Protein AF-A0A2R4X402-F1 (afdb_monomer)

Structure (mmCIF, N/CA/C/O backbone):
data_AF-A0A2R4X402-F1
#
_entry.id   AF-A0A2R4X402-F1
#
loop_
_atom_site.group_PDB
_atom_site.id
_atom_site.type_symbol
_atom_site.label_atom_id
_atom_site.label_alt_id
_atom_site.label_comp_id
_atom_site.label_asym_id
_atom_site.label_entity_id
_atom_site.label_seq_id
_atom_site.pdbx_PDB_ins_code
_atom_site.Cartn_x
_atom_site.Cartn_y
_atom_site.Cartn_z
_atom_site.occupancy
_atom_site.B_iso_or_equiv
_atom_site.auth_seq_id
_atom_site.auth_comp_id
_atom_site.auth_asym_id
_atom_site.auth_atom_id
_atom_site.pdbx_PDB_model_num
ATOM 1 N N . MET A 1 1 ? 71.983 -17.855 -72.768 1.00 34.44 1 MET A N 1
ATOM 2 C CA . MET A 1 1 ? 72.894 -16.724 -73.062 1.00 34.44 1 MET A CA 1
ATOM 3 C C . MET A 1 1 ? 72.021 -15.629 -73.635 1.00 34.44 1 MET A C 1
ATOM 5 O O . MET A 1 1 ? 71.359 -15.919 -74.614 1.00 34.44 1 MET A O 1
ATOM 9 N N . THR A 1 2 ? 71.857 -14.428 -73.104 1.00 35.91 2 THR A N 1
ATOM 10 C CA . THR A 1 2 ? 72.461 -13.615 -72.029 1.00 35.91 2 THR A CA 1
ATOM 11 C C . THR A 1 2 ? 71.501 -12.418 -71.968 1.00 35.91 2 THR A C 1
ATOM 13 O O . THR A 1 2 ? 71.166 -11.894 -73.023 1.00 35.91 2 THR A O 1
ATOM 16 N N . GLY A 1 3 ? 70.885 -12.086 -70.839 1.00 31.94 3 GLY A N 1
ATOM 17 C CA . GLY A 1 3 ? 71.480 -11.206 -69.831 1.00 31.94 3 GLY A CA 1
ATOM 18 C C . GLY A 1 3 ? 70.718 -9.872 -69.848 1.00 31.94 3 GLY A C 1
ATOM 19 O O . GLY A 1 3 ? 70.575 -9.278 -70.911 1.00 31.94 3 GLY A O 1
ATOM 20 N N . GLY A 1 4 ? 70.160 -9.477 -68.702 1.00 36.88 4 GLY A N 1
ATOM 21 C CA . GLY A 1 4 ? 69.282 -8.314 -68.563 1.00 36.88 4 GLY A CA 1
ATOM 22 C C . GLY A 1 4 ? 69.969 -7.005 -68.159 1.00 36.88 4 GLY A C 1
ATOM 23 O O . GLY A 1 4 ? 71.184 -6.956 -67.987 1.00 36.88 4 GLY A O 1
ATOM 24 N N . SER A 1 5 ? 69.130 -5.982 -67.969 1.00 31.23 5 SER A N 1
ATOM 25 C CA . SER A 1 5 ? 69.225 -4.887 -66.981 1.00 31.23 5 SER A CA 1
ATOM 26 C C . SER A 1 5 ? 67.812 -4.276 -66.872 1.00 31.23 5 SER A C 1
ATOM 28 O O . SER A 1 5 ? 67.287 -3.833 -67.890 1.00 31.23 5 SER A O 1
ATOM 30 N N . ASN A 1 6 ? 67.053 -4.488 -65.792 1.00 40.22 6 ASN A N 1
ATOM 31 C CA . ASN A 1 6 ? 66.998 -3.679 -64.559 1.00 40.22 6 ASN A CA 1
ATOM 32 C C . ASN A 1 6 ? 67.025 -2.165 -64.780 1.00 40.22 6 ASN A C 1
ATOM 34 O O . ASN A 1 6 ? 68.056 -1.677 -65.227 1.00 40.22 6 ASN A O 1
ATOM 38 N N . TRP A 1 7 ? 65.900 -1.521 -64.444 1.00 30.08 7 TRP A N 1
ATOM 39 C CA . TRP A 1 7 ? 65.639 -0.220 -63.789 1.00 30.08 7 TRP A CA 1
ATOM 40 C C . TRP A 1 7 ? 64.095 -0.125 -63.796 1.00 30.08 7 TRP A C 1
ATOM 42 O O . TRP A 1 7 ? 63.511 0.157 -64.837 1.00 30.08 7 TRP A O 1
ATOM 52 N N . ASP A 1 8 ? 63.373 -0.706 -62.831 1.00 33.19 8 ASP A N 1
ATOM 53 C CA . ASP A 1 8 ? 63.152 -0.154 -61.482 1.00 33.19 8 ASP A CA 1
ATOM 54 C C . ASP A 1 8 ? 63.054 1.372 -61.505 1.00 33.19 8 ASP A C 1
ATOM 56 O O . ASP A 1 8 ? 64.066 2.057 -61.431 1.00 33.19 8 ASP A O 1
ATOM 60 N N . ASP A 1 9 ? 61.821 1.858 -61.647 1.00 30.38 9 ASP A N 1
ATOM 61 C CA . ASP A 1 9 ? 61.295 2.964 -60.849 1.00 30.38 9 ASP A CA 1
ATOM 62 C C . ASP A 1 9 ? 59.799 2.691 -60.634 1.00 30.38 9 ASP A C 1
ATOM 64 O O . ASP A 1 9 ? 58.943 2.942 -61.485 1.00 30.38 9 ASP A O 1
ATOM 68 N N . PHE A 1 10 ? 59.517 2.085 -59.480 1.00 32.38 10 PHE A N 1
ATOM 69 C CA . PHE A 1 10 ? 58.250 2.202 -58.772 1.00 32.38 10 PHE A CA 1
ATOM 70 C C . PHE A 1 10 ? 57.936 3.701 -58.645 1.00 32.38 10 PHE A C 1
ATOM 72 O O . PHE A 1 10 ? 58.558 4.397 -57.845 1.00 32.38 10 PHE A O 1
ATOM 79 N N . VAL A 1 11 ? 56.994 4.218 -59.438 1.00 33.88 11 VAL A N 1
ATOM 80 C CA . VAL A 1 11 ? 56.348 5.487 -59.091 1.00 33.88 11 VAL A CA 1
ATOM 81 C C . VAL A 1 11 ? 55.339 5.147 -58.006 1.00 33.88 11 VAL A C 1
ATOM 83 O O . VAL A 1 11 ? 54.279 4.584 -58.266 1.00 33.88 11 VAL A O 1
ATOM 86 N N . ASP A 1 12 ? 55.787 5.409 -56.787 1.00 34.22 12 ASP A N 1
ATOM 87 C CA . ASP A 1 12 ? 55.061 5.394 -55.531 1.00 34.22 12 ASP A CA 1
ATOM 88 C C . ASP A 1 12 ? 53.676 6.046 -55.699 1.00 34.22 12 ASP A C 1
ATOM 90 O O . ASP A 1 12 ? 53.550 7.257 -55.876 1.00 34.22 12 ASP A O 1
ATOM 94 N N . ASN A 1 13 ? 52.638 5.212 -55.727 1.00 42.91 13 ASN A N 1
ATOM 95 C CA . ASN A 1 13 ? 51.235 5.609 -55.832 1.00 42.91 13 ASN A CA 1
ATOM 96 C C . ASN A 1 13 ? 50.580 5.604 -54.444 1.00 42.91 13 ASN A C 1
ATOM 98 O O . ASN A 1 13 ? 49.412 5.250 -54.310 1.00 42.91 13 ASN A O 1
ATOM 102 N N . SER A 1 14 ? 51.322 6.007 -53.410 1.00 48.97 14 SER A N 1
ATOM 103 C CA . SER A 1 14 ? 50.724 6.416 -52.149 1.00 48.97 14 SER A CA 1
ATOM 104 C C . SER A 1 14 ? 51.350 7.721 -51.641 1.00 48.97 14 SER A C 1
ATOM 106 O O . SER A 1 14 ? 52.531 7.765 -51.301 1.00 48.97 14 SER A O 1
ATOM 108 N N . PRO A 1 15 ? 50.556 8.791 -51.481 1.00 62.97 15 PRO A N 1
ATOM 109 C CA . PRO A 1 15 ? 49.364 9.100 -52.265 1.00 62.97 15 PRO A CA 1
ATOM 110 C C . PRO A 1 15 ? 49.171 10.617 -52.437 1.00 62.97 15 PRO A C 1
ATOM 112 O O . PRO A 1 15 ? 49.596 11.451 -51.633 1.00 62.97 15 PRO A O 1
ATOM 115 N N . ILE A 1 16 ? 48.394 10.981 -53.449 1.00 72.81 16 ILE A N 1
ATOM 116 C CA . ILE A 1 16 ? 47.812 12.322 -53.585 1.00 72.81 16 ILE A CA 1
ATOM 117 C C . ILE A 1 16 ? 47.170 12.761 -52.256 1.00 72.81 16 ILE A C 1
ATOM 119 O O . ILE A 1 16 ? 47.460 13.862 -51.802 1.00 72.81 16 ILE A O 1
ATOM 123 N N . PHE A 1 17 ? 46.458 11.851 -51.576 1.00 80.94 17 PHE A N 1
ATOM 124 C CA . PHE A 1 17 ? 45.794 12.061 -50.285 1.00 80.94 17 PHE A CA 1
ATOM 125 C C . PHE A 1 17 ? 46.703 12.634 -49.188 1.00 80.94 17 PHE A C 1
ATOM 127 O O . PHE A 1 17 ? 46.428 13.705 -48.653 1.00 80.94 17 PHE A O 1
ATOM 134 N N . LYS A 1 18 ? 47.837 11.985 -48.880 1.00 81.06 18 LYS A N 1
ATOM 135 C CA . LYS A 1 18 ? 48.767 12.487 -47.853 1.00 81.06 18 LYS A CA 1
ATOM 136 C C . LYS A 1 18 ? 49.352 13.839 -48.249 1.00 81.06 18 LYS A C 1
ATOM 138 O O . LYS A 1 18 ? 49.499 14.716 -47.406 1.00 81.06 18 LYS A O 1
ATOM 143 N N . SER A 1 19 ? 49.703 13.994 -49.527 1.00 79.00 19 SER A N 1
ATOM 144 C CA . SER A 1 19 ? 50.332 15.215 -50.038 1.00 79.00 19 SER A CA 1
ATOM 145 C C . SER A 1 19 ? 49.384 16.412 -50.137 1.00 79.00 19 SER A C 1
ATOM 147 O O . SER A 1 19 ? 49.866 17.539 -50.144 1.00 79.00 19 SER A O 1
ATOM 149 N N . SER A 1 20 ? 48.071 16.182 -50.231 1.00 79.00 20 SER A N 1
ATOM 150 C CA . SER A 1 20 ? 47.065 17.241 -50.340 1.00 79.00 20 SER A CA 1
ATOM 151 C C . SER A 1 20 ? 46.354 17.533 -49.022 1.00 79.00 20 SER A C 1
ATOM 153 O O . SER A 1 20 ? 46.077 18.694 -48.749 1.00 79.00 20 SER A O 1
ATOM 155 N N . GLU A 1 21 ? 46.073 16.514 -48.202 1.00 83.81 21 GLU A N 1
ATOM 156 C CA . GLU A 1 21 ? 45.242 16.671 -46.999 1.00 83.81 21 GLU A CA 1
ATOM 157 C C . GLU A 1 21 ? 46.016 16.622 -45.684 1.00 83.81 21 GLU A C 1
ATOM 159 O O . GLU A 1 21 ? 45.561 17.205 -44.701 1.00 83.81 21 GLU A O 1
ATOM 164 N N . LEU A 1 22 ? 47.159 15.927 -45.639 1.00 86.44 22 LEU A N 1
ATOM 165 C CA . LEU A 1 22 ? 47.872 15.630 -44.388 1.00 86.44 22 LEU A CA 1
ATOM 166 C C . LEU A 1 22 ? 49.261 16.281 -44.293 1.00 86.44 22 LEU A C 1
ATOM 168 O O . LEU A 1 22 ? 49.867 16.249 -43.225 1.00 86.44 22 LEU A O 1
ATOM 172 N N . SER A 1 23 ? 49.784 16.865 -45.378 1.00 83.56 23 SER A N 1
ATOM 173 C CA . SER A 1 23 ? 51.162 17.383 -45.449 1.00 83.56 23 SER A CA 1
ATOM 174 C C . SER A 1 23 ? 51.454 18.521 -44.475 1.00 83.56 23 SER A C 1
ATOM 176 O O . SER A 1 23 ? 52.601 18.689 -44.063 1.00 83.56 23 SER A O 1
ATOM 178 N N . ASP A 1 24 ? 50.420 19.284 -44.127 1.00 84.94 24 ASP A N 1
ATOM 179 C CA . ASP A 1 24 ? 50.509 20.480 -43.287 1.00 84.94 24 ASP A CA 1
ATOM 180 C C . ASP A 1 24 ? 50.230 20.185 -41.803 1.00 84.94 24 ASP A C 1
ATOM 182 O O . ASP A 1 24 ? 50.242 21.103 -40.985 1.00 84.94 24 ASP A O 1
ATOM 186 N N . TYR A 1 25 ? 49.992 18.915 -41.459 1.00 87.50 25 TYR A N 1
ATOM 187 C CA . TYR A 1 25 ? 49.591 18.467 -40.128 1.00 87.50 25 TYR A CA 1
ATOM 188 C C . TYR A 1 25 ? 50.608 17.492 -39.538 1.00 87.50 25 TYR A C 1
ATOM 190 O O . TYR A 1 25 ? 51.153 16.627 -40.237 1.00 87.50 25 TYR A O 1
ATOM 198 N N . ASP A 1 26 ? 50.824 17.587 -38.227 1.00 90.69 26 ASP A N 1
ATOM 199 C CA . ASP A 1 26 ? 51.633 16.602 -37.515 1.00 90.69 26 ASP A CA 1
ATOM 200 C C . ASP A 1 26 ? 50.929 15.238 -37.501 1.00 90.69 26 ASP A C 1
ATOM 202 O O . ASP A 1 26 ? 49.702 15.155 -37.541 1.00 90.69 26 ASP A O 1
ATOM 206 N N . LYS A 1 27 ? 51.696 14.141 -37.394 1.00 89.56 27 LYS A N 1
ATOM 207 C CA . LYS A 1 27 ? 51.130 12.777 -37.405 1.00 89.56 27 LYS A CA 1
ATOM 208 C C . LYS A 1 27 ? 49.997 12.583 -36.392 1.00 89.56 27 LYS A C 1
ATOM 210 O O . LYS A 1 27 ? 48.999 11.953 -36.711 1.00 89.56 27 LYS A O 1
ATOM 215 N N . ALA A 1 28 ? 50.130 13.154 -35.195 1.00 89.81 28 ALA A N 1
ATOM 216 C CA . ALA A 1 28 ? 49.105 13.073 -34.151 1.00 89.81 28 ALA A CA 1
ATOM 217 C C . ALA A 1 28 ? 47.808 13.835 -34.501 1.00 89.81 28 ALA A C 1
ATOM 219 O O . ALA A 1 28 ? 46.767 13.587 -33.901 1.00 89.81 28 ALA A O 1
ATOM 220 N N . GLU A 1 29 ? 47.846 14.753 -35.470 1.00 89.56 29 GLU A N 1
ATOM 221 C CA . GLU A 1 29 ? 46.684 15.509 -35.949 1.00 89.56 29 GLU A CA 1
ATOM 222 C C . GLU A 1 29 ? 45.990 14.838 -37.144 1.00 89.56 29 GLU A C 1
ATOM 224 O O . GLU A 1 29 ? 44.859 15.205 -37.478 1.00 89.56 29 GLU A O 1
ATOM 229 N N . TRP A 1 30 ? 46.624 13.838 -37.769 1.00 93.62 30 TRP A N 1
ATOM 230 C CA . TRP A 1 30 ? 46.062 13.123 -38.917 1.00 93.62 30 TRP A CA 1
ATOM 231 C C . TRP A 1 30 ? 44.685 12.505 -38.633 1.00 93.62 30 TRP A C 1
ATOM 233 O O . TRP A 1 30 ? 43.792 12.742 -39.448 1.00 93.62 30 TRP A O 1
ATOM 243 N N . PRO A 1 31 ? 44.430 11.825 -37.490 1.00 93.88 31 PRO A N 1
ATOM 244 C CA . PRO A 1 31 ? 43.115 11.245 -37.217 1.00 93.88 31 PRO A CA 1
ATOM 245 C C . PRO A 1 31 ? 42.017 12.308 -37.185 1.00 93.88 31 PRO A C 1
ATOM 247 O O . PRO A 1 31 ? 40.978 12.148 -37.806 1.00 93.88 31 PRO A O 1
ATOM 250 N N . ARG A 1 32 ? 42.280 13.466 -36.565 1.00 90.88 32 ARG A N 1
ATOM 251 C CA . ARG A 1 32 ? 41.320 14.579 -36.506 1.00 90.88 32 ARG A CA 1
ATOM 252 C C . ARG A 1 32 ? 40.973 15.126 -37.894 1.00 90.88 32 ARG A C 1
ATOM 254 O O . ARG A 1 32 ? 39.829 15.503 -38.143 1.00 90.88 32 ARG A O 1
ATOM 261 N N . LYS A 1 33 ? 41.961 15.234 -38.784 1.00 91.00 33 LYS A N 1
ATOM 262 C CA . LYS A 1 33 ? 41.749 15.708 -40.159 1.00 91.00 33 LYS A CA 1
ATOM 263 C C . LYS A 1 33 ? 40.994 14.670 -40.992 1.00 91.00 33 LYS A C 1
ATOM 265 O O . LYS A 1 33 ? 40.135 15.054 -41.780 1.00 91.00 33 LYS A O 1
ATOM 270 N N . ILE A 1 34 ? 41.267 13.385 -40.788 1.00 92.38 34 ILE A N 1
ATOM 271 C CA . ILE A 1 34 ? 40.559 12.292 -41.461 1.00 92.38 34 ILE A CA 1
ATOM 272 C C . ILE A 1 34 ? 39.117 12.165 -40.937 1.00 92.38 34 ILE A C 1
ATOM 274 O O . ILE A 1 34 ? 38.216 12.068 -41.760 1.00 92.38 34 ILE A O 1
ATOM 278 N N . ASP A 1 35 ? 38.860 12.317 -39.628 1.00 90.25 35 ASP A N 1
ATOM 279 C CA . ASP A 1 35 ? 37.500 12.416 -39.056 1.00 90.25 35 ASP A CA 1
ATOM 280 C C . ASP A 1 35 ? 36.686 13.522 -39.754 1.00 90.25 35 ASP A C 1
ATOM 282 O O . ASP A 1 35 ? 35.506 13.359 -40.064 1.00 90.25 35 ASP A O 1
ATOM 286 N N . TYR A 1 36 ? 37.320 14.676 -40.007 1.00 88.94 36 TYR A N 1
ATOM 287 C CA . TYR A 1 36 ? 36.691 15.782 -40.731 1.00 88.94 36 TYR A CA 1
ATOM 288 C C . TYR A 1 36 ? 36.375 15.411 -42.183 1.00 88.94 36 TYR A C 1
ATOM 290 O O . TYR A 1 36 ? 35.319 15.788 -42.680 1.00 88.94 36 TYR A O 1
ATOM 298 N N . ILE A 1 37 ? 37.267 14.690 -42.864 1.00 89.50 37 ILE A N 1
ATOM 299 C CA . ILE A 1 37 ? 37.035 14.223 -44.236 1.00 89.50 37 ILE A CA 1
ATOM 300 C C . ILE A 1 37 ? 35.881 13.218 -44.260 1.00 89.50 37 ILE A C 1
ATOM 302 O O . ILE A 1 37 ? 34.972 13.402 -45.058 1.00 89.50 37 ILE A O 1
ATOM 306 N N . ALA A 1 38 ? 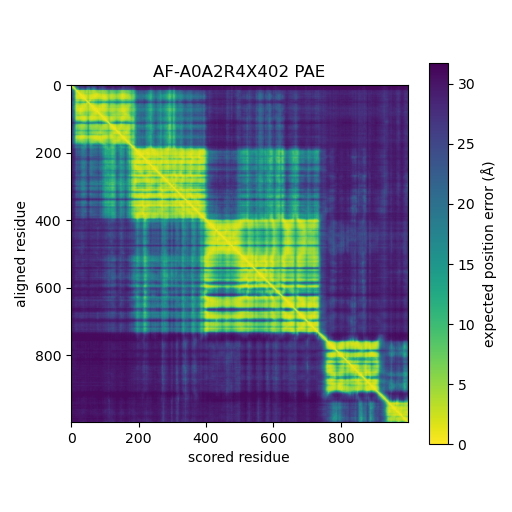35.856 12.245 -43.346 1.00 88.38 38 ALA A N 1
ATOM 307 C CA . ALA A 1 38 ? 34.759 11.286 -43.217 1.00 88.38 38 ALA A CA 1
ATOM 308 C C . ALA A 1 38 ? 33.409 11.988 -42.991 1.00 88.38 38 ALA A C 1
ATOM 310 O O . ALA A 1 38 ? 32.439 11.685 -43.674 1.00 88.38 38 ALA A O 1
ATOM 311 N N . LYS A 1 39 ? 33.368 13.025 -42.140 1.00 86.31 39 LYS A N 1
ATOM 312 C CA . LYS A 1 39 ? 32.176 13.878 -41.979 1.00 86.31 39 LYS A CA 1
ATOM 313 C C . LYS A 1 39 ? 31.759 14.573 -43.283 1.00 86.31 39 LYS A C 1
ATOM 315 O O . LYS A 1 39 ? 30.582 14.790 -43.533 1.00 86.31 39 LYS A O 1
ATOM 320 N N . ARG A 1 40 ? 32.714 15.015 -44.101 1.00 86.50 40 ARG A N 1
ATOM 321 C CA . ARG A 1 40 ? 32.398 15.659 -45.384 1.00 86.50 40 ARG A CA 1
ATOM 322 C C . ARG A 1 40 ? 31.893 14.655 -46.412 1.00 86.50 40 ARG A C 1
ATOM 324 O O . ARG A 1 40 ? 31.049 15.053 -47.202 1.00 86.50 40 ARG A O 1
ATOM 331 N N . VAL A 1 41 ? 32.398 13.421 -46.366 1.00 86.44 41 VAL A N 1
ATOM 332 C CA . VAL A 1 41 ? 31.945 12.290 -47.186 1.00 86.44 41 VAL A CA 1
ATOM 333 C C . VAL A 1 41 ? 30.518 11.876 -46.805 1.00 86.44 41 VAL A C 1
ATOM 335 O O . VAL A 1 41 ? 29.688 11.704 -47.689 1.00 86.44 41 VAL A O 1
ATOM 338 N N . SER A 1 42 ? 30.181 11.833 -45.510 1.00 80.75 42 SER A N 1
ATOM 339 C CA . SER A 1 42 ? 28.799 11.563 -45.075 1.00 80.75 42 SER A CA 1
ATOM 340 C C . SER A 1 42 ? 27.802 12.663 -45.472 1.00 80.75 42 SER A C 1
ATOM 342 O O . SER A 1 42 ? 26.618 12.413 -45.667 1.00 80.75 42 SER A O 1
ATOM 344 N N . GLU A 1 43 ? 28.265 13.907 -45.625 1.00 80.81 43 GLU A N 1
ATOM 345 C CA . GLU A 1 43 ? 27.457 15.029 -46.128 1.00 80.81 43 GLU A CA 1
ATOM 346 C C . GLU A 1 43 ? 27.343 15.054 -47.675 1.00 80.81 43 GLU A C 1
ATOM 348 O O . GLU A 1 43 ? 26.612 15.889 -48.221 1.00 80.81 43 GLU A O 1
ATOM 353 N N . GLY A 1 44 ? 28.074 14.189 -48.391 1.00 78.94 44 GLY A N 1
ATOM 354 C CA . GLY A 1 44 ? 28.137 14.117 -49.854 1.00 78.94 44 GLY A CA 1
ATOM 355 C C . GLY A 1 44 ? 29.563 13.937 -50.393 1.00 78.94 44 GLY A C 1
ATOM 356 O O . GLY A 1 44 ? 30.501 13.648 -49.670 1.00 78.94 44 GLY A O 1
ATOM 357 N N . GLU A 1 45 ? 29.777 14.132 -51.692 1.00 80.31 45 GLU A N 1
ATOM 358 C CA . GLU A 1 45 ? 31.086 13.840 -52.298 1.00 80.31 45 GLU A CA 1
ATOM 359 C C . GLU A 1 45 ? 32.211 14.806 -51.847 1.00 80.31 45 GLU A C 1
ATOM 361 O O . GLU A 1 45 ? 32.051 16.035 -51.855 1.00 80.31 45 GLU A O 1
ATOM 366 N N . TYR A 1 46 ? 33.398 14.265 -51.535 1.00 83.69 46 TYR A N 1
ATOM 367 C CA . TYR A 1 46 ? 34.593 15.037 -51.173 1.00 83.69 46 TYR A CA 1
ATOM 368 C C . TYR A 1 46 ? 35.729 14.838 -52.185 1.00 83.69 46 TYR A C 1
ATOM 370 O O . TYR A 1 46 ? 36.133 13.719 -52.479 1.00 83.69 46 TYR A O 1
ATOM 378 N N . VAL A 1 47 ? 36.283 15.929 -52.721 1.00 81.75 47 VAL A N 1
ATOM 379 C CA . VAL A 1 47 ? 37.361 15.871 -53.724 1.00 81.75 47 VAL A CA 1
ATOM 380 C C . VAL A 1 47 ? 38.716 16.111 -53.070 1.00 81.75 47 VAL A C 1
ATOM 382 O O . VAL A 1 47 ? 38.930 17.147 -52.445 1.00 81.75 47 VAL A O 1
ATOM 385 N N . VAL A 1 48 ? 39.650 15.192 -53.299 1.00 79.38 48 VAL A N 1
ATOM 386 C CA . VAL A 1 48 ? 41.026 15.221 -52.801 1.00 79.38 48 VAL A CA 1
ATOM 387 C C . VAL A 1 48 ? 42.012 15.414 -53.954 1.00 79.38 48 VAL A C 1
ATOM 389 O O . VAL A 1 48 ? 41.855 14.833 -55.024 1.00 79.38 48 VAL A O 1
ATOM 392 N N . GLY A 1 49 ? 43.063 16.208 -53.744 1.00 68.94 49 GLY A N 1
ATOM 393 C CA . GLY A 1 49 ? 44.134 16.422 -54.722 1.00 68.94 49 GLY A CA 1
ATOM 394 C C . GLY A 1 49 ? 44.115 17.789 -55.412 1.00 68.94 49 GLY A C 1
ATOM 395 O O . GLY A 1 49 ? 43.233 18.620 -55.210 1.00 68.94 49 GLY A O 1
ATOM 396 N N . ASN A 1 50 ? 45.143 18.055 -56.221 1.00 65.19 50 ASN A N 1
ATOM 397 C CA . ASN A 1 50 ? 45.299 19.333 -56.927 1.00 65.19 50 ASN A CA 1
ATOM 398 C C . ASN A 1 50 ? 44.462 19.384 -58.216 1.00 65.19 50 ASN A C 1
ATOM 400 O O . ASN A 1 50 ? 44.025 18.354 -58.715 1.00 65.19 50 ASN A O 1
ATOM 404 N N . ILE A 1 51 ? 44.298 20.581 -58.798 1.00 59.56 51 ILE A N 1
ATOM 405 C CA . ILE A 1 51 ? 43.497 20.840 -60.019 1.00 59.56 51 ILE A CA 1
ATOM 406 C C . ILE A 1 51 ? 43.816 19.865 -61.174 1.00 59.56 51 ILE A C 1
ATOM 408 O O . ILE A 1 51 ? 42.929 19.527 -61.952 1.00 59.56 51 ILE A O 1
ATOM 412 N N . ASP A 1 52 ? 45.060 19.387 -61.266 1.00 54.94 52 ASP A N 1
ATOM 413 C CA . ASP A 1 52 ? 45.525 18.483 -62.325 1.00 54.94 52 ASP A CA 1
ATOM 414 C C . ASP A 1 52 ? 45.403 16.979 -61.982 1.00 54.94 52 ASP A C 1
ATOM 416 O O . ASP A 1 52 ? 45.660 16.138 -62.844 1.00 54.94 52 ASP A O 1
ATOM 420 N N . ASN A 1 53 ? 45.055 16.616 -60.739 1.00 66.88 53 ASN A N 1
ATOM 421 C CA . ASN A 1 53 ? 45.005 15.228 -60.261 1.00 66.88 53 ASN A CA 1
ATOM 422 C C . ASN A 1 53 ? 44.031 15.080 -59.074 1.00 66.88 53 ASN A C 1
ATOM 424 O O . ASN A 1 53 ? 44.456 14.972 -57.922 1.00 66.88 53 ASN A O 1
ATOM 428 N N . GLN A 1 54 ? 42.731 15.143 -59.375 1.00 73.88 54 GLN A N 1
ATOM 429 C CA . GLN A 1 54 ? 41.639 15.035 -58.406 1.00 73.88 54 GLN A CA 1
ATOM 430 C C . GLN A 1 54 ? 41.161 13.586 -58.261 1.00 73.88 54 GLN A C 1
ATOM 432 O O . GLN A 1 54 ? 41.001 12.874 -59.252 1.00 73.88 54 GLN A O 1
ATOM 437 N N . GLN A 1 55 ? 40.900 13.177 -57.026 1.00 78.56 55 GLN A N 1
ATOM 438 C CA . GLN A 1 55 ? 40.257 11.925 -56.649 1.00 78.56 55 GLN A CA 1
ATOM 439 C C . GLN A 1 55 ? 38.978 12.252 -55.885 1.00 78.56 55 GLN A C 1
ATOM 441 O O . GLN A 1 55 ? 38.964 13.172 -55.073 1.00 78.56 55 GLN A O 1
ATOM 446 N N . LEU A 1 56 ? 37.904 11.531 -56.180 1.00 81.12 56 LEU A N 1
ATOM 447 C CA . LEU A 1 56 ? 36.631 11.668 -55.487 1.00 81.12 56 LEU A CA 1
ATOM 448 C C . LEU A 1 56 ? 36.578 10.622 -54.377 1.00 81.12 56 LEU A C 1
ATOM 450 O O . LEU A 1 56 ? 36.933 9.476 -54.635 1.00 81.12 56 LEU A O 1
ATOM 454 N N . LEU A 1 57 ? 36.157 11.029 -53.188 1.00 85.62 57 LEU A N 1
ATOM 455 C CA . LEU A 1 57 ? 35.750 10.143 -52.108 1.00 85.62 57 LEU A CA 1
ATOM 456 C C . LEU A 1 57 ? 34.236 10.277 -51.968 1.00 85.62 57 LEU A C 1
ATOM 458 O O . LEU A 1 57 ? 33.730 11.394 -51.805 1.00 85.62 57 LEU A O 1
ATOM 462 N N . SER A 1 58 ? 33.536 9.159 -52.092 1.00 81.38 58 SER A N 1
ATOM 463 C CA . SER A 1 58 ? 32.074 9.107 -52.142 1.00 81.38 58 SER A CA 1
ATOM 464 C C . SER A 1 58 ? 31.446 8.237 -51.059 1.00 81.38 58 SER A C 1
ATOM 466 O O . SER A 1 58 ? 30.284 8.457 -50.735 1.00 81.38 58 SER A O 1
ATOM 468 N N . ASP A 1 59 ? 32.202 7.310 -50.474 1.00 81.81 59 ASP A N 1
ATOM 469 C CA . ASP A 1 59 ? 31.729 6.395 -49.437 1.00 81.81 59 ASP A CA 1
ATOM 470 C C . ASP A 1 59 ? 32.844 6.034 -48.433 1.00 81.81 59 ASP A C 1
ATOM 472 O O . ASP A 1 59 ? 33.977 6.525 -48.510 1.00 81.81 59 ASP A O 1
ATOM 476 N N . GLY A 1 60 ? 32.511 5.189 -47.454 1.00 83.06 60 GLY A N 1
ATOM 477 C CA . GLY A 1 60 ? 33.459 4.693 -46.455 1.00 83.06 60 GLY A CA 1
ATOM 478 C C . GLY A 1 60 ? 34.602 3.866 -47.047 1.00 83.06 60 GLY A C 1
ATOM 479 O O . GLY A 1 60 ? 35.732 3.972 -46.573 1.00 83.06 60 GLY A O 1
ATOM 480 N N . TRP A 1 61 ? 34.355 3.123 -48.128 1.00 85.81 61 TRP A N 1
ATOM 481 C CA . TRP A 1 61 ? 35.372 2.299 -48.784 1.00 85.81 61 TRP A CA 1
ATOM 482 C C . TRP A 1 61 ? 36.475 3.153 -49.425 1.00 85.81 61 TRP A C 1
ATOM 484 O O . TRP A 1 61 ? 37.663 2.840 -49.315 1.00 85.81 61 TRP A O 1
ATOM 494 N N . ASP A 1 62 ? 36.101 4.280 -50.036 1.00 84.56 62 ASP A N 1
ATOM 495 C CA . ASP A 1 62 ? 37.053 5.261 -50.557 1.00 84.56 62 ASP A CA 1
ATOM 496 C C . ASP A 1 62 ? 37.933 5.854 -49.436 1.00 84.56 62 ASP A C 1
ATOM 498 O O . ASP A 1 62 ? 39.127 6.111 -49.637 1.00 84.56 62 ASP A O 1
ATOM 502 N N . VAL A 1 63 ? 37.366 6.071 -48.241 1.00 87.00 63 VAL A N 1
ATOM 503 C CA . VAL A 1 63 ? 38.114 6.539 -47.060 1.00 87.00 63 VAL A CA 1
ATOM 504 C C . VAL A 1 63 ? 39.049 5.443 -46.542 1.00 87.00 63 VAL A C 1
ATOM 506 O O . VAL A 1 63 ? 40.207 5.733 -46.235 1.00 87.00 63 VAL A O 1
ATOM 509 N N . GLU A 1 64 ? 38.594 4.194 -46.500 1.00 89.62 64 GLU A N 1
ATOM 510 C CA . GLU A 1 64 ? 39.376 3.030 -46.080 1.00 89.62 64 GLU A CA 1
ATOM 511 C C . GLU A 1 64 ? 40.617 2.833 -46.965 1.00 89.62 64 GLU A C 1
ATOM 513 O O . GLU A 1 64 ? 41.746 2.869 -46.471 1.00 89.62 64 GLU A O 1
ATOM 518 N N . ASP A 1 65 ? 40.438 2.739 -48.287 1.00 85.69 65 ASP A N 1
ATOM 519 C CA . ASP A 1 65 ? 41.530 2.498 -49.246 1.00 85.69 65 ASP A CA 1
ATOM 520 C C . ASP A 1 65 ? 42.600 3.607 -49.225 1.00 85.69 65 ASP A C 1
ATOM 522 O O . ASP A 1 65 ? 43.779 3.360 -49.497 1.00 85.69 65 ASP A O 1
ATOM 526 N N . LYS A 1 66 ? 42.213 4.853 -48.914 1.00 87.19 66 LYS A N 1
ATOM 527 C CA . LYS A 1 66 ? 43.109 6.021 -49.006 1.00 87.19 66 LYS A CA 1
ATOM 528 C C . LYS A 1 66 ? 43.677 6.504 -47.679 1.00 87.19 66 LYS A C 1
ATOM 530 O O . LYS A 1 66 ? 44.747 7.125 -47.692 1.00 87.19 66 LYS A O 1
ATOM 535 N N . ALA A 1 67 ? 42.981 6.281 -46.567 1.00 88.94 67 ALA A N 1
ATOM 536 C CA . ALA A 1 67 ? 43.292 6.920 -45.292 1.00 88.94 67 ALA A CA 1
ATOM 537 C C . ALA A 1 67 ? 43.618 5.947 -44.149 1.00 88.94 67 ALA A C 1
ATOM 539 O O . ALA A 1 67 ? 44.239 6.405 -43.188 1.00 88.94 67 ALA A O 1
ATOM 540 N N . ARG A 1 68 ? 43.283 4.647 -44.248 1.00 91.00 68 ARG A N 1
ATOM 541 C CA . ARG A 1 68 ? 43.459 3.643 -43.175 1.00 91.00 68 ARG A CA 1
ATOM 542 C C . ARG A 1 68 ? 44.829 3.704 -42.500 1.00 91.00 68 ARG A C 1
ATOM 544 O O . ARG A 1 68 ? 44.922 3.953 -41.297 1.00 91.00 68 ARG A O 1
ATOM 551 N N . ASP A 1 69 ? 45.894 3.527 -43.279 1.00 89.75 69 ASP A N 1
ATOM 552 C CA . ASP A 1 69 ? 47.261 3.460 -42.751 1.00 89.75 69 ASP A CA 1
ATOM 553 C C . ASP A 1 69 ? 47.657 4.769 -42.053 1.00 89.75 69 ASP A C 1
ATOM 555 O O . ASP A 1 69 ? 48.260 4.762 -40.980 1.00 89.75 69 ASP A O 1
ATOM 559 N N . TYR A 1 70 ? 47.266 5.918 -42.617 1.00 92.56 70 TYR A N 1
ATOM 560 C CA . TYR A 1 70 ? 47.523 7.223 -42.001 1.00 92.56 70 TYR A CA 1
ATOM 561 C C . TYR A 1 70 ? 46.707 7.440 -40.733 1.00 92.56 70 TYR A C 1
ATOM 563 O O . TYR A 1 70 ? 47.186 8.098 -39.808 1.00 92.56 70 TYR A O 1
ATOM 571 N N . TYR A 1 71 ? 45.501 6.885 -40.675 1.00 92.62 71 TYR A N 1
ATOM 572 C CA . TYR A 1 71 ? 44.656 6.940 -39.496 1.00 92.62 71 TYR A CA 1
ATOM 573 C C . TYR A 1 71 ? 45.290 6.162 -38.342 1.00 92.62 71 TYR A C 1
ATOM 575 O O . TYR A 1 71 ? 45.521 6.738 -37.280 1.00 92.62 71 TYR A O 1
ATOM 583 N N . LEU A 1 72 ? 45.678 4.902 -38.565 1.00 91.12 72 LEU A N 1
ATOM 584 C CA . LEU A 1 72 ? 46.324 4.059 -37.551 1.00 91.12 72 LEU A CA 1
ATOM 585 C C . LEU A 1 72 ? 47.709 4.583 -37.140 1.00 91.12 72 LEU A C 1
ATOM 587 O O . LEU A 1 72 ? 48.017 4.629 -35.946 1.00 91.12 72 LEU A O 1
ATOM 591 N N . GLU A 1 73 ? 48.520 5.068 -38.089 1.00 92.06 73 GLU A N 1
ATOM 592 C CA . GLU A 1 73 ? 49.772 5.779 -37.783 1.00 92.06 73 GLU A CA 1
ATOM 593 C C . GLU A 1 73 ? 49.527 7.013 -36.905 1.00 92.06 73 GLU A C 1
ATOM 595 O O . GLU A 1 73 ? 50.313 7.320 -36.002 1.00 92.06 73 GLU A O 1
ATOM 600 N N . GLY A 1 74 ? 48.441 7.734 -37.177 1.00 92.00 74 GLY A N 1
ATOM 601 C CA . GLY A 1 74 ? 48.042 8.907 -36.422 1.00 92.00 74 GLY A CA 1
ATOM 602 C C . GLY A 1 74 ? 47.565 8.573 -35.010 1.00 92.00 74 GLY A C 1
ATOM 603 O O . GLY A 1 74 ? 47.984 9.237 -34.064 1.00 92.00 74 GLY A O 1
ATOM 604 N N . ILE A 1 75 ? 46.761 7.517 -34.840 1.00 92.06 75 ILE A N 1
ATOM 605 C CA . ILE A 1 75 ? 46.310 7.016 -33.530 1.00 92.06 75 ILE A CA 1
ATOM 606 C C . ILE A 1 75 ? 47.503 6.539 -32.694 1.00 92.06 75 ILE A C 1
ATOM 608 O O . ILE A 1 75 ? 47.615 6.890 -31.517 1.00 92.06 75 ILE A O 1
ATOM 612 N N . ALA A 1 76 ? 48.442 5.808 -33.297 1.00 90.56 76 ALA A N 1
ATOM 613 C CA . ALA A 1 76 ? 49.678 5.395 -32.639 1.00 90.56 76 ALA A CA 1
ATOM 614 C C . ALA A 1 76 ? 50.532 6.597 -32.200 1.00 90.56 76 ALA A C 1
ATOM 616 O O . ALA A 1 76 ? 51.079 6.615 -31.096 1.00 90.56 76 ALA A O 1
ATOM 617 N N . ALA A 1 77 ? 50.621 7.638 -33.035 1.00 90.31 77 ALA A N 1
ATOM 618 C CA . ALA A 1 77 ? 51.318 8.875 -32.690 1.00 90.31 77 ALA A CA 1
ATOM 619 C C . ALA A 1 77 ? 50.604 9.672 -31.583 1.00 90.31 77 ALA A C 1
ATOM 621 O O . ALA A 1 77 ? 51.274 10.244 -30.724 1.00 90.31 77 ALA A O 1
ATOM 622 N N . LEU A 1 78 ? 49.269 9.695 -31.592 1.00 89.94 78 LEU A N 1
ATOM 623 C CA . LEU A 1 78 ? 48.431 10.403 -30.623 1.00 89.94 78 LEU A CA 1
ATOM 624 C C . LEU A 1 78 ? 48.488 9.760 -29.229 1.00 89.94 78 LEU A C 1
ATOM 626 O O . LEU A 1 78 ? 48.560 10.459 -28.223 1.00 89.94 78 LEU A O 1
ATOM 630 N N . THR A 1 79 ? 48.487 8.430 -29.177 1.00 87.44 79 THR A N 1
ATOM 631 C CA . THR A 1 79 ? 48.485 7.635 -27.934 1.00 87.44 79 THR A CA 1
ATOM 632 C C . THR A 1 79 ? 49.894 7.318 -27.427 1.00 87.44 79 THR A C 1
ATOM 634 O O . THR A 1 79 ? 50.076 6.947 -26.269 1.00 87.44 79 THR A O 1
ATOM 637 N N . GLY A 1 80 ? 50.910 7.475 -28.282 1.00 87.94 80 GLY A N 1
ATOM 638 C CA . GLY A 1 80 ? 52.296 7.111 -27.989 1.00 87.94 80 GLY A CA 1
ATOM 639 C C . GLY A 1 80 ? 52.579 5.607 -28.076 1.00 87.94 80 GLY A C 1
ATOM 640 O O . GLY A 1 80 ? 53.667 5.177 -27.686 1.00 87.94 80 GLY A O 1
ATOM 641 N N . ASP A 1 81 ? 51.640 4.813 -28.595 1.00 87.38 81 ASP A N 1
ATOM 642 C CA . ASP A 1 81 ? 51.731 3.359 -28.677 1.00 87.38 81 ASP A CA 1
ATOM 643 C C . ASP A 1 81 ? 51.820 2.879 -30.129 1.00 87.38 81 ASP A C 1
ATOM 645 O O . ASP A 1 81 ? 50.840 2.825 -30.871 1.00 87.38 81 ASP A O 1
ATOM 649 N N . ARG A 1 82 ? 53.029 2.480 -30.530 1.00 86.88 82 ARG A N 1
ATOM 650 C CA . ARG A 1 82 ? 53.316 2.017 -31.894 1.00 86.88 82 ARG A CA 1
ATOM 651 C C . ARG A 1 82 ? 52.657 0.687 -32.244 1.00 86.88 82 ARG A C 1
ATOM 653 O O . ARG A 1 82 ? 52.577 0.367 -33.423 1.00 86.88 82 ARG A O 1
ATOM 660 N N . THR A 1 83 ? 52.218 -0.098 -31.259 1.00 85.62 83 THR A N 1
ATOM 661 C CA . THR A 1 83 ? 51.559 -1.386 -31.533 1.00 85.62 83 THR A CA 1
ATOM 662 C C . THR A 1 83 ? 50.203 -1.201 -32.216 1.00 85.62 83 THR A C 1
ATOM 664 O O . THR A 1 83 ? 49.759 -2.081 -32.949 1.00 85.62 83 THR A O 1
ATOM 667 N N . ARG A 1 84 ? 49.606 -0.011 -32.076 1.00 85.94 84 ARG A N 1
ATOM 668 C CA . ARG A 1 84 ? 48.326 0.369 -32.680 1.00 85.94 84 ARG A CA 1
ATOM 669 C C . ARG A 1 84 ? 48.389 0.611 -34.188 1.00 85.94 84 ARG A C 1
ATOM 671 O O . ARG A 1 84 ? 47.348 0.560 -34.828 1.00 85.94 84 ARG A O 1
ATOM 678 N N . GLU A 1 85 ? 49.584 0.799 -34.765 1.00 87.19 85 GLU A N 1
ATOM 679 C CA . GLU A 1 85 ? 49.767 0.963 -36.222 1.00 87.19 85 GLU A CA 1
ATOM 680 C C . GLU A 1 85 ? 49.236 -0.257 -37.005 1.00 87.19 85 GLU A C 1
ATOM 682 O O . GLU A 1 85 ? 48.833 -0.120 -38.154 1.00 87.19 85 GLU A O 1
ATOM 687 N N . THR A 1 86 ? 49.221 -1.444 -36.383 1.00 84.25 86 THR A N 1
ATOM 688 C CA . THR A 1 86 ? 48.798 -2.712 -37.005 1.00 84.25 86 THR A CA 1
ATOM 689 C C . THR A 1 86 ? 47.893 -3.549 -36.092 1.00 84.25 86 THR A C 1
ATOM 691 O O . THR A 1 86 ? 47.874 -4.773 -36.213 1.00 84.25 86 THR A O 1
ATOM 694 N N . ALA A 1 87 ? 47.233 -2.933 -35.104 1.00 83.31 87 ALA A N 1
ATOM 695 C CA . ALA A 1 87 ? 46.463 -3.672 -34.098 1.00 83.31 87 ALA A CA 1
ATOM 696 C C . ALA A 1 87 ? 45.173 -4.274 -34.672 1.00 83.31 87 ALA A C 1
ATOM 698 O O . ALA A 1 87 ? 44.843 -5.415 -34.363 1.00 83.31 87 ALA A O 1
ATOM 699 N N . LEU A 1 88 ? 44.462 -3.524 -35.519 1.00 85.25 88 LEU A N 1
ATOM 700 C CA . LEU A 1 88 ? 43.210 -3.971 -36.128 1.00 85.25 88 LEU A CA 1
ATOM 701 C C . LEU A 1 88 ? 43.476 -4.797 -37.398 1.00 85.25 88 LEU A C 1
ATOM 703 O O . LEU A 1 88 ? 44.370 -4.449 -38.175 1.00 85.25 88 LEU A O 1
ATOM 707 N N . PRO A 1 89 ? 42.707 -5.874 -37.643 1.00 83.88 89 PRO A N 1
ATOM 708 C CA . PRO A 1 89 ? 42.871 -6.696 -38.836 1.00 83.88 89 PRO A CA 1
ATOM 709 C C . PRO A 1 89 ? 42.477 -5.922 -40.100 1.00 83.88 89 PRO A C 1
ATOM 711 O O . PRO A 1 89 ? 41.572 -5.092 -40.066 1.00 83.88 89 PRO A O 1
ATOM 714 N N . ASP A 1 90 ? 43.103 -6.234 -41.239 1.00 78.88 90 ASP A N 1
ATOM 715 C CA . ASP A 1 90 ? 42.798 -5.620 -42.550 1.00 78.88 90 ASP A CA 1
ATOM 716 C C . ASP A 1 90 ? 41.353 -5.854 -43.021 1.00 78.88 90 ASP A C 1
ATOM 718 O O . ASP A 1 90 ? 40.890 -5.218 -43.958 1.00 78.88 90 ASP A O 1
ATOM 722 N N . THR A 1 91 ? 40.642 -6.790 -42.390 1.00 78.31 91 THR A N 1
ATOM 723 C CA . THR A 1 91 ? 39.222 -7.059 -42.640 1.00 78.31 91 THR A CA 1
ATOM 724 C C . THR A 1 91 ? 38.281 -6.105 -41.905 1.00 78.31 91 THR A C 1
ATOM 726 O O . THR A 1 91 ? 37.091 -6.130 -42.186 1.00 78.31 91 THR A O 1
ATOM 729 N N . PHE A 1 92 ? 38.778 -5.329 -40.938 1.00 81.31 92 PHE A N 1
ATOM 730 C CA . PHE A 1 92 ? 37.988 -4.352 -40.191 1.00 81.31 92 PHE A CA 1
ATOM 731 C C . PHE A 1 92 ? 38.015 -3.010 -40.920 1.00 81.31 92 PHE A C 1
ATOM 733 O O . PHE A 1 92 ? 39.067 -2.375 -40.948 1.00 81.31 92 PHE A O 1
ATOM 740 N N . ASP A 1 93 ? 36.891 -2.596 -41.498 1.00 84.38 93 ASP A N 1
ATOM 741 C CA . ASP A 1 93 ? 36.779 -1.381 -42.310 1.00 84.38 93 ASP A CA 1
ATOM 742 C C . ASP A 1 93 ? 36.675 -0.131 -41.415 1.00 84.38 93 ASP A C 1
ATOM 744 O O . ASP A 1 93 ? 35.638 0.147 -40.809 1.00 84.38 93 ASP A O 1
ATOM 748 N N . ILE A 1 94 ? 37.780 0.611 -41.284 1.00 86.69 94 ILE A N 1
ATOM 749 C CA . ILE A 1 94 ? 37.827 1.836 -40.477 1.00 86.69 94 ILE A CA 1
ATOM 750 C C . ILE A 1 94 ? 37.109 2.957 -41.228 1.00 86.69 94 ILE A C 1
ATOM 752 O O . ILE A 1 94 ? 36.388 3.737 -40.612 1.00 86.69 94 ILE A O 1
ATOM 756 N N . GLY A 1 95 ? 37.288 3.052 -42.545 1.00 84.56 95 GLY A N 1
ATOM 757 C CA . GLY A 1 95 ? 36.651 4.069 -43.376 1.00 84.56 95 GLY A CA 1
ATOM 758 C C . GLY A 1 95 ? 35.125 4.054 -43.284 1.00 84.56 95 GLY A C 1
ATOM 759 O O . GLY A 1 95 ? 34.535 5.113 -43.063 1.00 84.56 95 GLY A O 1
ATOM 760 N N . ALA A 1 96 ? 34.504 2.874 -43.371 1.00 83.31 96 ALA A N 1
ATOM 761 C CA . ALA A 1 96 ? 33.068 2.681 -43.166 1.00 83.31 96 ALA A CA 1
ATOM 762 C C . ALA A 1 96 ? 32.631 3.147 -41.772 1.00 83.31 96 ALA A C 1
ATOM 764 O O . ALA A 1 96 ? 31.814 4.061 -41.671 1.00 83.31 96 ALA A O 1
ATOM 765 N N . LEU A 1 97 ? 33.279 2.648 -40.711 1.00 82.94 97 LEU A N 1
ATOM 766 C CA . LEU A 1 97 ? 32.989 3.049 -39.330 1.00 82.94 97 LEU A CA 1
ATOM 767 C C . LEU A 1 97 ? 33.050 4.575 -39.138 1.00 82.94 97 LEU A C 1
ATOM 769 O O . LEU A 1 97 ? 32.204 5.154 -38.459 1.00 82.94 97 LEU A O 1
ATOM 773 N N . LEU A 1 98 ? 34.056 5.248 -39.711 1.00 86.75 98 LEU A N 1
ATOM 774 C CA . LEU A 1 98 ? 34.217 6.698 -39.576 1.00 86.75 98 LEU A CA 1
ATOM 775 C C . LEU A 1 98 ? 33.095 7.484 -40.258 1.00 86.75 98 LEU A C 1
ATOM 777 O O . LEU A 1 98 ? 32.692 8.523 -39.732 1.00 86.75 98 LEU A O 1
ATOM 781 N N . VAL A 1 99 ? 32.632 7.038 -41.428 1.00 83.31 99 VAL A N 1
ATOM 782 C CA . VAL A 1 99 ? 31.544 7.689 -42.173 1.00 83.31 99 VAL A CA 1
ATOM 783 C C . VAL A 1 99 ? 30.209 7.423 -41.478 1.00 83.31 99 VAL A C 1
ATOM 785 O O . VAL A 1 99 ? 29.506 8.377 -41.141 1.00 83.31 99 VAL A O 1
ATOM 788 N N . GLU A 1 100 ? 29.927 6.165 -41.141 1.00 78.19 100 GLU A N 1
ATOM 789 C CA . GLU A 1 100 ? 28.697 5.735 -40.468 1.00 78.19 100 GLU A CA 1
ATOM 790 C C . GLU A 1 100 ? 28.527 6.408 -39.099 1.00 78.19 100 GLU A C 1
ATOM 792 O O . GLU A 1 100 ? 27.464 6.947 -38.782 1.00 78.19 100 GLU A O 1
ATOM 797 N N . PHE A 1 101 ? 29.602 6.505 -38.304 1.00 78.75 101 PHE A N 1
ATOM 798 C CA . PHE A 1 101 ? 29.572 7.219 -37.024 1.00 78.75 101 PHE A CA 1
ATOM 799 C C . PHE A 1 101 ? 29.157 8.690 -37.197 1.00 78.75 101 PHE A C 1
ATOM 801 O O . PHE A 1 101 ? 28.465 9.251 -36.345 1.00 78.75 101 PHE A O 1
ATOM 808 N N . GLN A 1 102 ? 29.566 9.350 -38.288 1.00 80.38 102 GLN A N 1
ATOM 809 C CA . GLN A 1 102 ? 29.193 10.746 -38.546 1.00 80.38 102 GLN A CA 1
ATOM 810 C C . GLN A 1 102 ? 27.745 10.885 -39.024 1.00 80.38 102 GLN A C 1
ATOM 812 O O . GLN A 1 102 ? 27.100 11.871 -38.661 1.00 80.38 102 GLN A O 1
ATOM 817 N N . GLU A 1 103 ? 27.233 9.924 -39.793 1.00 75.50 103 GLU A N 1
ATOM 818 C CA . GLU A 1 103 ? 25.824 9.863 -40.209 1.00 75.50 103 GLU A CA 1
ATOM 819 C C . GLU A 1 103 ? 24.901 9.686 -39.000 1.00 75.50 103 GLU A C 1
ATOM 821 O O . GLU A 1 103 ? 23.995 10.497 -38.783 1.00 75.50 103 GLU A O 1
ATOM 826 N N . LEU A 1 104 ? 25.200 8.705 -38.143 1.00 71.44 104 LEU A N 1
ATOM 827 C CA . LEU A 1 104 ? 24.443 8.421 -36.921 1.00 71.44 104 LEU A CA 1
ATOM 828 C C . LEU A 1 104 ? 24.489 9.603 -35.941 1.00 71.44 104 LEU A C 1
ATOM 830 O O . LEU A 1 104 ? 23.462 9.995 -35.384 1.00 71.44 104 LEU A O 1
ATOM 834 N N . ARG A 1 105 ? 25.653 10.253 -35.785 1.00 71.38 105 ARG A N 1
ATOM 835 C CA . ARG A 1 105 ? 25.778 11.467 -34.960 1.00 71.38 105 ARG A CA 1
ATOM 836 C C . ARG A 1 105 ? 24.966 12.642 -35.517 1.00 71.38 105 ARG A C 1
ATOM 838 O O . ARG A 1 105 ? 24.488 13.465 -34.740 1.00 71.38 105 ARG A O 1
ATOM 845 N N . GLY A 1 106 ? 24.825 12.741 -36.840 1.00 65.69 106 GLY A N 1
ATOM 846 C CA . GLY A 1 106 ? 23.980 13.739 -37.497 1.00 65.69 106 GLY A CA 1
ATOM 847 C C . GLY A 1 106 ? 22.495 13.541 -37.187 1.00 65.69 106 GLY A C 1
ATOM 848 O O . GLY A 1 106 ? 21.824 14.512 -36.853 1.00 65.69 106 GLY A O 1
ATOM 849 N N . GLY A 1 107 ? 22.010 12.294 -37.222 1.00 62.03 107 GLY A N 1
ATOM 850 C CA . GLY A 1 107 ? 20.618 11.950 -36.894 1.00 62.03 107 GLY A CA 1
ATOM 851 C C . GLY A 1 107 ? 20.273 12.052 -35.402 1.00 62.03 107 GLY A C 1
ATOM 852 O O . GLY A 1 107 ? 19.133 12.337 -35.046 1.00 62.03 107 GLY A O 1
ATOM 853 N N . LEU A 1 108 ? 21.258 11.872 -34.517 1.00 62.41 108 LEU A N 1
ATOM 854 C CA . LEU A 1 108 ? 21.095 12.022 -33.065 1.00 62.41 108 LEU A CA 1
ATOM 855 C C . LEU A 1 108 ? 21.025 13.478 -32.588 1.00 62.41 108 LEU A C 1
ATOM 857 O O . LEU A 1 108 ? 20.563 13.721 -31.478 1.00 62.41 108 LEU A O 1
ATOM 861 N N . ALA A 1 109 ? 21.447 14.448 -33.405 1.00 57.38 109 ALA A N 1
ATOM 862 C CA . ALA A 1 109 ? 21.369 15.869 -33.058 1.00 57.38 109 ALA A CA 1
ATOM 863 C C . ALA A 1 109 ? 19.920 16.388 -32.932 1.00 57.38 109 ALA A C 1
ATOM 865 O O . ALA A 1 109 ? 19.704 17.429 -32.315 1.00 57.38 109 ALA A O 1
ATOM 866 N N . ASP A 1 110 ? 18.944 15.652 -33.476 1.00 51.84 110 ASP A N 1
ATOM 867 C CA . ASP A 1 110 ? 17.510 15.942 -33.360 1.00 51.84 110 ASP A CA 1
ATOM 868 C C . ASP A 1 110 ? 16.874 15.338 -32.087 1.00 51.84 110 ASP A C 1
ATOM 870 O O . ASP A 1 110 ? 15.738 15.666 -31.739 1.00 51.84 110 ASP A O 1
ATOM 874 N N . VAL A 1 111 ? 17.592 14.467 -31.361 1.00 54.56 111 VAL A N 1
ATOM 875 C CA . VAL A 1 111 ? 17.147 13.890 -30.083 1.00 54.56 111 VAL A CA 1
ATOM 876 C C . VAL A 1 111 ? 17.518 14.868 -28.966 1.00 54.56 111 VAL A C 1
ATOM 878 O O . VAL A 1 111 ? 18.670 14.964 -28.554 1.00 54.56 111 VAL A O 1
ATOM 881 N N . ASN A 1 112 ? 16.530 15.637 -28.508 1.00 48.19 112 ASN A N 1
ATOM 882 C CA . ASN A 1 112 ? 16.675 16.770 -27.590 1.00 48.19 112 ASN A CA 1
ATOM 883 C C . ASN A 1 112 ? 17.187 16.363 -26.184 1.00 48.19 112 ASN A C 1
ATOM 885 O O . ASN A 1 112 ? 16.401 16.194 -25.250 1.00 48.19 112 ASN A O 1
ATOM 889 N N . ARG A 1 113 ? 18.504 16.185 -26.022 1.00 55.41 113 ARG A N 1
ATOM 890 C CA . ARG A 1 113 ? 19.186 15.952 -24.735 1.00 55.41 113 ARG A CA 1
ATOM 891 C C . ARG A 1 113 ? 20.357 16.930 -24.605 1.00 55.41 113 ARG A C 1
ATOM 893 O O . ARG A 1 113 ? 21.454 16.659 -25.078 1.00 55.41 113 ARG A O 1
ATOM 900 N N . ASP A 1 114 ? 20.126 18.054 -23.929 1.00 53.88 114 ASP A N 1
ATOM 901 C CA . ASP A 1 114 ? 21.126 19.118 -23.727 1.00 53.88 114 ASP A CA 1
ATOM 902 C C . ASP A 1 114 ? 22.323 18.704 -22.834 1.00 53.88 114 ASP A C 1
ATOM 904 O O . ASP A 1 114 ? 23.302 19.444 -22.730 1.00 53.88 114 ASP A O 1
ATOM 908 N N . GLU A 1 115 ? 22.267 17.534 -22.184 1.00 59.03 115 GLU A N 1
ATOM 909 C CA . GLU A 1 115 ? 23.213 17.123 -21.132 1.00 59.03 115 GLU A CA 1
ATOM 910 C C . GLU A 1 115 ? 24.299 16.122 -21.582 1.00 59.03 115 GLU A C 1
ATOM 912 O O . GLU A 1 115 ? 25.343 16.063 -20.935 1.00 59.03 115 GLU A O 1
ATOM 917 N N . ILE A 1 116 ? 24.108 15.361 -22.676 1.00 61.66 116 ILE A N 1
ATOM 918 C CA . ILE A 1 116 ? 25.063 14.329 -23.143 1.00 61.66 116 ILE A CA 1
ATOM 919 C C . ILE A 1 116 ? 25.384 14.530 -24.637 1.00 61.66 116 ILE A C 1
ATOM 921 O O . ILE A 1 116 ? 24.462 14.547 -25.455 1.00 61.66 116 ILE A O 1
ATOM 925 N N . PRO A 1 117 ? 26.665 14.648 -25.043 1.00 69.12 117 PRO A N 1
ATOM 926 C CA . PRO A 1 117 ? 27.039 14.791 -26.449 1.00 69.12 117 PRO A CA 1
ATOM 927 C C . PRO A 1 117 ? 26.601 13.594 -27.308 1.00 69.12 117 PRO A C 1
ATOM 929 O O . PRO A 1 117 ? 26.869 12.446 -26.971 1.00 69.12 117 PRO A O 1
ATOM 932 N N . ALA A 1 118 ? 26.031 13.845 -28.492 1.00 68.25 118 ALA A N 1
ATOM 933 C CA . ALA A 1 118 ? 25.558 12.799 -29.415 1.00 68.25 118 ALA A CA 1
ATOM 934 C C . ALA A 1 118 ? 26.613 11.731 -29.788 1.00 68.25 118 ALA A C 1
ATOM 936 O O . ALA A 1 118 ? 26.265 10.602 -30.120 1.00 68.25 118 ALA A O 1
ATOM 937 N N . GLY A 1 119 ? 27.905 12.073 -29.742 1.00 71.12 119 GLY A N 1
ATOM 938 C CA . GLY A 1 119 ? 28.982 11.102 -29.955 1.00 71.12 119 GLY A CA 1
ATOM 939 C C . GLY A 1 119 ? 29.145 10.112 -28.798 1.00 71.12 119 GLY A C 1
ATOM 940 O O . GLY A 1 119 ? 29.338 8.925 -29.040 1.00 71.12 119 GLY A O 1
ATOM 941 N N . GLU A 1 120 ? 28.989 10.584 -27.560 1.00 74.81 120 GLU A N 1
ATOM 942 C CA . GLU A 1 120 ? 29.013 9.747 -26.356 1.00 74.81 120 GLU A CA 1
ATOM 943 C C . GLU A 1 120 ? 27.810 8.800 -26.310 1.00 74.81 120 GLU A C 1
ATOM 945 O O . GLU A 1 120 ? 27.951 7.626 -25.973 1.00 74.81 120 GLU A O 1
ATOM 950 N N . ILE A 1 121 ? 26.638 9.288 -26.729 1.00 69.88 121 ILE A N 1
ATOM 951 C CA . ILE A 1 121 ? 25.417 8.484 -26.885 1.00 69.88 121 ILE A CA 1
ATOM 952 C C . ILE A 1 121 ? 25.683 7.263 -27.772 1.00 69.88 121 ILE A C 1
ATOM 954 O O . ILE A 1 121 ? 25.395 6.129 -27.391 1.00 69.88 121 ILE A O 1
ATOM 958 N N . LEU A 1 122 ? 26.280 7.499 -28.941 1.00 71.56 122 LEU A N 1
ATOM 959 C CA . LEU A 1 122 ? 26.594 6.452 -29.906 1.00 71.56 122 LEU A CA 1
ATOM 960 C C . LEU A 1 122 ? 27.648 5.466 -29.370 1.00 71.56 122 LEU A C 1
ATOM 962 O O . LEU A 1 122 ? 27.506 4.259 -29.538 1.00 71.56 122 LEU A O 1
ATOM 966 N N . SER A 1 123 ? 28.671 5.965 -28.673 1.00 74.06 123 SER A N 1
ATOM 967 C CA . SER A 1 123 ? 29.704 5.142 -28.031 1.00 74.06 123 SER A CA 1
ATOM 968 C C . SER A 1 123 ? 29.141 4.208 -26.951 1.00 74.06 123 SER A C 1
ATOM 970 O O . SER A 1 123 ? 29.495 3.026 -26.908 1.00 74.06 123 SER A O 1
ATOM 972 N N . ARG A 1 124 ? 28.235 4.709 -26.102 1.00 75.19 124 ARG A N 1
ATOM 973 C CA . ARG A 1 124 ? 27.548 3.918 -25.065 1.00 75.19 124 ARG A CA 1
ATOM 974 C C . ARG A 1 124 ? 26.725 2.782 -25.679 1.00 75.19 124 ARG A C 1
ATOM 976 O O . ARG A 1 124 ? 26.861 1.640 -25.244 1.00 75.19 124 ARG A O 1
ATOM 983 N N . LEU A 1 125 ? 25.956 3.065 -26.737 1.00 71.06 125 LEU A N 1
ATOM 984 C CA . LEU A 1 125 ? 25.175 2.051 -27.462 1.00 71.06 125 LEU A CA 1
ATOM 985 C C . LEU A 1 125 ? 26.058 0.954 -28.058 1.00 71.06 125 LEU A C 1
ATOM 987 O O . LEU A 1 125 ? 25.827 -0.225 -27.799 1.00 71.06 125 LEU A O 1
ATOM 991 N N . LEU A 1 126 ? 27.101 1.338 -28.801 1.00 72.12 126 LEU A N 1
ATOM 992 C CA . LEU A 1 126 ? 28.030 0.390 -29.418 1.00 72.12 126 LEU A CA 1
ATOM 993 C C . LEU A 1 126 ? 28.693 -0.494 -28.359 1.00 72.12 126 LEU A C 1
ATOM 995 O O . LEU A 1 126 ? 28.710 -1.715 -28.493 1.00 72.12 126 LEU A O 1
ATOM 999 N N . THR A 1 127 ? 29.181 0.108 -27.271 1.00 74.06 127 THR A N 1
ATOM 1000 C CA . THR A 1 127 ? 29.818 -0.621 -26.165 1.00 74.06 127 THR A CA 1
ATOM 1001 C C . THR A 1 127 ? 28.856 -1.633 -25.537 1.00 74.06 127 THR A C 1
ATOM 1003 O O . THR A 1 127 ? 29.242 -2.781 -25.313 1.00 74.06 127 THR A O 1
ATOM 1006 N N . ARG A 1 128 ? 27.586 -1.261 -25.325 1.00 71.25 128 ARG A N 1
ATOM 1007 C CA . ARG A 1 128 ? 26.546 -2.166 -24.812 1.00 71.25 128 ARG A CA 1
ATOM 1008 C C . ARG A 1 128 ? 26.258 -3.319 -25.775 1.00 71.25 128 ARG A C 1
ATOM 1010 O O . ARG A 1 128 ? 26.204 -4.471 -25.341 1.00 71.25 128 ARG A O 1
ATOM 1017 N N . THR A 1 129 ? 26.090 -3.045 -27.067 1.00 69.50 129 THR A N 1
ATOM 1018 C CA . THR A 1 129 ? 25.829 -4.091 -28.070 1.00 69.50 129 THR A CA 1
ATOM 1019 C C . THR A 1 129 ? 27.008 -5.062 -28.166 1.00 69.50 129 THR A C 1
ATOM 1021 O O . THR A 1 129 ? 26.796 -6.277 -28.145 1.00 69.50 129 THR A O 1
ATOM 1024 N N . ILE A 1 130 ? 28.247 -4.554 -28.131 1.00 74.06 130 ILE A N 1
ATOM 1025 C CA . ILE A 1 130 ? 29.471 -5.369 -28.072 1.00 74.06 130 ILE A CA 1
ATOM 1026 C C . ILE A 1 130 ? 29.479 -6.249 -26.817 1.00 74.06 130 ILE A C 1
ATOM 1028 O O . ILE A 1 130 ? 29.784 -7.438 -26.910 1.00 74.06 130 ILE A O 1
ATOM 1032 N N . GLN A 1 131 ? 29.129 -5.704 -25.649 1.00 71.50 131 GLN A N 1
ATOM 1033 C CA . GLN A 1 131 ? 29.058 -6.468 -24.399 1.00 71.50 131 GLN A CA 1
ATOM 1034 C C . GLN A 1 131 ? 27.997 -7.573 -24.458 1.00 71.50 131 GLN A C 1
ATOM 1036 O O . GLN A 1 131 ? 28.285 -8.700 -24.061 1.00 71.50 131 GLN A O 1
ATOM 1041 N N . ARG A 1 132 ? 26.811 -7.289 -25.015 1.00 68.44 132 ARG A N 1
ATOM 1042 C CA . ARG A 1 132 ? 25.717 -8.263 -25.169 1.00 68.44 132 ARG A CA 1
ATOM 1043 C C . ARG A 1 132 ? 26.072 -9.406 -26.124 1.00 68.44 132 ARG A C 1
ATOM 1045 O O . ARG A 1 132 ? 25.686 -10.546 -25.885 1.00 68.44 132 ARG A O 1
ATOM 1052 N N . GLN A 1 133 ? 26.781 -9.109 -27.211 1.00 71.31 133 GLN A N 1
ATOM 1053 C CA . GLN A 1 133 ? 27.175 -10.103 -28.218 1.00 71.31 133 GLN A CA 1
ATOM 1054 C C . GLN A 1 133 ? 28.457 -10.869 -27.838 1.00 71.31 133 GLN A C 1
ATOM 1056 O O . GLN A 1 133 ? 28.735 -11.944 -28.378 1.00 71.31 133 GLN A O 1
ATOM 1061 N N . SER A 1 134 ? 29.248 -10.344 -26.897 1.00 74.94 134 SER A N 1
ATOM 1062 C CA . SER A 1 134 ? 30.496 -10.960 -26.446 1.00 74.94 134 SER A CA 1
ATOM 1063 C C . SER A 1 134 ? 30.255 -12.084 -25.439 1.00 74.94 134 SER A C 1
ATOM 1065 O O . SER A 1 134 ? 29.454 -11.974 -24.520 1.00 74.94 134 SER A O 1
ATOM 1067 N N . SER A 1 135 ? 31.015 -13.175 -25.564 1.00 67.56 135 SER A N 1
ATOM 1068 C CA . SER A 1 135 ? 30.963 -14.309 -24.634 1.00 67.56 135 SER A CA 1
ATOM 1069 C C . SER A 1 135 ? 32.361 -14.802 -24.245 1.00 67.56 135 SER A C 1
ATOM 1071 O O . SER A 1 135 ? 33.339 -14.646 -24.985 1.00 67.56 135 SER A O 1
ATOM 1073 N N . GLY A 1 136 ? 32.478 -15.390 -23.050 1.00 75.44 136 GLY A N 1
ATOM 1074 C CA . GLY A 1 136 ? 33.749 -15.892 -22.514 1.00 75.44 136 GLY A CA 1
ATOM 1075 C C . GLY A 1 136 ? 34.806 -14.791 -22.362 1.00 75.44 136 GLY A C 1
ATOM 1076 O O . GLY A 1 136 ? 34.498 -13.684 -21.941 1.00 75.44 136 GLY A O 1
ATOM 1077 N N . SER A 1 137 ? 36.054 -15.070 -22.755 1.00 72.25 137 SER A N 1
ATOM 1078 C CA . SER A 1 137 ? 37.191 -14.137 -22.607 1.00 72.25 137 SER A CA 1
ATOM 1079 C C . SER A 1 137 ? 37.030 -12.803 -23.355 1.00 72.25 137 SER A C 1
ATOM 1081 O O . SER A 1 137 ? 37.772 -11.868 -23.068 1.00 72.25 137 SER A O 1
ATOM 1083 N N . ARG A 1 138 ? 36.106 -12.706 -24.323 1.00 76.44 138 ARG A N 1
ATOM 1084 C CA . ARG A 1 138 ? 35.780 -11.451 -25.020 1.00 76.44 138 ARG A CA 1
ATOM 1085 C C . ARG A 1 138 ? 34.885 -10.540 -24.180 1.00 76.44 138 ARG A C 1
ATOM 1087 O O . ARG A 1 138 ? 35.035 -9.329 -24.262 1.00 76.44 138 ARG A O 1
ATOM 1094 N N . ALA A 1 139 ? 34.019 -11.100 -23.333 1.00 70.31 139 ALA A N 1
ATOM 1095 C CA . ALA A 1 139 ? 33.169 -10.319 -22.431 1.00 70.31 139 ALA A CA 1
ATOM 1096 C C . ALA A 1 139 ? 34.010 -9.531 -21.407 1.00 70.31 139 ALA A C 1
ATOM 1098 O O . ALA A 1 139 ? 33.736 -8.363 -21.137 1.00 70.31 139 ALA A O 1
ATOM 1099 N N . ASP A 1 140 ? 35.103 -10.131 -20.924 1.00 72.19 140 ASP A N 1
ATOM 1100 C CA . ASP A 1 140 ? 36.058 -9.477 -20.019 1.00 72.19 140 ASP A CA 1
ATOM 1101 C C . ASP A 1 140 ? 36.795 -8.297 -20.674 1.00 72.19 140 ASP A C 1
ATOM 1103 O O . ASP A 1 140 ? 37.179 -7.359 -19.985 1.00 72.19 140 ASP A O 1
ATOM 1107 N N . LEU A 1 141 ? 37.015 -8.336 -21.993 1.00 79.62 141 LEU A N 1
ATOM 1108 C CA . LEU A 1 141 ? 37.623 -7.234 -22.748 1.00 79.62 141 LEU A CA 1
ATOM 1109 C C . LEU A 1 141 ? 36.583 -6.160 -23.090 1.00 79.62 141 LEU A C 1
ATOM 1111 O O . LEU A 1 141 ? 36.865 -4.973 -22.964 1.00 79.62 141 LEU A O 1
ATOM 1115 N N . ALA A 1 142 ? 35.369 -6.568 -23.468 1.00 76.38 142 ALA A N 1
ATOM 1116 C CA . ALA A 1 142 ? 34.264 -5.663 -23.775 1.00 76.38 142 ALA A CA 1
ATOM 1117 C C . ALA A 1 142 ? 33.827 -4.827 -22.557 1.00 76.38 142 ALA A C 1
ATOM 1119 O O . ALA A 1 142 ? 33.431 -3.673 -22.709 1.00 76.38 142 ALA A O 1
ATOM 1120 N N . SER A 1 143 ? 33.940 -5.374 -21.342 1.00 72.50 143 SER A N 1
ATOM 1121 C CA . SER A 1 143 ? 33.667 -4.641 -20.096 1.00 72.50 143 SER A CA 1
ATOM 1122 C C . SER A 1 143 ? 34.739 -3.605 -19.732 1.00 72.50 143 SER A C 1
ATOM 1124 O O . SER A 1 143 ? 34.482 -2.728 -18.911 1.00 72.50 143 SER A O 1
ATOM 1126 N N . GLN A 1 144 ? 35.929 -3.676 -20.340 1.00 79.00 144 GLN A N 1
ATOM 1127 C CA . GLN A 1 144 ? 37.029 -2.728 -20.115 1.00 79.00 144 GLN A CA 1
ATOM 1128 C C . GLN A 1 144 ? 37.007 -1.535 -21.082 1.00 79.00 144 GLN A C 1
ATOM 1130 O O . GLN A 1 144 ? 37.763 -0.585 -20.873 1.00 79.00 144 GLN A O 1
ATOM 1135 N N . LEU A 1 145 ? 36.166 -1.574 -22.123 1.00 78.81 145 LEU A N 1
ATOM 1136 C CA . LEU A 1 145 ? 36.002 -0.465 -23.060 1.00 78.81 145 LEU A CA 1
ATOM 1137 C C . LEU A 1 145 ? 35.410 0.754 -22.353 1.00 78.81 145 LEU A C 1
ATOM 1139 O O . LEU A 1 145 ? 34.478 0.643 -21.555 1.00 78.81 145 LEU A O 1
ATOM 1143 N N . ARG A 1 146 ? 35.938 1.933 -22.675 1.00 76.50 146 ARG A N 1
ATOM 1144 C CA . ARG A 1 146 ? 35.420 3.196 -22.152 1.00 76.50 146 ARG A CA 1
ATOM 1145 C C . ARG A 1 146 ? 34.148 3.609 -22.905 1.00 76.50 146 ARG A C 1
ATOM 1147 O O . ARG A 1 146 ? 34.227 3.842 -24.109 1.00 76.50 146 ARG A O 1
ATOM 1154 N N . PRO A 1 147 ? 32.993 3.745 -22.229 1.00 67.69 147 PRO A N 1
ATOM 1155 C CA . PRO A 1 147 ? 31.746 4.101 -22.900 1.00 67.69 147 PRO A CA 1
ATOM 1156 C C . PRO A 1 147 ? 31.636 5.608 -23.188 1.00 67.69 147 PRO A C 1
ATOM 1158 O O . PRO A 1 147 ? 30.860 6.004 -24.051 1.00 67.69 147 PRO A O 1
ATOM 1161 N N . ASP A 1 148 ? 32.435 6.450 -22.525 1.00 72.62 148 ASP A N 1
ATOM 1162 C CA . ASP A 1 148 ? 32.382 7.919 -22.554 1.00 72.62 148 ASP A CA 1
ATOM 1163 C C . ASP A 1 148 ? 33.111 8.568 -23.752 1.00 72.62 148 ASP A C 1
ATOM 1165 O O . ASP A 1 148 ? 33.568 9.706 -23.659 1.00 72.62 148 ASP A O 1
ATOM 1169 N N . THR A 1 149 ? 33.274 7.862 -24.880 1.00 79.38 149 THR A N 1
ATOM 1170 C CA . THR A 1 149 ? 33.983 8.413 -26.052 1.00 79.38 149 THR A CA 1
ATOM 1171 C C . THR A 1 149 ? 33.075 9.280 -26.923 1.00 79.38 149 THR A C 1
ATOM 1173 O O . THR A 1 149 ? 31.990 8.866 -27.310 1.00 79.38 149 THR A O 1
ATOM 1176 N N . GLU A 1 150 ? 33.512 10.490 -27.281 1.00 78.06 150 GLU A N 1
ATOM 1177 C CA . GLU A 1 150 ? 32.680 11.447 -28.030 1.00 78.06 150 GLU A CA 1
ATOM 1178 C C . GLU A 1 150 ? 32.990 11.470 -29.533 1.00 78.06 150 GLU A C 1
ATOM 1180 O O . GLU A 1 150 ? 32.239 12.036 -30.342 1.00 78.06 150 GLU A O 1
ATOM 1185 N N . THR A 1 151 ? 34.141 10.927 -29.933 1.00 83.81 151 THR A N 1
ATOM 1186 C CA . THR A 1 151 ? 34.639 11.042 -31.306 1.00 83.81 151 THR A CA 1
ATOM 1187 C C . THR A 1 151 ? 35.071 9.705 -31.902 1.00 83.81 151 THR A C 1
ATOM 1189 O O . THR A 1 151 ? 35.577 8.852 -31.174 1.00 83.81 151 THR A O 1
ATOM 1192 N N . PRO A 1 152 ? 34.967 9.532 -33.238 1.00 82.94 152 PRO A N 1
ATOM 1193 C CA . PRO A 1 152 ? 35.361 8.280 -33.886 1.00 82.94 152 PRO A CA 1
ATOM 1194 C C . PRO A 1 152 ? 36.805 7.867 -33.569 1.00 82.94 152 PRO A C 1
ATOM 1196 O O . PRO A 1 152 ? 37.081 6.700 -33.320 1.00 82.94 152 PRO A O 1
ATOM 1199 N N . ARG A 1 153 ? 37.734 8.831 -33.503 1.00 88.44 153 ARG A N 1
ATOM 1200 C CA . ARG A 1 153 ? 39.141 8.571 -33.156 1.00 88.44 153 ARG A CA 1
ATOM 1201 C C . ARG A 1 153 ? 39.351 8.061 -31.732 1.00 88.44 153 ARG A C 1
ATOM 1203 O O . ARG A 1 153 ? 40.318 7.343 -31.502 1.00 88.44 153 ARG A O 1
ATOM 1210 N N . GLU A 1 154 ? 38.502 8.450 -30.783 1.00 87.50 154 GLU A N 1
ATOM 1211 C CA . GLU A 1 154 ? 38.563 7.947 -29.406 1.00 87.50 154 GLU A CA 1
ATOM 1212 C C . GLU A 1 154 ? 38.044 6.514 -29.360 1.00 87.50 154 GLU A C 1
ATOM 1214 O O . GLU A 1 154 ? 38.732 5.651 -28.823 1.00 87.50 154 GLU A O 1
ATOM 1219 N N . LEU A 1 155 ? 36.926 6.236 -30.038 1.00 83.06 155 LEU A N 1
ATOM 1220 C CA . LEU A 1 155 ? 36.405 4.880 -30.202 1.00 83.06 155 LEU A CA 1
ATOM 1221 C C . LEU A 1 155 ? 37.444 3.956 -30.861 1.00 83.06 155 LEU A C 1
ATOM 1223 O O . LEU A 1 155 ? 37.788 2.918 -30.307 1.00 83.06 155 LEU A O 1
ATOM 1227 N N . VAL A 1 156 ? 38.029 4.350 -31.998 1.00 87.38 156 VAL A N 1
ATOM 1228 C CA . VAL A 1 156 ? 39.075 3.554 -32.670 1.00 87.38 156 VAL A CA 1
ATOM 1229 C C . VAL A 1 156 ? 40.312 3.391 -31.779 1.00 87.38 156 VAL A C 1
ATOM 1231 O O . VAL A 1 156 ? 40.927 2.323 -31.765 1.00 87.38 156 VAL A O 1
ATOM 1234 N N . ALA A 1 157 ? 40.679 4.404 -30.988 1.00 87.75 157 ALA A N 1
ATOM 1235 C CA . ALA A 1 157 ? 41.770 4.275 -30.027 1.00 87.75 157 ALA A CA 1
ATOM 1236 C C . ALA A 1 157 ? 41.464 3.234 -28.934 1.00 87.75 157 ALA A C 1
ATOM 1238 O O . ALA A 1 157 ? 42.367 2.474 -28.581 1.00 87.75 157 ALA A O 1
ATOM 1239 N N . GLU A 1 158 ? 40.233 3.148 -28.437 1.00 84.56 158 GLU A N 1
ATOM 1240 C CA . GLU A 1 158 ? 39.815 2.094 -27.502 1.00 84.56 158 GLU A CA 1
ATOM 1241 C C . GLU A 1 158 ? 39.825 0.715 -28.180 1.00 84.56 158 GLU A C 1
ATOM 1243 O O . GLU A 1 158 ? 40.441 -0.219 -27.669 1.00 84.56 158 GLU A O 1
ATOM 1248 N N . LEU A 1 159 ? 39.285 0.594 -29.396 1.00 81.81 159 LEU A N 1
ATOM 1249 C CA . LEU A 1 159 ? 39.263 -0.667 -30.150 1.00 81.81 159 LEU A CA 1
ATOM 1250 C C . LEU A 1 159 ? 40.662 -1.215 -30.455 1.00 81.81 159 LEU A C 1
ATOM 1252 O O . LEU A 1 159 ? 40.901 -2.416 -30.360 1.00 81.81 159 LEU A O 1
ATOM 1256 N N . THR A 1 160 ? 41.628 -0.342 -30.758 1.00 85.00 160 THR A N 1
ATOM 1257 C CA . THR A 1 160 ? 43.029 -0.758 -30.963 1.00 85.00 160 THR A CA 1
ATOM 1258 C C . THR A 1 160 ? 43.697 -1.302 -29.695 1.00 85.00 160 THR A C 1
ATOM 1260 O O . THR A 1 160 ? 44.753 -1.925 -29.798 1.00 85.00 160 THR A O 1
ATOM 1263 N N . SER A 1 161 ? 43.110 -1.086 -28.511 1.00 83.25 161 SER A N 1
ATOM 1264 C CA . SER A 1 161 ? 43.578 -1.677 -27.251 1.00 83.25 161 SER A CA 1
ATOM 1265 C C . SER A 1 161 ? 43.013 -3.079 -26.983 1.00 83.25 161 SER A C 1
ATOM 1267 O O . SER A 1 161 ? 43.608 -3.822 -26.205 1.00 83.25 161 SER A O 1
ATOM 1269 N N . ALA A 1 162 ? 41.930 -3.455 -27.674 1.00 84.69 162 ALA A N 1
ATOM 1270 C CA . ALA A 1 162 ? 41.274 -4.761 -27.598 1.00 84.69 162 ALA A CA 1
ATOM 1271 C C . ALA A 1 162 ? 40.925 -5.292 -29.011 1.00 84.69 162 ALA A C 1
ATOM 1273 O O . ALA A 1 162 ? 39.747 -5.467 -29.343 1.00 84.69 162 ALA A O 1
ATOM 1274 N N . PRO A 1 163 ? 41.927 -5.539 -29.879 1.00 83.19 163 PRO A N 1
ATOM 1275 C CA . PRO A 1 163 ? 41.706 -5.915 -31.278 1.00 83.19 163 PRO A CA 1
ATOM 1276 C C . PRO A 1 163 ? 40.948 -7.241 -31.459 1.00 83.19 163 PRO A C 1
ATOM 1278 O O . PRO A 1 163 ? 40.392 -7.495 -32.525 1.00 83.19 163 PRO A O 1
ATOM 1281 N N . GLU A 1 164 ? 40.883 -8.084 -30.426 1.00 83.81 164 GLU A N 1
ATOM 1282 C CA . GLU A 1 164 ? 40.110 -9.328 -30.399 1.00 83.81 164 GLU A CA 1
ATOM 1283 C C . GLU A 1 164 ? 38.589 -9.127 -30.499 1.00 83.81 164 GLU A C 1
ATOM 1285 O O . GLU A 1 164 ? 37.880 -10.115 -30.726 1.00 83.81 164 GLU A O 1
ATOM 1290 N N . LEU A 1 165 ? 38.113 -7.889 -30.310 1.00 81.25 165 LEU A N 1
ATOM 1291 C CA . LEU A 1 165 ? 36.711 -7.477 -30.428 1.00 81.25 165 LEU A CA 1
ATOM 1292 C C . LEU A 1 165 ? 36.352 -6.930 -31.818 1.00 81.25 165 LEU A C 1
ATOM 1294 O O . LEU A 1 165 ? 35.190 -6.621 -32.050 1.00 81.25 165 LEU A O 1
ATOM 1298 N N . ALA A 1 166 ? 37.315 -6.791 -32.737 1.00 79.38 166 ALA A N 1
ATOM 1299 C CA . ALA A 1 166 ? 37.099 -6.120 -34.022 1.00 79.38 166 ALA A CA 1
ATOM 1300 C C . ALA A 1 166 ? 35.968 -6.745 -34.863 1.00 79.38 166 ALA A C 1
ATOM 1302 O O . ALA A 1 166 ? 35.209 -6.018 -35.492 1.00 79.38 166 ALA A O 1
ATOM 1303 N N . ASP A 1 167 ? 35.822 -8.073 -34.846 1.00 75.31 167 ASP A N 1
ATOM 1304 C CA . ASP A 1 167 ? 34.724 -8.783 -35.518 1.00 75.31 167 ASP A CA 1
ATOM 1305 C C . ASP A 1 167 ? 33.360 -8.477 -34.882 1.00 75.31 167 ASP A C 1
ATOM 1307 O O . ASP A 1 167 ? 32.411 -8.167 -35.591 1.00 75.31 167 ASP A O 1
ATOM 1311 N N . VAL A 1 168 ? 33.287 -8.488 -33.548 1.00 74.12 168 VAL A N 1
ATOM 1312 C CA . VAL A 1 168 ? 32.060 -8.171 -32.794 1.00 74.12 168 VAL A CA 1
ATOM 1313 C C . VAL A 1 168 ? 31.638 -6.718 -33.006 1.00 74.12 168 VAL A C 1
ATOM 1315 O O . VAL A 1 168 ? 30.456 -6.417 -33.087 1.00 74.12 168 VAL A O 1
ATOM 1318 N N . VAL A 1 169 ? 32.602 -5.805 -33.115 1.00 71.94 169 VAL A N 1
ATOM 1319 C CA . VAL A 1 169 ? 32.331 -4.382 -33.335 1.00 71.94 169 VAL A CA 1
ATOM 1320 C C . VAL A 1 169 ? 31.722 -4.152 -34.710 1.00 71.94 169 VAL A C 1
ATOM 1322 O O . VAL A 1 169 ? 30.755 -3.410 -34.803 1.00 71.94 169 VAL A O 1
ATOM 1325 N N . SER A 1 170 ? 32.236 -4.800 -35.759 1.00 69.25 170 SER A N 1
ATOM 1326 C CA . SER A 1 170 ? 31.644 -4.705 -37.100 1.00 69.25 170 SER A CA 1
ATOM 1327 C C . SER A 1 170 ? 30.191 -5.188 -37.137 1.00 69.25 170 SER A C 1
ATOM 1329 O O . SER A 1 170 ? 29.389 -4.600 -37.851 1.00 69.25 170 SER A O 1
ATOM 1331 N N . ASP A 1 171 ? 29.844 -6.200 -36.338 1.00 67.56 171 ASP A N 1
ATOM 1332 C CA . ASP A 1 171 ? 28.468 -6.701 -36.209 1.00 67.56 171 ASP A CA 1
ATOM 1333 C C . ASP A 1 171 ? 27.589 -5.834 -35.278 1.00 67.56 171 ASP A C 1
ATOM 1335 O O . ASP A 1 171 ? 26.361 -5.956 -35.285 1.00 67.56 171 ASP A O 1
ATOM 1339 N N . ALA A 1 172 ? 28.205 -4.976 -34.458 1.00 65.69 172 ALA A N 1
ATOM 1340 C CA . ALA A 1 172 ? 27.533 -4.099 -33.501 1.00 65.69 172 ALA A CA 1
ATOM 1341 C C . ALA A 1 172 ? 27.264 -2.688 -34.045 1.00 65.69 172 ALA A C 1
ATOM 1343 O O . ALA A 1 172 ? 26.479 -1.961 -33.438 1.00 65.69 172 ALA A O 1
ATOM 1344 N N . VAL A 1 173 ? 27.907 -2.279 -35.148 1.00 66.62 173 VAL A N 1
ATOM 1345 C CA . VAL A 1 173 ? 27.626 -0.987 -35.786 1.00 66.62 173 VAL A CA 1
ATOM 1346 C C . VAL A 1 173 ? 26.246 -1.038 -36.455 1.00 66.62 173 VAL A C 1
ATOM 1348 O O . VAL A 1 173 ? 26.003 -1.919 -37.280 1.00 66.62 173 VAL A O 1
ATOM 1351 N N . PRO A 1 174 ? 25.321 -0.123 -36.109 1.00 62.75 174 PRO A N 1
ATOM 1352 C CA . PRO A 1 174 ? 23.998 -0.086 -36.718 1.00 62.75 174 PRO A CA 1
ATOM 1353 C C . PRO A 1 174 ? 24.075 0.207 -38.218 1.00 62.75 174 PRO A C 1
ATOM 1355 O O . PRO A 1 174 ? 24.772 1.129 -38.632 1.00 62.75 174 PRO A O 1
ATOM 1358 N N . ASP A 1 175 ? 23.298 -0.530 -39.014 1.00 61.38 175 ASP A N 1
ATOM 1359 C CA . ASP A 1 175 ? 23.155 -0.307 -40.457 1.00 61.38 175 ASP A CA 1
ATOM 1360 C C . ASP A 1 175 ? 22.614 1.108 -40.740 1.00 61.38 175 ASP A C 1
ATOM 1362 O O . ASP A 1 175 ? 21.465 1.418 -40.397 1.00 61.38 175 ASP A O 1
ATOM 1366 N N . THR A 1 176 ? 23.434 1.971 -41.350 1.00 55.53 176 THR A N 1
ATOM 1367 C CA . THR A 1 176 ? 23.074 3.369 -41.633 1.00 55.53 176 THR A CA 1
ATOM 1368 C C . THR A 1 176 ? 22.093 3.522 -42.789 1.00 55.53 176 THR A C 1
ATOM 1370 O O . THR A 1 176 ? 21.348 4.506 -42.819 1.00 55.53 176 THR A O 1
ATOM 1373 N N . ASP A 1 177 ? 21.979 2.518 -43.668 1.00 53.31 177 ASP A N 1
ATOM 1374 C CA . ASP A 1 177 ? 20.938 2.460 -44.702 1.00 53.31 177 ASP A CA 1
ATOM 1375 C C . ASP A 1 177 ? 19.547 2.196 -44.098 1.00 53.31 177 ASP A C 1
ATOM 1377 O O . ASP A 1 177 ? 18.517 2.405 -44.753 1.00 53.31 177 ASP A O 1
ATOM 1381 N N . ASN A 1 178 ? 19.490 1.787 -42.825 1.00 53.50 178 ASN A N 1
ATOM 1382 C CA . ASN A 1 178 ? 18.258 1.589 -42.081 1.00 53.50 178 ASN A CA 1
ATOM 1383 C C . ASN A 1 178 ? 18.252 2.377 -40.754 1.00 53.50 178 ASN A C 1
ATOM 1385 O O . ASN A 1 178 ? 18.438 1.789 -39.688 1.00 53.50 178 ASN A O 1
ATOM 1389 N N . PRO A 1 179 ? 17.901 3.681 -40.775 1.00 47.72 179 PRO A N 1
ATOM 1390 C CA . PRO A 1 179 ? 17.844 4.551 -39.590 1.00 47.72 179 PRO A CA 1
ATOM 1391 C C . PRO A 1 179 ? 16.962 4.039 -38.437 1.00 47.72 179 PRO A C 1
ATOM 1393 O O . PRO A 1 179 ? 17.005 4.579 -37.330 1.00 47.72 179 PRO A O 1
ATOM 1396 N N . SER A 1 180 ? 16.125 3.025 -38.686 1.00 50.41 180 SER A N 1
ATOM 1397 C CA . SER A 1 180 ? 15.314 2.380 -37.655 1.00 50.41 180 SER A CA 1
ATOM 1398 C C . SER A 1 180 ? 16.121 1.503 -36.688 1.00 50.41 180 SER A C 1
ATOM 1400 O O . SER A 1 180 ? 15.648 1.272 -35.583 1.00 50.41 180 SER A O 1
ATOM 1402 N N . THR A 1 181 ? 17.333 1.057 -37.036 1.00 55.97 181 THR A N 1
ATOM 1403 C CA . THR A 1 181 ? 18.154 0.166 -36.191 1.00 55.97 181 THR A CA 1
ATOM 1404 C C . THR A 1 181 ? 18.672 0.875 -34.939 1.00 55.97 181 THR A C 1
ATOM 1406 O O . THR A 1 181 ? 18.354 0.459 -33.829 1.00 55.97 181 THR A O 1
ATOM 1409 N N . LEU A 1 182 ? 19.356 2.012 -35.094 1.00 56.75 182 LEU A N 1
ATOM 1410 C CA . LEU A 1 182 ? 19.840 2.840 -33.979 1.00 56.75 182 LEU A CA 1
ATOM 1411 C C . LEU A 1 182 ? 18.682 3.352 -33.105 1.00 56.75 182 LEU A C 1
ATOM 1413 O O . LEU A 1 182 ? 18.741 3.363 -31.878 1.00 56.75 182 LEU A O 1
ATOM 1417 N N . ALA A 1 183 ? 17.604 3.768 -33.761 1.00 55.09 183 ALA A N 1
ATOM 1418 C CA . ALA A 1 183 ? 16.369 4.185 -33.122 1.00 55.09 183 ALA A CA 1
ATOM 1419 C C . ALA A 1 183 ? 15.743 3.100 -32.236 1.00 55.09 183 ALA A C 1
ATOM 1421 O O . ALA A 1 183 ? 15.259 3.406 -31.148 1.00 55.09 183 ALA A O 1
ATOM 1422 N N . LYS A 1 184 ? 15.744 1.858 -32.727 1.00 59.53 184 LYS A N 1
ATOM 1423 C CA . LYS A 1 184 ? 15.195 0.686 -32.051 1.00 59.53 184 LYS A CA 1
ATOM 1424 C C . LYS A 1 184 ? 16.062 0.264 -30.868 1.00 59.53 184 LYS A C 1
ATOM 1426 O O . LYS A 1 184 ? 15.531 -0.069 -29.818 1.00 59.53 184 LYS A O 1
ATOM 1431 N N . GLU A 1 185 ? 17.385 0.352 -30.994 1.00 62.53 185 GLU A N 1
ATOM 1432 C CA . GLU A 1 185 ? 18.303 0.075 -29.879 1.00 62.53 185 GLU A CA 1
ATOM 1433 C C . GLU A 1 185 ? 18.226 1.133 -28.768 1.00 62.53 185 GLU A C 1
ATOM 1435 O O . GLU A 1 185 ? 18.306 0.805 -27.588 1.00 62.53 185 GLU A O 1
ATOM 1440 N N . LEU A 1 186 ? 18.005 2.403 -29.117 1.00 61.91 186 LEU A N 1
ATOM 1441 C CA . LEU A 1 186 ? 17.815 3.488 -28.145 1.00 61.91 186 LEU A CA 1
ATOM 1442 C C . LEU A 1 186 ? 16.484 3.425 -27.396 1.00 61.91 186 LEU A C 1
ATOM 1444 O O . LEU A 1 186 ? 16.386 3.917 -26.273 1.00 61.91 186 LEU A O 1
ATOM 1448 N N . ALA A 1 187 ? 15.461 2.868 -28.036 1.00 61.22 187 ALA A N 1
ATOM 1449 C CA . ALA A 1 187 ? 14.126 2.715 -27.478 1.00 61.22 187 ALA A CA 1
ATOM 1450 C C . ALA A 1 187 ? 13.886 1.311 -26.899 1.00 61.22 187 ALA A C 1
ATOM 1452 O O . ALA A 1 187 ? 12.747 0.997 -26.561 1.00 61.22 187 ALA A O 1
ATOM 1453 N N . SER A 1 188 ? 14.925 0.468 -26.797 1.00 73.56 188 SER A N 1
ATOM 1454 C CA . SER A 1 188 ? 14.763 -0.928 -26.394 1.00 73.56 188 SER A CA 1
ATOM 1455 C C . SER A 1 188 ? 14.253 -1.048 -24.958 1.00 73.56 188 SER A C 1
ATOM 1457 O O . SER A 1 188 ? 14.892 -0.524 -24.037 1.00 73.56 188 SER A O 1
ATOM 1459 N N . LEU A 1 189 ? 13.162 -1.783 -24.772 1.00 84.19 189 LEU A N 1
ATOM 1460 C CA . LEU A 1 189 ? 12.617 -2.144 -23.466 1.00 84.19 189 LEU A CA 1
ATOM 1461 C C . LEU A 1 189 ? 12.488 -3.665 -23.417 1.00 84.19 189 LEU A C 1
ATOM 1463 O O . LEU A 1 189 ? 11.525 -4.230 -23.928 1.00 84.19 189 LEU A O 1
ATOM 1467 N N . ASP A 1 190 ? 13.472 -4.320 -22.811 1.00 82.88 190 ASP A N 1
ATOM 1468 C CA . ASP A 1 190 ? 13.503 -5.779 -22.733 1.00 82.88 190 ASP A CA 1
ATOM 1469 C C . ASP A 1 190 ? 13.060 -6.223 -21.337 1.00 82.88 190 ASP A C 1
ATOM 1471 O O . ASP A 1 190 ? 13.685 -5.851 -20.343 1.00 82.88 190 ASP A O 1
ATOM 1475 N N . LEU A 1 191 ? 12.000 -7.024 -21.236 1.00 86.81 191 LEU A N 1
ATOM 1476 C CA . LEU A 1 191 ? 11.606 -7.633 -19.967 1.00 86.81 191 LEU A CA 1
ATOM 1477 C C . LEU A 1 191 ? 12.635 -8.714 -19.594 1.00 86.81 191 LEU A C 1
ATOM 1479 O O . LEU A 1 191 ? 12.809 -9.702 -20.307 1.00 86.81 191 LEU A O 1
ATOM 1483 N N . SER A 1 192 ? 13.340 -8.522 -18.481 1.00 79.06 192 SER A N 1
ATOM 1484 C CA . SER A 1 192 ? 14.387 -9.430 -18.000 1.00 79.06 192 SER A CA 1
ATOM 1485 C C . SER A 1 192 ? 13.830 -10.636 -17.246 1.00 79.06 192 SER A C 1
ATOM 1487 O O . SER A 1 192 ? 14.505 -11.656 -17.125 1.00 79.06 192 SER A O 1
ATOM 1489 N N . THR A 1 193 ? 12.610 -10.511 -16.727 1.00 79.31 193 THR A N 1
ATOM 1490 C CA . THR A 1 193 ? 11.976 -11.488 -15.840 1.00 79.31 193 THR A CA 1
ATOM 1491 C C . THR A 1 193 ? 11.060 -12.415 -16.623 1.00 79.31 193 THR A C 1
ATOM 1493 O O . THR A 1 193 ? 10.229 -11.952 -17.402 1.00 79.31 193 THR A O 1
ATOM 1496 N N . GLU A 1 194 ? 11.215 -13.719 -16.402 1.00 85.88 194 GLU A N 1
ATOM 1497 C CA . GLU A 1 194 ? 10.334 -14.741 -16.967 1.00 85.88 194 GLU A CA 1
ATOM 1498 C C . GLU A 1 194 ? 8.963 -14.717 -16.276 1.00 85.88 194 GLU A C 1
ATOM 1500 O O . GLU A 1 194 ? 8.876 -14.640 -15.049 1.00 85.88 194 GLU A O 1
ATOM 1505 N N . LEU A 1 195 ? 7.894 -14.785 -17.066 1.00 87.50 195 LEU A N 1
ATOM 1506 C CA . LEU A 1 195 ? 6.518 -14.773 -16.588 1.00 87.50 195 LEU A CA 1
ATOM 1507 C C . LEU A 1 195 ? 6.105 -16.128 -16.016 1.00 87.50 195 LEU A C 1
ATOM 1509 O O . LEU A 1 195 ? 6.323 -17.190 -16.612 1.00 87.50 195 LEU A O 1
ATOM 1513 N N . TRP A 1 196 ? 5.380 -16.077 -14.899 1.00 87.81 196 TRP A N 1
ATOM 1514 C CA . TRP A 1 196 ? 4.651 -17.237 -14.393 1.00 87.81 196 TRP A CA 1
ATOM 1515 C C . TRP A 1 196 ? 3.569 -17.692 -15.381 1.00 87.81 196 TRP A C 1
ATOM 1517 O O . TRP A 1 196 ? 3.088 -16.909 -16.203 1.00 87.81 196 TRP A O 1
ATOM 1527 N N . ASP A 1 197 ? 3.161 -18.961 -15.292 1.00 86.62 197 ASP A N 1
ATOM 1528 C CA . ASP A 1 197 ? 2.178 -19.563 -16.205 1.00 86.62 197 ASP A CA 1
ATOM 1529 C C . ASP A 1 197 ? 0.878 -18.744 -16.289 1.00 86.62 197 ASP A C 1
ATOM 1531 O O . ASP A 1 197 ? 0.432 -18.406 -17.386 1.00 86.62 197 ASP A O 1
ATOM 1535 N N . HIS A 1 198 ? 0.319 -18.331 -15.148 1.00 87.69 198 HIS A N 1
ATOM 1536 C CA . HIS A 1 198 ? -0.916 -17.539 -15.091 1.00 87.69 198 HIS A CA 1
ATOM 1537 C C . HIS A 1 198 ? -0.754 -16.112 -15.634 1.00 87.69 198 HIS A C 1
ATOM 1539 O O . HIS A 1 198 ? -1.702 -15.544 -16.181 1.00 87.69 198 HIS A O 1
ATOM 1545 N N . GLN A 1 199 ? 0.440 -15.521 -15.515 1.00 93.00 199 GLN A N 1
ATOM 1546 C CA . GLN A 1 199 ? 0.753 -14.209 -16.095 1.00 93.00 199 GLN A CA 1
ATOM 1547 C C . GLN A 1 199 ? 0.850 -14.308 -17.618 1.00 93.00 199 GLN A C 1
ATOM 1549 O O . GLN A 1 199 ? 0.257 -13.493 -18.325 1.00 93.00 199 GLN A O 1
ATOM 1554 N N . LEU A 1 200 ? 1.545 -15.328 -18.132 1.00 93.12 200 LEU A N 1
ATOM 1555 C CA . LEU A 1 200 ? 1.640 -15.574 -19.567 1.00 93.12 200 LEU A CA 1
ATOM 1556 C C . LEU A 1 200 ? 0.261 -15.868 -20.174 1.00 93.12 200 LEU A C 1
ATOM 1558 O O . LEU A 1 200 ? -0.080 -15.317 -21.221 1.00 93.12 200 LEU A O 1
ATOM 1562 N N . GLU A 1 201 ? -0.549 -16.697 -19.511 1.00 93.12 201 GLU A N 1
ATOM 1563 C CA . GLU A 1 201 ? -1.915 -17.009 -19.941 1.00 93.12 201 GLU A CA 1
ATOM 1564 C C . GLU A 1 201 ? -2.793 -15.749 -19.969 1.00 93.12 201 GLU A C 1
ATOM 1566 O O . GLU A 1 201 ? -3.484 -15.497 -20.959 1.00 93.12 201 GLU A O 1
ATOM 1571 N N . SER A 1 202 ? -2.701 -14.904 -18.936 1.00 94.56 202 SER A N 1
ATOM 1572 C CA . SER A 1 202 ? -3.404 -13.615 -18.879 1.00 94.56 202 SER A CA 1
ATOM 1573 C C . SER A 1 202 ? -3.007 -12.689 -20.030 1.00 94.56 202 SER A C 1
ATOM 1575 O O . SER A 1 202 ? -3.877 -12.101 -20.678 1.00 94.56 202 SER A O 1
ATOM 1577 N N . LEU A 1 203 ? -1.706 -12.581 -20.323 1.00 95.69 203 LEU A N 1
ATOM 1578 C CA . LEU A 1 203 ? -1.194 -11.781 -21.436 1.00 95.69 203 LEU A CA 1
ATOM 1579 C C . LEU A 1 203 ? -1.693 -12.323 -22.782 1.00 95.69 203 LEU A C 1
ATOM 1581 O O . LEU A 1 203 ? -2.189 -11.560 -23.611 1.00 95.69 203 LEU A O 1
ATOM 1585 N N . ALA A 1 204 ? -1.627 -13.640 -22.991 1.00 94.38 204 ALA A N 1
ATOM 1586 C CA . ALA A 1 204 ? -2.106 -14.280 -24.212 1.00 94.38 204 ALA A CA 1
ATOM 1587 C C . ALA A 1 204 ? -3.615 -14.070 -24.422 1.00 94.38 204 ALA A C 1
ATOM 1589 O O . ALA A 1 204 ? -4.045 -13.752 -25.533 1.00 94.38 204 ALA A O 1
ATOM 1590 N N . LEU A 1 205 ? -4.427 -14.182 -23.366 1.00 94.25 205 LEU A N 1
ATOM 1591 C CA . LEU A 1 205 ? -5.866 -13.911 -23.427 1.00 94.25 205 LEU A CA 1
ATOM 1592 C C . LEU A 1 205 ? -6.152 -12.438 -23.726 1.00 94.25 205 LEU A C 1
ATOM 1594 O O . LEU A 1 205 ? -6.998 -12.140 -24.570 1.00 94.25 205 LEU A O 1
ATOM 1598 N N . TRP A 1 206 ? -5.414 -11.511 -23.114 1.00 95.62 206 TRP A N 1
ATOM 1599 C CA . TRP A 1 206 ? -5.531 -10.087 -23.427 1.00 95.62 206 TRP A CA 1
ATOM 1600 C C . TRP A 1 206 ? -5.236 -9.799 -24.905 1.00 95.62 206 TRP A C 1
ATOM 1602 O O . TRP A 1 206 ? -6.043 -9.144 -25.568 1.00 95.62 206 TRP A O 1
ATOM 1612 N N . LEU A 1 207 ? -4.165 -10.371 -25.465 1.00 93.56 207 LEU A N 1
ATOM 1613 C CA . LEU A 1 207 ? -3.845 -10.259 -26.894 1.00 93.56 207 LEU A CA 1
ATOM 1614 C C . LEU A 1 207 ? -4.924 -10.895 -27.785 1.00 93.56 207 LEU A C 1
ATOM 1616 O O . LEU A 1 207 ? -5.339 -10.299 -28.781 1.00 93.56 207 LEU A O 1
ATOM 1620 N N . HIS A 1 208 ? -5.434 -12.074 -27.414 1.00 91.06 208 HIS A N 1
ATOM 1621 C CA . HIS A 1 208 ? -6.503 -12.761 -28.147 1.00 91.06 208 HIS A CA 1
ATOM 1622 C C . HIS A 1 208 ? -7.793 -11.928 -28.221 1.00 91.06 208 HIS A C 1
ATOM 1624 O O . HIS A 1 208 ? -8.484 -11.927 -29.242 1.00 91.06 208 HIS A O 1
ATOM 1630 N N . HIS A 1 209 ? -8.096 -11.181 -27.159 1.00 89.00 209 HIS A N 1
ATOM 1631 C CA . HIS A 1 209 ? -9.266 -10.310 -27.061 1.00 89.00 209 HIS A CA 1
ATOM 1632 C C . HIS A 1 209 ? -9.042 -8.893 -27.618 1.00 89.00 209 HIS A C 1
ATOM 1634 O O . HIS A 1 209 ? -9.854 -7.999 -27.382 1.00 89.00 209 HIS A O 1
ATOM 1640 N N . GLY A 1 210 ? -7.987 -8.686 -28.412 1.00 89.25 210 GLY A N 1
ATOM 1641 C CA . GLY A 1 210 ? -7.721 -7.408 -29.074 1.00 89.25 210 GLY A CA 1
ATOM 1642 C C . GLY A 1 210 ? -7.174 -6.336 -28.134 1.00 89.25 210 GLY A C 1
ATOM 1643 O O . GLY A 1 210 ? -7.380 -5.149 -28.390 1.00 89.25 210 GLY A O 1
ATOM 1644 N N . SER A 1 211 ? -6.495 -6.753 -27.063 1.00 93.00 211 SER A N 1
ATOM 1645 C CA . SER A 1 211 ? -5.807 -5.883 -26.108 1.00 93.00 211 SER A CA 1
ATOM 1646 C C . SER A 1 211 ? -6.739 -4.915 -25.372 1.00 93.00 211 SER A C 1
ATOM 1648 O O . SER A 1 211 ? -6.389 -3.764 -25.117 1.00 93.00 211 SER A O 1
ATOM 1650 N N . ASN A 1 212 ? -7.950 -5.375 -25.043 1.00 93.25 212 ASN A N 1
ATOM 1651 C CA . ASN A 1 212 ? -8.924 -4.606 -24.274 1.00 93.25 212 ASN A CA 1
ATOM 1652 C C . ASN A 1 212 ? -9.680 -5.512 -23.292 1.00 93.25 212 ASN A C 1
ATOM 1654 O O . ASN A 1 212 ? -10.465 -6.368 -23.705 1.00 93.25 212 ASN A O 1
ATOM 1658 N N . GLY A 1 213 ? -9.452 -5.333 -21.994 1.00 95.00 213 GLY A N 1
ATOM 1659 C CA . GLY A 1 213 ? -10.160 -6.062 -20.942 1.00 95.00 213 GLY A CA 1
ATOM 1660 C C . GLY A 1 213 ? -9.488 -5.921 -19.582 1.00 95.00 213 GLY A C 1
ATOM 1661 O O . GLY A 1 213 ? -8.507 -5.188 -19.430 1.00 95.00 213 GLY A O 1
ATOM 1662 N N . TYR A 1 214 ? -10.012 -6.641 -18.593 1.00 95.12 214 TYR A N 1
ATOM 1663 C CA . TYR A 1 214 ? -9.458 -6.637 -17.243 1.00 95.12 214 TYR A CA 1
ATOM 1664 C C . TYR A 1 214 ? -9.102 -8.032 -16.748 1.00 95.12 214 TYR A C 1
ATOM 1666 O O . TYR A 1 214 ? -9.710 -9.027 -17.142 1.00 95.12 214 TYR A O 1
ATOM 1674 N N . VAL A 1 215 ? -8.107 -8.094 -15.872 1.00 94.50 215 VAL A N 1
ATOM 1675 C CA . VAL A 1 215 ? -7.610 -9.322 -15.258 1.00 94.50 215 VAL A CA 1
ATOM 1676 C C . VAL A 1 215 ? -7.855 -9.251 -13.755 1.00 94.50 215 VAL A C 1
ATOM 1678 O O . VAL A 1 215 ? -7.467 -8.282 -13.099 1.00 94.50 215 VAL A O 1
ATOM 1681 N N . ASP A 1 216 ? -8.521 -10.279 -13.235 1.00 89.81 216 ASP A N 1
ATOM 1682 C CA . ASP A 1 216 ? -8.762 -10.476 -11.808 1.00 89.81 216 ASP A CA 1
ATOM 1683 C C . ASP A 1 216 ? -7.697 -11.427 -11.269 1.00 89.81 216 ASP A C 1
ATOM 1685 O O . ASP A 1 216 ? -7.685 -12.613 -11.588 1.00 89.81 216 ASP A O 1
ATOM 1689 N N . MET A 1 217 ? -6.749 -10.899 -10.512 1.00 85.62 217 MET A N 1
ATOM 1690 C CA . MET A 1 217 ? -5.601 -11.643 -10.011 1.00 85.62 217 MET A CA 1
ATOM 1691 C C . MET A 1 217 ? -5.426 -11.314 -8.542 1.00 85.62 217 MET A C 1
ATOM 1693 O O . MET A 1 217 ? -5.197 -10.149 -8.207 1.00 85.62 217 MET A O 1
ATOM 1697 N N . ALA A 1 218 ? -5.441 -12.336 -7.688 1.00 73.12 218 ALA A N 1
ATOM 1698 C CA . ALA A 1 218 ? -5.243 -12.181 -6.254 1.00 73.12 218 ALA A CA 1
ATOM 1699 C C . ALA A 1 218 ? -4.005 -11.324 -5.942 1.00 73.12 218 ALA A C 1
ATOM 1701 O O . ALA A 1 218 ? -3.037 -11.242 -6.718 1.00 73.12 218 ALA A O 1
ATOM 1702 N N . THR A 1 219 ? -4.019 -10.628 -4.811 1.00 70.12 219 THR A N 1
ATOM 1703 C CA . THR A 1 219 ? -2.824 -9.933 -4.311 1.00 70.12 219 THR A CA 1
ATOM 1704 C C . THR A 1 219 ? -1.591 -10.850 -4.282 1.00 70.12 219 THR A C 1
ATOM 1706 O O . THR A 1 219 ? -1.691 -12.070 -4.218 1.00 70.12 219 THR A O 1
ATOM 1709 N N . ALA A 1 220 ? -0.404 -10.251 -4.423 1.00 65.69 220 ALA A N 1
ATOM 1710 C CA . ALA A 1 220 ? 0.892 -10.944 -4.483 1.00 65.69 220 ALA A CA 1
ATOM 1711 C C . ALA A 1 220 ? 1.171 -11.845 -5.706 1.00 65.69 220 ALA A C 1
ATOM 1713 O O . ALA A 1 220 ? 2.302 -12.276 -5.872 1.00 65.69 220 ALA A O 1
ATOM 1714 N N . THR A 1 221 ? 0.238 -12.031 -6.644 1.00 74.31 221 THR A N 1
ATOM 1715 C CA . THR A 1 221 ? 0.435 -12.913 -7.824 1.00 74.31 221 THR A CA 1
ATOM 1716 C C . THR A 1 221 ? 1.114 -12.244 -9.037 1.00 74.31 221 THR A C 1
ATOM 1718 O O . THR A 1 221 ? 1.199 -12.819 -10.125 1.00 74.31 221 THR A O 1
ATOM 1721 N N . GLY A 1 222 ? 1.635 -11.023 -8.864 1.00 76.31 222 GLY A N 1
ATOM 1722 C CA . GLY A 1 222 ? 2.458 -10.330 -9.867 1.00 76.31 222 GLY A CA 1
ATOM 1723 C C . GLY A 1 222 ? 1.696 -9.551 -10.952 1.00 76.31 222 GLY A C 1
ATOM 1724 O O . GLY A 1 222 ? 2.188 -9.426 -12.069 1.00 76.31 222 GLY A O 1
ATOM 1725 N N . LYS A 1 223 ? 0.539 -8.957 -10.617 1.00 88.06 223 LYS A N 1
ATOM 1726 C CA . LYS A 1 223 ? -0.234 -8.052 -11.503 1.00 88.06 223 LYS A CA 1
ATOM 1727 C C . LYS A 1 223 ? 0.620 -6.985 -12.201 1.00 88.06 223 LYS A C 1
ATOM 1729 O O . LYS A 1 223 ? 0.482 -6.758 -13.398 1.00 88.06 223 LYS A O 1
ATOM 1734 N N . THR A 1 224 ? 1.536 -6.358 -11.466 1.00 87.56 224 THR A N 1
ATOM 1735 C CA . THR A 1 224 ? 2.419 -5.321 -12.016 1.00 87.56 224 THR A CA 1
ATOM 1736 C C . THR A 1 224 ? 3.376 -5.867 -13.077 1.00 87.56 224 THR A C 1
ATOM 1738 O O . THR A 1 224 ? 3.574 -5.219 -14.098 1.00 87.56 224 THR A O 1
ATOM 1741 N N . VAL A 1 225 ? 3.923 -7.075 -12.884 1.00 89.88 225 VAL A N 1
ATOM 1742 C CA . VAL A 1 225 ? 4.814 -7.727 -13.862 1.00 89.88 225 VAL A CA 1
ATOM 1743 C C . VAL A 1 225 ? 4.045 -8.066 -15.141 1.00 89.88 225 VAL A C 1
ATOM 1745 O O . VAL A 1 225 ? 4.544 -7.808 -16.232 1.00 89.88 225 VAL A O 1
ATOM 1748 N N . LEU A 1 226 ? 2.794 -8.531 -15.023 1.00 94.81 226 LEU A N 1
ATOM 1749 C CA . LEU A 1 226 ? 1.892 -8.689 -16.172 1.00 94.81 226 LEU A CA 1
ATOM 1750 C C . LEU A 1 226 ? 1.699 -7.362 -16.929 1.00 94.81 226 LEU A C 1
ATOM 1752 O O . LEU A 1 226 ? 1.750 -7.335 -18.158 1.00 94.81 226 LEU A O 1
ATOM 1756 N N . GLY A 1 227 ? 1.514 -6.253 -16.213 1.00 94.50 227 GLY A N 1
ATOM 1757 C CA . GLY A 1 227 ? 1.423 -4.935 -16.835 1.00 94.50 227 GLY A CA 1
ATOM 1758 C C . GLY A 1 227 ? 2.708 -4.515 -17.554 1.00 94.50 227 GLY A C 1
ATOM 1759 O O . GLY A 1 227 ? 2.640 -4.054 -18.689 1.00 94.50 227 GLY A O 1
ATOM 1760 N N . LEU A 1 228 ? 3.882 -4.736 -16.952 1.00 93.44 228 LEU A N 1
ATOM 1761 C CA . LEU A 1 228 ? 5.176 -4.489 -17.605 1.00 93.44 228 LEU A CA 1
ATOM 1762 C C . LEU A 1 228 ? 5.374 -5.364 -18.850 1.00 93.44 228 LEU A C 1
ATOM 1764 O O . LEU A 1 228 ? 5.901 -4.885 -19.851 1.00 93.44 228 LEU A O 1
ATOM 1768 N N . ALA A 1 229 ? 4.896 -6.608 -18.833 1.00 94.56 229 ALA A N 1
ATOM 1769 C CA . ALA A 1 229 ? 4.901 -7.469 -20.010 1.00 94.56 229 ALA A CA 1
ATOM 1770 C C . ALA A 1 229 ? 3.992 -6.933 -21.126 1.00 94.56 229 ALA A C 1
ATOM 1772 O O . ALA A 1 229 ? 4.385 -6.925 -22.291 1.00 94.56 229 ALA A O 1
ATOM 1773 N N . ALA A 1 230 ? 2.811 -6.409 -20.784 1.00 95.06 230 ALA A N 1
ATOM 1774 C CA . ALA A 1 230 ? 1.947 -5.736 -21.753 1.00 95.06 230 ALA A CA 1
ATOM 1775 C C . ALA A 1 230 ? 2.618 -4.485 -22.348 1.00 95.06 230 ALA A C 1
ATOM 1777 O O . ALA A 1 230 ? 2.520 -4.263 -23.557 1.00 95.06 230 ALA A O 1
ATOM 1778 N N . VAL A 1 231 ? 3.353 -3.708 -21.539 1.00 92.75 231 VAL A N 1
ATOM 1779 C CA . VAL A 1 231 ? 4.185 -2.592 -22.027 1.00 92.75 231 VAL A CA 1
ATOM 1780 C C . VAL A 1 231 ? 5.243 -3.099 -23.004 1.00 92.75 231 VAL A C 1
ATOM 1782 O O . VAL A 1 231 ? 5.294 -2.620 -24.134 1.00 92.75 231 VAL A O 1
ATOM 1785 N N . ALA A 1 232 ? 6.044 -4.087 -22.599 1.00 90.25 232 ALA A N 1
ATOM 1786 C CA . ALA A 1 232 ? 7.122 -4.645 -23.411 1.00 90.25 232 ALA A CA 1
ATOM 1787 C C . ALA A 1 232 ? 6.625 -5.243 -24.736 1.00 90.25 232 ALA A C 1
ATOM 1789 O O . ALA A 1 232 ? 7.308 -5.131 -25.746 1.00 90.25 232 ALA A O 1
ATOM 1790 N N . HIS A 1 233 ? 5.423 -5.824 -24.767 1.00 89.69 233 HIS A N 1
ATOM 1791 C CA . HIS A 1 233 ? 4.819 -6.325 -26.005 1.00 89.69 233 HIS A CA 1
ATOM 1792 C C . HIS A 1 233 ? 4.298 -5.210 -26.923 1.00 89.69 233 HIS A C 1
ATOM 1794 O O . HIS A 1 233 ? 4.310 -5.353 -28.143 1.00 89.69 233 HIS A O 1
ATOM 1800 N N . THR A 1 234 ? 3.784 -4.116 -26.354 1.00 85.88 234 THR A N 1
ATOM 1801 C CA . THR A 1 234 ? 3.037 -3.108 -27.127 1.00 85.88 234 THR A CA 1
ATOM 1802 C C . THR A 1 234 ? 3.938 -2.067 -27.789 1.00 85.88 234 THR A C 1
ATOM 1804 O O . THR A 1 234 ? 3.561 -1.496 -28.810 1.00 85.88 234 THR A O 1
ATOM 1807 N N . VAL A 1 235 ? 5.117 -1.802 -27.229 1.00 80.31 235 VAL A N 1
ATOM 1808 C CA . VAL A 1 235 ? 6.024 -0.766 -27.741 1.00 80.31 235 VAL A CA 1
ATOM 1809 C C . VAL A 1 235 ? 6.871 -1.282 -28.908 1.00 80.31 235 VAL A C 1
ATOM 1811 O O . VAL A 1 235 ? 7.381 -2.398 -28.868 1.00 80.31 235 VAL A O 1
ATOM 1814 N N . ASP A 1 236 ? 7.087 -0.448 -29.934 1.00 70.38 236 ASP A N 1
ATOM 1815 C CA . ASP A 1 236 ? 7.760 -0.823 -31.199 1.00 70.38 236 ASP A CA 1
ATOM 1816 C C . ASP A 1 236 ? 9.144 -1.487 -31.029 1.00 70.38 236 ASP A C 1
ATOM 1818 O O . ASP A 1 236 ? 9.636 -2.207 -31.904 1.00 70.38 236 ASP A O 1
ATOM 1822 N N . SER A 1 237 ? 9.827 -1.172 -29.927 1.00 72.88 237 SER A N 1
ATOM 1823 C CA . SER A 1 237 ? 11.181 -1.640 -29.607 1.00 72.88 237 SER A CA 1
ATOM 1824 C C . SER A 1 237 ? 11.227 -2.470 -28.324 1.00 72.88 237 SER A C 1
ATOM 1826 O O . SER A 1 237 ? 12.288 -2.618 -27.728 1.00 72.88 237 SER A O 1
ATOM 1828 N N . GLY A 1 238 ? 10.086 -2.991 -27.881 1.00 81.00 238 GLY A N 1
ATOM 1829 C CA . GLY A 1 238 ? 10.008 -3.822 -26.692 1.00 81.00 238 GLY A CA 1
ATOM 1830 C C . GLY A 1 238 ? 10.174 -5.304 -27.009 1.00 81.00 238 GLY A C 1
ATOM 1831 O O . GLY A 1 238 ? 9.932 -5.751 -28.135 1.00 81.00 238 GLY A O 1
ATOM 1832 N N . SER A 1 239 ? 10.627 -6.071 -26.022 1.00 84.25 239 SER A N 1
ATOM 1833 C CA . SER A 1 239 ? 10.659 -7.527 -26.111 1.00 84.25 239 SER A CA 1
ATOM 1834 C C . SER A 1 239 ? 10.345 -8.176 -24.768 1.00 84.25 239 SER A C 1
ATOM 1836 O O . SER A 1 239 ? 10.705 -7.663 -23.706 1.00 84.25 239 SER A O 1
ATOM 1838 N N . LEU A 1 240 ? 9.642 -9.306 -24.811 1.00 88.81 240 LEU A N 1
ATOM 1839 C CA . LEU A 1 240 ? 9.450 -10.151 -23.637 1.00 88.81 240 LEU A CA 1
ATOM 1840 C C . LEU A 1 240 ? 10.718 -10.961 -23.360 1.00 88.81 240 LEU A C 1
ATOM 1842 O O . LEU A 1 240 ? 11.597 -11.090 -24.217 1.00 88.81 240 LEU A O 1
ATOM 1846 N N . HIS A 1 241 ? 10.784 -11.573 -22.178 1.00 86.56 241 HIS A N 1
ATOM 1847 C CA . HIS A 1 241 ? 11.838 -12.532 -21.881 1.00 86.56 241 HIS A CA 1
ATOM 1848 C C . HIS A 1 241 ? 11.854 -13.646 -22.957 1.00 86.56 241 HIS A C 1
ATOM 1850 O O . HIS A 1 241 ? 10.785 -14.121 -23.357 1.00 86.56 241 HIS A O 1
ATOM 1856 N N . PRO A 1 242 ? 13.028 -14.109 -23.445 1.00 79.56 242 PRO A N 1
ATOM 1857 C CA . PRO A 1 242 ? 13.097 -15.040 -24.576 1.00 79.56 242 PRO A CA 1
ATOM 1858 C C . PRO A 1 242 ? 12.296 -16.335 -24.391 1.00 79.56 242 PRO A C 1
ATOM 1860 O O . PRO A 1 242 ? 11.754 -16.866 -25.360 1.00 79.56 242 PRO A O 1
ATOM 1863 N N . ALA A 1 243 ? 12.202 -16.843 -23.157 1.00 76.62 243 ALA A N 1
ATOM 1864 C CA . ALA A 1 243 ? 11.389 -18.020 -22.857 1.00 76.62 243 ALA A CA 1
ATOM 1865 C C . ALA A 1 243 ? 9.894 -17.758 -23.105 1.00 76.62 243 ALA A C 1
ATOM 1867 O O . ALA A 1 243 ? 9.214 -18.590 -23.702 1.00 76.62 243 ALA A O 1
ATOM 1868 N N . ASP A 1 244 ? 9.399 -16.584 -22.719 1.00 88.69 244 ASP A N 1
ATOM 1869 C CA . ASP A 1 244 ? 7.992 -16.212 -22.860 1.00 88.69 244 ASP A CA 1
ATOM 1870 C C . ASP A 1 244 ? 7.638 -15.839 -24.289 1.00 88.69 244 ASP A C 1
ATOM 1872 O O . ASP A 1 244 ? 6.558 -16.195 -24.751 1.00 88.69 244 ASP A O 1
ATOM 1876 N N . GLN A 1 245 ? 8.565 -15.213 -25.018 1.00 86.44 245 GLN A N 1
ATOM 1877 C CA . GLN A 1 245 ? 8.413 -14.957 -26.448 1.00 86.44 245 GLN A CA 1
ATOM 1878 C C . GLN A 1 245 ? 8.168 -16.270 -27.208 1.00 86.44 245 GLN A C 1
ATOM 1880 O O . GLN A 1 245 ? 7.208 -16.377 -27.968 1.00 86.44 245 GLN A O 1
ATOM 1885 N N . HIS A 1 246 ? 8.984 -17.296 -26.946 1.00 82.75 246 HIS A N 1
ATOM 1886 C CA . HIS A 1 246 ? 8.809 -18.619 -27.547 1.00 82.75 246 HIS A CA 1
ATOM 1887 C C . HIS A 1 246 ? 7.517 -19.308 -27.100 1.00 82.75 246 HIS A C 1
ATOM 1889 O O . HIS A 1 246 ? 6.812 -19.882 -27.927 1.00 82.75 246 HIS A O 1
ATOM 1895 N N . ARG A 1 247 ? 7.168 -19.233 -25.809 1.00 90.19 247 ARG A N 1
ATOM 1896 C CA . ARG A 1 247 ? 5.910 -19.806 -25.302 1.00 90.19 247 ARG A CA 1
ATOM 1897 C C . ARG A 1 247 ? 4.687 -19.124 -25.932 1.00 90.19 247 ARG A C 1
ATOM 1899 O O . ARG A 1 247 ? 3.726 -19.807 -26.271 1.00 90.19 247 ARG A O 1
ATOM 1906 N N . LEU A 1 248 ? 4.721 -17.807 -26.143 1.00 89.31 248 LEU A N 1
ATOM 1907 C CA . LEU A 1 248 ? 3.682 -17.057 -26.859 1.00 89.31 248 LEU A CA 1
ATOM 1908 C C . LEU A 1 248 ? 3.602 -17.441 -28.336 1.00 89.31 248 LEU A C 1
ATOM 1910 O O . LEU A 1 248 ? 2.503 -17.647 -28.848 1.00 89.31 248 LEU A O 1
ATOM 1914 N N . GLU A 1 249 ? 4.741 -17.567 -29.019 1.00 89.00 249 GLU A N 1
ATOM 1915 C CA . GLU A 1 249 ? 4.789 -18.074 -30.393 1.00 89.00 249 GLU A CA 1
ATOM 1916 C C . GLU A 1 249 ? 4.130 -19.453 -30.491 1.00 89.00 249 GLU A C 1
ATOM 1918 O O . GLU A 1 249 ? 3.314 -19.664 -31.385 1.00 89.00 249 GLU A O 1
ATOM 1923 N N . ASP A 1 250 ? 4.402 -20.357 -29.549 1.00 86.31 250 ASP A N 1
ATOM 1924 C CA . ASP A 1 250 ? 3.760 -21.672 -29.498 1.00 86.31 250 ASP A CA 1
ATOM 1925 C C . ASP A 1 250 ? 2.239 -21.570 -29.270 1.00 86.31 250 ASP A C 1
ATOM 1927 O O . ASP A 1 250 ? 1.472 -22.255 -29.948 1.00 86.31 250 ASP A O 1
ATOM 1931 N N . ILE A 1 251 ? 1.776 -20.693 -28.366 1.00 90.06 251 ILE A N 1
ATOM 1932 C CA . ILE A 1 251 ? 0.340 -20.471 -28.093 1.00 90.06 251 ILE A CA 1
ATOM 1933 C C . ILE A 1 251 ? -0.401 -19.952 -29.337 1.00 90.06 251 ILE A C 1
ATOM 1935 O O . ILE A 1 251 ? -1.549 -20.329 -29.580 1.00 90.06 251 ILE A O 1
ATOM 1939 N N . PHE A 1 252 ? 0.247 -19.097 -30.129 1.00 89.06 252 PHE A N 1
ATOM 1940 C CA . PHE A 1 252 ? -0.333 -18.464 -31.316 1.00 89.06 252 PHE A CA 1
ATOM 1941 C C . PHE A 1 252 ? 0.072 -19.132 -32.644 1.00 89.06 252 PHE A C 1
ATOM 1943 O O . PHE A 1 252 ? -0.116 -18.534 -33.706 1.00 89.06 252 PHE A O 1
ATOM 1950 N N . ASP A 1 253 ? 0.627 -20.350 -32.621 1.00 87.25 253 ASP A N 1
ATOM 1951 C CA . ASP A 1 253 ? 1.105 -21.080 -33.810 1.00 87.25 253 ASP A CA 1
ATOM 1952 C C . ASP A 1 253 ? 2.053 -20.240 -34.710 1.00 87.25 253 ASP A C 1
ATOM 1954 O O . ASP A 1 253 ? 2.024 -20.309 -35.944 1.00 87.25 253 ASP A O 1
ATOM 1958 N N . GLY A 1 254 ? 2.893 -19.409 -34.089 1.00 79.62 254 GLY A N 1
ATOM 1959 C CA . GLY A 1 254 ? 3.854 -18.506 -34.727 1.00 79.62 254 GLY A CA 1
ATOM 1960 C C . GLY A 1 254 ? 3.266 -17.190 -35.249 1.00 79.62 254 GLY A C 1
ATOM 1961 O O . GLY A 1 254 ? 3.987 -16.420 -35.879 1.00 79.62 254 GLY A O 1
ATOM 1962 N N . ALA A 1 255 ? 1.979 -16.918 -35.016 1.00 86.06 255 ALA A N 1
ATOM 1963 C CA . ALA A 1 255 ? 1.282 -15.709 -35.458 1.00 86.06 255 ALA A CA 1
ATOM 1964 C C . ALA A 1 255 ? 0.798 -14.864 -34.266 1.00 86.06 255 ALA A C 1
ATOM 1966 O O . ALA A 1 255 ? -0.400 -14.614 -34.108 1.00 86.06 255 ALA A O 1
ATOM 1967 N N . VAL A 1 256 ? 1.735 -14.438 -33.415 1.00 86.50 256 VAL A N 1
ATOM 1968 C CA . VAL A 1 256 ? 1.443 -13.565 -32.268 1.00 86.50 256 VAL A CA 1
ATOM 1969 C C . VAL A 1 256 ? 0.879 -12.222 -32.770 1.00 86.50 256 VAL A C 1
ATOM 1971 O O . VAL A 1 256 ? 1.434 -11.663 -33.719 1.00 86.50 256 VAL A O 1
ATOM 1974 N N . PRO A 1 257 ? -0.209 -11.683 -32.181 1.00 87.19 257 PRO A N 1
ATOM 1975 C CA . PRO A 1 257 ? -0.745 -10.377 -32.557 1.00 87.19 257 PRO A CA 1
ATOM 1976 C C . PRO A 1 257 ? 0.300 -9.263 -32.414 1.00 87.19 257 PRO A C 1
ATOM 1978 O O . PRO A 1 257 ? 0.752 -8.959 -31.309 1.00 87.19 257 PRO A O 1
ATOM 1981 N N . GLU A 1 258 ? 0.674 -8.653 -33.539 1.00 80.38 258 GLU A N 1
ATOM 1982 C CA . GLU A 1 258 ? 1.618 -7.535 -33.560 1.00 80.38 258 GLU A CA 1
ATOM 1983 C C . GLU A 1 258 ? 0.947 -6.230 -33.093 1.00 80.38 258 GLU A C 1
ATOM 1985 O O . GLU A 1 258 ? -0.232 -5.998 -33.401 1.00 80.38 258 GLU A O 1
ATOM 1990 N N . PRO A 1 259 ? 1.676 -5.360 -32.372 1.00 78.38 259 PRO A N 1
ATOM 1991 C CA . PRO A 1 259 ? 1.189 -4.032 -32.028 1.00 78.38 259 PRO A CA 1
ATOM 1992 C C . PRO A 1 259 ? 0.939 -3.177 -33.281 1.00 78.38 259 PRO A C 1
ATOM 1994 O O . PRO A 1 259 ? 1.603 -3.301 -34.312 1.00 78.38 259 PRO A O 1
ATOM 1997 N N . ASP A 1 260 ? -0.050 -2.286 -33.201 1.00 80.31 260 ASP A N 1
ATOM 1998 C CA . ASP A 1 260 ? -0.378 -1.373 -34.296 1.00 80.31 260 ASP A CA 1
ATOM 1999 C C . ASP A 1 260 ? 0.655 -0.241 -34.378 1.00 80.31 260 ASP A C 1
ATOM 2001 O O . ASP A 1 260 ? 0.560 0.746 -33.654 1.00 80.31 260 ASP A O 1
ATOM 2005 N N . SER A 1 261 ? 1.605 -0.376 -35.306 1.00 70.25 261 SER A N 1
ATOM 2006 C CA . SER A 1 261 ? 2.667 0.609 -35.597 1.00 70.25 261 SER A CA 1
ATOM 2007 C C . SER A 1 261 ? 2.199 2.040 -35.927 1.00 70.25 261 SER A C 1
ATOM 2009 O O . SER A 1 261 ? 3.029 2.935 -36.080 1.00 70.25 261 SER A O 1
ATOM 2011 N N . GLN A 1 262 ? 0.894 2.288 -36.110 1.00 77.00 262 GLN A N 1
ATOM 2012 C CA . GLN A 1 262 ? 0.350 3.646 -36.264 1.00 77.00 262 GLN A CA 1
ATOM 2013 C C . GLN A 1 262 ? 0.032 4.329 -34.927 1.00 77.00 262 GLN A C 1
ATOM 2015 O O . GLN A 1 262 ? -0.304 5.516 -34.922 1.00 77.00 262 GLN A O 1
ATOM 2020 N N . ARG A 1 263 ? 0.083 3.600 -33.808 1.00 81.31 263 ARG A N 1
ATOM 2021 C CA . ARG A 1 263 ? -0.239 4.133 -32.483 1.00 81.31 263 ARG A CA 1
ATOM 2022 C C . ARG A 1 263 ? 0.934 4.911 -31.882 1.00 81.31 263 ARG A C 1
ATOM 2024 O O . ARG A 1 263 ? 2.085 4.672 -32.242 1.00 81.31 263 ARG A O 1
ATOM 2031 N N . PRO A 1 264 ? 0.658 5.846 -30.958 1.00 84.62 264 PRO A N 1
ATOM 2032 C CA . PRO A 1 264 ? 1.707 6.478 -30.170 1.00 84.62 264 PRO A CA 1
ATOM 2033 C C . PRO A 1 264 ? 2.485 5.438 -29.363 1.00 84.62 264 PRO A C 1
ATOM 2035 O O . PRO A 1 264 ? 1.913 4.466 -28.885 1.00 84.62 264 PRO A O 1
ATOM 2038 N N . ASN A 1 265 ? 3.772 5.687 -29.135 1.00 80.88 265 ASN A N 1
ATOM 2039 C CA . ASN A 1 265 ? 4.602 4.832 -28.280 1.00 80.88 265 ASN A CA 1
ATOM 2040 C C . ASN A 1 265 ? 4.466 5.155 -26.779 1.00 80.88 265 ASN A C 1
ATOM 2042 O O . ASN A 1 265 ? 5.081 4.490 -25.950 1.00 80.88 265 ASN A O 1
ATOM 2046 N N . ASN A 1 266 ? 3.681 6.175 -26.419 1.00 89.81 266 ASN A N 1
ATOM 2047 C CA . ASN A 1 266 ? 3.484 6.570 -25.028 1.00 89.81 266 ASN A CA 1
ATOM 2048 C C . ASN A 1 266 ? 2.550 5.597 -24.309 1.00 89.81 266 ASN A C 1
ATOM 2050 O O . ASN A 1 266 ? 1.567 5.121 -24.878 1.00 89.81 266 ASN A O 1
ATOM 2054 N N . VAL A 1 267 ? 2.836 5.347 -23.038 1.00 94.00 267 VAL A N 1
ATOM 2055 C CA . VAL A 1 267 ? 2.052 4.462 -22.176 1.00 94.00 267 VAL A CA 1
ATOM 2056 C C . VAL A 1 267 ? 1.524 5.268 -21.003 1.00 94.00 267 VAL A C 1
ATOM 2058 O O . VAL A 1 267 ? 2.274 6.023 -20.392 1.00 94.00 267 VAL A O 1
ATOM 2061 N N . LEU A 1 268 ? 0.253 5.081 -20.666 1.00 95.81 268 LEU A N 1
ATOM 2062 C CA . LEU A 1 268 ? -0.340 5.617 -19.447 1.00 95.81 268 LEU A CA 1
ATOM 2063 C C . LEU A 1 268 ? -0.462 4.505 -18.408 1.00 95.81 268 LEU A C 1
ATOM 2065 O O . LEU A 1 268 ? -1.001 3.441 -18.699 1.00 95.81 268 LEU A O 1
ATOM 2069 N N . ILE A 1 269 ? -0.011 4.761 -17.185 1.00 95.31 269 ILE A N 1
ATOM 2070 C CA . ILE A 1 269 ? -0.259 3.908 -16.024 1.00 95.31 269 ILE A CA 1
ATOM 2071 C C . ILE A 1 269 ? -1.032 4.732 -15.001 1.00 95.31 269 ILE A C 1
ATOM 2073 O O . ILE A 1 269 ? -0.549 5.754 -14.509 1.00 95.31 269 ILE A O 1
ATOM 2077 N N . VAL A 1 270 ? -2.236 4.275 -14.680 1.00 93.38 270 VAL A N 1
ATOM 2078 C CA . VAL A 1 270 ? -3.138 4.917 -13.732 1.00 93.38 270 VAL A CA 1
ATOM 2079 C C . VAL A 1 270 ? -3.160 4.127 -12.432 1.00 93.38 270 VAL A C 1
ATOM 2081 O O . VAL A 1 270 ? -3.543 2.960 -12.413 1.00 93.38 270 VAL A O 1
ATOM 2084 N N . THR A 1 271 ? -2.795 4.778 -11.334 1.00 87.12 271 THR A N 1
ATOM 2085 C CA . THR A 1 271 ? -2.813 4.214 -9.980 1.00 87.12 271 THR A CA 1
ATOM 2086 C C . THR A 1 271 ? -3.847 4.920 -9.101 1.00 87.12 271 THR A C 1
ATOM 2088 O O . THR A 1 271 ? -4.345 5.996 -9.429 1.00 87.12 271 THR A O 1
ATOM 2091 N N . THR A 1 272 ? -4.194 4.353 -7.945 1.00 77.88 272 THR A N 1
ATOM 2092 C CA . THR A 1 272 ? -5.116 5.016 -7.002 1.00 77.88 272 THR A CA 1
ATOM 2093 C C . THR A 1 272 ? -4.452 6.123 -6.182 1.00 77.88 272 THR A C 1
ATOM 2095 O O . THR A 1 272 ? -5.145 7.004 -5.672 1.00 77.88 272 THR A O 1
ATOM 2098 N N . ASP A 1 273 ? -3.125 6.084 -6.049 1.00 69.69 273 ASP A N 1
ATOM 2099 C CA . ASP A 1 273 ? -2.313 7.076 -5.345 1.00 69.69 273 ASP A CA 1
ATOM 2100 C C . ASP A 1 273 ? -0.878 7.157 -5.904 1.00 69.69 273 ASP A C 1
ATOM 2102 O O . ASP A 1 273 ? -0.430 6.296 -6.669 1.00 69.69 273 ASP A O 1
ATOM 2106 N N . ASP A 1 274 ? -0.151 8.202 -5.502 1.00 63.38 274 ASP A N 1
ATOM 2107 C CA . ASP A 1 274 ? 1.215 8.474 -5.962 1.00 63.38 274 ASP A CA 1
ATOM 2108 C C . ASP A 1 274 ? 2.253 7.463 -5.423 1.00 63.38 274 ASP A C 1
ATOM 2110 O O . ASP A 1 274 ? 3.304 7.271 -6.039 1.00 63.38 274 ASP A O 1
ATOM 2114 N N . LEU A 1 275 ? 1.987 6.788 -4.292 1.00 61.88 275 LEU A N 1
ATOM 2115 C CA . LEU A 1 275 ? 2.910 5.799 -3.712 1.00 61.88 275 LEU A CA 1
ATOM 2116 C C . LEU A 1 275 ? 2.964 4.529 -4.562 1.00 61.88 275 LEU A C 1
ATOM 2118 O O . LEU A 1 275 ? 4.045 3.974 -4.768 1.00 61.88 275 LEU A O 1
ATOM 2122 N N . LEU A 1 276 ? 1.820 4.090 -5.089 1.00 63.72 276 LEU A N 1
ATOM 2123 C CA . LEU A 1 276 ? 1.768 3.012 -6.075 1.00 63.72 276 LEU A CA 1
ATOM 2124 C C . LEU A 1 276 ? 2.528 3.395 -7.349 1.00 63.72 276 LEU A C 1
ATOM 2126 O O . LEU A 1 276 ? 3.237 2.564 -7.912 1.00 63.72 276 LEU A O 1
ATOM 2130 N N . GLY A 1 277 ? 2.481 4.663 -7.759 1.00 67.38 277 GLY A N 1
ATOM 2131 C CA . GLY A 1 277 ? 3.259 5.134 -8.904 1.00 67.38 277 GLY A CA 1
ATOM 2132 C C . GLY A 1 277 ? 4.777 5.006 -8.709 1.00 67.38 277 GLY A C 1
ATOM 2133 O O . GLY A 1 277 ? 5.505 4.617 -9.626 1.00 67.38 277 GLY A O 1
ATOM 2134 N N . ILE A 1 278 ? 5.268 5.244 -7.488 1.00 66.62 278 ILE A N 1
ATOM 2135 C CA . ILE A 1 278 ? 6.674 4.997 -7.125 1.00 66.62 278 ILE A CA 1
ATOM 2136 C C . ILE A 1 278 ? 7.009 3.500 -7.215 1.00 66.62 278 ILE A C 1
ATOM 2138 O O . ILE A 1 278 ? 8.103 3.146 -7.657 1.00 66.62 278 ILE A O 1
ATOM 2142 N N . GLN A 1 279 ? 6.083 2.616 -6.832 1.00 71.25 279 GLN A N 1
ATOM 2143 C CA . GLN A 1 279 ? 6.290 1.170 -6.941 1.00 71.25 279 GLN A CA 1
ATOM 2144 C C . GLN A 1 279 ? 6.438 0.726 -8.400 1.00 71.25 279 GLN A C 1
ATOM 2146 O O . GLN A 1 279 ? 7.363 -0.021 -8.710 1.00 71.25 279 GLN A O 1
ATOM 2151 N N . TRP A 1 280 ? 5.574 1.208 -9.294 1.00 83.50 280 TRP A N 1
ATOM 2152 C CA . TRP A 1 280 ? 5.671 0.919 -10.727 1.00 83.50 280 TRP A CA 1
ATOM 2153 C C . TRP A 1 280 ? 7.031 1.327 -11.301 1.00 83.50 280 TRP A C 1
ATOM 2155 O O . TRP A 1 280 ? 7.665 0.538 -11.998 1.00 83.50 280 TRP A O 1
ATOM 2165 N N . SER A 1 281 ? 7.529 2.511 -10.932 1.00 78.31 281 SER A N 1
ATOM 2166 C CA . SER A 1 281 ? 8.867 2.974 -11.326 1.00 78.31 281 SER A CA 1
ATOM 2167 C C . SER A 1 281 ? 9.998 2.059 -10.842 1.00 78.31 281 SER A C 1
ATOM 2169 O O . SER A 1 281 ? 10.969 1.853 -11.566 1.00 78.31 281 SER A O 1
ATOM 2171 N N . ARG A 1 282 ? 9.887 1.497 -9.632 1.00 71.00 282 ARG A N 1
ATOM 2172 C CA . ARG A 1 282 ? 10.890 0.573 -9.075 1.00 71.00 282 ARG A CA 1
ATOM 2173 C C . ARG A 1 282 ? 10.858 -0.787 -9.756 1.00 71.00 282 ARG A C 1
ATOM 2175 O O . ARG A 1 282 ? 11.896 -1.259 -10.200 1.00 71.00 282 ARG A O 1
ATOM 2182 N N . LEU A 1 283 ? 9.669 -1.372 -9.893 1.00 76.38 283 LEU A N 1
ATOM 2183 C CA . LEU A 1 283 ? 9.494 -2.663 -10.561 1.00 76.38 283 LEU A CA 1
ATOM 2184 C C . LEU A 1 283 ? 9.906 -2.593 -12.032 1.00 76.38 283 LEU A C 1
ATOM 2186 O O . LEU A 1 283 ? 10.445 -3.554 -12.565 1.00 76.38 283 LEU A O 1
ATOM 2190 N N . PHE A 1 284 ? 9.725 -1.441 -12.678 1.00 85.06 284 PHE A N 1
ATOM 2191 C CA . PHE A 1 284 ? 10.287 -1.209 -14.000 1.00 85.06 284 PHE A CA 1
ATOM 2192 C C . PHE A 1 284 ? 11.817 -1.310 -14.003 1.00 85.06 284 PHE A C 1
ATOM 2194 O O . PHE A 1 284 ? 12.372 -1.994 -14.850 1.00 85.06 284 PHE A O 1
ATOM 2201 N N . GLN A 1 285 ? 12.509 -0.650 -13.069 1.00 76.44 285 GLN A N 1
ATOM 2202 C CA . GLN A 1 285 ? 13.976 -0.712 -12.993 1.00 76.44 285 GLN A CA 1
ATOM 2203 C C . GLN A 1 285 ? 14.492 -2.123 -12.687 1.00 76.44 285 GLN A C 1
ATOM 2205 O O . GLN A 1 285 ? 15.574 -2.487 -13.134 1.00 76.44 285 GLN A O 1
ATOM 2210 N N . GLU A 1 286 ? 13.731 -2.903 -11.923 1.00 74.81 286 GLU A N 1
ATOM 2211 C CA . GLU A 1 286 ? 14.081 -4.273 -11.552 1.00 74.81 286 GLU A CA 1
ATOM 2212 C C . GLU A 1 286 ? 13.856 -5.272 -12.697 1.00 74.81 286 GLU A C 1
ATOM 2214 O O . GLU A 1 286 ? 14.727 -6.088 -13.001 1.00 74.81 286 GLU A O 1
ATOM 2219 N N . HIS A 1 287 ? 12.696 -5.199 -13.354 1.00 81.12 287 HIS A N 1
ATOM 2220 C CA . HIS A 1 287 ? 12.256 -6.209 -14.318 1.00 81.12 287 HIS A CA 1
ATOM 2221 C C . HIS A 1 287 ? 12.476 -5.818 -15.783 1.00 81.12 287 HIS A C 1
ATOM 2223 O O . HIS A 1 287 ? 12.316 -6.670 -16.656 1.00 81.12 287 HIS A O 1
ATOM 2229 N N . CYS A 1 288 ? 12.833 -4.567 -16.085 1.00 81.31 288 CYS A N 1
ATOM 2230 C CA . CYS A 1 288 ? 13.081 -4.110 -17.451 1.00 81.31 288 CYS A CA 1
ATOM 2231 C C . CYS A 1 288 ? 14.547 -3.711 -17.633 1.00 81.31 288 CYS A C 1
ATOM 2233 O O . CYS A 1 288 ? 15.079 -2.847 -16.941 1.00 81.31 288 CYS A O 1
ATOM 2235 N N . HIS A 1 289 ? 15.192 -4.284 -18.643 1.00 78.56 289 HIS A N 1
ATOM 2236 C CA . HIS A 1 289 ? 16.489 -3.839 -19.122 1.00 78.56 289 HIS A CA 1
ATOM 2237 C C . HIS A 1 289 ? 16.308 -2.740 -20.166 1.00 78.56 289 HIS A C 1
ATOM 2239 O O . HIS A 1 289 ? 16.049 -2.994 -21.345 1.00 78.56 289 HIS A O 1
ATOM 2245 N N . THR A 1 290 ? 16.510 -1.500 -19.739 1.00 74.31 290 THR A N 1
ATOM 2246 C CA . THR A 1 290 ? 16.583 -0.337 -20.623 1.00 74.31 290 THR A CA 1
ATOM 2247 C C . THR A 1 290 ? 18.000 0.233 -20.662 1.00 74.31 290 THR A C 1
ATOM 2249 O O . THR A 1 290 ? 18.837 -0.105 -19.825 1.00 74.31 290 THR A O 1
ATOM 2252 N N . PRO A 1 291 ? 18.333 1.085 -21.646 1.00 67.38 291 PRO A N 1
ATOM 2253 C CA . PRO A 1 291 ? 19.576 1.841 -21.584 1.00 67.38 291 PRO A CA 1
ATOM 2254 C C . PRO A 1 291 ? 19.515 2.836 -20.414 1.00 67.38 291 PRO A C 1
ATOM 2256 O O . PRO A 1 291 ? 18.782 3.829 -20.487 1.00 67.38 291 PRO A O 1
ATOM 2259 N N . GLU A 1 292 ? 20.251 2.584 -19.330 1.00 65.25 292 GLU A N 1
ATOM 2260 C CA . GLU A 1 292 ? 20.284 3.460 -18.145 1.00 65.25 292 GLU A CA 1
ATOM 2261 C C . GLU A 1 292 ? 20.676 4.896 -18.512 1.00 65.25 292 GLU A C 1
ATOM 2263 O O . GLU A 1 292 ? 20.176 5.862 -17.942 1.00 65.25 292 GLU A O 1
ATOM 2268 N N . GLU A 1 293 ? 21.514 5.051 -19.535 1.00 61.03 293 GLU A N 1
ATOM 2269 C CA . GLU A 1 293 ? 22.015 6.336 -20.016 1.00 61.03 293 GLU A CA 1
ATOM 2270 C C . GLU A 1 293 ? 20.914 7.206 -20.636 1.00 61.03 293 GLU A C 1
ATOM 2272 O O . GLU A 1 293 ? 21.036 8.432 -20.704 1.00 61.03 293 GLU A O 1
ATOM 2277 N N . PHE A 1 294 ? 19.828 6.572 -21.083 1.00 64.31 294 PHE A N 1
ATOM 2278 C CA . PHE A 1 294 ? 18.713 7.219 -21.768 1.00 64.31 294 PHE A CA 1
ATOM 2279 C C . PHE A 1 294 ? 17.394 7.120 -21.009 1.00 64.31 294 PHE A C 1
ATOM 2281 O O . PHE A 1 294 ? 16.439 7.823 -21.352 1.00 64.31 294 PHE A O 1
ATOM 2288 N N . THR A 1 295 ? 17.358 6.318 -19.951 1.00 71.69 295 THR A N 1
ATOM 2289 C CA . THR A 1 295 ? 16.185 6.125 -19.107 1.00 71.69 295 THR A CA 1
ATOM 2290 C C . THR A 1 295 ? 16.220 7.122 -17.964 1.00 71.69 295 THR A C 1
ATOM 2292 O O . THR A 1 295 ? 17.082 7.065 -17.092 1.00 71.69 295 THR A O 1
ATOM 2295 N N . ARG A 1 296 ? 15.264 8.049 -17.942 1.00 76.44 296 ARG A N 1
ATOM 2296 C CA . ARG A 1 296 ? 15.082 8.958 -16.810 1.00 76.44 296 ARG A CA 1
ATOM 2297 C C . ARG A 1 296 ? 13.821 8.571 -16.060 1.00 76.44 296 ARG A C 1
ATOM 2299 O O . ARG A 1 296 ? 12.718 8.780 -16.552 1.00 76.44 296 ARG A O 1
ATOM 2306 N N . VAL A 1 297 ? 13.993 8.049 -14.854 1.00 73.94 297 VAL A N 1
ATOM 2307 C CA . VAL A 1 297 ? 12.882 7.796 -13.934 1.00 73.94 297 VAL A CA 1
ATOM 2308 C C . VAL A 1 297 ? 12.625 9.062 -13.123 1.00 73.94 297 VAL A C 1
ATOM 2310 O O . VAL A 1 297 ? 13.544 9.656 -12.557 1.00 73.94 297 VAL A O 1
ATOM 2313 N N . THR A 1 298 ? 11.375 9.511 -13.101 1.00 71.62 298 THR A N 1
ATOM 2314 C CA . THR A 1 298 ? 10.918 10.680 -12.346 1.00 71.62 298 THR A CA 1
ATOM 2315 C C . THR A 1 298 ? 9.710 10.304 -11.495 1.00 71.62 298 THR A C 1
ATOM 2317 O O . THR A 1 298 ? 9.056 9.295 -11.740 1.00 71.62 298 THR A O 1
ATOM 2320 N N . ASN A 1 299 ? 9.332 11.165 -10.549 1.00 60.28 299 ASN A N 1
ATOM 2321 C CA . ASN A 1 299 ? 8.115 10.963 -9.750 1.00 60.28 299 ASN A CA 1
ATOM 2322 C C . ASN A 1 299 ? 6.822 10.973 -10.591 1.00 60.28 299 ASN A C 1
ATOM 2324 O O . ASN A 1 299 ? 5.768 10.624 -10.078 1.00 60.28 299 ASN A O 1
ATOM 2328 N N . ARG A 1 300 ? 6.883 11.427 -11.851 1.00 64.88 300 ARG A N 1
ATOM 2329 C CA . ARG A 1 300 ? 5.737 11.567 -12.763 1.00 64.88 300 ARG A CA 1
ATOM 2330 C C . ARG A 1 300 ? 5.698 10.508 -13.869 1.00 64.88 300 ARG A C 1
ATOM 2332 O O . ARG A 1 300 ? 4.786 10.565 -14.693 1.00 64.88 300 ARG A O 1
ATOM 2339 N N . GLY A 1 301 ? 6.673 9.596 -13.910 1.00 83.06 301 GLY A N 1
ATOM 2340 C CA . GLY A 1 301 ? 6.804 8.599 -14.969 1.00 83.06 301 GLY A CA 1
ATOM 2341 C C . GLY A 1 301 ? 8.245 8.327 -15.402 1.00 83.06 301 GLY A C 1
ATOM 2342 O O . GLY A 1 301 ? 9.204 8.815 -14.795 1.00 83.06 301 GLY A O 1
ATOM 2343 N N . ILE A 1 302 ? 8.384 7.554 -16.476 1.00 86.69 302 ILE A N 1
ATOM 2344 C CA . ILE A 1 302 ? 9.649 7.046 -17.016 1.00 86.69 302 ILE A CA 1
ATOM 2345 C C . ILE A 1 302 ? 9.821 7.563 -18.441 1.00 86.69 302 ILE A C 1
ATOM 2347 O O . ILE A 1 302 ? 8.983 7.323 -19.305 1.00 86.69 302 ILE A O 1
ATOM 2351 N N . GLN A 1 303 ? 10.923 8.263 -18.696 1.00 83.50 303 GLN A N 1
ATOM 2352 C CA . GLN A 1 303 ? 11.225 8.850 -19.999 1.00 83.50 303 GLN A CA 1
ATOM 2353 C C . GLN A 1 303 ? 12.336 8.077 -20.705 1.00 83.50 303 GLN A C 1
ATOM 2355 O O . GLN A 1 303 ? 13.446 7.946 -20.183 1.00 83.50 303 GLN A O 1
ATOM 2360 N N . LEU A 1 304 ? 12.044 7.638 -21.926 1.00 77.75 304 LEU A N 1
ATOM 2361 C CA . LEU A 1 304 ? 12.962 7.002 -22.870 1.00 77.75 304 LEU A CA 1
ATOM 2362 C C . LEU A 1 304 ? 13.061 7.876 -24.140 1.00 77.75 304 LEU A C 1
ATOM 2364 O O . LEU A 1 304 ? 12.228 8.756 -24.352 1.00 77.75 304 LEU A O 1
ATOM 2368 N N . PRO A 1 305 ? 14.059 7.685 -25.023 1.00 67.25 305 PRO A N 1
ATOM 2369 C CA . PRO A 1 305 ? 14.275 8.557 -26.188 1.00 67.25 305 PRO A CA 1
ATOM 2370 C C . PRO A 1 305 ? 13.093 8.730 -27.152 1.00 67.25 305 PRO A C 1
ATOM 2372 O O . PRO A 1 305 ? 13.041 9.730 -27.864 1.00 67.25 305 PRO A O 1
ATOM 2375 N N . ARG A 1 306 ? 12.182 7.754 -27.229 1.00 70.31 306 ARG A N 1
ATOM 2376 C CA . ARG A 1 306 ? 11.055 7.740 -28.182 1.00 70.31 306 ARG A CA 1
ATOM 2377 C C . ARG A 1 306 ? 9.711 7.388 -27.552 1.00 70.31 306 ARG A C 1
ATOM 2379 O O . ARG A 1 306 ? 8.742 7.183 -28.278 1.00 70.31 306 ARG A O 1
ATOM 2386 N N . MET A 1 307 ? 9.667 7.299 -26.228 1.00 80.44 307 MET A N 1
ATOM 2387 C CA . MET A 1 307 ? 8.450 6.984 -25.497 1.00 80.44 307 MET A CA 1
ATOM 2388 C C . MET A 1 307 ? 8.494 7.574 -24.095 1.00 80.44 307 MET A C 1
ATOM 2390 O O . MET A 1 307 ? 9.560 7.702 -23.485 1.00 80.44 307 MET A O 1
ATOM 2394 N N . GLU A 1 308 ? 7.317 7.873 -23.575 1.00 87.31 308 GLU A N 1
ATOM 2395 C CA . GLU A 1 308 ? 7.112 8.215 -22.179 1.00 87.31 308 GLU A CA 1
ATOM 2396 C C . GLU A 1 308 ? 6.112 7.234 -21.567 1.00 87.31 308 GLU A C 1
ATOM 2398 O O . GLU A 1 308 ? 5.061 6.958 -22.145 1.00 87.31 308 GLU A O 1
ATOM 2403 N N . ILE A 1 309 ? 6.465 6.685 -20.407 1.00 92.00 309 ILE A N 1
ATOM 2404 C CA . ILE A 1 309 ? 5.537 5.969 -19.538 1.00 92.00 309 ILE A CA 1
ATOM 2405 C C . ILE A 1 309 ? 5.081 6.977 -18.496 1.00 92.00 309 ILE A C 1
ATOM 2407 O O . ILE A 1 309 ? 5.796 7.268 -17.537 1.00 92.00 309 ILE A O 1
ATOM 2411 N N . GLU A 1 310 ? 3.908 7.547 -18.708 1.00 92.31 310 GLU A N 1
ATOM 2412 C CA . GLU A 1 310 ? 3.313 8.515 -17.809 1.00 92.31 310 GLU A CA 1
ATOM 2413 C C . GLU A 1 310 ? 2.604 7.783 -16.671 1.00 92.31 310 GLU A C 1
ATOM 2415 O O . GLU A 1 310 ? 1.752 6.929 -16.907 1.00 92.31 310 GLU A O 1
ATOM 2420 N N . ILE A 1 311 ? 2.955 8.111 -15.426 1.00 91.12 311 ILE A N 1
ATOM 2421 C CA . ILE A 1 311 ? 2.322 7.521 -14.244 1.00 91.12 311 ILE A CA 1
ATOM 2422 C C . ILE A 1 311 ? 1.488 8.607 -13.563 1.00 91.12 311 ILE A C 1
ATOM 2424 O O . ILE A 1 311 ? 1.998 9.684 -13.220 1.00 91.12 311 ILE A O 1
ATOM 2428 N N . ARG A 1 312 ? 0.187 8.353 -13.411 1.00 88.62 312 ARG A N 1
ATOM 2429 C CA . ARG A 1 312 ? -0.797 9.308 -12.885 1.00 88.62 312 ARG A CA 1
ATOM 2430 C C . ARG A 1 312 ? -1.695 8.647 -11.858 1.00 88.62 312 ARG A C 1
ATOM 2432 O O . ARG A 1 312 ? -2.016 7.469 -11.970 1.00 88.62 312 ARG A O 1
ATOM 2439 N N . SER A 1 313 ? -2.157 9.430 -10.890 1.00 84.56 313 SER A N 1
ATOM 2440 C CA . SER A 1 313 ? -3.243 8.987 -10.026 1.00 84.56 313 SER A CA 1
ATOM 2441 C C . SER A 1 313 ? -4.589 9.173 -10.732 1.00 84.56 313 SER A C 1
ATOM 2443 O O . SER A 1 313 ? -4.779 10.122 -11.498 1.00 84.56 313 SER A O 1
ATOM 2445 N N . ALA A 1 314 ? -5.553 8.298 -10.450 1.00 82.75 314 ALA A N 1
ATOM 2446 C CA . ALA A 1 314 ? -6.882 8.306 -11.064 1.00 82.75 314 ALA A CA 1
ATOM 2447 C C . ALA A 1 314 ? -7.647 9.632 -10.875 1.00 82.75 314 ALA A C 1
ATOM 2449 O O . ALA A 1 314 ? -8.496 9.982 -11.692 1.00 82.75 314 ALA A O 1
ATOM 2450 N N . GLY A 1 315 ? -7.316 10.405 -9.834 1.00 76.19 315 GLY A N 1
ATOM 2451 C CA . GLY A 1 315 ? -7.869 11.742 -9.593 1.00 76.19 315 GLY A CA 1
ATOM 2452 C C . GLY A 1 315 ? -7.275 12.864 -10.455 1.00 76.19 315 GLY A C 1
ATOM 2453 O O . GLY A 1 315 ? -7.622 14.017 -10.236 1.00 76.19 315 GLY A O 1
ATOM 2454 N N . SER A 1 316 ? -6.365 12.557 -11.385 1.00 78.69 316 SER A N 1
ATOM 2455 C CA . SER A 1 316 ? -5.645 13.540 -12.211 1.00 78.69 316 SER A CA 1
ATOM 2456 C C . SER A 1 316 ? -5.775 13.289 -13.721 1.00 78.69 316 SER A C 1
ATOM 2458 O O . SER A 1 316 ? -4.884 13.646 -14.486 1.00 78.69 316 SER A O 1
ATOM 2460 N N . LEU A 1 317 ? -6.873 12.659 -14.153 1.00 81.81 317 LEU A N 1
ATOM 2461 C CA . LEU A 1 317 ? -7.073 12.209 -15.540 1.00 81.81 317 LEU A CA 1
ATOM 2462 C C . LEU A 1 317 ? -7.921 13.150 -16.414 1.00 81.81 317 LEU A C 1
ATOM 2464 O O . LEU A 1 317 ? -8.062 12.887 -17.605 1.00 81.81 317 LEU A O 1
ATOM 2468 N N . ASP A 1 318 ? -8.480 14.224 -15.853 1.00 70.62 318 ASP A N 1
ATOM 2469 C CA . ASP A 1 318 ? -9.557 15.007 -16.487 1.00 70.62 318 ASP A CA 1
ATOM 2470 C C . ASP A 1 318 ? -9.153 15.743 -17.787 1.00 70.62 318 ASP A C 1
ATOM 2472 O O . ASP A 1 318 ? -10.025 16.157 -18.550 1.00 70.62 318 ASP A O 1
ATOM 2476 N N . ASP A 1 319 ? -7.850 15.863 -18.069 1.00 75.00 319 ASP A N 1
ATOM 2477 C CA . ASP A 1 319 ? -7.294 16.572 -19.233 1.00 75.00 319 ASP A CA 1
ATOM 2478 C C . ASP A 1 319 ? -6.593 15.647 -20.256 1.00 75.00 319 ASP A C 1
ATOM 2480 O O . ASP A 1 319 ? -5.909 16.137 -21.158 1.00 75.00 319 ASP A O 1
ATOM 2484 N N . LEU A 1 320 ? -6.724 14.319 -20.135 1.00 85.12 320 LEU A N 1
ATOM 2485 C CA . LEU A 1 320 ? -6.013 13.370 -21.003 1.00 85.12 320 LEU A CA 1
ATOM 2486 C C . LEU A 1 320 ? -6.847 12.927 -22.212 1.00 85.12 320 LEU A C 1
ATOM 2488 O O . LEU A 1 320 ? -8.000 12.516 -22.072 1.00 85.12 320 LEU A O 1
ATOM 2492 N N . ASP A 1 321 ? -6.238 12.941 -23.402 1.00 88.75 321 ASP A N 1
ATOM 2493 C CA . ASP A 1 321 ? -6.811 12.331 -24.605 1.00 88.75 321 ASP A CA 1
ATOM 2494 C C . ASP A 1 321 ? -6.303 10.882 -24.738 1.00 88.75 321 ASP A C 1
ATOM 2496 O O . ASP A 1 321 ? -5.099 10.663 -24.896 1.00 88.75 321 ASP A O 1
ATOM 2500 N N . PRO A 1 322 ? -7.183 9.860 -24.721 1.00 90.69 322 PRO A N 1
ATOM 2501 C CA . PRO A 1 322 ? -6.770 8.476 -24.940 1.00 90.69 322 PRO A CA 1
ATOM 2502 C C . PRO A 1 322 ? -6.013 8.249 -26.257 1.00 90.69 322 PRO A C 1
ATOM 2504 O O . PRO A 1 322 ? -5.262 7.283 -26.372 1.00 90.69 322 PRO A O 1
ATOM 2507 N N . ALA A 1 323 ? -6.203 9.111 -27.264 1.00 89.31 323 ALA A N 1
ATOM 2508 C CA . ALA A 1 323 ? -5.504 9.018 -28.543 1.00 89.31 323 ALA A CA 1
ATOM 2509 C C . ALA A 1 323 ? -3.997 9.321 -28.454 1.00 89.31 323 ALA A C 1
ATOM 2511 O O . ALA A 1 323 ? -3.278 8.987 -29.396 1.00 89.31 323 ALA A O 1
ATOM 2512 N N . ASP A 1 324 ? -3.523 9.905 -27.349 1.00 90.38 324 ASP A N 1
ATOM 2513 C CA . ASP A 1 324 ? -2.106 10.214 -27.121 1.00 90.38 324 ASP A CA 1
ATOM 2514 C C . ASP A 1 324 ? -1.291 8.999 -26.642 1.00 90.38 324 ASP A C 1
ATOM 2516 O O . ASP A 1 324 ? -0.057 9.056 -26.608 1.00 90.38 324 ASP A O 1
ATOM 2520 N N . TYR A 1 325 ? -1.954 7.877 -26.333 1.00 93.12 325 TYR A N 1
ATOM 2521 C CA . TYR A 1 325 ? -1.335 6.684 -25.753 1.00 93.12 325 TYR A CA 1
ATOM 2522 C C . TYR A 1 325 ? -1.523 5.432 -26.622 1.00 93.12 325 TYR A C 1
ATOM 2524 O O . TYR A 1 325 ? -2.598 5.168 -27.165 1.00 93.12 325 TYR A O 1
ATOM 2532 N N . GLY A 1 326 ? -0.474 4.614 -26.715 1.00 92.25 326 GLY A N 1
ATOM 2533 C CA . GLY A 1 326 ? -0.497 3.290 -27.348 1.00 92.25 326 GLY A CA 1
ATOM 2534 C C . GLY A 1 326 ? -0.980 2.169 -26.432 1.00 92.25 326 GLY A C 1
ATOM 2535 O O . GLY A 1 326 ? -1.361 1.109 -26.927 1.00 92.25 326 GLY A O 1
ATOM 2536 N N . LEU A 1 327 ? -0.983 2.408 -25.119 1.00 95.25 327 LEU A N 1
ATOM 2537 C CA . LEU A 1 327 ? -1.482 1.508 -24.083 1.00 95.25 327 LEU A CA 1
ATOM 2538 C C . LEU A 1 327 ? -1.855 2.316 -22.836 1.00 95.25 327 LEU A C 1
ATOM 2540 O O . LEU A 1 327 ? -1.082 3.173 -22.406 1.00 95.25 327 LEU A O 1
ATOM 2544 N N . ALA A 1 328 ? -2.991 1.992 -22.225 1.00 96.75 328 ALA A N 1
ATOM 2545 C CA . ALA A 1 328 ? -3.365 2.461 -20.899 1.00 96.75 328 ALA A CA 1
ATOM 2546 C C . ALA A 1 328 ? -3.516 1.276 -19.935 1.00 96.75 328 ALA A C 1
ATOM 2548 O O . ALA A 1 328 ? -4.265 0.330 -20.192 1.00 96.75 328 ALA A O 1
ATOM 2549 N N . ILE A 1 329 ? -2.812 1.333 -18.809 1.00 97.50 329 ILE A N 1
ATOM 2550 C CA . ILE A 1 329 ? -2.906 0.362 -17.723 1.00 97.50 329 ILE A CA 1
ATOM 2551 C C . ILE A 1 329 ? -3.623 1.025 -16.557 1.00 97.50 329 ILE A C 1
ATOM 2553 O O . ILE A 1 329 ? -3.189 2.069 -16.082 1.00 97.50 329 ILE A O 1
ATOM 2557 N N . PHE A 1 330 ? -4.699 0.411 -16.080 1.00 95.12 330 PHE A N 1
ATOM 2558 C CA . PHE A 1 330 ? -5.420 0.876 -14.900 1.00 95.12 330 PHE A CA 1
ATOM 2559 C C . PHE A 1 330 ? -5.222 -0.115 -13.764 1.00 95.12 330 PHE A C 1
ATOM 2561 O O . PHE A 1 330 ? -5.622 -1.271 -13.877 1.00 95.12 330 PHE A O 1
ATOM 2568 N N . ASP A 1 331 ? -4.605 0.334 -12.681 1.00 90.94 331 ASP A N 1
ATOM 2569 C CA . ASP A 1 331 ? -4.308 -0.487 -11.513 1.00 90.94 331 ASP A CA 1
ATOM 2570 C C . ASP A 1 331 ? -5.357 -0.295 -10.409 1.00 90.94 331 ASP A C 1
ATOM 2572 O O . ASP A 1 331 ? -5.948 0.780 -10.260 1.00 90.94 331 ASP A O 1
ATOM 2576 N N . GLU A 1 332 ? -5.583 -1.357 -9.639 1.00 84.62 332 GLU A N 1
ATOM 2577 C CA . GLU A 1 332 ? -6.554 -1.452 -8.542 1.00 84.62 332 GLU A CA 1
ATOM 2578 C C . GLU A 1 332 ? -7.968 -0.950 -8.888 1.00 84.62 332 GLU A C 1
ATOM 2580 O O . GLU A 1 332 ? -8.601 -0.189 -8.139 1.00 84.62 332 GLU A O 1
ATOM 2585 N N . VAL A 1 333 ? -8.494 -1.409 -10.032 1.00 86.69 333 VAL A N 1
ATOM 2586 C CA . VAL A 1 333 ? -9.769 -0.912 -10.584 1.00 86.69 333 VAL A CA 1
ATOM 2587 C C . VAL A 1 333 ? -11.009 -1.206 -9.735 1.00 86.69 333 VAL A C 1
ATOM 2589 O O . VAL A 1 333 ? -12.039 -0.555 -9.915 1.00 86.69 333 VAL A O 1
ATOM 2592 N N . HIS A 1 334 ? -10.917 -2.086 -8.733 1.00 80.88 334 HIS A N 1
ATOM 2593 C CA . HIS A 1 334 ? -11.980 -2.273 -7.738 1.00 80.88 334 HIS A CA 1
ATOM 2594 C C . HIS A 1 334 ? -12.343 -0.980 -6.984 1.00 80.88 334 HIS A C 1
ATOM 2596 O O . HIS A 1 334 ? -13.477 -0.835 -6.530 1.00 80.88 334 HIS A O 1
ATOM 2602 N N . ASN A 1 335 ? -11.420 -0.013 -6.905 1.00 77.88 335 ASN A N 1
ATOM 2603 C CA . ASN A 1 335 ? -11.641 1.292 -6.271 1.00 77.88 335 ASN A CA 1
ATOM 2604 C C . ASN A 1 335 ? -12.360 2.312 -7.169 1.00 77.88 335 ASN A C 1
ATOM 2606 O O . ASN A 1 335 ? -12.705 3.402 -6.718 1.00 77.88 335 ASN A O 1
ATOM 2610 N N . TYR A 1 336 ? -12.578 1.998 -8.448 1.00 80.19 336 TYR A N 1
ATOM 2611 C CA . TYR A 1 336 ? -13.077 2.966 -9.431 1.00 80.19 336 TYR A CA 1
ATOM 2612 C C . TYR A 1 336 ? -14.605 3.067 -9.425 1.00 80.19 336 TYR A C 1
ATOM 2614 O O . TYR A 1 336 ? -15.160 3.979 -10.034 1.00 80.19 336 TYR A O 1
ATOM 2622 N N . GLY A 1 337 ? -15.283 2.151 -8.724 1.00 66.25 337 GLY A N 1
ATOM 2623 C CA . GLY A 1 337 ? -16.729 2.198 -8.510 1.00 66.25 337 GLY A CA 1
ATOM 2624 C C . GLY A 1 337 ? -17.166 3.023 -7.295 1.00 66.25 337 GLY A C 1
ATOM 2625 O O . GLY A 1 337 ? -18.329 3.395 -7.233 1.00 66.25 337 GLY A O 1
ATOM 2626 N N . SER A 1 338 ? -16.271 3.320 -6.344 1.00 58.25 338 SER A N 1
ATOM 2627 C CA . SER A 1 338 ? -16.606 4.004 -5.080 1.00 58.25 338 SER A CA 1
ATOM 2628 C C . SER A 1 338 ? -16.242 5.493 -5.051 1.00 58.25 338 SER A C 1
ATOM 2630 O O . SER A 1 338 ? -16.689 6.219 -4.165 1.00 58.25 338 SER A O 1
ATOM 2632 N N . LYS A 1 339 ? -15.433 5.970 -6.006 1.00 57.38 339 LYS A N 1
ATOM 2633 C CA . LYS A 1 339 ? -14.939 7.353 -6.060 1.00 57.38 339 LYS A CA 1
ATOM 2634 C C . LYS A 1 339 ? -15.432 8.073 -7.312 1.00 57.38 339 LYS A C 1
ATOM 2636 O O . LYS A 1 339 ? -15.215 7.619 -8.434 1.00 57.38 339 LYS A O 1
ATOM 2641 N N . SER A 1 340 ? -16.073 9.223 -7.101 1.00 60.62 340 SER A N 1
ATOM 2642 C CA . SER A 1 340 ? -16.632 10.072 -8.160 1.00 60.62 340 SER A CA 1
ATOM 2643 C C . SER A 1 340 ? -15.586 10.415 -9.231 1.00 60.62 340 SER A C 1
ATOM 2645 O O . SER A 1 340 ? -14.502 10.896 -8.907 1.00 60.62 340 SER A O 1
ATOM 2647 N N . GLY A 1 341 ? -15.927 10.200 -10.506 1.00 68.12 341 GLY A N 1
ATOM 2648 C CA . GLY A 1 341 ? -15.124 10.572 -11.683 1.00 68.12 341 GLY A CA 1
ATOM 2649 C C . GLY A 1 341 ? -14.113 9.524 -12.172 1.00 68.12 341 GLY A C 1
ATOM 2650 O O . GLY A 1 341 ? -13.823 9.472 -13.364 1.00 68.12 341 GLY A O 1
ATOM 2651 N N . TRP A 1 342 ? -13.619 8.625 -11.313 1.00 84.62 342 TRP A N 1
ATOM 2652 C CA . TRP A 1 342 ? -12.594 7.639 -11.709 1.00 84.62 342 TRP A CA 1
ATOM 2653 C C . TRP A 1 342 ? -13.126 6.623 -12.723 1.00 84.62 342 TRP A C 1
ATOM 2655 O O . TRP A 1 342 ? -12.494 6.358 -13.747 1.00 84.62 342 TRP A O 1
ATOM 2665 N N . GLY A 1 343 ? -14.315 6.078 -12.455 1.00 84.69 343 GLY A N 1
ATOM 2666 C CA . GLY A 1 343 ? -14.968 5.129 -13.350 1.00 84.69 343 GLY A CA 1
ATOM 2667 C C . GLY A 1 343 ? -15.313 5.721 -14.719 1.00 84.69 343 GLY A C 1
ATOM 2668 O O . GLY A 1 343 ? -15.229 5.013 -15.718 1.00 84.69 343 GLY A O 1
ATOM 2669 N N . ASP A 1 344 ? -15.645 7.013 -14.788 1.00 87.38 344 ASP A N 1
ATOM 2670 C CA . ASP A 1 344 ? -15.988 7.680 -16.052 1.00 87.38 344 ASP A CA 1
ATOM 2671 C C . ASP A 1 344 ? -14.755 7.832 -16.952 1.00 87.38 344 ASP A C 1
ATOM 2673 O O . ASP A 1 344 ? -14.828 7.577 -18.157 1.00 87.38 344 ASP A O 1
ATOM 2677 N N . ASN A 1 345 ? -13.602 8.152 -16.357 1.00 88.75 345 ASN A N 1
ATOM 2678 C CA . ASN A 1 345 ? -12.325 8.207 -17.065 1.00 88.75 345 ASN A CA 1
ATOM 2679 C C . ASN A 1 345 ? -11.925 6.824 -17.601 1.00 88.75 345 ASN A C 1
ATOM 2681 O O . ASN A 1 345 ? -11.593 6.701 -18.779 1.00 88.75 345 ASN A O 1
ATOM 2685 N N . LEU A 1 346 ? -12.053 5.759 -16.798 1.00 92.06 346 LEU A N 1
ATOM 2686 C CA . LEU A 1 346 ? -11.832 4.390 -17.281 1.00 92.06 346 LEU A CA 1
ATOM 2687 C C . LEU A 1 346 ? -12.747 4.057 -18.473 1.00 92.06 346 LEU A C 1
ATOM 2689 O O . LEU A 1 346 ? -12.268 3.575 -19.496 1.00 92.06 346 LEU A O 1
ATOM 2693 N N . VAL A 1 347 ? -14.048 4.348 -18.374 1.00 92.06 347 VAL A N 1
ATOM 2694 C CA . VAL A 1 347 ? -15.016 4.096 -19.458 1.00 92.06 347 VAL A CA 1
ATOM 2695 C C . VAL A 1 347 ? -14.646 4.854 -20.739 1.00 92.06 347 VAL A C 1
ATOM 2697 O O . VAL A 1 347 ? -14.723 4.281 -21.826 1.00 92.06 347 VAL A O 1
ATOM 2700 N N . SER A 1 348 ? -14.186 6.104 -20.625 1.00 91.50 348 SER A N 1
ATOM 2701 C CA . SER A 1 348 ? -13.703 6.899 -21.763 1.00 91.50 348 SER A CA 1
ATOM 2702 C C . SER A 1 348 ? -12.546 6.208 -22.497 1.00 91.50 348 SER A C 1
ATOM 2704 O O . SER A 1 348 ? -12.580 6.063 -23.722 1.00 91.50 348 SER A O 1
ATOM 2706 N N . PHE A 1 349 ? -11.558 5.701 -21.754 1.00 93.94 349 PHE A N 1
ATOM 2707 C CA . PHE A 1 349 ? -10.444 4.941 -22.326 1.00 93.94 349 PHE A CA 1
ATOM 2708 C C . PHE A 1 349 ? -10.908 3.623 -22.952 1.00 93.94 349 PHE A C 1
ATOM 2710 O O . PHE A 1 349 ? -10.515 3.326 -24.080 1.00 93.94 349 PHE A O 1
ATOM 2717 N N . VAL A 1 350 ? -11.793 2.878 -22.282 1.00 93.81 350 VAL A N 1
ATOM 2718 C CA . VAL A 1 350 ? -12.353 1.613 -22.792 1.00 93.81 350 VAL A CA 1
ATOM 2719 C C . VAL A 1 350 ? -13.065 1.805 -24.132 1.00 93.81 350 VAL A C 1
ATOM 2721 O O . VAL A 1 350 ? -12.935 0.965 -25.025 1.00 93.81 350 VAL A O 1
ATOM 2724 N N . ASP A 1 351 ? -13.798 2.907 -24.300 1.00 93.19 351 ASP A N 1
ATOM 2725 C CA . ASP A 1 351 ? -14.511 3.227 -25.541 1.00 93.19 351 ASP A CA 1
ATOM 2726 C C . ASP A 1 351 ? -13.599 3.805 -26.639 1.00 93.19 351 ASP A C 1
ATOM 2728 O O . ASP A 1 351 ? -13.957 3.793 -27.827 1.00 93.19 351 ASP A O 1
ATOM 2732 N N . SER A 1 352 ? -12.390 4.240 -26.281 1.00 91.81 352 SER A N 1
ATOM 2733 C CA . SER A 1 352 ? -11.406 4.838 -27.186 1.00 91.81 352 SER A CA 1
ATOM 2734 C C . SER A 1 352 ? -10.678 3.815 -28.074 1.00 91.81 352 SER A C 1
ATOM 2736 O O . SER A 1 352 ? -10.961 2.618 -28.061 1.00 91.81 352 SER A O 1
ATOM 2738 N N . VAL A 1 353 ? -9.755 4.284 -28.918 1.00 87.69 353 VAL A N 1
ATOM 2739 C CA . VAL A 1 353 ? -8.882 3.420 -29.740 1.00 87.69 353 VAL A CA 1
ATOM 2740 C C . VAL A 1 353 ? -7.660 2.887 -28.982 1.00 87.69 353 VAL A C 1
ATOM 2742 O O . VAL A 1 353 ? -6.981 2.004 -29.509 1.00 87.69 353 VAL A O 1
ATOM 2745 N N . CYS A 1 354 ? -7.394 3.408 -27.782 1.00 92.25 354 CYS A N 1
ATOM 2746 C CA . CYS A 1 354 ? -6.289 2.994 -26.931 1.00 92.25 354 CYS A CA 1
ATOM 2747 C C . CYS A 1 354 ? -6.563 1.593 -26.352 1.00 92.25 354 CYS A C 1
ATOM 2749 O O . CYS A 1 354 ? -7.638 1.376 -25.791 1.00 92.25 354 CYS A O 1
ATOM 2751 N N . PRO A 1 355 ? -5.633 0.633 -26.485 1.00 94.31 355 PRO A N 1
ATOM 2752 C CA . PRO A 1 355 ? -5.648 -0.608 -25.718 1.00 94.31 355 PRO A CA 1
ATOM 2753 C C . PRO A 1 355 ? -5.708 -0.342 -24.220 1.00 94.31 355 PRO A C 1
ATOM 2755 O O . PRO A 1 355 ? -4.941 0.474 -23.708 1.00 94.31 355 PRO A O 1
ATOM 2758 N N . VAL A 1 356 ? -6.571 -1.073 -23.519 1.00 96.38 356 VAL A N 1
ATOM 2759 C CA . VAL A 1 356 ? -6.699 -0.962 -22.067 1.00 96.38 356 VAL A CA 1
ATOM 2760 C C . VAL A 1 356 ? -6.452 -2.318 -21.419 1.00 96.38 356 VAL A C 1
ATOM 2762 O O . VAL A 1 356 ? -7.079 -3.324 -21.769 1.00 96.38 356 VAL A O 1
ATOM 2765 N N . LEU A 1 357 ? -5.541 -2.338 -20.450 1.00 97.75 357 LEU A N 1
ATOM 2766 C CA . LEU A 1 357 ? -5.372 -3.441 -19.511 1.00 97.75 357 LEU A CA 1
ATOM 2767 C C . LEU A 1 357 ? -5.728 -2.939 -18.115 1.00 97.75 357 LEU A C 1
ATOM 2769 O O . LEU A 1 357 ? -5.009 -2.131 -17.536 1.00 97.75 357 LEU A O 1
ATOM 2773 N N . ALA A 1 358 ? -6.834 -3.420 -17.563 1.00 95.94 358 ALA A N 1
ATOM 2774 C CA . ALA A 1 358 ? -7.186 -3.135 -16.177 1.00 95.94 358 ALA A CA 1
ATOM 2775 C C . ALA A 1 358 ? -6.793 -4.303 -15.263 1.00 95.94 358 ALA A C 1
ATOM 2777 O O . ALA A 1 358 ? -7.027 -5.468 -15.583 1.00 95.94 358 ALA A O 1
ATOM 2778 N N . LEU A 1 359 ? -6.195 -3.989 -14.121 1.00 93.50 359 LEU A N 1
ATOM 2779 C CA . LEU A 1 359 ? -5.675 -4.938 -13.146 1.00 93.50 359 LEU A CA 1
ATOM 2780 C C . LEU A 1 359 ? -6.449 -4.776 -11.838 1.00 93.50 359 LEU A C 1
ATOM 2782 O O . LEU A 1 359 ? -6.628 -3.662 -11.344 1.00 93.50 359 LEU A O 1
ATOM 2786 N N . THR A 1 360 ? -6.923 -5.882 -11.266 1.00 87.81 360 THR A N 1
ATOM 2787 C CA . THR A 1 360 ? -7.608 -5.846 -9.970 1.00 87.81 360 THR A CA 1
ATOM 2788 C C . THR A 1 360 ? -7.320 -7.075 -9.123 1.00 87.81 360 THR A C 1
ATOM 2790 O O . THR A 1 360 ? -7.105 -8.159 -9.657 1.00 87.81 360 THR A O 1
ATOM 2793 N N . GLY A 1 361 ? -7.287 -6.886 -7.799 1.00 74.69 361 GLY A N 1
ATOM 2794 C CA . GLY A 1 361 ? -7.327 -7.969 -6.809 1.00 74.69 361 GLY A CA 1
ATOM 2795 C C . GLY A 1 361 ? -8.723 -8.520 -6.534 1.00 74.69 361 GLY A C 1
ATOM 2796 O O . GLY A 1 361 ? -8.848 -9.620 -6.022 1.00 74.69 361 GLY A O 1
ATOM 2797 N N . SER A 1 362 ? -9.773 -7.771 -6.866 1.00 71.81 362 SER A N 1
ATOM 2798 C CA . SER A 1 362 ? -11.143 -8.234 -6.672 1.00 71.81 362 SER A CA 1
ATOM 2799 C C . SER A 1 362 ? -12.130 -7.585 -7.635 1.00 71.81 362 SER A C 1
ATOM 2801 O O . SER A 1 362 ? -11.880 -6.517 -8.201 1.00 71.81 362 SER A O 1
ATOM 2803 N N . VAL A 1 363 ? -13.279 -8.227 -7.851 1.00 78.56 363 VAL A N 1
ATOM 2804 C CA . VAL A 1 363 ? -14.300 -7.752 -8.795 1.00 78.56 363 VAL A CA 1
ATOM 2805 C C . VAL A 1 363 ? -15.574 -7.389 -8.043 1.00 78.56 363 VAL A C 1
ATOM 2807 O O . VAL A 1 363 ? -16.493 -8.194 -7.918 1.00 78.56 363 VAL A O 1
ATOM 2810 N N . THR A 1 364 ? -15.647 -6.136 -7.604 1.00 75.50 364 THR A N 1
ATOM 2811 C CA . THR A 1 364 ? -16.797 -5.600 -6.868 1.00 75.50 364 THR A CA 1
ATOM 2812 C C . THR A 1 364 ? -17.983 -5.304 -7.792 1.00 75.50 364 THR A C 1
ATOM 2814 O O . THR A 1 364 ? -17.819 -5.017 -8.984 1.00 75.50 364 THR A O 1
ATOM 2817 N N . GLU A 1 365 ? -19.206 -5.339 -7.258 1.00 76.75 365 GLU A N 1
ATOM 2818 C CA . GLU A 1 365 ? -20.405 -5.007 -8.042 1.00 76.75 365 GLU A CA 1
ATOM 2819 C C . GLU A 1 365 ? -20.397 -3.563 -8.592 1.00 76.75 365 GLU A C 1
ATOM 2821 O O . GLU A 1 365 ? -20.670 -3.394 -9.785 1.00 76.75 365 GLU A O 1
ATOM 2826 N N . PRO A 1 366 ? -19.973 -2.527 -7.832 1.00 77.88 366 PRO A N 1
ATOM 2827 C CA . PRO A 1 366 ? -19.795 -1.174 -8.369 1.00 77.88 366 PRO A CA 1
ATOM 2828 C C . PRO A 1 366 ? -18.837 -1.102 -9.568 1.00 77.88 366 PRO A C 1
ATOM 2830 O O . PRO A 1 366 ? -19.075 -0.360 -10.528 1.00 77.88 366 PRO A O 1
ATOM 2833 N N . PHE A 1 367 ? -17.761 -1.896 -9.561 1.00 83.38 367 PHE A N 1
ATOM 2834 C CA . PHE A 1 367 ? -16.838 -1.966 -10.690 1.00 83.38 367 PHE A CA 1
ATOM 2835 C C . PHE A 1 367 ? -17.485 -2.634 -11.914 1.00 83.38 367 PHE A C 1
ATOM 2837 O O . PHE A 1 367 ? -17.404 -2.094 -13.021 1.00 83.38 367 PHE A O 1
ATOM 2844 N N . LYS A 1 368 ? -18.209 -3.750 -11.734 1.00 84.44 368 LYS A N 1
ATOM 2845 C CA . LYS A 1 368 ? -18.953 -4.394 -12.835 1.00 84.44 368 LYS A CA 1
ATOM 2846 C C . LYS A 1 368 ? -19.971 -3.442 -13.457 1.00 84.44 368 LYS A C 1
ATOM 2848 O O . LYS A 1 368 ? -20.084 -3.386 -14.682 1.00 84.44 368 LYS A O 1
ATOM 2853 N N . LEU A 1 369 ? -20.696 -2.686 -12.633 1.00 85.00 369 LEU A N 1
ATOM 2854 C CA . LEU A 1 369 ? -21.628 -1.659 -13.102 1.00 85.00 369 LEU A CA 1
ATOM 2855 C C . LEU A 1 369 ? -20.900 -0.570 -13.890 1.00 85.00 369 LEU A C 1
ATOM 2857 O O . LEU A 1 369 ? -21.363 -0.195 -14.964 1.00 85.00 369 LEU A O 1
ATOM 2861 N N . THR A 1 370 ? -19.736 -0.124 -13.413 1.00 86.94 370 THR A N 1
ATOM 2862 C CA . THR A 1 370 ? -18.906 0.859 -14.117 1.00 86.94 370 THR A CA 1
ATOM 2863 C C . THR A 1 370 ? -18.522 0.388 -15.510 1.00 86.94 370 THR A C 1
ATOM 2865 O O . THR A 1 370 ? -18.799 1.084 -16.483 1.00 86.94 370 THR A O 1
ATOM 2868 N N . VAL A 1 371 ? -17.965 -0.814 -15.619 1.00 86.81 371 VAL A N 1
ATOM 2869 C CA . VAL A 1 371 ? -17.531 -1.385 -16.896 1.00 86.81 371 VAL A CA 1
ATOM 2870 C C . VAL A 1 371 ? -18.703 -1.599 -17.860 1.00 86.81 371 VAL A C 1
ATOM 2872 O O . VAL A 1 371 ? -18.570 -1.354 -19.057 1.00 86.81 371 VAL A O 1
ATOM 2875 N N . ARG A 1 372 ? -19.884 -1.985 -17.356 1.00 87.56 372 ARG A N 1
ATOM 2876 C CA . ARG A 1 372 ? -21.105 -2.142 -18.171 1.00 87.56 372 ARG A CA 1
ATOM 2877 C C . ARG A 1 372 ? -21.605 -0.838 -18.800 1.00 87.56 372 ARG A C 1
ATOM 2879 O O . ARG A 1 372 ? -22.421 -0.908 -19.716 1.00 87.56 372 ARG A O 1
ATOM 2886 N N . ARG A 1 373 ? -21.155 0.331 -18.326 1.00 89.50 373 ARG A N 1
ATOM 2887 C CA . ARG A 1 373 ? -21.486 1.629 -18.940 1.00 89.50 373 ARG A CA 1
ATOM 2888 C C . ARG A 1 373 ? -20.732 1.873 -20.248 1.00 89.50 373 ARG A C 1
ATOM 2890 O O . ARG A 1 373 ? -21.187 2.699 -21.036 1.00 89.50 373 ARG A O 1
ATOM 2897 N N . ALA A 1 374 ? -19.619 1.177 -20.486 1.00 89.31 374 ALA A N 1
ATOM 2898 C CA . ALA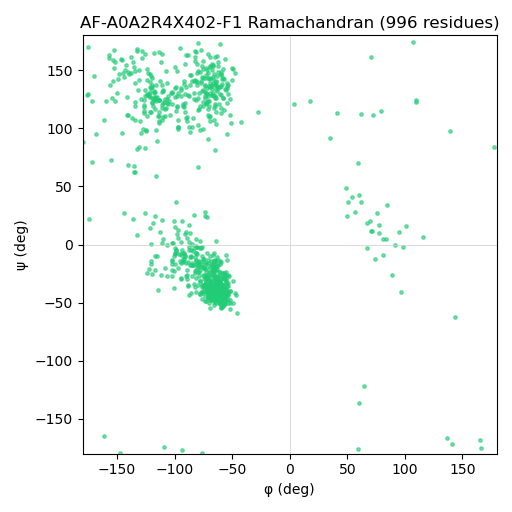 A 1 374 ? -18.873 1.295 -21.732 1.00 89.31 374 ALA A CA 1
ATOM 2899 C C . ALA A 1 374 ? -19.678 0.755 -22.923 1.00 89.31 374 ALA A C 1
ATOM 2901 O O . ALA A 1 374 ? -20.391 -0.247 -22.829 1.00 89.31 374 ALA A O 1
ATOM 2902 N N . ASN A 1 375 ? -19.555 1.418 -24.072 1.00 90.06 375 ASN A N 1
ATOM 2903 C CA . ASN A 1 375 ? -20.165 0.975 -25.323 1.00 90.06 375 ASN A CA 1
ATOM 2904 C C . ASN A 1 375 ? -19.417 -0.217 -25.934 1.00 90.06 375 ASN A C 1
ATOM 2906 O O . ASN A 1 375 ? -20.011 -1.028 -26.653 1.00 90.06 375 ASN A O 1
ATOM 2910 N N . LYS A 1 376 ? -18.107 -0.313 -25.692 1.00 89.88 376 LYS A N 1
ATOM 2911 C CA . LYS A 1 376 ? -17.285 -1.454 -26.090 1.00 89.88 376 LYS A CA 1
ATOM 2912 C C . LYS A 1 376 ? -17.323 -2.550 -25.034 1.00 89.88 376 LYS A C 1
ATOM 2914 O O . LYS A 1 376 ? -17.377 -2.299 -23.837 1.00 89.88 376 LYS A O 1
ATOM 2919 N N . ASN A 1 377 ? -17.259 -3.794 -25.505 1.00 87.69 377 ASN A N 1
ATOM 2920 C CA . ASN A 1 377 ? -17.148 -4.939 -24.614 1.00 87.69 377 ASN A CA 1
ATOM 2921 C C . ASN A 1 377 ? -15.799 -4.899 -23.884 1.00 87.69 377 ASN A C 1
ATOM 2923 O O . ASN A 1 377 ? -14.758 -4.822 -24.537 1.00 87.69 377 ASN A O 1
ATOM 2927 N N . PHE A 1 378 ? -15.835 -5.004 -22.559 1.00 93.19 378 PHE A N 1
ATOM 2928 C CA . PHE A 1 378 ? -14.657 -5.002 -21.697 1.00 93.19 378 PHE A CA 1
ATOM 2929 C C . PHE A 1 378 ? -14.772 -6.166 -20.700 1.00 93.19 378 PHE A C 1
ATOM 2931 O O . PHE A 1 378 ? -15.308 -6.002 -19.603 1.00 93.19 378 PHE A O 1
ATOM 2938 N N . PRO A 1 379 ? -14.403 -7.388 -21.125 1.00 91.38 379 PRO A N 1
ATOM 2939 C CA . PRO A 1 379 ? -14.640 -8.604 -20.353 1.00 91.38 379 PRO A CA 1
ATOM 2940 C C . PRO A 1 379 ? -13.572 -8.837 -19.275 1.00 91.38 379 PRO A C 1
ATOM 2942 O O . PRO A 1 379 ? -12.451 -8.334 -19.380 1.00 91.38 379 PRO A O 1
ATOM 2945 N N . VAL A 1 380 ? -13.905 -9.690 -18.295 1.00 92.44 380 VAL A N 1
ATOM 2946 C CA . VAL A 1 380 ? -12.889 -10.396 -17.497 1.00 92.44 380 VAL A CA 1
ATOM 2947 C C . VAL A 1 380 ? -12.143 -11.322 -18.454 1.00 92.44 380 VAL A C 1
ATOM 2949 O O . VAL A 1 380 ? -12.763 -12.184 -19.079 1.00 92.44 380 VAL A O 1
ATOM 2952 N N . LEU A 1 381 ? -10.837 -11.147 -18.583 1.00 92.62 381 LEU A N 1
ATOM 2953 C CA . LEU A 1 381 ? -10.002 -11.951 -19.472 1.00 92.62 381 LEU A CA 1
ATOM 2954 C C . LEU A 1 381 ? -9.508 -13.209 -18.777 1.00 92.62 381 LEU A C 1
ATOM 2956 O O . LEU A 1 381 ? -9.551 -14.290 -19.353 1.00 92.62 381 LEU A O 1
ATOM 2960 N N . TYR A 1 382 ? -9.081 -13.062 -17.528 1.00 92.19 382 TYR A N 1
ATOM 2961 C CA . TYR A 1 382 ? -8.570 -14.149 -16.714 1.00 92.19 382 TYR A CA 1
ATOM 2962 C C . TYR A 1 382 ? -8.906 -13.907 -15.246 1.00 92.19 382 TYR A C 1
ATOM 2964 O O . TYR A 1 382 ? -8.971 -12.753 -14.808 1.00 92.19 382 TYR A O 1
ATOM 2972 N N . ARG A 1 383 ? -9.138 -14.998 -14.511 1.00 90.50 383 ARG A N 1
ATOM 2973 C CA . ARG A 1 383 ? -9.372 -14.979 -13.069 1.00 90.50 383 ARG A CA 1
ATOM 2974 C C . ARG A 1 383 ? -8.410 -15.939 -12.380 1.00 90.50 383 ARG A C 1
ATOM 2976 O O . ARG A 1 383 ? -8.541 -17.148 -12.540 1.00 90.50 383 ARG A O 1
ATOM 2983 N N . TYR A 1 384 ? -7.496 -15.386 -11.595 1.00 84.62 384 TYR A N 1
ATOM 2984 C CA . TYR A 1 384 ? -6.523 -16.115 -10.795 1.00 84.62 384 TYR A CA 1
ATOM 2985 C C . TYR A 1 384 ? -6.776 -15.851 -9.315 1.00 84.62 384 TYR A C 1
ATOM 2987 O O . TYR A 1 384 ? -6.416 -14.802 -8.778 1.00 84.62 384 TYR A O 1
ATOM 2995 N N . THR A 1 385 ? -7.468 -16.780 -8.667 1.00 78.06 385 THR A N 1
ATOM 2996 C CA . THR A 1 385 ? -7.892 -16.635 -7.274 1.00 78.06 385 THR A CA 1
ATOM 2997 C C . THR A 1 385 ? -6.766 -16.986 -6.304 1.00 78.06 385 THR A C 1
ATOM 2999 O O . THR A 1 385 ? -5.785 -17.635 -6.667 1.00 78.06 385 THR A O 1
ATOM 3002 N N . HIS A 1 386 ? -6.939 -16.606 -5.038 1.00 70.06 386 HIS A N 1
ATOM 3003 C CA . HIS A 1 386 ? -6.042 -17.010 -3.955 1.00 70.06 386 HIS A CA 1
ATOM 3004 C C . HIS A 1 386 ? -5.936 -18.545 -3.839 1.00 70.06 386 H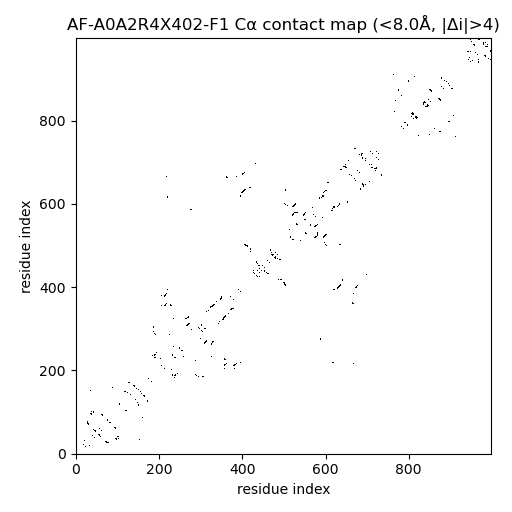IS A C 1
ATOM 3006 O O . HIS A 1 386 ? -4.847 -19.070 -3.643 1.00 70.06 386 HIS A O 1
ATOM 3012 N N . GLU A 1 387 ? -7.040 -19.278 -4.041 1.00 68.38 387 GLU A N 1
ATOM 3013 C CA . GLU A 1 387 ? -7.050 -20.752 -4.048 1.00 68.38 387 GLU A CA 1
ATOM 3014 C C . GLU A 1 387 ? -6.129 -21.346 -5.119 1.00 68.38 387 GLU A C 1
ATOM 3016 O O . GLU A 1 387 ? -5.391 -22.289 -4.838 1.00 68.38 387 GLU A O 1
ATOM 3021 N N . LEU A 1 388 ? -6.168 -20.798 -6.340 1.00 74.38 388 LEU A N 1
ATOM 3022 C CA . LEU A 1 388 ? -5.305 -21.237 -7.437 1.00 74.38 388 LEU A CA 1
ATOM 3023 C C . LEU A 1 388 ? -3.847 -20.884 -7.143 1.00 74.38 388 LEU A C 1
ATOM 3025 O O . LEU A 1 388 ? -2.978 -21.742 -7.244 1.00 74.38 388 LEU A O 1
ATOM 3029 N N . ALA A 1 389 ? -3.597 -19.661 -6.668 1.00 74.38 389 ALA A N 1
ATOM 3030 C CA . ALA A 1 389 ? -2.263 -19.217 -6.286 1.00 74.38 389 ALA A CA 1
ATOM 3031 C C . ALA A 1 389 ? -1.624 -20.095 -5.196 1.00 74.38 389 ALA A C 1
ATOM 3033 O O . ALA A 1 389 ? -0.427 -20.370 -5.268 1.00 74.38 389 ALA A O 1
ATOM 3034 N N . LEU A 1 390 ? -2.412 -20.558 -4.220 1.00 66.69 390 LEU A N 1
ATOM 3035 C CA . LEU A 1 390 ? -1.980 -21.526 -3.210 1.00 66.69 390 LEU A CA 1
ATOM 3036 C C . LEU A 1 390 ? -1.723 -22.911 -3.814 1.00 66.69 390 LEU A C 1
ATOM 3038 O O . LEU A 1 390 ? -0.699 -23.528 -3.529 1.00 66.69 390 LEU A O 1
ATOM 3042 N N . ALA A 1 391 ? -2.644 -23.411 -4.643 1.00 71.62 391 ALA A N 1
ATOM 3043 C CA . ALA A 1 391 ? -2.528 -24.730 -5.267 1.00 71.62 391 ALA A CA 1
ATOM 3044 C C . ALA A 1 391 ? -1.294 -24.842 -6.178 1.00 71.62 391 ALA A C 1
ATOM 3046 O O . ALA A 1 391 ? -0.643 -25.889 -6.205 1.00 71.62 391 ALA A O 1
ATOM 3047 N N . ASP A 1 392 ? -0.962 -23.753 -6.869 1.00 72.62 392 ASP A N 1
ATOM 3048 C CA . ASP A 1 392 ? 0.179 -23.650 -7.776 1.00 72.62 392 ASP A CA 1
ATOM 3049 C C . ASP A 1 392 ? 1.485 -23.276 -7.045 1.00 72.62 392 ASP A C 1
ATOM 3051 O O . ASP A 1 392 ? 2.557 -23.270 -7.651 1.00 72.62 392 ASP A O 1
ATOM 3055 N N . GLY A 1 393 ? 1.424 -22.993 -5.735 1.00 67.69 393 GLY A N 1
ATOM 3056 C CA . GLY A 1 393 ? 2.582 -22.622 -4.913 1.00 67.69 393 GLY A CA 1
ATOM 3057 C C . GLY A 1 393 ? 3.162 -21.240 -5.231 1.00 67.69 393 GLY A C 1
ATOM 3058 O O . GLY A 1 393 ? 4.322 -20.976 -4.923 1.00 67.69 393 GLY A O 1
ATOM 3059 N N . VAL A 1 394 ? 2.372 -20.365 -5.862 1.00 69.56 394 VAL A N 1
ATOM 3060 C CA . VAL A 1 394 ? 2.752 -18.980 -6.193 1.00 69.56 394 VAL A CA 1
ATOM 3061 C C . VAL A 1 394 ? 2.770 -18.098 -4.946 1.00 69.56 394 VAL A C 1
ATOM 3063 O O . VAL A 1 394 ? 3.587 -17.186 -4.846 1.00 69.56 394 VAL A O 1
ATOM 3066 N N . ILE A 1 395 ? 1.878 -18.368 -3.993 1.00 65.75 395 ILE A N 1
ATOM 3067 C CA . ILE A 1 395 ? 1.849 -17.713 -2.682 1.00 65.75 395 ILE A CA 1
ATOM 3068 C C . ILE A 1 395 ? 1.943 -18.774 -1.577 1.00 65.75 395 ILE A C 1
ATOM 3070 O O . ILE A 1 395 ? 1.456 -19.891 -1.772 1.00 65.75 395 ILE A O 1
ATOM 3074 N N . PRO A 1 396 ? 2.565 -18.459 -0.427 1.00 62.34 396 PRO A N 1
ATOM 3075 C CA . PRO A 1 396 ? 2.648 -19.392 0.691 1.00 62.34 396 PRO A CA 1
ATOM 3076 C C . PRO A 1 396 ? 1.277 -19.608 1.337 1.00 62.34 396 PRO A C 1
ATOM 3078 O O . PRO A 1 396 ? 0.428 -18.714 1.335 1.00 62.34 396 PRO A O 1
ATOM 3081 N N . ASP A 1 397 ? 1.095 -20.770 1.965 1.00 67.81 397 ASP A N 1
ATOM 3082 C CA . ASP A 1 397 ? -0.063 -21.008 2.821 1.00 67.81 397 ASP A CA 1
ATOM 3083 C C . ASP A 1 397 ? -0.028 -20.073 4.039 1.00 67.81 397 ASP A C 1
ATOM 3085 O O . ASP A 1 397 ? 1.038 -19.800 4.591 1.00 67.81 397 ASP A O 1
ATOM 3089 N N . PHE A 1 398 ? -1.179 -19.554 4.458 1.00 71.38 398 PHE A N 1
ATOM 3090 C CA . PHE A 1 398 ? -1.265 -18.521 5.487 1.00 71.38 398 PHE A CA 1
ATOM 3091 C C . PHE A 1 398 ? -2.116 -18.978 6.668 1.00 71.38 398 PHE A C 1
ATOM 3093 O O . PHE A 1 398 ? -3.280 -19.350 6.511 1.00 71.38 398 PHE A O 1
ATOM 3100 N N . GLU A 1 399 ? -1.550 -18.888 7.869 1.00 77.25 399 GLU A N 1
ATOM 3101 C CA . GLU A 1 399 ? -2.234 -19.192 9.122 1.00 77.25 399 GLU A CA 1
ATOM 3102 C C . GLU A 1 399 ? -2.462 -17.903 9.917 1.00 77.25 399 GLU A C 1
ATOM 3104 O O . GLU A 1 399 ? -1.538 -17.295 10.467 1.00 77.25 399 GLU A O 1
ATOM 3109 N N . TRP A 1 400 ? -3.723 -17.474 10.001 1.00 81.75 400 TRP A N 1
ATOM 3110 C CA . TRP A 1 400 ? -4.097 -16.284 10.759 1.00 81.75 400 TRP A CA 1
ATOM 3111 C C . TRP A 1 400 ? -4.496 -16.653 12.185 1.00 81.75 400 TRP A C 1
ATOM 3113 O O . TRP A 1 400 ? -5.452 -17.390 12.397 1.00 81.75 400 TRP A O 1
ATOM 3123 N N . THR A 1 401 ? -3.803 -16.105 13.178 1.00 87.44 401 THR A N 1
ATOM 3124 C CA . THR A 1 401 ? -4.129 -16.248 14.597 1.00 87.44 401 THR A CA 1
ATOM 3125 C C . THR A 1 401 ? -4.608 -14.929 15.203 1.00 87.44 401 THR A C 1
ATOM 3127 O O . THR A 1 401 ? -3.856 -13.955 15.274 1.00 87.44 401 THR A O 1
ATOM 3130 N N . LEU A 1 402 ? -5.832 -14.907 15.730 1.00 89.75 402 LEU A N 1
ATOM 3131 C CA . LEU A 1 402 ? -6.315 -13.852 16.618 1.00 89.75 402 LEU A CA 1
ATOM 3132 C C . LEU A 1 402 ? -5.797 -14.095 18.036 1.00 89.75 402 LEU A C 1
ATOM 3134 O O . LEU A 1 402 ? -6.149 -15.094 18.663 1.00 89.75 402 LEU A O 1
ATOM 3138 N N . TRP A 1 403 ? -4.961 -13.196 18.554 1.00 92.81 403 TRP A N 1
ATOM 3139 C CA . TRP A 1 403 ? -4.287 -13.386 19.835 1.00 92.81 403 TRP A CA 1
ATOM 3140 C C . TRP A 1 403 ? -4.684 -12.333 20.873 1.00 92.81 403 TRP A C 1
ATOM 3142 O O . TRP A 1 403 ? -4.381 -11.154 20.730 1.00 92.81 403 TRP A O 1
ATOM 3152 N N . PHE A 1 404 ? -5.305 -12.768 21.967 1.00 93.62 404 PHE A N 1
ATOM 3153 C CA . PHE A 1 404 ? -5.654 -11.924 23.107 1.00 93.62 404 PHE A CA 1
ATOM 3154 C C . PHE A 1 404 ? -4.584 -11.958 24.208 1.00 93.62 404 PHE A C 1
ATOM 3156 O O . PHE A 1 404 ? -4.213 -13.033 24.696 1.00 93.62 404 PHE A O 1
ATOM 3163 N N . THR A 1 405 ? -4.128 -10.777 24.631 1.00 93.69 405 THR A N 1
ATOM 3164 C CA . THR A 1 405 ? -3.102 -10.586 25.671 1.00 93.69 405 THR A CA 1
ATOM 3165 C C . THR A 1 405 ? -3.511 -9.526 26.697 1.00 93.69 405 THR A C 1
ATOM 3167 O O . THR A 1 405 ? -4.489 -8.803 26.501 1.00 93.69 405 THR A O 1
ATOM 3170 N N . ASP A 1 406 ? -2.773 -9.443 27.803 1.00 92.81 406 ASP A N 1
ATOM 3171 C CA . ASP A 1 406 ? -2.953 -8.434 28.847 1.00 92.81 406 ASP A CA 1
ATOM 3172 C C . ASP A 1 406 ? -2.704 -7.012 28.317 1.00 92.81 406 ASP A C 1
ATOM 3174 O O . ASP A 1 406 ? -2.089 -6.803 27.268 1.00 92.81 406 ASP A O 1
ATOM 3178 N N . VAL A 1 407 ? -3.181 -6.014 29.058 1.00 91.44 407 VAL A N 1
ATOM 3179 C CA . VAL A 1 407 ? -2.847 -4.601 28.843 1.00 91.44 407 VAL A CA 1
ATOM 3180 C C . VAL A 1 407 ? -1.916 -4.101 29.941 1.00 91.44 407 VAL A C 1
ATOM 3182 O O . VAL A 1 407 ? -1.997 -4.543 31.086 1.00 91.44 407 VAL A O 1
ATOM 3185 N N . ILE A 1 408 ? -1.047 -3.146 29.611 1.00 89.00 408 ILE A N 1
ATOM 3186 C CA . ILE A 1 408 ? -0.170 -2.518 30.605 1.00 89.00 408 ILE A CA 1
ATOM 3187 C C . ILE A 1 408 ? -0.959 -1.577 31.526 1.00 89.00 408 ILE A C 1
ATOM 3189 O O . ILE A 1 408 ? -1.877 -0.868 31.095 1.00 89.00 408 ILE A O 1
ATOM 3193 N N . GLU A 1 409 ? -0.546 -1.511 32.792 1.00 88.56 409 GLU A N 1
ATOM 3194 C CA . GLU A 1 409 ? -1.047 -0.505 33.731 1.00 88.56 409 GLU A CA 1
ATOM 3195 C C . GLU A 1 409 ? -0.732 0.905 33.205 1.00 88.56 409 GLU A C 1
ATOM 3197 O O . GLU A 1 409 ? 0.397 1.214 32.812 1.00 88.56 409 GLU A O 1
ATOM 3202 N N . SER A 1 410 ? -1.753 1.758 33.153 1.00 87.62 410 SER A N 1
ATOM 3203 C CA . SER A 1 410 ? -1.676 3.090 32.554 1.00 87.62 410 SER A CA 1
ATOM 3204 C C . SER A 1 410 ? -2.753 4.012 33.117 1.00 87.62 410 SER A C 1
ATOM 3206 O O . SER A 1 410 ? -3.795 3.549 33.578 1.00 87.62 410 SER A O 1
ATOM 3208 N N . ASP A 1 411 ? -2.559 5.327 32.980 1.00 86.62 411 ASP A N 1
ATOM 3209 C CA . ASP A 1 411 ? -3.569 6.309 33.391 1.00 86.62 411 ASP A CA 1
ATOM 3210 C C . ASP A 1 411 ? -4.919 6.084 32.684 1.00 86.62 411 ASP A C 1
ATOM 3212 O O . ASP A 1 411 ? -5.966 6.422 33.228 1.00 86.62 411 ASP A O 1
ATOM 3216 N N . ALA A 1 412 ? -4.908 5.548 31.456 1.00 86.44 412 ALA A N 1
ATOM 3217 C CA . ALA A 1 412 ? -6.125 5.202 30.724 1.00 86.44 412 ALA A CA 1
ATOM 3218 C C . ALA A 1 412 ? -6.864 4.033 31.389 1.00 86.44 412 ALA A C 1
ATOM 3220 O O . ALA A 1 412 ? -8.071 4.122 31.609 1.00 86.44 412 ALA A O 1
ATOM 3221 N N . LEU A 1 413 ? -6.139 2.982 31.785 1.00 91.62 413 LEU A N 1
ATOM 3222 C CA . LEU A 1 413 ? -6.713 1.856 32.520 1.00 91.62 413 LEU A CA 1
ATOM 3223 C C . LEU A 1 413 ? -7.264 2.291 33.888 1.00 91.62 413 LEU A C 1
ATOM 3225 O O . LEU A 1 413 ? -8.373 1.904 34.255 1.00 91.62 413 LEU A O 1
ATOM 3229 N N . ASP A 1 414 ? -6.546 3.155 34.608 1.00 91.81 414 ASP A N 1
ATOM 3230 C CA . ASP A 1 414 ? -7.005 3.703 35.890 1.00 91.81 414 ASP A CA 1
ATOM 3231 C C . ASP A 1 414 ? -8.276 4.553 35.745 1.00 91.81 414 ASP A C 1
ATOM 3233 O O . ASP A 1 414 ? -9.183 4.486 36.586 1.00 91.81 414 ASP A O 1
ATOM 3237 N N . ARG A 1 415 ? -8.388 5.332 34.659 1.00 91.19 415 ARG A N 1
ATOM 3238 C CA . ARG A 1 415 ? -9.613 6.078 34.332 1.00 91.19 415 ARG A CA 1
ATOM 3239 C C . ARG A 1 415 ? -10.773 5.155 33.976 1.00 91.19 415 ARG A C 1
ATOM 3241 O O . ARG A 1 415 ? -11.885 5.405 34.450 1.00 91.19 415 ARG A O 1
ATOM 3248 N N . LEU A 1 416 ? -10.536 4.083 33.216 1.00 92.00 416 LEU A N 1
ATOM 3249 C CA . LEU A 1 416 ? -11.562 3.076 32.925 1.00 92.00 416 LEU A CA 1
ATOM 3250 C C . LEU A 1 416 ? -12.058 2.418 34.209 1.00 92.00 416 LEU A C 1
ATOM 3252 O O . LEU A 1 416 ? -13.266 2.397 34.428 1.00 92.00 416 LEU A O 1
ATOM 3256 N N . ARG A 1 417 ? -11.146 1.975 35.083 1.00 94.75 417 ARG A N 1
ATOM 3257 C CA . ARG A 1 417 ? -11.470 1.386 36.391 1.00 94.75 417 ARG A CA 1
ATOM 3258 C C . ARG A 1 417 ? -12.319 2.338 37.234 1.00 94.75 417 ARG A C 1
ATOM 3260 O O . ARG A 1 417 ? -13.420 1.987 37.643 1.00 94.75 417 ARG A O 1
ATOM 3267 N N . THR A 1 418 ? -11.873 3.588 37.374 1.00 92.94 418 THR A N 1
ATOM 3268 C CA . THR A 1 418 ? -12.605 4.630 38.117 1.00 92.94 418 THR A CA 1
ATOM 3269 C C . THR A 1 418 ? -14.000 4.880 37.543 1.00 92.94 418 THR A C 1
ATOM 3271 O O . THR A 1 418 ? -14.958 5.085 38.286 1.00 92.94 418 THR A O 1
ATOM 3274 N N . THR A 1 419 ? -14.127 4.902 36.217 1.00 93.69 419 THR A N 1
ATOM 3275 C CA . THR A 1 419 ? -15.411 5.134 35.548 1.00 93.69 419 THR A CA 1
ATOM 3276 C C . THR A 1 419 ? -16.344 3.943 35.743 1.00 93.69 419 THR A C 1
ATOM 3278 O O . THR A 1 419 ? -17.523 4.140 36.019 1.00 93.69 419 THR A O 1
ATOM 3281 N N . SER A 1 420 ? -15.829 2.719 35.647 1.00 93.94 420 SER A N 1
ATOM 3282 C CA . SER A 1 420 ? -16.609 1.491 35.805 1.00 93.94 420 SER A CA 1
ATOM 3283 C C . SER A 1 420 ? -17.126 1.309 37.228 1.00 93.94 420 SER A C 1
ATOM 3285 O O . SER A 1 420 ? -18.303 0.994 37.390 1.00 93.94 420 SER A O 1
ATOM 3287 N N . ASP A 1 421 ? -16.314 1.619 38.243 1.00 93.88 421 ASP A N 1
ATOM 3288 C CA . ASP A 1 421 ? -16.759 1.642 39.643 1.00 93.88 421 ASP A CA 1
ATOM 3289 C C . ASP A 1 421 ? -17.957 2.592 39.824 1.00 93.88 421 ASP A C 1
ATOM 3291 O O . ASP A 1 421 ? -18.973 2.237 40.419 1.00 93.88 421 ASP A O 1
ATOM 3295 N N . ARG A 1 422 ? -17.892 3.789 39.228 1.00 93.38 422 ARG A N 1
ATOM 3296 C CA . ARG A 1 422 ? -18.977 4.781 39.309 1.00 93.38 422 ARG A CA 1
ATOM 3297 C C . ARG A 1 422 ? -20.216 4.388 38.512 1.00 93.38 422 ARG A C 1
ATOM 3299 O O . ARG A 1 422 ? -21.330 4.685 38.940 1.00 93.38 422 ARG A O 1
ATOM 3306 N N . ILE A 1 423 ? -20.039 3.726 37.367 1.00 92.38 423 ILE A N 1
ATOM 3307 C CA . ILE A 1 423 ? -21.150 3.154 36.600 1.00 92.38 423 ILE A CA 1
ATOM 3308 C C . ILE A 1 423 ? -21.881 2.133 37.474 1.00 92.38 423 ILE A C 1
ATOM 3310 O O . ILE A 1 423 ? -23.092 2.238 37.608 1.00 92.38 423 ILE A O 1
ATOM 3314 N N . GLN A 1 424 ? -21.168 1.221 38.139 1.00 89.94 424 GLN A N 1
ATOM 3315 C CA . GLN A 1 424 ? -21.787 0.212 39.009 1.00 89.94 424 GLN A CA 1
ATOM 3316 C C . GLN A 1 424 ? -22.555 0.813 40.200 1.00 89.94 424 GLN A C 1
ATOM 3318 O O . GLN A 1 424 ? -23.499 0.195 40.691 1.00 89.94 424 GLN A O 1
ATOM 3323 N N . GLU A 1 425 ? -22.178 2.006 40.669 1.00 91.44 425 GLU A N 1
ATOM 3324 C CA . GLU A 1 425 ? -22.852 2.689 41.782 1.00 91.44 425 GLU A CA 1
ATOM 3325 C C . GLU A 1 425 ? -24.168 3.380 41.387 1.00 91.44 425 GLU A C 1
ATOM 3327 O O . GLU A 1 425 ? -25.071 3.484 42.221 1.00 91.44 425 GLU A O 1
ATOM 3332 N N . MET A 1 426 ? -24.288 3.872 40.148 1.00 92.06 426 MET A N 1
ATOM 3333 C CA . MET A 1 426 ? -25.397 4.754 39.747 1.00 92.06 426 MET A CA 1
ATOM 3334 C C . MET A 1 426 ? -26.208 4.262 38.543 1.00 92.06 426 MET A C 1
ATOM 3336 O O . MET A 1 426 ? -27.367 4.653 38.384 1.00 92.06 426 MET A O 1
ATOM 3340 N N . ILE A 1 427 ? -25.610 3.444 37.684 1.00 92.44 427 ILE A N 1
ATOM 3341 C CA . ILE A 1 427 ? -26.138 3.104 36.368 1.00 92.44 427 ILE A CA 1
ATOM 3342 C C . ILE A 1 427 ? -26.417 1.608 36.317 1.00 92.44 427 ILE A C 1
ATOM 3344 O O . ILE A 1 427 ? -25.576 0.769 36.630 1.00 92.44 427 ILE A O 1
ATOM 3348 N N . THR A 1 428 ? -27.617 1.284 35.863 1.00 89.44 428 THR A N 1
ATOM 3349 C CA . THR A 1 428 ? -27.991 -0.067 35.447 1.00 89.44 428 THR A CA 1
ATOM 3350 C C . THR A 1 428 ? -28.201 -0.059 33.946 1.00 89.44 428 THR A C 1
ATOM 3352 O O . THR A 1 428 ? -28.453 0.995 33.365 1.00 89.44 428 THR A O 1
ATOM 3355 N N . TYR A 1 429 ? -28.083 -1.209 33.304 1.00 85.38 429 TYR A N 1
ATOM 3356 C CA . TYR A 1 429 ? -28.373 -1.321 31.887 1.00 85.38 429 TYR A CA 1
ATOM 3357 C C . TYR A 1 429 ? -29.640 -2.146 31.693 1.00 85.38 429 TYR A C 1
ATOM 3359 O O . TYR A 1 429 ? -29.818 -3.205 32.296 1.00 85.38 429 TYR A O 1
ATOM 3367 N N . GLU A 1 430 ? -30.552 -1.617 30.883 1.00 79.19 430 GLU A N 1
ATOM 3368 C CA . GLU A 1 430 ? -31.815 -2.263 30.546 1.00 79.19 430 GLU A CA 1
ATOM 3369 C C . GLU A 1 430 ? -32.134 -2.005 29.075 1.00 79.19 430 GLU A C 1
ATOM 3371 O O . GLU A 1 430 ? -32.190 -0.850 28.651 1.00 79.19 430 GLU A O 1
ATOM 3376 N N . GLU A 1 431 ? -32.404 -3.065 28.310 1.00 73.06 431 GLU A N 1
ATOM 3377 C CA . GLU A 1 431 ? -32.824 -2.963 26.902 1.00 73.06 431 GLU A CA 1
ATOM 3378 C C . GLU A 1 431 ? -31.842 -2.136 26.035 1.00 73.06 431 GLU A C 1
ATOM 3380 O O . GLU A 1 431 ? -32.264 -1.292 25.245 1.00 73.06 431 GLU A O 1
ATOM 3385 N N . GLY A 1 432 ? -30.527 -2.315 26.237 1.00 70.69 432 GLY A N 1
ATOM 3386 C CA . GLY A 1 432 ? -29.481 -1.577 25.510 1.00 70.69 432 GLY A CA 1
ATOM 3387 C C . GLY A 1 432 ? -29.367 -0.091 25.884 1.00 70.69 432 GLY A C 1
ATOM 3388 O O . GLY A 1 432 ? -28.714 0.683 25.187 1.00 70.69 432 GLY A O 1
ATOM 3389 N N . LYS A 1 433 ? -30.019 0.352 26.968 1.00 81.81 433 LYS A N 1
ATOM 3390 C CA . LYS A 1 433 ? -30.008 1.749 27.433 1.00 81.81 433 LYS A CA 1
ATOM 3391 C C . LYS A 1 433 ? -29.467 1.856 28.852 1.00 81.81 433 LYS A C 1
ATOM 3393 O O . LYS A 1 433 ? -29.719 0.999 29.697 1.00 81.81 433 LYS A O 1
ATOM 3398 N N . LEU A 1 434 ? -28.781 2.963 29.135 1.00 87.75 434 LEU A N 1
ATOM 3399 C CA . LEU A 1 434 ? -28.330 3.299 30.482 1.00 87.75 434 LEU A CA 1
ATOM 3400 C C . LEU A 1 434 ? -29.533 3.796 31.281 1.00 87.75 434 LEU A C 1
ATOM 3402 O O . LEU A 1 434 ? -30.138 4.812 30.934 1.00 87.75 434 LEU A O 1
ATOM 3406 N N . HIS A 1 435 ? -29.870 3.106 32.358 1.00 93.19 435 HIS A N 1
ATOM 3407 C CA . HIS A 1 435 ? -30.925 3.485 33.277 1.00 93.19 435 HIS A CA 1
ATOM 3408 C C . HIS A 1 435 ? -30.342 4.049 34.573 1.00 93.19 435 HIS A C 1
ATOM 3410 O O . HIS A 1 435 ? -29.553 3.404 35.267 1.00 93.19 435 HIS A O 1
ATOM 3416 N N . VAL A 1 436 ? -30.756 5.273 34.894 1.00 94.56 436 VAL A N 1
ATOM 3417 C CA . VAL A 1 436 ? -30.369 5.982 36.111 1.00 94.56 436 VAL A CA 1
ATOM 3418 C C . VAL A 1 436 ? -31.599 6.147 36.986 1.00 94.56 436 VAL A C 1
ATOM 3420 O O . VAL A 1 436 ? -32.527 6.888 36.645 1.00 94.56 436 VAL A O 1
ATOM 3423 N N . GLU A 1 437 ? -31.592 5.485 38.138 1.00 93.50 437 GLU A N 1
ATOM 3424 C CA . GLU A 1 437 ? -32.630 5.675 39.139 1.00 93.50 437 GLU A CA 1
ATOM 3425 C C . GLU A 1 437 ? -32.371 6.923 39.977 1.00 93.50 437 GLU A C 1
ATOM 3427 O O . GLU A 1 437 ? -31.261 7.177 40.448 1.00 93.50 437 GLU A O 1
ATOM 3432 N N . ARG A 1 438 ? -33.444 7.643 40.297 1.00 92.69 438 ARG A N 1
ATOM 3433 C CA . ARG A 1 438 ? -33.392 8.795 41.200 1.00 92.69 438 ARG A CA 1
ATOM 3434 C C . ARG A 1 438 ? -32.765 8.453 42.563 1.00 92.69 438 ARG A C 1
ATOM 3436 O O . ARG A 1 438 ? -32.009 9.251 43.115 1.00 92.69 438 ARG A O 1
ATOM 3443 N N . SER A 1 439 ? -33.081 7.277 43.112 1.00 91.31 439 SER A N 1
ATOM 3444 C CA . SER A 1 439 ? -32.515 6.752 44.365 1.00 91.31 439 SER A CA 1
ATOM 3445 C C . SER A 1 439 ? -30.997 6.636 44.309 1.00 91.31 439 SER A C 1
ATOM 3447 O O . SER A 1 439 ? -30.329 6.927 45.301 1.00 91.31 439 SER A O 1
ATOM 3449 N N . ALA A 1 440 ? -30.463 6.224 43.160 1.00 92.50 440 ALA A N 1
ATOM 3450 C CA . ALA A 1 440 ? -29.037 6.043 42.963 1.00 92.50 440 ALA A CA 1
ATOM 3451 C C . ALA A 1 440 ? -28.316 7.400 42.931 1.00 92.50 440 ALA A C 1
ATOM 3453 O O . ALA A 1 440 ? -27.347 7.584 43.665 1.00 92.50 440 ALA A O 1
ATOM 3454 N N . VAL A 1 441 ? -28.869 8.391 42.215 1.00 91.31 441 VAL A N 1
ATOM 3455 C CA . VAL A 1 441 ? -28.344 9.775 42.195 1.00 91.31 441 VAL A CA 1
ATOM 3456 C C . VAL A 1 441 ? -28.303 10.376 43.601 1.00 91.31 441 VAL A C 1
ATOM 3458 O O . VAL A 1 441 ? -27.275 10.892 44.030 1.00 91.31 441 VAL A O 1
ATOM 3461 N N . ALA A 1 442 ? -29.398 10.249 44.356 1.00 90.94 442 ALA A N 1
ATOM 3462 C CA . ALA A 1 442 ? -29.481 10.762 45.723 1.00 90.94 442 ALA A CA 1
ATOM 3463 C C . ALA A 1 442 ? -28.526 10.047 46.700 1.00 90.94 442 ALA A C 1
ATOM 3465 O O . ALA A 1 442 ? -28.183 10.601 47.744 1.00 90.94 442 ALA A O 1
ATOM 3466 N N . SER A 1 443 ? -28.106 8.816 46.385 1.00 92.38 443 SER A N 1
ATOM 3467 C CA . SER A 1 443 ? -27.140 8.062 47.188 1.00 92.38 443 SER A CA 1
ATOM 3468 C C . SER A 1 443 ? -25.705 8.537 46.955 1.00 92.38 443 SER A C 1
ATOM 3470 O O . SER A 1 443 ? -24.952 8.669 47.919 1.00 92.38 443 SER A O 1
ATOM 3472 N N . VAL A 1 444 ? -25.324 8.789 45.698 1.00 90.94 444 VAL A N 1
ATOM 3473 C CA . VAL A 1 444 ? -23.959 9.222 45.336 1.00 90.94 444 VAL A CA 1
ATOM 3474 C C . VAL A 1 444 ? -23.741 10.727 45.520 1.00 90.94 444 VAL A C 1
ATOM 3476 O O . VAL A 1 444 ? -22.612 11.156 45.742 1.00 90.94 444 VAL A O 1
ATOM 3479 N N . ALA A 1 445 ? -24.814 11.521 45.471 1.00 90.50 445 ALA A N 1
ATOM 3480 C CA . ALA A 1 445 ? -24.791 12.975 45.617 1.00 90.50 445 ALA A CA 1
ATOM 3481 C C . ALA A 1 445 ? -25.922 13.466 46.554 1.00 90.50 445 ALA A C 1
ATOM 3483 O O . ALA A 1 445 ? -26.873 14.116 46.107 1.00 90.50 445 ALA A O 1
ATOM 3484 N N . PRO A 1 446 ? -25.856 13.153 47.865 1.00 89.94 446 PRO A N 1
ATOM 3485 C CA . PRO A 1 446 ? -26.899 13.493 48.841 1.00 89.94 446 PRO A CA 1
ATOM 3486 C C . PRO A 1 446 ? -27.083 15.002 49.072 1.00 89.94 446 PRO A C 1
ATOM 3488 O O . PRO A 1 446 ? -28.061 15.416 49.695 1.00 89.94 446 PRO A O 1
ATOM 3491 N N . GLU A 1 447 ? -26.138 15.824 48.621 1.00 90.62 447 GLU A N 1
ATOM 3492 C CA . GLU A 1 447 ? -26.194 17.284 48.655 1.00 90.62 447 GLU A CA 1
ATOM 3493 C C . GLU A 1 447 ? -27.123 17.905 47.603 1.00 90.62 447 GLU A C 1
ATOM 3495 O O . GLU A 1 447 ? -27.433 19.092 47.713 1.00 90.62 447 GLU A O 1
ATOM 3500 N N . LEU A 1 448 ? -27.556 17.139 46.596 1.00 90.44 448 LEU A N 1
ATOM 3501 C CA . LEU A 1 448 ? -28.391 17.653 45.513 1.00 90.44 448 LEU A CA 1
ATOM 3502 C C . LEU A 1 448 ? -29.854 17.805 45.920 1.00 90.44 448 LEU A C 1
ATOM 3504 O O . LEU A 1 448 ? -30.400 17.043 46.721 1.00 90.44 448 LEU A O 1
ATOM 3508 N N . GLU A 1 449 ? -30.507 18.800 45.324 1.00 91.50 449 GLU A N 1
ATOM 3509 C CA . GLU A 1 449 ? -31.939 18.998 45.490 1.00 91.50 449 GLU A CA 1
ATOM 3510 C C . GLU A 1 449 ? -32.729 17.878 44.795 1.00 91.50 449 GLU A C 1
ATOM 3512 O O . GLU A 1 449 ? -32.290 17.260 43.821 1.00 91.50 449 GLU A O 1
ATOM 3517 N N . GLU A 1 450 ? -33.929 17.614 45.310 1.00 89.50 450 GLU A N 1
ATOM 3518 C CA . GLU A 1 450 ? -34.818 16.558 44.817 1.00 89.50 450 GLU A CA 1
ATOM 3519 C C . GLU A 1 450 ? -35.175 16.746 43.332 1.00 89.50 450 GLU A C 1
ATOM 3521 O O . GLU A 1 450 ? -35.162 15.772 42.582 1.00 89.50 450 GLU A O 1
ATOM 3526 N N . GLU A 1 451 ? -35.391 17.990 42.901 1.00 89.75 451 GLU A N 1
ATOM 3527 C CA . GLU A 1 451 ? -35.663 18.357 41.505 1.00 89.75 451 GLU A CA 1
ATOM 3528 C C . GLU A 1 451 ? -34.465 18.059 40.584 1.00 89.75 451 GLU A C 1
ATOM 3530 O O . GLU A 1 451 ? -34.631 17.526 39.490 1.00 89.75 451 GLU A O 1
ATOM 3535 N N . THR A 1 452 ? -33.239 18.308 41.055 1.00 89.19 452 THR A N 1
ATOM 3536 C CA . THR A 1 452 ? -31.999 17.994 40.327 1.00 89.19 452 THR A CA 1
ATOM 3537 C C . THR A 1 452 ? -31.821 16.485 40.153 1.00 89.19 452 THR A C 1
ATOM 3539 O O . THR A 1 452 ? -31.450 16.019 39.078 1.00 89.19 452 THR A O 1
ATOM 3542 N N . CYS A 1 453 ? -32.125 15.704 41.193 1.00 91.44 453 CYS A N 1
ATOM 3543 C CA . CYS A 1 453 ? -32.079 14.243 41.119 1.00 91.44 453 CYS A CA 1
ATOM 3544 C C . CYS A 1 453 ? -33.117 13.690 40.133 1.00 91.44 453 CYS A C 1
ATOM 3546 O O . CYS A 1 453 ? -32.836 12.722 39.431 1.00 91.44 453 CYS A O 1
ATOM 3548 N N . GLU A 1 454 ? -34.310 14.292 40.077 1.00 91.94 454 GLU A N 1
ATOM 3549 C CA . GLU A 1 454 ? -35.347 13.935 39.102 1.00 91.94 454 GLU A CA 1
ATOM 3550 C C . GLU A 1 454 ? -34.938 14.261 37.668 1.00 91.94 454 GLU A C 1
ATOM 3552 O O . GLU A 1 454 ? -35.169 13.442 36.786 1.00 91.94 454 GLU A O 1
ATOM 3557 N N . ALA A 1 455 ? -34.282 15.400 37.441 1.00 91.12 455 ALA A N 1
ATOM 3558 C CA . ALA A 1 455 ? -33.811 15.796 36.116 1.00 91.12 455 ALA A CA 1
ATOM 3559 C C . ALA A 1 455 ? -32.695 14.887 35.561 1.00 91.12 455 ALA A C 1
ATOM 3561 O O . ALA A 1 455 ? -32.523 14.799 34.347 1.00 91.12 455 ALA A O 1
ATOM 3562 N N . ILE A 1 456 ? -31.928 14.224 36.435 1.00 92.44 456 ILE A N 1
ATOM 3563 C CA . ILE A 1 456 ? -30.868 13.271 36.059 1.00 92.44 456 ILE A CA 1
ATOM 3564 C C . ILE A 1 456 ? -31.419 11.841 35.913 1.00 92.44 456 ILE A C 1
ATOM 3566 O O . ILE A 1 456 ? -30.857 11.024 35.180 1.00 92.44 456 ILE A O 1
ATOM 3570 N N . ALA A 1 457 ? -32.504 11.499 36.604 1.00 93.81 457 ALA A N 1
ATOM 3571 C CA . ALA A 1 457 ? -33.094 10.170 36.511 1.00 93.81 457 ALA A CA 1
ATOM 3572 C C . ALA A 1 457 ? -33.729 9.946 35.129 1.00 93.81 457 ALA A C 1
ATOM 3574 O O . ALA A 1 457 ? -34.446 10.801 34.614 1.00 93.81 457 ALA A O 1
ATOM 3575 N N . GLY A 1 458 ? -33.503 8.780 34.525 1.00 92.94 458 GLY A N 1
ATOM 3576 C CA . GLY A 1 458 ? -34.012 8.523 33.180 1.00 92.94 458 GLY A CA 1
ATOM 3577 C C . GLY A 1 458 ? -33.403 7.316 32.484 1.00 92.94 458 GLY A C 1
ATOM 3578 O O . GLY A 1 458 ? -32.741 6.477 33.100 1.00 92.94 458 GLY A O 1
ATOM 3579 N N . LYS A 1 459 ? -33.672 7.220 31.180 1.00 92.12 459 LYS A N 1
ATOM 3580 C CA . LYS A 1 459 ? -33.060 6.249 30.269 1.00 92.12 459 LYS A CA 1
ATOM 3581 C C . LYS A 1 459 ? -32.275 7.006 29.203 1.00 92.12 459 LYS A C 1
ATOM 3583 O O . LYS A 1 459 ? -32.817 7.920 28.588 1.00 92.12 459 LYS A O 1
ATOM 3588 N N . TYR A 1 460 ? -31.037 6.595 28.965 1.00 87.38 460 TYR A N 1
ATOM 3589 C CA . TYR A 1 460 ? -30.118 7.238 28.031 1.00 87.38 460 TYR A CA 1
ATOM 3590 C C . TYR A 1 460 ? -29.633 6.236 26.993 1.00 87.38 460 TYR A C 1
ATOM 3592 O O . TYR A 1 460 ? -29.369 5.079 27.308 1.00 87.38 460 TYR A O 1
ATOM 3600 N N . THR A 1 461 ? -29.502 6.692 25.751 1.00 78.75 461 THR A N 1
ATOM 3601 C CA . THR A 1 461 ? -29.053 5.862 24.624 1.00 78.75 461 THR A CA 1
ATOM 3602 C C . THR A 1 461 ? -27.542 5.650 24.599 1.00 78.75 461 THR A C 1
ATOM 3604 O O . THR A 1 461 ? -27.073 4.735 23.941 1.00 78.75 461 THR A O 1
ATOM 3607 N N . SER A 1 462 ? -26.761 6.486 25.289 1.00 79.38 462 SER A N 1
ATOM 3608 C CA . SER A 1 462 ? -25.303 6.355 25.348 1.00 79.38 462 SER A CA 1
ATOM 3609 C C . SER A 1 462 ? -24.715 7.023 26.590 1.00 79.38 462 SER A C 1
ATOM 3611 O O . SER A 1 462 ? -25.345 7.881 27.218 1.00 79.38 462 SER A O 1
ATOM 3613 N N . GLY A 1 463 ? -23.466 6.676 26.915 1.00 82.62 463 GLY A N 1
ATOM 3614 C CA . GLY A 1 463 ? -22.703 7.349 27.968 1.00 82.62 463 GLY A CA 1
ATOM 3615 C C . GLY A 1 463 ? -22.544 8.851 27.713 1.00 82.62 463 GLY A C 1
ATOM 3616 O O . GLY A 1 463 ? -22.675 9.646 28.640 1.00 82.62 463 GLY A O 1
ATOM 3617 N N . THR A 1 464 ? -22.352 9.266 26.455 1.00 78.56 464 THR A N 1
ATOM 3618 C CA . THR A 1 464 ? -22.261 10.687 26.080 1.00 78.56 464 THR A CA 1
ATOM 3619 C C . THR A 1 464 ? -23.581 11.428 26.301 1.00 78.56 464 THR A C 1
ATOM 3621 O O . THR A 1 464 ? -23.565 12.570 26.754 1.00 78.56 464 THR A O 1
ATOM 3624 N N . ALA A 1 465 ? -24.726 10.793 26.021 1.00 81.31 465 ALA A N 1
ATOM 3625 C CA . ALA A 1 465 ? -26.035 11.392 26.283 1.00 81.31 465 ALA A CA 1
ATOM 3626 C C . ALA A 1 465 ? -26.237 11.650 27.785 1.00 81.31 465 ALA A C 1
ATOM 3628 O O . ALA A 1 465 ? -26.622 12.751 28.174 1.00 81.31 465 ALA A O 1
ATOM 3629 N N . LEU A 1 466 ? -25.889 10.672 28.628 1.00 91.44 466 LEU A N 1
ATOM 3630 C CA . LEU A 1 466 ? -25.922 10.840 30.081 1.00 91.44 466 LEU A CA 1
ATOM 3631 C C . LEU A 1 466 ? -24.926 11.912 30.556 1.00 91.44 466 LEU A C 1
ATOM 3633 O O . LEU A 1 466 ? -25.280 12.761 31.368 1.00 91.44 466 LEU A O 1
ATOM 3637 N N . ALA A 1 467 ? -23.700 11.928 30.032 1.00 87.00 467 ALA A N 1
ATOM 3638 C CA . ALA A 1 467 ? -22.701 12.936 30.386 1.00 87.00 467 ALA A CA 1
ATOM 3639 C C . ALA A 1 467 ? -23.159 14.369 30.062 1.00 87.00 467 ALA A C 1
ATOM 3641 O O . ALA A 1 467 ? -22.955 15.278 30.868 1.00 87.00 467 ALA A O 1
ATOM 3642 N N . ASN A 1 468 ? -23.804 14.569 28.909 1.00 82.19 468 ASN A N 1
ATOM 3643 C CA . ASN A 1 468 ? -24.364 15.864 28.527 1.00 82.19 468 ASN A CA 1
ATOM 3644 C C . ASN A 1 468 ? -25.489 16.284 29.473 1.00 82.19 468 ASN A C 1
ATOM 3646 O O . ASN A 1 468 ? -25.466 17.414 29.952 1.00 82.19 468 ASN A O 1
ATOM 3650 N N . GLN A 1 469 ? -26.401 15.367 29.809 1.00 91.31 469 GLN A N 1
ATOM 3651 C CA . GLN A 1 469 ? -27.476 15.649 30.762 1.00 91.31 469 GLN A CA 1
ATOM 3652 C C . GLN A 1 469 ? -26.927 16.034 32.140 1.00 91.31 469 GLN A C 1
ATOM 3654 O O . GLN A 1 469 ? -27.395 16.988 32.760 1.00 91.31 469 GLN A O 1
ATOM 3659 N N . LEU A 1 470 ? -25.897 15.327 32.614 1.00 92.00 470 LEU A N 1
ATOM 3660 C CA . LEU A 1 470 ? -25.234 15.653 33.875 1.00 92.00 470 LEU A CA 1
ATOM 3661 C C . LEU A 1 470 ? -24.680 17.081 33.865 1.00 92.00 470 LEU A C 1
ATOM 3663 O O . LEU A 1 470 ? -24.877 17.807 34.833 1.00 92.00 470 LEU A O 1
ATOM 3667 N N . ARG A 1 471 ? -24.029 17.513 32.780 1.00 89.31 471 ARG A N 1
ATOM 3668 C CA . ARG A 1 471 ? -23.492 18.879 32.662 1.00 89.31 471 ARG A CA 1
ATOM 3669 C C . ARG A 1 471 ? -24.575 19.929 32.485 1.00 89.31 471 ARG A C 1
ATOM 3671 O O . ARG A 1 471 ? -24.470 20.996 33.078 1.00 89.31 471 ARG A O 1
ATOM 3678 N N . GLU A 1 472 ? -25.625 19.632 31.729 1.00 89.38 472 GLU A N 1
ATOM 3679 C CA . GLU A 1 472 ? -26.758 20.537 31.531 1.00 89.38 472 GLU A CA 1
ATOM 3680 C C . GLU A 1 472 ? -27.405 20.909 32.869 1.00 89.38 472 GLU A C 1
ATOM 3682 O O . GLU A 1 472 ? -27.544 22.090 33.194 1.00 89.38 472 GLU A O 1
ATOM 3687 N N . VAL A 1 473 ? -27.676 19.905 33.705 1.00 89.50 473 VAL A N 1
ATOM 3688 C CA . VAL A 1 473 ? -28.236 20.096 35.048 1.00 89.50 473 VAL A CA 1
ATOM 3689 C C . VAL A 1 473 ? -27.269 20.854 35.980 1.00 89.50 473 VAL A C 1
ATOM 3691 O O . VAL A 1 473 ? -27.708 21.535 36.907 1.00 89.50 473 VAL A O 1
ATOM 3694 N N . GLY A 1 474 ? -25.957 20.786 35.731 1.00 83.75 474 GLY A N 1
ATOM 3695 C CA . GLY A 1 474 ? -24.915 21.500 36.481 1.00 83.75 474 GLY A CA 1
ATOM 3696 C C . GLY A 1 474 ? -24.567 22.905 35.971 1.00 83.75 474 GLY A C 1
ATOM 3697 O O . GLY A 1 474 ? -23.657 23.534 36.510 1.00 83.75 474 GLY A O 1
ATOM 3698 N N . GLY A 1 475 ? -25.289 23.429 34.973 1.00 77.00 475 GLY A N 1
ATOM 3699 C CA . GLY A 1 475 ? -25.061 24.772 34.422 1.00 77.00 475 GLY A CA 1
ATOM 3700 C C . GLY A 1 475 ? -24.276 24.811 33.106 1.00 77.00 475 GLY A C 1
ATOM 3701 O O . GLY A 1 475 ? -23.795 25.872 32.715 1.00 77.00 475 GLY A O 1
ATOM 3702 N N . GLY A 1 476 ? -24.157 23.679 32.412 1.00 74.00 476 GLY A N 1
ATOM 3703 C CA . GLY A 1 476 ? -23.661 23.548 31.039 1.00 74.00 476 GLY A CA 1
ATOM 3704 C C . GLY A 1 476 ? -22.182 23.173 30.911 1.00 74.00 476 GLY A C 1
ATOM 3705 O O . GLY A 1 476 ? -21.844 22.344 30.070 1.00 74.00 476 GLY A O 1
ATOM 3706 N N . GLU A 1 477 ? -21.300 23.743 31.735 1.00 73.31 477 GLU A N 1
ATOM 3707 C CA . GLU A 1 477 ? -19.849 23.483 31.649 1.00 73.31 477 GLU A CA 1
ATOM 3708 C C . GLU A 1 477 ? -19.395 22.280 32.485 1.00 73.31 477 GLU A C 1
ATOM 3710 O O . GLU A 1 477 ? -18.497 21.544 32.080 1.00 73.31 477 GLU A O 1
ATOM 3715 N N . THR A 1 478 ? -20.020 22.064 33.641 1.00 87.56 478 THR A N 1
ATOM 3716 C CA . THR A 1 478 ? -19.642 21.032 34.616 1.00 87.56 478 THR A CA 1
ATOM 3717 C C . THR A 1 478 ? -20.880 20.432 35.257 1.00 87.56 478 THR A C 1
ATOM 3719 O O . THR A 1 478 ? -21.878 21.127 35.425 1.00 87.56 478 THR A O 1
ATOM 3722 N N . ALA A 1 479 ? -20.821 19.170 35.667 1.00 91.56 479 ALA A N 1
ATOM 3723 C CA . ALA A 1 479 ? -21.900 18.528 36.403 1.00 91.56 479 ALA A CA 1
ATOM 3724 C C . ALA A 1 479 ? -22.049 19.095 37.838 1.00 91.56 479 ALA A C 1
ATOM 3726 O O . ALA A 1 479 ? -21.107 19.684 38.373 1.00 91.56 479 ALA A O 1
ATOM 3727 N N . PRO A 1 480 ? -23.207 18.891 38.502 1.00 90.06 480 PRO A N 1
ATOM 3728 C CA . PRO A 1 480 ? -23.528 19.500 39.796 1.00 90.06 480 PRO A CA 1
ATOM 3729 C C . PRO A 1 480 ? -22.554 19.190 40.940 1.00 90.06 480 PRO A C 1
ATOM 3731 O O . PRO A 1 480 ? -22.475 19.952 41.903 1.00 90.06 480 PRO A O 1
ATOM 3734 N N . THR A 1 481 ? -21.836 18.067 40.867 1.00 93.25 481 THR A N 1
ATOM 3735 C CA . THR A 1 481 ? -20.865 17.636 41.881 1.00 93.25 481 THR A CA 1
ATOM 3736 C C . THR A 1 481 ? -19.588 17.130 41.217 1.00 93.25 481 THR A C 1
ATOM 3738 O O . THR A 1 481 ? -19.606 16.675 40.074 1.00 93.25 481 THR A O 1
ATOM 3741 N N . GLU A 1 482 ? -18.468 17.150 41.946 1.00 92.25 482 GLU A N 1
ATOM 3742 C CA . GLU A 1 482 ? -17.185 16.617 41.457 1.00 92.25 482 GLU A CA 1
ATOM 3743 C C . GLU A 1 482 ? -17.275 15.115 41.128 1.00 92.25 482 GLU A C 1
ATOM 3745 O O . GLU A 1 482 ? -16.660 14.630 40.173 1.00 92.25 482 GLU A O 1
ATOM 3750 N N . TRP A 1 483 ? -18.092 14.371 41.883 1.00 93.88 483 TRP A N 1
ATOM 3751 C CA . TRP A 1 483 ? -18.351 12.962 41.601 1.00 93.88 483 TRP A CA 1
ATOM 3752 C C . TRP A 1 483 ? -19.087 12.790 40.263 1.00 93.88 483 TRP A C 1
ATOM 3754 O O . TRP A 1 483 ? -18.657 12.001 39.419 1.00 93.88 483 TRP A O 1
ATOM 3764 N N . LEU A 1 484 ? -20.147 13.568 40.019 1.00 94.19 484 LEU A N 1
ATOM 3765 C CA . LEU A 1 484 ? -20.893 13.494 38.761 1.00 94.19 484 LEU A CA 1
ATOM 3766 C C . LEU A 1 484 ? -20.074 14.012 37.578 1.00 94.19 484 LEU A C 1
ATOM 3768 O O . LEU A 1 484 ? -20.179 13.449 36.493 1.00 94.19 484 LEU A O 1
ATOM 3772 N N . GLU A 1 485 ? -19.218 15.019 37.772 1.00 93.62 485 GLU A N 1
ATOM 3773 C CA . GLU A 1 485 ? -18.384 15.544 36.684 1.00 93.62 485 GLU A CA 1
ATOM 3774 C C . GLU A 1 485 ? -17.328 14.525 36.273 1.00 93.62 485 GLU A C 1
ATOM 3776 O O . GLU A 1 485 ? -17.113 14.298 35.086 1.00 93.62 485 GLU A O 1
ATOM 3781 N N . SER A 1 486 ? -16.697 13.843 37.231 1.00 92.94 486 SER A N 1
ATOM 3782 C CA . SER A 1 486 ? -15.738 12.800 36.873 1.00 92.94 486 SER A CA 1
ATOM 3783 C C . SER A 1 486 ? -16.408 11.553 36.277 1.00 92.94 486 SER A C 1
ATOM 3785 O O . SER A 1 486 ? -15.765 10.905 35.453 1.00 92.94 486 SER A O 1
ATOM 3787 N N . LEU A 1 487 ? -17.676 11.248 36.597 1.00 94.44 487 LEU A N 1
ATOM 3788 C CA . LEU A 1 487 ? -18.457 10.246 35.856 1.00 94.44 487 LEU A CA 1
ATOM 3789 C C . LEU A 1 487 ? -18.778 10.734 34.433 1.00 94.44 487 LEU A C 1
ATOM 3791 O O . LEU A 1 487 ? -18.551 9.997 33.481 1.00 94.44 487 LEU A O 1
ATOM 3795 N N . ALA A 1 488 ? -19.254 11.972 34.265 1.00 90.69 488 ALA A N 1
ATOM 3796 C CA . ALA A 1 488 ? -19.582 12.553 32.960 1.00 90.69 488 ALA A CA 1
ATOM 3797 C C . ALA A 1 488 ? -18.358 12.608 32.032 1.00 90.69 488 ALA A C 1
ATOM 3799 O O . ALA A 1 488 ? -18.439 12.239 30.856 1.00 90.69 488 ALA A O 1
ATOM 3800 N N . LYS A 1 489 ? -17.201 13.010 32.570 1.00 86.38 489 LYS A N 1
ATOM 3801 C CA . LYS A 1 489 ? -15.922 12.970 31.862 1.00 86.38 489 LYS A CA 1
ATOM 3802 C C . LYS A 1 489 ? -15.543 11.540 31.487 1.00 86.38 489 LYS A C 1
ATOM 3804 O O . LYS A 1 489 ? -15.294 11.282 30.316 1.00 86.38 489 LYS A O 1
ATOM 3809 N N . GLY A 1 490 ? -15.581 10.614 32.448 1.00 86.44 490 GLY A N 1
ATOM 3810 C CA . GLY A 1 490 ? -15.283 9.201 32.213 1.00 86.44 490 GLY A CA 1
ATOM 3811 C C . GLY A 1 490 ? -16.168 8.574 31.134 1.00 86.44 490 GLY A C 1
ATOM 3812 O O . GLY A 1 490 ? -15.658 7.920 30.236 1.00 86.44 490 GLY A O 1
ATOM 3813 N N . LEU A 1 491 ? -17.480 8.829 31.157 1.00 88.06 491 LEU A N 1
ATOM 3814 C CA . LEU A 1 491 ? -18.430 8.361 30.141 1.00 88.06 491 LEU A CA 1
ATOM 3815 C C . LEU A 1 491 ? -18.175 8.971 28.755 1.00 88.06 491 LEU A C 1
ATOM 3817 O O . LEU A 1 491 ? -18.359 8.287 27.751 1.00 88.06 491 LEU A O 1
ATOM 3821 N N . SER A 1 492 ? -17.770 10.243 28.692 1.00 78.88 492 SER A N 1
ATOM 3822 C CA . SER A 1 492 ? -17.460 10.929 27.428 1.00 78.88 492 SER A CA 1
ATOM 3823 C C . SER A 1 492 ? -16.154 10.433 26.810 1.00 78.88 492 SER A C 1
ATOM 3825 O O . SER A 1 492 ? -16.077 10.246 25.598 1.00 78.88 492 SER A O 1
ATOM 3827 N N . ASP A 1 493 ? -15.143 10.205 27.648 1.00 81.38 493 ASP A N 1
ATOM 3828 C CA . ASP A 1 493 ?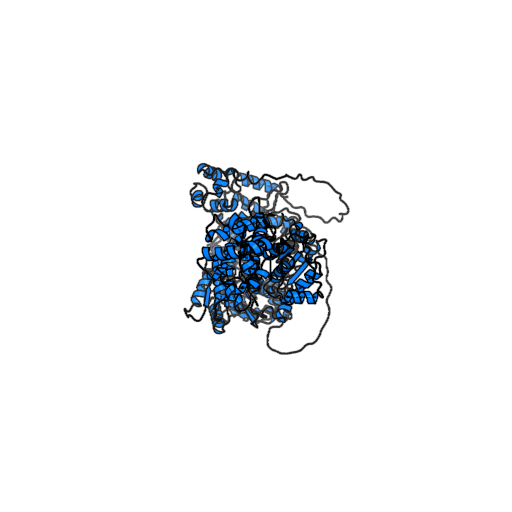 -13.787 9.858 27.224 1.00 81.38 493 ASP A CA 1
ATOM 3829 C C . ASP A 1 493 ? -13.578 8.335 27.134 1.00 81.38 493 ASP A C 1
ATOM 3831 O O . ASP A 1 493 ? -12.555 7.889 26.617 1.00 81.38 493 ASP A O 1
ATOM 3835 N N . ARG A 1 494 ? -14.547 7.516 27.574 1.00 85.12 494 ARG A N 1
ATOM 3836 C CA . ARG A 1 494 ? -14.402 6.057 27.724 1.00 85.12 494 ARG A CA 1
ATOM 3837 C C . ARG A 1 494 ? -13.874 5.358 26.474 1.00 85.12 494 ARG A C 1
ATOM 3839 O O . ARG A 1 494 ? -12.948 4.555 26.557 1.00 85.12 494 ARG A O 1
ATOM 3846 N N . THR A 1 495 ? -14.443 5.666 25.309 1.00 77.56 495 THR A N 1
ATOM 3847 C CA . THR A 1 495 ? -14.003 5.076 24.037 1.00 77.56 495 THR A CA 1
ATOM 3848 C C . THR A 1 495 ? -12.549 5.433 23.733 1.00 77.56 495 THR A C 1
ATOM 3850 O O . THR A 1 495 ? -11.793 4.571 23.291 1.00 77.56 495 THR A O 1
ATOM 3853 N N . LEU A 1 496 ? -12.137 6.678 24.000 1.00 72.56 496 LEU A N 1
ATOM 3854 C CA . LEU A 1 496 ? -10.753 7.122 23.819 1.00 72.56 496 LEU A CA 1
ATOM 3855 C C . LEU A 1 496 ? -9.816 6.435 24.814 1.00 72.56 496 LEU A C 1
ATOM 3857 O O . LEU A 1 496 ? -8.739 5.995 24.422 1.00 72.56 496 LEU A O 1
ATOM 3861 N N . ASP A 1 497 ? -10.222 6.310 26.077 1.00 79.81 497 ASP A N 1
ATOM 3862 C CA . ASP A 1 497 ? -9.440 5.618 27.101 1.00 79.81 497 ASP A CA 1
ATOM 3863 C C . ASP A 1 497 ? -9.206 4.149 26.728 1.00 79.81 497 ASP A C 1
ATOM 3865 O O . ASP A 1 497 ? -8.073 3.676 26.805 1.00 79.81 497 ASP A O 1
ATOM 3869 N N . ARG A 1 498 ? -10.230 3.463 26.207 1.00 82.00 498 ARG A N 1
ATOM 3870 C CA . ARG A 1 498 ? -10.106 2.094 25.687 1.00 82.00 498 ARG A CA 1
ATOM 3871 C C . ARG A 1 498 ? -9.148 2.002 24.496 1.00 82.00 498 ARG A C 1
ATOM 3873 O O . ARG A 1 498 ? -8.264 1.154 24.492 1.00 82.00 498 ARG A O 1
ATOM 3880 N N . LEU A 1 499 ? -9.267 2.900 23.515 1.00 73.06 499 LEU A N 1
ATOM 3881 C CA . LEU A 1 499 ? -8.382 2.925 22.337 1.00 73.06 499 LEU A CA 1
ATOM 3882 C C . LEU A 1 499 ? -6.918 3.251 22.687 1.00 73.06 499 LEU A C 1
ATOM 3884 O O . LEU A 1 499 ? -6.011 2.911 21.923 1.00 73.06 499 LEU A O 1
ATOM 3888 N N . ASN A 1 500 ? -6.692 3.911 23.826 1.00 76.50 500 ASN A N 1
ATOM 3889 C CA . ASN A 1 500 ? -5.371 4.248 24.354 1.00 76.50 500 ASN A CA 1
ATOM 3890 C C . ASN A 1 500 ? -4.760 3.143 25.228 1.00 76.50 500 ASN A C 1
ATOM 3892 O O . ASN A 1 500 ? -3.598 3.263 25.630 1.00 76.50 500 ASN A O 1
ATOM 3896 N N . LEU A 1 501 ? -5.493 2.061 25.507 1.00 83.88 501 LEU A N 1
ATOM 3897 C CA . LEU A 1 501 ? -4.910 0.878 26.127 1.00 83.88 501 LEU A CA 1
ATOM 3898 C C . LEU A 1 501 ? -3.799 0.318 25.235 1.00 83.88 501 LEU A C 1
ATOM 3900 O O . LEU A 1 501 ? -3.837 0.412 24.005 1.00 83.88 501 LEU A O 1
ATOM 3904 N N . SER A 1 502 ? -2.776 -0.243 25.869 1.00 83.38 502 SER A N 1
ATOM 3905 C CA . SER A 1 502 ? -1.616 -0.795 25.175 1.00 83.38 502 SER A CA 1
ATOM 3906 C C . SER A 1 502 ? -1.439 -2.244 25.579 1.00 83.38 502 SER A C 1
ATOM 3908 O O . SER A 1 502 ? -1.444 -2.545 26.771 1.00 83.38 502 SER A O 1
ATOM 3910 N N . ALA A 1 503 ? -1.330 -3.120 24.581 1.00 86.75 503 ALA A N 1
ATOM 3911 C CA . ALA A 1 503 ? -1.065 -4.532 24.798 1.00 86.75 503 ALA A CA 1
ATOM 3912 C C . ALA A 1 503 ? 0.269 -4.716 25.531 1.00 86.75 503 ALA A C 1
ATOM 3914 O O . ALA A 1 503 ? 1.215 -3.951 25.321 1.00 86.75 503 ALA A O 1
ATOM 3915 N N . ASP A 1 504 ? 0.330 -5.734 26.379 1.00 88.06 504 ASP A N 1
ATOM 3916 C CA . ASP A 1 504 ? 1.563 -6.149 27.023 1.00 88.06 504 ASP A CA 1
ATOM 3917 C C . ASP A 1 504 ? 2.550 -6.673 25.974 1.00 88.06 504 ASP A C 1
ATOM 3919 O O . ASP A 1 504 ? 2.283 -7.639 25.249 1.00 88.06 504 ASP A O 1
ATOM 3923 N N . LEU A 1 505 ? 3.695 -5.996 25.888 1.00 89.44 505 LEU A N 1
ATOM 3924 C CA . LEU A 1 505 ? 4.744 -6.296 24.925 1.00 89.44 505 LEU A CA 1
ATOM 3925 C C . LEU A 1 505 ? 5.502 -7.574 25.289 1.00 89.44 505 LEU A C 1
ATOM 3927 O O . LEU A 1 505 ? 6.071 -8.183 24.389 1.00 89.44 505 LEU A O 1
ATOM 3931 N N . ASP A 1 506 ? 5.478 -8.025 26.546 1.00 89.44 506 ASP A N 1
ATOM 3932 C CA . ASP A 1 506 ? 6.227 -9.211 26.985 1.00 89.44 506 ASP A CA 1
ATOM 3933 C C . ASP A 1 506 ? 5.770 -10.479 26.243 1.00 89.44 506 ASP A C 1
ATOM 3935 O O . ASP A 1 506 ? 6.581 -11.335 25.870 1.00 89.44 506 ASP A O 1
ATOM 3939 N N . ALA A 1 507 ? 4.468 -10.581 25.957 1.00 86.56 507 ALA A N 1
ATOM 3940 C CA . ALA A 1 507 ? 3.907 -11.654 25.144 1.00 86.56 507 ALA A CA 1
ATOM 3941 C C . ALA A 1 507 ? 4.467 -11.618 23.711 1.00 86.56 507 ALA A C 1
ATOM 3943 O O . ALA A 1 507 ? 4.938 -12.635 23.202 1.00 86.56 507 ALA A O 1
ATOM 3944 N N . ILE A 1 508 ? 4.485 -10.435 23.094 1.00 92.06 508 ILE A N 1
ATOM 3945 C CA . ILE A 1 508 ? 4.992 -10.213 21.733 1.00 92.06 508 ILE A CA 1
ATOM 3946 C C . ILE A 1 508 ? 6.497 -10.493 21.653 1.00 92.06 508 ILE A C 1
ATOM 3948 O O . ILE A 1 508 ? 6.940 -11.162 20.724 1.00 92.06 508 ILE A O 1
ATOM 3952 N N . VAL A 1 509 ? 7.278 -10.045 22.641 1.00 93.38 509 VAL A N 1
ATOM 3953 C CA . VAL A 1 509 ? 8.719 -10.327 22.742 1.00 93.38 509 VAL A CA 1
ATOM 3954 C C . VAL A 1 509 ? 8.964 -11.825 22.862 1.00 93.38 509 VAL A C 1
ATOM 3956 O O . VAL A 1 509 ? 9.830 -12.353 22.176 1.00 93.38 509 VAL A O 1
ATOM 3959 N N . THR A 1 510 ? 8.175 -12.529 23.678 1.00 91.81 510 THR A N 1
ATOM 3960 C CA . THR A 1 510 ? 8.293 -13.986 23.827 1.00 91.81 510 THR A CA 1
ATOM 3961 C C . THR A 1 510 ? 8.049 -14.713 22.503 1.00 91.81 510 THR A C 1
ATOM 3963 O O . THR A 1 510 ? 8.770 -15.655 22.183 1.00 91.81 510 THR A O 1
ATOM 3966 N N . GLU A 1 511 ? 7.055 -14.284 21.722 1.00 92.19 511 GLU A N 1
ATOM 3967 C CA . GLU A 1 511 ? 6.760 -14.881 20.414 1.00 92.19 511 GLU A CA 1
ATOM 3968 C C . GLU A 1 511 ? 7.816 -14.530 19.357 1.00 92.19 511 GLU A C 1
ATOM 3970 O O . GLU A 1 511 ? 8.223 -15.399 18.588 1.00 92.19 511 GLU A O 1
ATOM 3975 N N . ALA A 1 512 ? 8.319 -13.294 19.355 1.00 92.56 512 ALA A N 1
ATOM 3976 C CA . ALA A 1 512 ? 9.405 -12.880 18.471 1.00 92.56 512 ALA A CA 1
ATOM 3977 C C . ALA A 1 512 ? 10.718 -13.621 18.791 1.00 92.56 512 ALA A C 1
ATOM 3979 O O . ALA A 1 512 ? 11.381 -14.101 17.878 1.00 92.56 512 ALA A O 1
ATOM 3980 N N . GLU A 1 513 ? 11.068 -13.801 20.070 1.00 92.81 513 GLU A N 1
ATOM 3981 C CA . GLU A 1 513 ? 12.219 -14.619 20.493 1.00 92.81 513 GLU A CA 1
ATOM 3982 C C . GLU A 1 513 ? 12.028 -16.103 20.143 1.00 92.81 513 GLU A C 1
ATOM 3984 O O . GLU A 1 513 ? 12.979 -16.774 19.742 1.00 92.81 513 GLU A O 1
ATOM 3989 N N . ARG A 1 514 ? 10.798 -16.631 20.247 1.00 92.19 514 ARG A N 1
ATOM 3990 C CA . ARG A 1 514 ? 10.490 -17.997 19.796 1.00 92.19 514 ARG A CA 1
ATOM 3991 C C . ARG A 1 514 ? 10.725 -18.142 18.293 1.00 92.19 514 ARG A C 1
ATOM 3993 O O . ARG A 1 514 ? 11.389 -19.086 17.879 1.00 92.19 514 ARG A O 1
ATOM 4000 N N . SER A 1 515 ? 10.227 -17.190 17.508 1.00 90.88 515 SER A N 1
ATOM 4001 C CA . SER A 1 515 ? 10.358 -17.176 16.046 1.00 90.88 515 SER A CA 1
ATOM 4002 C C . SER A 1 515 ? 11.821 -17.037 15.615 1.00 90.88 515 SER A C 1
ATOM 4004 O O . SER A 1 515 ? 12.290 -17.794 14.769 1.00 90.88 515 SER A O 1
ATOM 4006 N N . LEU A 1 516 ? 12.585 -16.165 16.284 1.00 89.50 516 LEU A N 1
ATOM 4007 C CA . LEU A 1 516 ? 14.039 -16.065 16.133 1.00 89.50 516 LEU A CA 1
ATOM 4008 C C . LEU A 1 516 ? 14.742 -17.401 16.407 1.00 89.50 516 LEU A C 1
ATOM 4010 O O . LEU A 1 516 ? 15.550 -17.844 15.598 1.00 89.50 516 LEU A O 1
ATOM 4014 N N . ALA A 1 517 ? 14.416 -18.074 17.514 1.00 89.31 517 ALA A N 1
ATOM 4015 C CA . ALA A 1 517 ? 15.010 -19.366 17.867 1.00 89.31 517 ALA A CA 1
ATOM 4016 C C . ALA A 1 517 ? 14.632 -20.495 16.889 1.00 89.31 517 ALA A C 1
ATOM 4018 O O . ALA A 1 517 ? 15.392 -21.451 16.716 1.00 89.31 517 ALA A O 1
ATOM 4019 N N . GLU A 1 518 ? 13.465 -20.388 16.254 1.00 90.00 518 GLU A N 1
ATOM 4020 C CA . GLU A 1 518 ? 13.000 -21.266 15.177 1.00 90.00 518 GLU A CA 1
ATOM 4021 C C . GLU A 1 518 ? 13.602 -20.900 13.809 1.00 90.00 518 GLU A C 1
ATOM 4023 O O . GLU A 1 518 ? 13.368 -21.632 12.851 1.00 90.00 518 GLU A O 1
ATOM 4028 N N . LYS A 1 519 ? 14.414 -19.832 13.732 1.00 89.69 519 LYS A N 1
ATOM 4029 C CA . LYS A 1 519 ? 15.008 -19.284 12.502 1.00 89.69 519 LYS A CA 1
ATOM 4030 C C . LYS A 1 519 ? 13.968 -18.845 11.483 1.00 89.69 519 LYS A C 1
ATOM 4032 O O . LYS A 1 519 ? 14.089 -19.100 10.292 1.00 89.69 519 LYS A O 1
ATOM 4037 N N . ARG A 1 520 ? 12.926 -18.188 11.978 1.00 88.00 520 ARG A N 1
ATOM 4038 C CA . ARG A 1 520 ? 11.829 -17.681 11.164 1.00 88.00 520 ARG A CA 1
ATOM 4039 C C . ARG A 1 520 ? 11.894 -16.157 11.148 1.00 88.00 520 ARG A C 1
ATOM 4041 O O . ARG A 1 520 ? 11.593 -15.530 12.172 1.00 88.00 520 ARG A O 1
ATOM 4048 N N . PRO A 1 521 ? 12.293 -15.542 10.020 1.00 89.69 521 PRO A N 1
ATOM 4049 C CA . PRO A 1 521 ? 12.338 -14.093 9.887 1.00 89.69 521 PRO A CA 1
ATOM 4050 C C . PRO A 1 521 ? 11.007 -13.455 10.285 1.00 89.69 521 PRO A C 1
ATOM 4052 O O . PRO A 1 521 ? 9.945 -13.824 9.778 1.00 89.69 521 PRO A O 1
ATOM 4055 N N . THR A 1 522 ? 11.061 -12.509 11.217 1.00 90.62 522 THR A N 1
ATOM 4056 C CA . THR A 1 522 ? 9.863 -11.976 11.876 1.00 90.62 522 THR A CA 1
ATOM 4057 C C . THR A 1 522 ? 9.667 -10.495 11.577 1.00 90.62 522 THR A C 1
ATOM 4059 O O . THR A 1 522 ? 10.599 -9.698 11.652 1.00 90.62 522 THR A O 1
ATOM 4062 N N . LEU A 1 523 ? 8.428 -10.103 11.303 1.00 90.19 523 LEU A N 1
ATOM 4063 C CA . LEU A 1 523 ? 8.010 -8.719 11.147 1.00 90.19 523 LEU A CA 1
ATOM 4064 C C . LEU A 1 523 ? 7.066 -8.324 12.276 1.00 90.19 523 LEU A C 1
ATOM 4066 O O . LEU A 1 523 ? 6.015 -8.935 12.444 1.00 90.19 523 LEU A O 1
ATOM 4070 N N . VAL A 1 524 ? 7.395 -7.267 13.016 1.00 91.56 524 VAL A N 1
ATOM 4071 C CA . VAL A 1 524 ? 6.537 -6.744 14.085 1.00 91.56 524 VAL A CA 1
ATOM 4072 C C . VAL A 1 524 ? 6.011 -5.359 13.717 1.00 91.56 524 VAL A C 1
ATOM 4074 O O . VAL A 1 524 ? 6.749 -4.370 13.696 1.00 91.56 524 VAL A O 1
ATOM 4077 N N . LEU A 1 525 ? 4.706 -5.294 13.456 1.00 88.44 525 LEU A N 1
ATOM 4078 C CA . LEU A 1 525 ? 3.969 -4.078 13.141 1.00 88.44 525 LEU A CA 1
ATOM 4079 C C . LEU A 1 525 ? 3.440 -3.449 14.430 1.00 88.44 525 LEU A C 1
ATOM 4081 O O . LEU A 1 525 ? 2.524 -3.961 15.077 1.00 88.44 525 LEU A O 1
ATOM 4085 N N . THR A 1 526 ? 4.031 -2.320 14.803 1.00 88.94 526 THR A N 1
ATOM 4086 C CA . THR A 1 526 ? 3.667 -1.562 16.002 1.00 88.94 526 THR A CA 1
ATOM 4087 C C . THR A 1 526 ? 2.681 -0.444 15.680 1.00 88.94 526 THR A C 1
ATOM 4089 O O . THR A 1 526 ? 2.440 -0.094 14.520 1.00 88.94 526 THR A O 1
ATOM 4092 N N . ARG A 1 527 ? 2.113 0.170 16.721 1.00 81.75 527 ARG A N 1
ATOM 4093 C CA . ARG A 1 527 ? 1.211 1.321 16.578 1.00 81.75 527 ARG A CA 1
ATOM 4094 C C . ARG A 1 527 ? 1.972 2.637 16.588 1.00 81.75 527 ARG A C 1
ATOM 4096 O O . ARG A 1 527 ? 1.520 3.623 16.010 1.00 81.75 527 ARG A O 1
ATOM 4103 N N . THR A 1 528 ? 3.104 2.675 17.291 1.00 81.81 528 THR A N 1
ATOM 4104 C CA . THR A 1 528 ? 3.907 3.885 17.473 1.00 81.81 528 THR A CA 1
ATOM 4105 C C . THR A 1 528 ? 5.400 3.579 17.441 1.00 81.81 528 THR A C 1
ATOM 4107 O O . THR A 1 528 ? 5.843 2.504 17.839 1.00 81.81 528 THR A O 1
ATOM 4110 N N . TYR A 1 529 ? 6.206 4.579 17.079 1.00 84.06 529 TYR A N 1
ATOM 4111 C CA . TYR A 1 529 ? 7.665 4.491 17.198 1.00 84.06 529 TYR A CA 1
ATOM 4112 C C . TYR A 1 529 ? 8.149 4.300 18.647 1.00 84.06 529 TYR A C 1
ATOM 4114 O O . TYR A 1 529 ? 9.244 3.784 18.872 1.00 84.06 529 TYR A O 1
ATOM 4122 N N . GLY A 1 530 ? 7.346 4.695 19.642 1.00 85.31 530 GLY A N 1
ATOM 4123 C CA . GLY A 1 530 ? 7.642 4.434 21.052 1.00 85.31 530 GLY A CA 1
ATOM 4124 C C . GLY A 1 530 ? 7.634 2.937 21.367 1.00 85.31 530 GLY A C 1
ATOM 4125 O O . GLY A 1 530 ? 8.584 2.431 21.961 1.00 85.31 530 GLY A O 1
ATOM 4126 N N . GLU A 1 531 ? 6.608 2.225 20.898 1.00 87.69 531 GLU A N 1
ATOM 4127 C CA . GLU A 1 531 ? 6.522 0.761 20.992 1.00 87.69 531 GLU A CA 1
ATOM 4128 C C . GLU A 1 531 ? 7.621 0.077 20.184 1.00 87.69 531 GLU A C 1
ATOM 4130 O O . GLU A 1 531 ? 8.269 -0.829 20.698 1.00 87.69 531 GLU A O 1
ATOM 4135 N N . THR A 1 532 ? 7.888 0.556 18.961 1.00 90.06 532 THR A N 1
ATOM 4136 C CA . THR A 1 532 ? 9.002 0.073 18.126 1.00 90.06 532 THR A CA 1
ATOM 4137 C C . THR A 1 532 ? 10.311 0.093 18.897 1.00 90.06 532 THR A C 1
ATOM 4139 O O . THR A 1 532 ? 11.026 -0.904 18.958 1.00 90.06 532 THR A O 1
ATOM 4142 N N . LYS A 1 533 ? 10.615 1.228 19.531 1.00 90.38 533 LYS A N 1
ATOM 4143 C CA . LYS A 1 533 ? 11.832 1.388 20.316 1.00 90.38 533 LYS A CA 1
ATOM 4144 C C . LYS A 1 533 ? 11.852 0.470 21.537 1.00 90.38 533 LYS A C 1
ATOM 4146 O O . LYS A 1 533 ? 12.906 -0.088 21.826 1.00 90.38 533 LYS A O 1
ATOM 4151 N N . ALA A 1 534 ? 10.732 0.325 22.244 1.00 89.50 534 ALA A N 1
ATOM 4152 C CA . ALA A 1 534 ? 10.640 -0.530 23.426 1.00 89.50 534 ALA A CA 1
ATOM 4153 C C . ALA A 1 534 ? 10.849 -2.013 23.080 1.00 89.50 534 ALA A C 1
ATOM 4155 O O . ALA A 1 534 ? 11.665 -2.668 23.721 1.00 89.50 534 ALA A O 1
ATOM 4156 N N . LEU A 1 535 ? 10.181 -2.513 22.036 1.00 92.00 535 LEU A N 1
ATOM 4157 C CA . LEU A 1 535 ? 10.351 -3.882 21.541 1.00 92.00 535 LEU A CA 1
ATOM 4158 C C . LEU A 1 535 ? 11.778 -4.135 21.072 1.00 92.00 535 LEU A C 1
ATOM 4160 O O . LEU A 1 535 ? 12.403 -5.098 21.505 1.00 92.00 535 LEU A O 1
ATOM 4164 N N . TRP A 1 536 ? 12.321 -3.230 20.255 1.00 93.31 536 TRP A N 1
ATOM 4165 C CA . TRP A 1 536 ? 13.701 -3.325 19.791 1.00 93.31 536 TRP A CA 1
ATOM 4166 C C . TRP A 1 536 ? 14.685 -3.391 20.961 1.00 93.31 536 TRP A C 1
ATOM 4168 O O . TRP A 1 536 ? 15.580 -4.219 20.958 1.00 93.31 536 TRP A O 1
ATOM 4178 N N . GLN A 1 537 ? 14.506 -2.576 22.006 1.00 90.81 537 GLN A N 1
ATOM 4179 C CA . GLN A 1 537 ? 15.389 -2.600 23.178 1.00 90.81 537 GLN A CA 1
ATOM 4180 C C . GLN A 1 537 ? 15.350 -3.922 23.951 1.00 90.81 537 GLN A C 1
ATOM 4182 O O . GLN A 1 537 ? 16.349 -4.266 24.578 1.00 90.81 537 GLN A O 1
ATOM 4187 N N . GLN A 1 538 ? 14.217 -4.626 23.947 1.00 90.44 538 GLN A N 1
ATOM 4188 C CA . GLN A 1 538 ? 14.093 -5.928 24.602 1.00 90.44 538 GLN A CA 1
ATOM 4189 C C . GLN A 1 538 ? 14.634 -7.068 23.732 1.00 90.44 538 GLN A C 1
ATOM 4191 O O . GLN A 1 538 ? 15.252 -7.986 24.260 1.00 90.44 538 GLN A O 1
ATOM 4196 N N . LEU A 1 539 ? 14.429 -6.981 22.414 1.00 88.88 539 LEU A N 1
ATOM 4197 C CA . LEU A 1 539 ? 14.887 -7.967 21.432 1.00 88.88 539 LEU A CA 1
ATOM 4198 C C . LEU A 1 539 ? 16.355 -7.787 21.034 1.00 88.88 539 LEU A C 1
ATOM 4200 O O . LEU A 1 539 ? 16.959 -8.692 20.478 1.00 88.88 539 LEU A O 1
ATOM 4204 N N . TYR A 1 540 ? 16.970 -6.640 21.292 1.00 85.94 540 TYR A N 1
ATOM 4205 C CA . TYR A 1 540 ? 18.373 -6.419 20.962 1.00 85.94 540 TYR A CA 1
ATOM 4206 C C . TYR A 1 540 ? 19.275 -6.975 22.075 1.00 85.94 540 TYR A C 1
ATOM 4208 O O . TYR A 1 540 ? 19.355 -6.393 23.157 1.00 85.94 540 TYR A O 1
ATOM 4216 N N . ASP A 1 541 ? 19.987 -8.082 21.827 1.00 70.75 541 ASP A N 1
ATOM 4217 C CA . ASP A 1 541 ? 20.942 -8.662 22.797 1.00 70.75 541 ASP A CA 1
ATOM 4218 C C . ASP A 1 541 ? 22.410 -8.288 22.537 1.00 70.75 541 ASP A C 1
ATOM 4220 O O . ASP A 1 541 ? 23.277 -8.601 23.356 1.00 70.75 541 ASP A O 1
ATOM 4224 N N . GLY A 1 542 ? 22.710 -7.583 21.442 1.00 62.62 542 GLY A N 1
ATOM 4225 C CA . GLY A 1 542 ? 24.079 -7.234 21.059 1.00 62.62 542 GLY A CA 1
ATOM 4226 C C . GLY A 1 542 ? 24.949 -8.430 20.652 1.00 62.62 542 GLY A C 1
ATOM 4227 O O . GLY A 1 542 ? 26.174 -8.303 20.685 1.00 62.62 542 GLY A O 1
ATOM 4228 N N . SER A 1 543 ? 24.345 -9.575 20.319 1.00 67.19 543 SER A N 1
ATOM 4229 C CA . SER A 1 543 ? 25.013 -10.703 19.664 1.00 67.19 543 SER A CA 1
ATOM 4230 C C . SER A 1 543 ? 25.215 -10.413 18.171 1.00 67.19 543 SER A C 1
ATOM 4232 O O . SER A 1 543 ? 24.319 -9.870 17.535 1.00 67.19 543 SER A O 1
ATOM 4234 N N . ASP A 1 544 ? 26.365 -10.796 17.603 1.00 63.56 544 ASP A N 1
ATOM 4235 C CA . ASP A 1 544 ? 26.682 -10.586 16.175 1.00 63.56 544 ASP A CA 1
ATOM 4236 C C . ASP A 1 544 ? 25.937 -11.564 15.234 1.00 63.56 544 ASP A C 1
ATOM 4238 O O . ASP A 1 544 ? 25.945 -11.365 14.022 1.00 63.56 544 ASP A O 1
ATOM 4242 N N . ASP A 1 545 ? 25.306 -12.621 15.765 1.00 77.12 545 ASP A N 1
ATOM 4243 C CA . ASP A 1 545 ? 24.709 -13.701 14.955 1.00 77.12 545 ASP A CA 1
ATOM 4244 C C . ASP A 1 545 ? 23.241 -13.436 14.530 1.00 77.12 545 ASP A C 1
ATOM 4246 O O . ASP A 1 545 ? 22.741 -14.094 13.611 1.00 77.12 545 ASP A O 1
ATOM 4250 N N . ARG A 1 546 ? 22.555 -12.465 15.161 1.00 87.81 546 ARG A N 1
ATOM 4251 C CA . ARG A 1 546 ? 21.149 -12.114 14.875 1.00 87.81 546 ARG A CA 1
ATOM 4252 C C . ARG A 1 546 ? 20.983 -10.661 14.440 1.00 87.81 546 ARG A C 1
ATOM 4254 O O . ARG A 1 546 ? 21.658 -9.774 14.956 1.00 87.81 546 ARG A O 1
ATOM 4261 N N . VAL A 1 547 ? 20.042 -10.409 13.532 1.00 90.12 547 VAL A N 1
ATOM 4262 C CA . VAL A 1 547 ? 19.762 -9.073 12.980 1.00 90.12 547 VAL A CA 1
ATOM 4263 C C . VAL A 1 547 ? 18.437 -8.556 13.530 1.00 90.12 547 VAL A C 1
ATOM 4265 O O . VAL A 1 547 ? 17.384 -9.131 13.286 1.00 90.12 547 VAL A O 1
ATOM 4268 N N . VAL A 1 548 ? 18.460 -7.465 14.293 1.00 92.00 548 VAL A N 1
ATOM 4269 C CA . VAL A 1 548 ? 17.241 -6.862 14.858 1.00 92.00 548 VAL A CA 1
ATOM 4270 C C . VAL A 1 548 ? 17.180 -5.401 14.436 1.00 92.00 548 VAL A C 1
ATOM 4272 O O . VAL A 1 548 ? 17.801 -4.533 15.054 1.00 92.00 548 VAL A O 1
ATOM 4275 N N . GLU A 1 549 ? 16.406 -5.144 13.388 1.00 91.25 549 GLU A N 1
ATOM 4276 C CA . GLU A 1 549 ? 16.273 -3.838 12.753 1.00 91.25 549 GLU A CA 1
ATOM 4277 C C . GLU A 1 549 ? 15.009 -3.102 13.191 1.00 91.25 549 GLU A C 1
ATOM 4279 O O . GLU A 1 549 ? 13.989 -3.698 13.562 1.00 91.25 549 GLU A O 1
ATOM 4284 N N . ARG A 1 550 ? 15.059 -1.767 13.137 1.00 92.12 550 ARG A N 1
ATOM 4285 C CA . ARG A 1 550 ? 13.884 -0.932 13.393 1.00 92.12 550 ARG A CA 1
ATOM 4286 C C . ARG A 1 550 ? 13.791 0.266 12.467 1.00 92.12 550 ARG A C 1
ATOM 4288 O O . ARG A 1 550 ? 14.796 0.886 12.139 1.00 92.12 550 ARG A O 1
ATOM 4295 N N . LEU A 1 551 ? 12.564 0.683 12.167 1.00 86.88 551 LEU A N 1
ATOM 4296 C CA . LEU A 1 551 ? 12.338 1.968 11.510 1.00 86.88 551 LEU A CA 1
ATOM 4297 C C . LEU A 1 551 ? 12.426 3.128 12.507 1.00 86.88 551 LEU A C 1
ATOM 4299 O O . LEU A 1 551 ? 11.759 3.128 13.546 1.00 86.88 551 LEU A O 1
ATOM 4303 N N . GLU A 1 552 ? 13.207 4.148 12.158 1.00 82.50 552 GLU A N 1
ATOM 4304 C CA . GLU A 1 552 ? 13.398 5.341 12.983 1.00 82.50 552 GLU A CA 1
ATOM 4305 C C . GLU A 1 552 ? 12.320 6.408 12.749 1.00 82.50 552 GLU A C 1
ATOM 4307 O O . GLU A 1 552 ? 11.822 6.619 11.635 1.00 82.50 552 GLU A O 1
ATOM 4312 N N . ALA A 1 553 ? 11.977 7.114 13.829 1.00 78.69 553 ALA A N 1
ATOM 4313 C CA . ALA A 1 553 ? 11.045 8.233 13.786 1.00 78.69 553 ALA A CA 1
ATOM 4314 C C . ALA A 1 553 ? 11.684 9.430 13.067 1.00 78.69 553 ALA A C 1
ATOM 4316 O O . ALA A 1 553 ? 12.729 9.921 13.489 1.00 78.69 553 ALA A O 1
ATOM 4317 N N . GLY A 1 554 ? 11.027 9.924 12.014 1.00 69.62 554 GLY A N 1
ATOM 4318 C CA . GLY A 1 554 ? 11.536 11.031 11.196 1.00 69.62 554 GLY A CA 1
ATOM 4319 C C . GLY A 1 554 ? 12.522 10.613 10.104 1.00 69.62 554 GLY A C 1
ATOM 4320 O O . GLY A 1 554 ? 13.044 11.495 9.428 1.00 69.62 554 GLY A O 1
ATOM 4321 N N . GLY A 1 555 ? 12.750 9.307 9.922 1.00 69.56 555 GLY A N 1
ATOM 4322 C CA . GLY A 1 555 ? 13.547 8.815 8.805 1.00 69.56 555 GLY A CA 1
ATOM 4323 C C . GLY A 1 555 ? 12.880 9.081 7.454 1.00 69.56 555 GLY A C 1
ATOM 4324 O O . GLY A 1 555 ? 11.646 9.095 7.356 1.00 69.56 555 GLY A O 1
ATOM 4325 N N . SER A 1 556 ? 13.689 9.325 6.426 1.00 67.94 556 SER A N 1
ATOM 4326 C CA . SER A 1 556 ? 13.202 9.517 5.056 1.00 67.94 556 SER A CA 1
ATOM 4327 C C . SER A 1 556 ? 12.685 8.199 4.457 1.00 67.94 556 SER A C 1
ATOM 4329 O O . SER A 1 556 ? 12.992 7.109 4.943 1.00 67.94 556 SER A O 1
ATOM 4331 N N . ALA A 1 557 ? 11.916 8.277 3.366 1.00 62.88 557 ALA A N 1
ATOM 4332 C CA . ALA A 1 557 ? 11.465 7.080 2.648 1.00 62.88 557 ALA A CA 1
ATOM 4333 C C . ALA A 1 557 ? 12.642 6.237 2.111 1.00 62.88 557 ALA A C 1
ATOM 4335 O O . ALA A 1 557 ? 12.541 5.014 2.035 1.00 62.88 557 ALA A O 1
ATOM 4336 N N . GLU A 1 558 ? 13.760 6.883 1.767 1.00 63.69 558 GLU A N 1
ATOM 4337 C CA . GLU A 1 558 ? 14.995 6.219 1.332 1.00 63.69 558 GLU A CA 1
ATOM 4338 C C . GLU A 1 558 ? 15.696 5.511 2.495 1.00 63.69 558 GLU A C 1
ATOM 4340 O O . GLU A 1 558 ? 16.142 4.379 2.337 1.00 63.69 558 GLU A O 1
ATOM 4345 N N . GLU A 1 559 ? 15.742 6.134 3.676 1.00 72.31 559 GLU A N 1
ATOM 4346 C CA . GLU A 1 559 ? 16.316 5.521 4.880 1.00 72.31 559 GLU A CA 1
ATOM 4347 C C . GLU A 1 559 ? 15.515 4.288 5.304 1.00 72.31 559 GLU A C 1
ATOM 4349 O O . GLU A 1 559 ? 16.090 3.230 5.544 1.00 72.31 559 GLU A O 1
ATOM 4354 N N . HIS A 1 560 ? 14.180 4.384 5.323 1.00 75.88 560 HIS A N 1
ATOM 4355 C CA . HIS A 1 560 ? 13.324 3.230 5.614 1.00 75.88 560 HIS A CA 1
ATOM 4356 C C . HIS A 1 560 ? 13.485 2.117 4.573 1.00 75.88 560 HIS A C 1
ATOM 4358 O O . HIS A 1 560 ? 13.477 0.945 4.941 1.00 75.88 560 HIS A O 1
ATOM 4364 N N . ALA A 1 561 ? 13.661 2.464 3.294 1.00 70.00 561 ALA A N 1
ATOM 4365 C CA . ALA A 1 561 ? 13.944 1.485 2.245 1.00 70.00 561 ALA A CA 1
ATOM 4366 C C . ALA A 1 561 ? 15.308 0.804 2.431 1.00 70.00 561 ALA A C 1
ATOM 4368 O O . ALA A 1 561 ? 15.404 -0.401 2.220 1.00 70.00 561 ALA A O 1
ATOM 4369 N N . SER A 1 562 ? 16.337 1.543 2.862 1.00 77.12 562 SER A N 1
ATOM 4370 C CA . SER A 1 562 ? 17.653 0.970 3.181 1.00 77.12 562 SER A CA 1
ATOM 4371 C C . SER A 1 562 ? 17.552 -0.048 4.311 1.00 77.12 562 SER A C 1
ATOM 4373 O O . SER A 1 562 ? 18.000 -1.173 4.141 1.00 77.12 562 SER A O 1
ATOM 4375 N N . THR A 1 563 ? 16.886 0.295 5.419 1.00 83.81 563 THR A N 1
ATOM 4376 C CA . THR A 1 563 ? 16.714 -0.623 6.559 1.00 83.81 563 THR A CA 1
ATOM 4377 C C . THR A 1 563 ? 15.959 -1.896 6.173 1.00 83.81 563 THR A C 1
ATOM 4379 O O . THR A 1 563 ? 16.311 -2.986 6.613 1.00 83.81 563 THR A O 1
ATOM 4382 N N . ILE A 1 564 ? 14.920 -1.777 5.340 1.00 81.75 564 ILE A N 1
ATOM 4383 C CA . ILE A 1 564 ? 14.173 -2.941 4.840 1.00 81.75 564 ILE A CA 1
ATOM 4384 C C . ILE A 1 564 ? 15.067 -3.821 3.958 1.00 81.75 564 ILE A C 1
ATOM 4386 O O . ILE A 1 564 ? 15.078 -5.038 4.129 1.00 81.75 564 ILE A O 1
ATOM 4390 N N . ARG A 1 565 ? 15.851 -3.213 3.062 1.00 79.25 565 ARG A N 1
ATOM 4391 C CA . ARG A 1 565 ? 16.793 -3.940 2.207 1.00 79.25 565 ARG A CA 1
ATOM 4392 C C . ARG A 1 565 ? 17.870 -4.650 3.027 1.00 79.25 565 ARG A C 1
ATOM 4394 O O . ARG A 1 565 ? 18.129 -5.818 2.788 1.00 79.25 565 ARG A O 1
ATOM 4401 N N . GLU A 1 566 ? 18.446 -3.976 4.020 1.00 84.88 566 GLU A N 1
ATOM 4402 C CA . GLU A 1 566 ? 19.436 -4.553 4.940 1.00 84.88 566 GLU A CA 1
ATOM 4403 C C . GLU A 1 566 ? 18.868 -5.762 5.697 1.00 84.88 566 GLU A C 1
ATOM 4405 O O . GLU A 1 566 ? 19.553 -6.771 5.860 1.00 84.88 566 GLU A O 1
ATOM 4410 N N . PHE A 1 567 ? 17.598 -5.698 6.105 1.00 88.00 567 PHE A N 1
ATOM 4411 C CA . PHE A 1 567 ? 16.895 -6.839 6.684 1.00 88.00 567 PHE A CA 1
ATOM 4412 C C . PHE A 1 567 ? 16.732 -7.992 5.678 1.00 88.00 567 PHE A C 1
ATOM 4414 O O . PHE A 1 567 ? 17.019 -9.141 6.019 1.00 88.00 567 PHE A O 1
ATOM 4421 N N . ASP A 1 568 ? 16.301 -7.729 4.444 1.00 81.88 568 ASP A N 1
ATOM 4422 C CA . ASP A 1 568 ? 16.105 -8.783 3.440 1.00 81.88 568 ASP A CA 1
ATOM 4423 C C . ASP A 1 568 ? 17.426 -9.427 2.989 1.00 81.88 568 ASP A C 1
ATOM 4425 O O . ASP A 1 568 ? 17.509 -10.657 2.954 1.00 81.88 568 ASP A O 1
ATOM 4429 N N . GLU A 1 569 ? 18.469 -8.628 2.749 1.00 84.31 569 GLU A N 1
ATOM 4430 C CA . GLU A 1 569 ? 19.804 -9.064 2.305 1.00 84.31 569 GLU A CA 1
ATOM 4431 C C . GLU A 1 569 ? 20.642 -9.731 3.410 1.00 84.31 569 GLU A C 1
ATOM 4433 O O . GLU A 1 569 ? 21.674 -10.342 3.121 1.00 84.31 569 GLU A O 1
ATOM 4438 N N . ALA A 1 570 ? 20.223 -9.639 4.677 1.00 85.81 570 ALA A N 1
ATOM 4439 C CA . ALA A 1 570 ? 20.920 -10.286 5.781 1.00 85.81 570 ALA A CA 1
ATOM 4440 C C . ALA A 1 570 ? 21.021 -11.811 5.573 1.00 85.81 570 ALA A C 1
ATOM 4442 O O . ALA A 1 570 ? 20.004 -12.495 5.432 1.00 85.81 570 ALA A O 1
ATOM 4443 N N . GLU A 1 571 ? 22.251 -12.344 5.638 1.00 85.75 571 GLU A N 1
ATOM 4444 C CA . GLU A 1 571 ? 22.559 -13.774 5.438 1.00 85.75 571 GLU A CA 1
ATOM 4445 C C . GLU A 1 571 ? 21.952 -14.697 6.516 1.00 85.75 571 GLU A C 1
ATOM 4447 O O . GLU A 1 571 ? 21.868 -15.909 6.316 1.00 85.75 571 GLU A O 1
ATOM 4452 N N . THR A 1 572 ? 21.556 -14.149 7.670 1.00 86.00 572 THR A N 1
ATOM 4453 C CA . THR A 1 572 ? 20.971 -14.908 8.786 1.00 86.00 572 THR A CA 1
ATOM 4454 C C . THR A 1 572 ? 19.443 -14.959 8.704 1.00 86.00 572 THR A C 1
ATOM 4456 O O . THR A 1 572 ? 18.782 -13.969 8.395 1.00 86.00 572 THR A O 1
ATOM 4459 N N . GLU A 1 573 ? 18.869 -16.115 9.036 1.00 85.06 573 GLU A N 1
ATOM 4460 C CA . GLU A 1 573 ? 17.422 -16.294 9.231 1.00 85.06 573 GLU A CA 1
ATOM 4461 C C . GLU A 1 573 ? 16.966 -15.833 10.630 1.00 85.06 573 GLU A C 1
ATOM 4463 O O . GLU A 1 573 ? 15.776 -15.623 10.868 1.00 85.06 573 GLU A O 1
ATOM 4468 N N . GLU A 1 574 ? 17.907 -15.628 11.560 1.00 90.56 574 GLU A N 1
ATOM 4469 C CA . GLU A 1 574 ? 17.653 -15.080 12.897 1.00 90.56 574 GLU A CA 1
ATOM 4470 C C . GLU A 1 574 ? 17.510 -13.556 12.808 1.00 90.56 574 GLU A C 1
ATOM 4472 O O . GLU A 1 574 ? 18.361 -12.798 13.282 1.00 90.56 574 GLU A O 1
ATOM 4477 N N . LYS A 1 575 ? 16.439 -13.102 12.148 1.00 91.69 575 LYS A N 1
ATOM 4478 C CA . LYS A 1 575 ? 16.201 -11.682 11.895 1.00 91.69 575 LYS A CA 1
ATOM 4479 C C . LYS A 1 575 ? 14.802 -11.192 12.258 1.00 91.69 575 LYS A C 1
ATOM 4481 O O . LYS A 1 575 ? 13.808 -11.879 12.027 1.00 91.69 575 LYS A O 1
ATOM 4486 N N . VAL A 1 576 ? 14.724 -9.974 12.798 1.00 93.19 576 VAL A N 1
ATOM 4487 C CA . VAL A 1 576 ? 13.468 -9.274 13.112 1.00 93.19 576 VAL A CA 1
ATOM 4488 C C . VAL A 1 576 ? 13.496 -7.851 12.576 1.00 93.19 576 VAL A C 1
ATOM 4490 O O . VAL A 1 576 ? 14.447 -7.117 12.834 1.00 93.19 576 VAL A O 1
ATOM 4493 N N . LEU A 1 577 ? 12.420 -7.436 11.908 1.00 91.75 577 LEU A N 1
ATOM 4494 C CA . LEU A 1 577 ? 12.167 -6.041 11.558 1.00 91.75 577 LEU A CA 1
ATOM 4495 C C . LEU A 1 577 ? 11.002 -5.490 12.384 1.00 91.75 577 LEU A C 1
ATOM 4497 O O . LEU A 1 577 ? 9.946 -6.113 12.484 1.00 91.75 577 LEU A O 1
ATOM 4501 N N . ILE A 1 578 ? 11.176 -4.300 12.961 1.00 92.75 578 ILE A N 1
ATOM 4502 C CA . ILE A 1 578 ? 10.179 -3.675 13.838 1.00 92.75 578 ILE A CA 1
ATOM 4503 C C . ILE A 1 578 ? 9.843 -2.269 13.339 1.00 92.75 578 ILE A C 1
ATOM 4505 O O . ILE A 1 578 ? 10.714 -1.410 13.194 1.00 92.75 578 ILE A O 1
ATOM 4509 N N . GLY A 1 579 ? 8.562 -1.960 13.160 1.00 88.12 579 GLY A N 1
ATOM 4510 C CA . GLY A 1 579 ? 8.168 -0.596 12.821 1.00 88.12 579 GLY A CA 1
ATOM 4511 C C . GLY A 1 579 ? 6.664 -0.371 12.765 1.00 88.12 579 GLY A C 1
ATOM 4512 O O . GLY A 1 579 ? 5.890 -1.324 12.826 1.00 88.12 579 GLY A O 1
ATOM 4513 N N . PRO A 1 580 ? 6.228 0.895 12.670 1.00 81.75 580 PRO A N 1
ATOM 4514 C CA . PRO A 1 580 ? 4.810 1.208 12.637 1.00 81.75 580 PRO A CA 1
ATOM 4515 C C . PRO A 1 580 ? 4.121 0.629 11.398 1.00 81.75 580 PRO A C 1
ATOM 4517 O O . PRO A 1 580 ? 4.598 0.811 10.273 1.00 81.75 580 PRO A O 1
ATOM 4520 N N . GLY A 1 581 ? 2.958 0.000 11.584 1.00 68.38 581 GLY A N 1
ATOM 4521 C CA . GLY A 1 581 ? 2.216 -0.645 10.492 1.00 68.38 581 GLY A CA 1
ATOM 4522 C C . GLY A 1 581 ? 1.735 0.306 9.388 1.00 68.38 581 GLY A C 1
ATOM 4523 O O . GLY A 1 581 ? 1.429 -0.129 8.286 1.00 68.38 581 GLY A O 1
ATOM 4524 N N . ASN A 1 582 ? 1.674 1.617 9.644 1.00 62.81 582 ASN A N 1
ATOM 4525 C CA . ASN A 1 582 ? 1.362 2.636 8.633 1.00 62.81 582 ASN A CA 1
ATOM 4526 C C . ASN A 1 582 ? 2.575 3.088 7.799 1.00 62.81 582 ASN A C 1
ATOM 4528 O O . ASN A 1 582 ? 2.398 3.886 6.885 1.00 62.81 582 ASN A O 1
ATOM 4532 N N . ARG A 1 583 ? 3.787 2.627 8.122 1.00 64.50 583 ARG A N 1
ATOM 4533 C CA . ARG A 1 583 ? 5.031 2.964 7.409 1.00 64.50 583 ARG A CA 1
ATOM 4534 C C . ARG A 1 583 ? 5.635 1.752 6.718 1.00 64.50 583 ARG A C 1
ATOM 4536 O O . ARG A 1 583 ? 6.096 1.861 5.588 1.00 64.50 583 ARG A O 1
ATOM 4543 N N . ILE A 1 584 ? 5.581 0.598 7.373 1.00 60.12 584 ILE A N 1
ATOM 4544 C CA . ILE A 1 584 ? 5.962 -0.676 6.768 1.00 60.12 584 ILE A CA 1
ATOM 4545 C C . ILE A 1 584 ? 4.890 -1.086 5.746 1.00 60.12 584 ILE A C 1
ATOM 4547 O O . ILE A 1 584 ? 3.697 -1.057 6.050 1.00 60.12 584 ILE A O 1
ATOM 4551 N N . GLY A 1 585 ? 5.313 -1.433 4.527 1.00 49.06 585 GLY A N 1
ATOM 4552 C CA . GLY A 1 585 ? 4.429 -1.810 3.415 1.00 49.06 585 GLY A CA 1
ATOM 4553 C C . GLY A 1 585 ? 3.996 -0.657 2.495 1.00 49.06 585 GLY A C 1
ATOM 4554 O O . GLY A 1 585 ? 3.286 -0.901 1.522 1.00 49.06 585 GLY A O 1
ATOM 4555 N N . GLN A 1 586 ? 4.429 0.588 2.746 1.00 50.50 586 GLN A N 1
ATOM 4556 C CA . GLN A 1 586 ? 4.271 1.698 1.795 1.00 50.50 586 GLN A CA 1
ATOM 4557 C C . GLN A 1 586 ? 5.454 1.720 0.813 1.00 50.50 586 GLN A C 1
ATOM 4559 O O . GLN A 1 586 ? 6.522 2.241 1.120 1.00 50.50 586 GLN A O 1
ATOM 4564 N N . GLY A 1 587 ? 5.269 1.129 -0.370 1.00 46.91 587 GLY A N 1
ATOM 4565 C CA . GLY A 1 587 ? 6.210 1.231 -1.496 1.00 46.91 587 GLY A CA 1
ATOM 4566 C C . GLY A 1 587 ? 7.443 0.312 -1.471 1.00 46.91 587 GLY A C 1
ATOM 4567 O O . GLY A 1 587 ? 8.124 0.243 -2.490 1.00 46.91 587 GLY A O 1
ATOM 4568 N N . ASN A 1 588 ? 7.720 -0.405 -0.377 1.00 54.56 588 ASN A N 1
ATOM 4569 C CA . ASN A 1 588 ? 8.776 -1.427 -0.296 1.00 54.56 588 ASN A CA 1
ATOM 4570 C C . ASN A 1 588 ? 8.141 -2.791 0.003 1.00 54.56 588 ASN A C 1
ATOM 4572 O O . ASN A 1 588 ? 7.419 -2.909 1.000 1.00 54.56 588 ASN A O 1
ATOM 4576 N N . ASP A 1 589 ? 8.401 -3.779 -0.850 1.00 58.78 589 ASP A N 1
ATOM 4577 C CA . ASP A 1 589 ? 8.060 -5.176 -0.583 1.00 58.78 589 ASP A CA 1
ATOM 4578 C C . ASP A 1 589 ? 9.121 -5.772 0.362 1.00 58.78 589 ASP A C 1
ATOM 4580 O O . ASP A 1 589 ? 10.256 -5.294 0.399 1.00 58.78 589 ASP A O 1
ATOM 4584 N N . ILE A 1 590 ? 8.722 -6.736 1.196 1.00 70.38 590 ILE A N 1
ATOM 4585 C CA . ILE A 1 590 ? 9.631 -7.454 2.098 1.00 70.38 590 ILE A CA 1
ATOM 4586 C C . ILE A 1 590 ? 9.549 -8.921 1.714 1.00 70.38 590 ILE A C 1
ATOM 4588 O O . ILE A 1 590 ? 8.461 -9.491 1.721 1.00 70.38 590 ILE A O 1
ATOM 4592 N N . HIS A 1 591 ? 10.677 -9.518 1.352 1.00 68.31 591 HIS A N 1
ATOM 4593 C CA . HIS A 1 591 ? 10.694 -10.839 0.719 1.00 68.31 591 HIS A CA 1
ATOM 4594 C C . HIS A 1 591 ? 10.906 -11.966 1.734 1.00 68.31 591 HIS A C 1
ATOM 4596 O O . HIS A 1 591 ? 10.437 -13.086 1.542 1.00 68.31 591 HIS A O 1
ATOM 4602 N N . SER A 1 592 ? 11.607 -11.689 2.837 1.00 75.00 592 SER A N 1
ATOM 4603 C CA . SER A 1 592 ? 12.124 -12.750 3.708 1.00 75.00 592 SER A CA 1
ATOM 4604 C C . SER A 1 592 ? 11.204 -13.196 4.855 1.00 75.00 592 SER A C 1
ATOM 4606 O O . SER A 1 592 ? 11.496 -14.222 5.473 1.00 75.00 592 SER A O 1
ATOM 4608 N N . VAL A 1 593 ? 10.104 -12.490 5.140 1.00 81.19 593 VAL A N 1
ATOM 4609 C CA . VAL A 1 593 ? 9.269 -12.671 6.351 1.00 81.19 593 VAL A CA 1
ATOM 4610 C C . VAL A 1 593 ? 8.480 -13.988 6.351 1.00 81.19 593 VAL A C 1
ATOM 4612 O O . VAL A 1 593 ? 7.859 -14.358 5.363 1.00 81.19 593 VAL A O 1
ATOM 4615 N N . GLU A 1 594 ? 8.457 -14.669 7.501 1.00 82.75 594 GLU A N 1
ATOM 4616 C CA . GLU A 1 594 ? 7.666 -15.890 7.757 1.00 82.75 594 GLU A CA 1
ATOM 4617 C C . GLU A 1 594 ? 6.661 -15.749 8.890 1.00 82.75 594 GLU A C 1
ATOM 4619 O O . GLU A 1 594 ? 5.687 -16.500 8.959 1.00 82.75 594 GLU A O 1
ATOM 4624 N N . VAL A 1 595 ? 6.935 -14.831 9.815 1.00 87.00 595 VAL A N 1
ATOM 4625 C CA . VAL A 1 595 ? 6.080 -14.567 10.965 1.00 87.00 595 VAL A CA 1
ATOM 4626 C C . VAL A 1 595 ? 5.759 -13.086 10.988 1.00 87.00 595 VAL A C 1
ATOM 4628 O O . VAL A 1 595 ? 6.644 -12.256 11.180 1.00 87.00 595 VAL A O 1
ATOM 4631 N N . GLY A 1 596 ? 4.491 -12.734 10.808 1.00 87.31 596 GLY A N 1
ATOM 4632 C CA . GLY A 1 596 ? 4.019 -11.365 10.984 1.00 87.31 596 GLY A CA 1
ATOM 4633 C C . GLY A 1 596 ? 3.282 -11.212 12.312 1.00 87.31 596 GLY A C 1
ATOM 4634 O O . GLY A 1 596 ? 2.382 -11.981 12.625 1.00 87.31 596 GLY A O 1
ATOM 4635 N N . ILE A 1 597 ? 3.628 -10.203 13.104 1.00 90.19 597 ILE A N 1
ATOM 4636 C CA . ILE A 1 597 ? 2.948 -9.876 14.359 1.00 90.19 597 ILE A CA 1
ATOM 4637 C C . ILE A 1 597 ? 2.419 -8.452 14.251 1.00 90.19 597 ILE A C 1
ATOM 4639 O O . ILE A 1 597 ? 3.193 -7.501 14.194 1.00 90.19 597 ILE A O 1
ATOM 4643 N N . ASN A 1 598 ? 1.101 -8.285 14.248 1.00 87.94 598 ASN A N 1
ATOM 4644 C CA . ASN A 1 598 ? 0.455 -6.980 14.230 1.00 87.94 598 ASN A CA 1
ATOM 4645 C C . ASN A 1 598 ? -0.156 -6.637 15.584 1.00 87.94 598 ASN A C 1
ATOM 4647 O O . ASN A 1 598 ? -1.057 -7.326 16.058 1.00 87.94 598 ASN A O 1
ATOM 4651 N N . ILE A 1 599 ? 0.284 -5.522 16.165 1.00 88.50 599 ILE A N 1
ATOM 4652 C CA . ILE A 1 599 ? -0.237 -5.007 17.431 1.00 88.50 599 ILE A CA 1
ATOM 4653 C C . ILE A 1 599 ? -1.424 -4.089 17.138 1.00 88.50 599 ILE A C 1
ATOM 4655 O O . ILE A 1 599 ? -1.264 -2.961 16.664 1.00 88.50 599 ILE A O 1
ATOM 4659 N N . ALA A 1 600 ? -2.630 -4.564 17.430 1.00 80.75 600 ALA A N 1
ATOM 4660 C CA . ALA A 1 600 ? -3.860 -3.818 17.209 1.00 80.75 600 ALA A CA 1
ATOM 4661 C C . ALA A 1 600 ? -4.153 -2.834 18.349 1.00 80.75 600 ALA A C 1
ATOM 4663 O O . ALA A 1 600 ? -3.693 -2.992 19.485 1.00 80.75 600 ALA A O 1
ATOM 4664 N N . LYS A 1 601 ? -4.957 -1.802 18.065 1.00 70.81 601 LYS A N 1
ATOM 4665 C CA . LYS A 1 601 ? -5.541 -0.995 19.141 1.00 70.81 601 LYS A CA 1
ATOM 4666 C C . LYS A 1 601 ? -6.671 -1.806 19.785 1.00 70.81 601 LYS A C 1
ATOM 4668 O O . LYS A 1 601 ? -7.504 -2.349 19.064 1.00 70.81 601 LYS A O 1
ATOM 4673 N N . PRO A 1 602 ? -6.739 -1.880 21.121 1.00 63.31 602 PRO A N 1
ATOM 4674 C CA . PRO A 1 602 ? -7.867 -2.513 21.791 1.00 63.31 602 PRO A CA 1
ATOM 4675 C C . PRO A 1 602 ? -9.197 -1.906 21.330 1.00 63.31 602 PRO A C 1
ATOM 4677 O O . PRO A 1 602 ? -9.403 -0.695 21.428 1.00 63.31 602 PRO A O 1
ATOM 4680 N N . GLY A 1 603 ? -10.086 -2.748 20.797 1.00 52.81 603 GLY A N 1
ATOM 4681 C CA . GLY A 1 603 ? -11.395 -2.319 20.304 1.00 52.81 603 GLY A CA 1
ATOM 4682 C C . GLY A 1 603 ? -11.407 -1.637 18.934 1.00 52.81 603 GLY A C 1
ATOM 4683 O O . GLY A 1 603 ? -12.379 -0.945 18.630 1.00 52.81 603 GLY A O 1
ATOM 4684 N N . SER A 1 604 ? -10.341 -1.776 18.140 1.00 57.50 604 SER A N 1
ATOM 4685 C CA . SER A 1 604 ? -10.366 -1.472 16.706 1.00 57.50 604 SER A CA 1
ATOM 4686 C C . SER A 1 604 ? -10.454 -2.764 15.898 1.00 57.50 604 SER A C 1
ATOM 4688 O O . SER A 1 604 ? -9.631 -3.652 16.121 1.00 57.50 604 SER A O 1
ATOM 4690 N N . GLY A 1 605 ? -11.383 -2.834 14.943 1.00 58.25 605 GLY A N 1
ATOM 4691 C CA . GLY A 1 605 ? -11.444 -3.907 13.948 1.00 58.25 605 GLY A CA 1
ATOM 4692 C C . GLY A 1 605 ? -10.194 -3.997 13.069 1.00 58.25 605 GLY A C 1
ATOM 4693 O O . GLY A 1 605 ? -9.302 -3.138 13.102 1.00 58.25 605 GLY A O 1
ATOM 4694 N N . VAL A 1 606 ? -10.133 -5.053 12.259 1.00 62.28 606 VAL A N 1
ATOM 4695 C CA . VAL A 1 606 ? -9.081 -5.220 11.250 1.00 62.28 606 VAL A CA 1
ATOM 4696 C C . VAL A 1 606 ? -9.326 -4.248 10.107 1.00 62.28 606 VAL A C 1
ATOM 4698 O O . VAL A 1 606 ? -10.419 -4.162 9.562 1.00 62.28 606 VAL A O 1
ATOM 4701 N N . ASN A 1 607 ? -8.290 -3.511 9.721 1.00 55.44 607 ASN A N 1
ATOM 4702 C CA . ASN A 1 607 ? -8.353 -2.653 8.547 1.00 55.44 607 ASN A CA 1
ATOM 4703 C C . ASN A 1 607 ? -8.113 -3.501 7.284 1.00 55.44 607 ASN A C 1
ATOM 4705 O O . ASN A 1 607 ? -7.056 -4.117 7.188 1.00 55.44 607 ASN A O 1
ATOM 4709 N N . ALA A 1 608 ? -9.021 -3.489 6.303 1.00 49.62 608 ALA A N 1
ATOM 4710 C CA . ALA A 1 608 ? -8.874 -4.223 5.035 1.00 49.62 608 ALA A CA 1
ATOM 4711 C C . ALA A 1 608 ? -7.549 -3.914 4.301 1.00 49.62 608 ALA A C 1
ATOM 4713 O O . ALA A 1 608 ? -6.902 -4.796 3.738 1.00 49.62 608 ALA A O 1
ATOM 4714 N N . THR A 1 609 ? -7.048 -2.679 4.413 1.00 51.56 609 THR A N 1
ATOM 4715 C CA . THR A 1 609 ? -5.737 -2.301 3.850 1.00 51.56 609 THR A CA 1
ATOM 4716 C C . THR A 1 609 ? -4.558 -3.001 4.536 1.00 51.56 609 THR A C 1
ATOM 4718 O O . THR A 1 609 ? -3.468 -3.043 3.973 1.00 51.56 609 THR A O 1
ATOM 4721 N N . LEU A 1 610 ? -4.715 -3.507 5.767 1.00 58.59 610 LEU A N 1
ATOM 4722 C CA . LEU A 1 610 ? -3.697 -4.313 6.449 1.00 58.59 610 LEU A CA 1
ATOM 4723 C C . LEU A 1 610 ? -3.563 -5.683 5.774 1.00 58.59 610 LEU A C 1
ATOM 4725 O O . LEU A 1 610 ? -2.440 -6.115 5.559 1.00 58.59 610 LEU A O 1
ATOM 4729 N N . VAL A 1 611 ? -4.676 -6.320 5.389 1.00 56.69 611 VAL A N 1
ATOM 4730 C CA . VAL A 1 611 ? -4.689 -7.624 4.696 1.00 56.69 611 VAL A CA 1
ATOM 4731 C C . VAL A 1 611 ? -3.998 -7.516 3.336 1.00 56.69 611 VAL A C 1
ATOM 4733 O O . VAL A 1 611 ? -3.070 -8.268 3.053 1.00 56.69 611 VAL A O 1
ATOM 4736 N N . GLN A 1 612 ? -4.338 -6.492 2.549 1.00 53.94 612 GLN A N 1
ATOM 4737 C CA . GLN A 1 612 ? -3.685 -6.215 1.260 1.00 53.94 612 GLN A CA 1
ATOM 4738 C C . GLN A 1 612 ? -2.180 -5.920 1.410 1.00 53.94 612 GLN A C 1
ATOM 4740 O O . GLN A 1 612 ? -1.361 -6.362 0.600 1.00 53.94 612 GLN A O 1
ATOM 4745 N N . ARG A 1 613 ? -1.789 -5.192 2.468 1.00 57.03 613 ARG A N 1
ATOM 4746 C CA . ARG A 1 613 ? -0.375 -4.934 2.789 1.00 57.03 613 ARG A CA 1
ATOM 4747 C C . ARG A 1 613 ? 0.358 -6.204 3.205 1.00 57.03 613 ARG A C 1
ATOM 4749 O O . ARG A 1 613 ? 1.494 -6.390 2.787 1.00 57.03 613 ARG A O 1
ATOM 4756 N N . LEU A 1 614 ? -0.281 -7.073 3.983 1.00 60.41 614 LEU A N 1
ATOM 4757 C CA . LEU A 1 614 ? 0.282 -8.359 4.387 1.00 60.41 614 LEU A CA 1
ATOM 4758 C C . LEU A 1 614 ? 0.471 -9.283 3.192 1.00 60.41 614 LEU A C 1
ATOM 4760 O O . LEU A 1 614 ? 1.549 -9.840 3.066 1.00 60.41 614 LEU A O 1
ATOM 4764 N N . GLY A 1 615 ? -0.485 -9.349 2.261 1.00 55.41 615 GLY A N 1
ATOM 4765 C CA . GLY A 1 615 ? -0.301 -10.088 1.008 1.00 55.41 615 GLY A CA 1
ATOM 4766 C C . GLY A 1 615 ? 0.969 -9.658 0.259 1.00 55.41 615 GLY A C 1
ATOM 4767 O O . GLY A 1 615 ? 1.737 -10.496 -0.201 1.00 55.41 615 GLY A O 1
ATOM 4768 N N . ARG A 1 616 ? 1.269 -8.351 0.216 1.00 57.34 616 ARG A N 1
ATOM 4769 C CA . ARG A 1 616 ? 2.492 -7.810 -0.421 1.00 57.34 616 ARG A CA 1
ATOM 4770 C C . ARG A 1 616 ? 3.780 -8.104 0.363 1.00 57.34 616 ARG A C 1
ATOM 4772 O O . ARG A 1 616 ? 4.827 -8.249 -0.252 1.00 57.34 616 ARG A O 1
ATOM 4779 N N . LEU A 1 617 ? 3.709 -8.218 1.691 1.00 57.66 617 LEU A N 1
ATOM 4780 C CA . LEU A 1 617 ? 4.843 -8.530 2.579 1.00 57.66 617 LEU A CA 1
ATOM 4781 C C . LEU A 1 617 ? 5.265 -10.010 2.555 1.00 57.66 617 LEU A C 1
ATOM 4783 O O . LEU A 1 617 ? 6.197 -10.383 3.260 1.00 57.66 617 LEU A O 1
ATOM 4787 N N . LEU A 1 618 ? 4.558 -10.851 1.798 1.00 55.59 618 LEU A N 1
ATOM 4788 C CA . LEU A 1 618 ? 4.745 -12.306 1.765 1.00 55.59 618 LEU A CA 1
ATOM 4789 C C . LEU A 1 618 ? 5.081 -12.820 0.356 1.00 55.59 618 LEU A C 1
ATOM 4791 O O . LEU A 1 618 ? 5.015 -14.019 0.092 1.00 55.59 618 LEU A O 1
ATOM 4795 N N . ARG A 1 619 ? 5.440 -11.894 -0.545 1.00 54.31 619 ARG A N 1
ATOM 4796 C CA . ARG A 1 619 ? 5.558 -12.060 -2.003 1.00 54.31 619 ARG A CA 1
ATOM 4797 C C . ARG A 1 619 ? 6.616 -13.061 -2.480 1.00 54.31 619 ARG A C 1
ATOM 4799 O O . ARG A 1 619 ? 6.610 -13.381 -3.660 1.00 54.31 619 ARG A O 1
ATOM 4806 N N . ASP A 1 620 ? 7.494 -13.540 -1.600 1.00 49.22 620 ASP A N 1
ATOM 4807 C CA . ASP A 1 620 ? 8.647 -14.372 -1.981 1.00 49.22 620 ASP A CA 1
ATOM 4808 C C . ASP A 1 620 ? 8.988 -15.470 -0.967 1.00 49.22 620 ASP A C 1
ATOM 4810 O O . ASP A 1 620 ? 10.103 -15.989 -0.880 1.00 49.22 620 ASP A O 1
ATOM 4814 N N . ALA A 1 621 ? 7.983 -15.918 -0.223 1.00 46.78 621 ALA A N 1
ATOM 4815 C CA . ALA A 1 621 ? 8.081 -17.151 0.538 1.00 46.78 621 ALA A CA 1
ATOM 4816 C C . ALA A 1 621 ? 8.019 -18.397 -0.377 1.00 46.78 621 ALA A C 1
ATOM 4818 O O . ALA A 1 621 ? 7.661 -19.466 0.090 1.00 46.78 621 ALA A O 1
ATOM 4819 N N . GLY A 1 622 ? 8.385 -18.304 -1.664 1.00 38.53 622 GLY A N 1
ATOM 4820 C CA . GLY A 1 622 ? 8.295 -19.378 -2.670 1.00 38.53 622 GLY A CA 1
ATOM 4821 C C . GLY A 1 622 ? 9.173 -20.613 -2.404 1.00 38.53 622 GLY A C 1
ATOM 4822 O O . GLY A 1 622 ? 9.202 -21.548 -3.199 1.00 38.53 622 GLY A O 1
ATOM 4823 N N . SER A 1 623 ? 9.890 -20.644 -1.279 1.00 48.09 623 SER A N 1
ATOM 4824 C CA . SER A 1 623 ? 10.558 -21.838 -0.739 1.00 48.09 623 SER A CA 1
ATOM 4825 C C . SER A 1 623 ? 9.930 -22.364 0.560 1.00 48.09 623 SER A C 1
ATOM 4827 O O . SER A 1 623 ? 10.442 -23.326 1.132 1.00 48.09 623 SER A O 1
ATOM 4829 N N . LYS A 1 624 ? 8.861 -21.732 1.053 1.00 60.69 624 LYS A N 1
ATOM 4830 C CA . LYS A 1 624 ? 8.349 -21.872 2.416 1.00 60.69 624 LYS A CA 1
ATOM 4831 C C . LYS A 1 624 ? 6.903 -22.350 2.389 1.00 60.69 624 LYS A C 1
ATOM 4833 O O . LYS A 1 624 ? 6.058 -21.772 1.716 1.00 60.69 624 LYS A O 1
ATOM 4838 N N . ASP A 1 625 ? 6.629 -23.394 3.163 1.00 58.69 625 ASP A N 1
ATOM 4839 C CA . ASP A 1 625 ? 5.335 -24.077 3.137 1.00 58.69 625 ASP A CA 1
ATOM 4840 C C . ASP A 1 625 ? 4.210 -23.257 3.802 1.00 58.69 625 ASP A C 1
ATOM 4842 O O . ASP A 1 625 ? 3.057 -23.395 3.406 1.00 58.69 625 ASP A O 1
ATOM 4846 N N . THR A 1 626 ? 4.521 -22.414 4.801 1.00 68.88 626 THR A N 1
ATOM 4847 C CA . THR A 1 626 ? 3.522 -21.687 5.616 1.00 68.88 626 THR A CA 1
ATOM 4848 C C . THR A 1 626 ? 4.052 -20.371 6.204 1.00 68.88 626 THR A C 1
ATOM 4850 O O . THR A 1 626 ? 5.167 -20.332 6.734 1.00 68.88 626 THR A O 1
ATOM 4853 N N . VAL A 1 627 ? 3.218 -19.332 6.229 1.00 76.94 627 VAL A N 1
ATOM 4854 C CA . VAL A 1 627 ? 3.423 -18.060 6.940 1.00 76.94 627 VAL A CA 1
ATOM 4855 C C . VAL A 1 627 ? 2.446 -17.966 8.109 1.00 76.94 627 VAL A C 1
ATOM 4857 O O . VAL A 1 627 ? 1.243 -18.144 7.925 1.00 76.94 627 VAL A O 1
ATOM 4860 N N . ASP A 1 628 ? 2.946 -17.603 9.293 1.00 83.75 628 ASP A N 1
ATOM 4861 C CA . ASP A 1 628 ? 2.093 -17.349 10.457 1.00 83.75 628 ASP A CA 1
ATOM 4862 C C . ASP A 1 628 ? 1.861 -15.855 10.648 1.00 83.75 628 ASP A C 1
ATOM 4864 O O . ASP A 1 628 ? 2.801 -15.055 10.665 1.00 83.75 628 ASP A O 1
ATOM 4868 N N . PHE A 1 629 ? 0.613 -15.475 10.894 1.00 84.56 629 PHE A N 1
ATOM 4869 C CA . PHE A 1 629 ? 0.272 -14.100 11.208 1.00 84.56 629 PHE A CA 1
ATOM 4870 C C . PHE A 1 629 ? -0.527 -13.980 12.494 1.00 84.56 629 PHE A C 1
ATOM 4872 O O . PHE A 1 629 ? -1.608 -14.542 12.642 1.00 84.56 629 PHE A O 1
ATOM 4879 N N . TYR A 1 630 ? -0.019 -13.178 13.419 1.00 88.38 630 TYR A N 1
ATOM 4880 C CA . TYR A 1 630 ? -0.619 -12.940 14.720 1.00 88.38 630 TYR A CA 1
ATOM 4881 C C . TYR A 1 630 ? -1.225 -11.540 14.770 1.00 88.38 630 TYR A C 1
ATOM 4883 O O . TYR A 1 630 ? -0.515 -10.537 14.694 1.00 88.38 630 TYR A O 1
ATOM 4891 N N . HIS A 1 631 ? -2.540 -11.456 14.960 1.00 88.25 631 HIS A N 1
ATOM 4892 C CA . HIS A 1 631 ? -3.233 -10.205 15.249 1.00 88.25 631 HIS A CA 1
ATOM 4893 C C . HIS A 1 631 ? -3.433 -10.069 16.760 1.00 88.25 631 HIS A C 1
ATOM 4895 O O . HIS A 1 631 ? -4.310 -10.705 17.342 1.00 88.25 631 HIS A O 1
ATOM 4901 N N . VAL A 1 632 ? -2.587 -9.264 17.401 1.00 90.94 632 VAL A N 1
ATOM 4902 C CA . VAL A 1 632 ? -2.504 -9.157 18.860 1.00 90.94 632 VAL A CA 1
ATOM 4903 C C . VAL A 1 632 ? -3.419 -8.049 19.373 1.00 90.94 632 VAL A C 1
ATOM 4905 O O . VAL A 1 632 ? -3.214 -6.874 19.066 1.00 90.94 632 VAL A O 1
ATOM 4908 N N . MET A 1 633 ? -4.397 -8.415 20.200 1.00 89.44 633 MET A N 1
ATOM 4909 C CA . MET A 1 633 ? -5.328 -7.508 20.868 1.00 89.44 633 MET A CA 1
ATOM 4910 C C . MET A 1 633 ? -5.122 -7.517 22.384 1.00 89.44 633 MET A C 1
ATOM 4912 O O . MET A 1 633 ? -5.216 -8.556 23.038 1.00 89.44 633 MET A O 1
ATOM 4916 N N . GLY A 1 634 ? -4.885 -6.335 22.954 1.00 90.50 634 GLY A N 1
ATOM 4917 C CA . GLY A 1 634 ? -4.904 -6.142 24.403 1.00 90.50 634 GLY A CA 1
ATOM 4918 C C . GLY A 1 634 ? -6.336 -6.173 24.943 1.00 90.50 634 GLY A C 1
ATOM 4919 O O . GLY A 1 634 ? -7.209 -5.487 24.410 1.00 90.50 634 GLY A O 1
ATOM 4920 N N . VAL A 1 635 ? -6.574 -6.944 26.002 1.00 91.88 635 VAL A N 1
ATOM 4921 C CA . VAL A 1 635 ? -7.887 -7.093 26.643 1.00 91.88 635 VAL A CA 1
ATOM 4922 C C . VAL A 1 635 ? -7.913 -6.337 27.962 1.00 91.88 635 VAL A C 1
ATOM 4924 O O . VAL A 1 635 ? -7.045 -6.518 28.813 1.00 91.88 635 VAL A O 1
ATOM 4927 N N . GLN A 1 636 ? -8.923 -5.484 28.138 1.00 91.62 636 GLN A N 1
ATOM 4928 C CA . GLN A 1 636 ? -9.109 -4.777 29.400 1.00 91.62 636 GLN A CA 1
ATOM 4929 C C . GLN A 1 636 ? -9.561 -5.750 30.510 1.00 91.62 636 GLN A C 1
ATOM 4931 O O . GLN A 1 636 ? -10.386 -6.629 30.245 1.00 91.62 636 GLN A O 1
ATOM 4936 N N . PRO A 1 637 ? -9.094 -5.580 31.756 1.00 93.31 637 PRO A N 1
ATOM 4937 C CA . PRO A 1 637 ? -9.531 -6.386 32.891 1.00 93.31 637 PRO A CA 1
ATOM 4938 C C . PRO A 1 637 ? -11.048 -6.322 33.118 1.00 93.31 637 PRO A C 1
ATOM 4940 O O . PRO A 1 637 ? -11.665 -5.258 33.001 1.00 93.31 637 PRO A O 1
ATOM 4943 N N . ARG A 1 638 ? -11.665 -7.441 33.512 1.00 91.31 638 ARG A N 1
ATOM 4944 C CA . ARG A 1 638 ? -13.124 -7.549 33.719 1.00 91.31 638 ARG A CA 1
ATOM 4945 C C . ARG A 1 638 ? -13.709 -6.579 34.745 1.00 91.31 638 ARG A C 1
ATOM 4947 O O . ARG A 1 638 ? -14.879 -6.237 34.641 1.00 91.31 638 ARG A O 1
ATOM 4954 N N . ASP A 1 639 ? -12.937 -6.155 35.746 1.00 90.56 639 ASP A N 1
ATOM 4955 C CA . ASP A 1 639 ? -13.365 -5.159 36.743 1.00 90.56 639 ASP A CA 1
ATOM 4956 C C . ASP A 1 639 ? -13.521 -3.766 36.128 1.00 90.56 639 ASP A C 1
ATOM 4958 O O . ASP A 1 639 ? -14.241 -2.926 36.657 1.00 90.56 639 ASP A O 1
ATOM 4962 N N . THR A 1 640 ? -12.895 -3.543 34.976 1.00 92.50 640 THR A N 1
ATOM 4963 C CA . THR A 1 640 ? -13.030 -2.309 34.215 1.00 92.50 640 THR A CA 1
ATOM 4964 C C . THR A 1 640 ? -14.077 -2.410 33.109 1.00 92.50 640 THR A C 1
ATOM 4966 O O . THR A 1 640 ? -14.404 -1.376 32.543 1.00 92.50 640 THR A O 1
ATOM 4969 N N . ALA A 1 641 ? -14.642 -3.584 32.812 1.00 89.94 641 ALA A N 1
ATOM 4970 C CA . ALA A 1 641 ? -15.590 -3.776 31.713 1.00 89.94 641 ALA A CA 1
ATOM 4971 C C . ALA A 1 641 ? -17.037 -3.379 32.058 1.00 89.94 641 ALA A C 1
ATOM 4973 O O . ALA A 1 641 ? -17.525 -3.644 33.157 1.00 89.94 641 ALA A O 1
ATOM 4974 N N . VAL A 1 642 ? -17.734 -2.777 31.090 1.00 89.06 642 VAL A N 1
ATOM 4975 C CA . VAL A 1 642 ? -19.181 -2.491 31.133 1.00 89.06 642 VAL A CA 1
ATOM 4976 C C . VAL A 1 642 ? -19.860 -2.927 29.832 1.00 89.06 642 VAL A C 1
ATOM 4978 O O . VAL A 1 642 ? -19.177 -3.199 28.846 1.00 89.06 642 VAL A O 1
ATOM 4981 N N . GLU A 1 643 ? -21.195 -2.984 29.813 1.00 85.25 643 GLU A N 1
ATOM 4982 C CA . GLU A 1 643 ? -21.975 -3.502 28.673 1.00 85.25 643 GLU A CA 1
ATOM 4983 C C . GLU A 1 643 ? -21.583 -2.921 27.299 1.00 85.25 643 GLU A C 1
ATOM 4985 O O . GLU A 1 643 ? -21.240 -3.716 26.422 1.00 85.25 643 GLU A O 1
ATOM 4990 N N . PRO A 1 644 ? -21.487 -1.586 27.108 1.00 82.06 644 PRO A N 1
ATOM 4991 C CA . PRO A 1 644 ? -21.032 -1.000 25.843 1.00 82.06 644 PRO A CA 1
ATOM 4992 C C . PRO A 1 644 ? -19.652 -1.472 25.360 1.00 82.06 644 PRO A C 1
ATOM 4994 O O . PRO A 1 644 ? -19.389 -1.506 24.158 1.00 82.06 644 PRO A O 1
ATOM 4997 N N . ASP A 1 645 ? -18.745 -1.827 26.276 1.00 86.75 645 ASP A N 1
ATOM 4998 C CA . ASP A 1 645 ? -17.433 -2.341 25.876 1.00 86.75 645 ASP A CA 1
ATOM 4999 C C . ASP A 1 645 ? -17.540 -3.773 25.351 1.00 86.75 645 ASP A C 1
ATOM 5001 O O . ASP A 1 645 ? -16.819 -4.134 24.422 1.00 86.75 645 ASP A O 1
ATOM 5005 N N . GLY A 1 646 ? -18.424 -4.576 25.955 1.00 88.75 646 GLY A N 1
ATOM 5006 C CA . GLY A 1 646 ? -18.715 -5.936 25.518 1.00 88.75 646 GLY A CA 1
ATOM 5007 C C . GLY A 1 646 ? -19.345 -5.957 24.130 1.00 88.75 646 GLY A C 1
ATOM 5008 O O . GLY A 1 646 ? -18.927 -6.744 23.286 1.00 88.75 646 GLY A O 1
ATOM 5009 N N . GLU A 1 647 ? -20.284 -5.049 23.860 1.00 84.50 647 GLU A N 1
ATOM 5010 C CA . GLU A 1 647 ? -20.890 -4.882 22.532 1.00 84.50 647 GLU A CA 1
ATOM 5011 C C . GLU A 1 647 ? -19.823 -4.580 21.475 1.00 84.50 647 GLU A C 1
ATOM 5013 O O . GLU A 1 647 ? -19.672 -5.324 20.505 1.00 84.50 647 GLU A O 1
ATOM 5018 N N . SER A 1 648 ? -18.986 -3.567 21.724 1.00 82.88 648 SER A N 1
ATOM 5019 C CA . SER A 1 648 ? -17.895 -3.233 20.807 1.00 82.88 648 SER A CA 1
ATOM 5020 C C . SER A 1 648 ? -16.872 -4.368 20.664 1.00 82.88 648 SER A C 1
ATOM 5022 O O . SER A 1 648 ? -16.289 -4.527 19.591 1.00 82.88 648 SER A O 1
ATOM 5024 N N . PHE A 1 649 ? -16.631 -5.157 21.715 1.00 89.00 649 PHE A N 1
ATOM 5025 C CA . PHE A 1 649 ? -15.748 -6.322 21.657 1.00 89.00 649 PHE A CA 1
ATOM 5026 C C . PHE A 1 649 ? -16.307 -7.410 20.732 1.00 89.00 649 PHE A C 1
ATOM 5028 O O . PHE A 1 649 ? -15.589 -7.887 19.855 1.00 89.00 649 PHE A O 1
ATOM 5035 N N . VAL A 1 650 ? -17.583 -7.774 20.890 1.00 88.81 650 VAL A N 1
ATOM 5036 C CA . VAL A 1 650 ? -18.235 -8.793 20.054 1.00 88.81 650 VAL A CA 1
ATOM 5037 C C . VAL A 1 650 ? -18.290 -8.355 18.591 1.00 88.81 650 VAL A C 1
ATOM 5039 O O . VAL A 1 650 ? -17.980 -9.163 17.716 1.00 88.81 650 VAL A O 1
ATOM 5042 N N . GLN A 1 651 ? -18.582 -7.079 18.330 1.00 84.06 651 GLN A N 1
ATOM 5043 C CA . GLN A 1 651 ? -18.525 -6.501 16.987 1.00 84.06 651 GLN A CA 1
ATOM 5044 C C . GLN A 1 651 ? -17.111 -6.599 16.395 1.00 84.06 651 GLN A C 1
ATOM 5046 O O . GLN A 1 651 ? -16.939 -7.130 15.307 1.00 84.06 651 GLN A O 1
ATOM 5051 N N . THR A 1 652 ? -16.078 -6.188 17.141 1.00 83.62 652 THR A N 1
ATOM 5052 C CA . THR A 1 652 ? -14.671 -6.238 16.684 1.00 83.62 652 THR A CA 1
ATOM 5053 C C . THR A 1 652 ? -14.235 -7.662 16.315 1.00 83.62 652 THR A C 1
ATOM 5055 O O . THR A 1 652 ? -13.558 -7.870 15.309 1.00 83.62 652 THR A O 1
ATOM 5058 N N . VAL A 1 653 ? -14.615 -8.658 17.125 1.00 88.38 653 VAL A N 1
ATOM 5059 C CA . VAL A 1 653 ? -14.320 -10.069 16.833 1.00 88.38 653 VAL A CA 1
ATOM 5060 C C . VAL A 1 653 ? -15.106 -10.541 15.610 1.00 88.38 653 VAL A C 1
ATOM 5062 O O . VAL A 1 653 ? -14.537 -11.187 14.737 1.00 88.38 653 VAL A O 1
ATOM 5065 N N . SER A 1 654 ? -16.385 -10.189 15.503 1.00 85.38 654 SER A N 1
ATOM 5066 C CA . SER A 1 654 ? -17.215 -10.574 14.355 1.00 85.38 654 SER A CA 1
ATOM 5067 C C . SER A 1 654 ? -16.702 -9.959 13.051 1.00 85.38 654 SER A C 1
ATOM 5069 O O . SER A 1 654 ? -16.611 -10.666 12.054 1.00 85.38 654 SER A O 1
ATOM 5071 N N . GLU A 1 655 ? -16.279 -8.691 13.070 1.00 78.19 655 GLU A N 1
ATOM 5072 C CA . GLU A 1 655 ? -15.620 -8.015 11.946 1.00 78.19 655 GLU A CA 1
ATOM 5073 C C . GLU A 1 655 ? -14.342 -8.750 11.523 1.00 78.19 655 GLU A C 1
ATOM 5075 O O . GLU A 1 655 ? -14.145 -8.991 10.336 1.00 78.19 655 GLU A O 1
ATOM 5080 N N . PHE A 1 656 ? -13.497 -9.157 12.481 1.00 81.31 656 PHE A N 1
ATOM 5081 C CA . PHE A 1 656 ? -12.282 -9.933 12.205 1.00 81.31 656 PHE A CA 1
ATOM 5082 C C . PHE A 1 656 ? -12.601 -11.242 11.466 1.00 81.31 656 PHE A C 1
ATOM 5084 O O . PHE A 1 656 ? -11.978 -11.551 10.455 1.00 81.31 656 PHE A O 1
ATOM 5091 N N . PHE A 1 657 ? -13.592 -11.995 11.947 1.00 81.06 657 PHE A N 1
ATOM 5092 C CA . PHE A 1 657 ? -14.018 -13.249 11.324 1.00 81.06 657 PHE A CA 1
ATOM 5093 C C . PHE A 1 657 ? -14.783 -13.032 10.005 1.00 81.06 657 PHE A C 1
ATOM 5095 O O . PHE A 1 657 ? -14.739 -13.890 9.128 1.00 81.06 657 PHE A O 1
ATOM 5102 N N . GLY A 1 658 ? -15.441 -11.885 9.817 1.00 73.75 658 GLY A N 1
ATOM 5103 C CA . GLY A 1 658 ? -16.116 -11.522 8.566 1.00 73.75 658 GLY A CA 1
ATOM 5104 C C . GLY A 1 658 ? -15.169 -11.333 7.385 1.00 73.75 658 GLY A C 1
ATOM 5105 O O . GLY A 1 658 ? -15.500 -11.755 6.280 1.00 73.75 658 GLY A O 1
ATOM 5106 N N . GLN A 1 659 ? -13.951 -10.838 7.632 1.00 68.62 659 GLN A N 1
ATOM 5107 C CA . GLN A 1 659 ? -12.902 -10.695 6.606 1.00 68.62 659 GLN A CA 1
ATOM 5108 C C . GLN A 1 659 ? -12.497 -12.030 5.944 1.00 68.62 659 GLN A C 1
ATOM 5110 O O . GLN A 1 659 ? -11.827 -12.038 4.918 1.00 68.62 659 GLN A O 1
ATOM 5115 N N . VAL A 1 660 ? -12.871 -13.162 6.543 1.00 62.84 660 VAL A N 1
ATOM 5116 C CA . VAL A 1 660 ? -12.542 -14.522 6.088 1.00 62.84 660 VAL A CA 1
ATOM 5117 C C . VAL A 1 660 ? -13.616 -15.065 5.135 1.00 62.84 660 VAL A C 1
ATOM 5119 O O . VAL A 1 660 ? -13.333 -15.930 4.312 1.00 62.84 660 VAL A O 1
ATOM 5122 N N . ILE A 1 661 ? -14.860 -14.586 5.257 1.00 56.41 661 ILE A N 1
ATOM 5123 C CA . ILE A 1 661 ? -16.020 -15.107 4.511 1.00 56.41 661 ILE A CA 1
ATOM 5124 C C . ILE A 1 661 ? -16.270 -14.309 3.234 1.00 56.41 661 ILE A C 1
ATOM 5126 O O . ILE A 1 661 ? -16.805 -14.864 2.277 1.00 56.41 661 ILE A O 1
ATOM 5130 N N . GLU A 1 662 ? -15.922 -13.021 3.206 1.00 49.69 662 GLU A N 1
ATOM 5131 C CA . GLU A 1 662 ? -16.239 -12.158 2.070 1.00 49.69 662 GLU A CA 1
ATOM 5132 C C . GLU A 1 662 ? -15.516 -12.614 0.782 1.00 49.69 662 GLU A C 1
ATOM 5134 O O . GLU A 1 662 ? -14.290 -12.523 0.686 1.00 49.69 662 GLU A O 1
ATOM 5139 N N . PRO A 1 663 ? -16.257 -13.073 -0.248 1.00 38.00 663 PRO A N 1
ATOM 5140 C CA . PRO A 1 663 ? -15.675 -13.601 -1.486 1.00 38.00 663 PRO A CA 1
ATOM 5141 C C . PRO A 1 663 ? -15.043 -12.521 -2.388 1.00 38.00 663 PRO A C 1
ATOM 5143 O O . PRO A 1 663 ? -14.407 -12.861 -3.386 1.00 38.00 663 PRO A O 1
ATOM 5146 N N . ASP A 1 664 ? -15.207 -11.239 -2.041 1.00 42.12 664 ASP A N 1
ATOM 5147 C CA . ASP A 1 664 ? -14.801 -10.071 -2.838 1.00 42.12 664 ASP A CA 1
ATOM 5148 C C . ASP A 1 664 ? -13.610 -9.286 -2.237 1.00 42.12 664 ASP A C 1
ATOM 5150 O O . ASP A 1 664 ? -13.230 -8.244 -2.778 1.00 42.12 664 ASP A O 1
ATOM 5154 N N . THR A 1 665 ? -12.987 -9.756 -1.145 1.00 42.25 665 THR A N 1
ATOM 5155 C CA . THR A 1 665 ? -11.896 -9.034 -0.446 1.00 42.25 665 THR A CA 1
ATOM 5156 C C . THR A 1 665 ? -10.537 -9.742 -0.431 1.00 42.25 665 THR A C 1
ATOM 5158 O O . THR A 1 665 ? -9.711 -9.437 0.424 1.00 42.25 665 THR A O 1
ATOM 5161 N N . ASP A 1 666 ? -10.242 -10.638 -1.385 1.00 45.56 666 ASP A N 1
ATOM 5162 C CA . ASP A 1 666 ? -9.034 -11.493 -1.316 1.00 45.56 666 ASP A CA 1
ATOM 5163 C C . ASP A 1 666 ? -8.993 -12.318 -0.001 1.00 45.56 666 ASP A C 1
ATOM 5165 O O . ASP A 1 666 ? -7.925 -12.641 0.523 1.00 45.56 666 ASP A O 1
ATOM 5169 N N . GLY A 1 667 ? -10.170 -12.630 0.562 1.00 44.19 667 GLY A N 1
ATOM 5170 C CA . GLY A 1 667 ? -10.323 -13.281 1.861 1.00 44.19 667 GLY A CA 1
ATOM 5171 C C . GLY A 1 667 ? -9.549 -14.597 1.966 1.00 44.19 667 GLY A C 1
ATOM 5172 O O . GLY A 1 667 ? -9.545 -15.430 1.058 1.00 44.19 667 GLY A O 1
ATOM 5173 N N . ILE A 1 668 ? -8.888 -14.787 3.108 1.00 52.19 668 ILE A N 1
ATOM 5174 C CA . ILE A 1 668 ? -8.190 -16.028 3.450 1.00 52.19 668 ILE A CA 1
ATOM 5175 C C . ILE A 1 668 ? -9.269 -17.085 3.693 1.00 52.19 668 ILE A C 1
ATOM 5177 O O . ILE A 1 668 ? -9.966 -17.024 4.696 1.00 52.19 668 ILE A O 1
ATOM 5181 N N . LEU A 1 669 ? -9.414 -18.069 2.808 1.00 52.16 669 LEU A N 1
ATOM 5182 C CA . LEU A 1 669 ? -10.465 -19.105 2.871 1.00 52.16 669 LEU A CA 1
ATOM 5183 C C . LEU A 1 669 ? -10.276 -20.145 3.998 1.00 52.16 669 LEU A C 1
ATOM 5185 O O . LEU A 1 669 ? -10.792 -21.263 3.937 1.00 52.16 669 LEU A O 1
ATOM 5189 N N . LYS A 1 670 ? -9.538 -19.789 5.051 1.00 61.91 670 LYS A N 1
ATOM 5190 C CA . LYS A 1 670 ? -9.280 -20.616 6.230 1.00 61.91 670 LYS A CA 1
ATOM 5191 C C . LYS A 1 670 ? -9.783 -19.921 7.483 1.00 61.91 670 LYS A C 1
ATOM 5193 O O . LYS A 1 670 ? -9.498 -18.748 7.707 1.00 61.91 670 LYS A O 1
ATOM 5198 N N . SER A 1 671 ? -10.477 -20.677 8.335 1.00 66.62 671 SER A N 1
ATOM 5199 C CA . SER A 1 671 ? -10.915 -20.180 9.638 1.00 66.62 671 SER A CA 1
ATOM 5200 C C . SER A 1 671 ? -9.693 -19.728 10.436 1.00 66.62 671 SER A C 1
ATOM 5202 O O . SER A 1 671 ? -8.785 -20.539 10.636 1.00 66.62 671 SER A O 1
ATOM 5204 N N . PRO A 1 672 ? -9.674 -18.487 10.944 1.00 78.31 672 PRO A N 1
ATOM 5205 C CA . PRO A 1 672 ? -8.605 -18.040 11.806 1.00 78.31 672 PRO A CA 1
ATOM 5206 C C . PRO A 1 672 ? -8.509 -18.918 13.047 1.00 78.31 672 PRO A C 1
ATOM 5208 O O . PRO A 1 672 ? -9.517 -19.325 13.633 1.00 78.31 672 PRO A O 1
ATOM 5211 N N . THR A 1 673 ? -7.280 -19.163 13.472 1.00 86.31 673 THR A N 1
ATOM 5212 C CA . THR A 1 673 ? -6.985 -19.733 14.779 1.00 86.31 673 THR A CA 1
ATOM 5213 C C . THR A 1 673 ? -7.164 -18.659 15.850 1.00 86.31 673 THR A C 1
ATOM 5215 O O . THR A 1 673 ? -6.969 -17.468 15.610 1.00 86.31 673 THR A O 1
ATOM 5218 N N . VAL A 1 674 ? -7.518 -19.064 17.067 1.00 90.81 674 VAL A N 1
ATOM 5219 C CA . VAL A 1 674 ? -7.649 -18.155 18.209 1.00 90.81 674 VAL A CA 1
ATOM 5220 C C . VAL A 1 674 ? -6.708 -18.589 19.321 1.00 90.81 674 VAL A C 1
ATOM 5222 O O . VAL A 1 674 ? -6.617 -19.768 19.659 1.00 90.81 674 VAL A O 1
ATOM 5225 N N . ARG A 1 675 ? -6.010 -17.620 19.912 1.00 93.06 675 ARG A N 1
ATOM 5226 C CA . ARG A 1 675 ? -5.132 -17.804 21.066 1.00 93.06 675 ARG A CA 1
ATOM 5227 C C . ARG A 1 675 ? -5.536 -16.825 22.160 1.00 93.06 675 ARG A C 1
ATOM 5229 O O . ARG A 1 675 ? -5.444 -15.617 21.972 1.00 93.06 675 ARG A O 1
ATOM 5236 N N . VAL A 1 676 ? -5.919 -17.322 23.332 1.00 92.94 676 VAL A N 1
ATOM 5237 C CA . VAL A 1 676 ? -6.188 -16.474 24.502 1.00 92.94 676 VAL A CA 1
ATOM 5238 C C . VAL A 1 676 ? -5.149 -16.753 25.583 1.00 92.94 676 VAL A C 1
ATOM 5240 O O . VAL A 1 676 ? -4.972 -17.891 26.018 1.00 92.94 676 VAL A O 1
ATOM 5243 N N . ASN A 1 677 ? -4.440 -15.720 26.049 1.00 92.38 677 ASN A N 1
ATOM 5244 C CA . ASN A 1 677 ? -3.551 -15.892 27.196 1.00 92.38 677 ASN A CA 1
ATOM 5245 C C . ASN A 1 677 ? -4.367 -16.283 28.442 1.00 92.38 677 ASN A C 1
ATOM 5247 O O . ASN A 1 677 ? -5.404 -15.695 28.748 1.00 92.38 677 ASN A O 1
ATOM 5251 N N . ASN A 1 678 ? -3.871 -17.262 29.206 1.00 89.00 678 ASN A N 1
ATOM 5252 C CA . ASN A 1 678 ? -4.561 -17.778 30.398 1.00 89.00 678 ASN A CA 1
ATOM 5253 C C . ASN A 1 678 ? -4.897 -16.689 31.436 1.00 89.00 678 ASN A C 1
ATOM 5255 O O . ASN A 1 678 ? -5.832 -16.857 32.219 1.00 89.00 678 ASN A O 1
ATOM 5259 N N . THR A 1 679 ? -4.119 -15.608 31.464 1.00 91.31 679 THR A N 1
ATOM 5260 C CA . THR A 1 679 ? -4.298 -14.430 32.322 1.00 91.31 679 THR A CA 1
ATOM 5261 C C . THR A 1 679 ? -5.576 -13.661 31.991 1.00 91.31 679 THR A C 1
ATOM 5263 O O . THR A 1 679 ? -6.318 -13.339 32.916 1.00 91.31 679 THR A O 1
ATOM 5266 N N . VAL A 1 680 ? -5.893 -13.492 30.702 1.00 93.00 680 VAL A N 1
ATOM 5267 C CA . VAL A 1 680 ? -7.056 -12.725 30.212 1.00 93.00 680 VAL A CA 1
ATOM 5268 C C . VAL A 1 680 ? -8.257 -13.582 29.813 1.00 93.00 680 VAL A C 1
ATOM 5270 O O . VAL A 1 680 ? -9.309 -13.049 29.476 1.00 93.00 680 VAL A O 1
ATOM 5273 N N . SER A 1 681 ? -8.158 -14.914 29.872 1.00 93.69 681 SER A N 1
ATOM 5274 C CA . SER A 1 681 ? -9.246 -15.832 29.477 1.00 93.69 681 SER A CA 1
ATOM 5275 C C . SER A 1 681 ? -10.588 -15.516 30.155 1.00 93.69 681 SER A C 1
ATOM 5277 O O . SER A 1 681 ? -11.640 -15.511 29.518 1.00 93.69 681 SER A O 1
ATOM 5279 N N . LYS A 1 682 ? -10.565 -15.152 31.441 1.00 94.06 682 LYS A N 1
ATOM 5280 C CA . LYS A 1 682 ? -11.784 -14.749 32.162 1.00 94.06 682 LYS A CA 1
ATOM 5281 C C . LYS A 1 682 ? -12.277 -13.352 31.798 1.00 94.06 682 LYS A C 1
ATOM 5283 O O . LYS A 1 682 ? -13.463 -13.083 31.965 1.00 94.06 682 LYS A O 1
ATOM 5288 N N . ASP A 1 683 ? -11.382 -12.477 31.358 1.00 94.56 683 ASP A N 1
ATOM 5289 C CA . ASP A 1 683 ? -11.718 -11.112 30.964 1.00 94.56 683 ASP A CA 1
ATOM 5290 C C . ASP A 1 683 ? -12.379 -11.100 29.583 1.00 94.56 683 ASP A C 1
ATOM 5292 O O . ASP A 1 683 ? -13.419 -10.466 29.412 1.00 94.56 683 ASP A O 1
ATOM 5296 N N . VAL A 1 684 ? -11.869 -11.911 28.647 1.00 94.75 684 VAL A N 1
ATOM 5297 C CA . VAL A 1 684 ? -12.509 -12.167 27.346 1.00 94.75 684 VAL A CA 1
ATOM 5298 C C . VAL A 1 684 ? -13.914 -12.737 27.541 1.00 94.75 684 VAL A C 1
ATOM 5300 O O . VAL A 1 684 ? -14.877 -12.165 27.039 1.00 94.75 684 VAL A O 1
ATOM 5303 N N . ALA A 1 685 ? -14.054 -13.801 28.340 1.00 94.31 685 ALA A N 1
ATOM 5304 C CA . ALA A 1 685 ? -15.360 -14.404 28.611 1.00 94.31 685 ALA A CA 1
ATOM 5305 C C . ALA A 1 685 ? -16.353 -13.404 29.239 1.00 94.31 685 ALA A C 1
ATOM 5307 O O . ALA A 1 685 ? -17.550 -13.460 28.966 1.00 94.31 685 ALA A O 1
ATOM 5308 N N . ALA A 1 686 ? -15.880 -12.470 30.072 1.00 92.81 686 ALA A N 1
ATOM 5309 C CA . ALA A 1 686 ? -16.729 -11.433 30.654 1.00 92.81 686 ALA A CA 1
ATOM 5310 C C . ALA A 1 686 ? -17.208 -10.413 29.605 1.00 92.81 686 ALA A C 1
ATOM 5312 O O . ALA A 1 686 ? -18.393 -10.081 29.585 1.00 92.81 686 ALA A O 1
ATOM 5313 N N . LEU A 1 687 ? -16.318 -9.948 28.722 1.00 92.75 687 LEU A N 1
ATOM 5314 C CA . LEU A 1 687 ? -16.662 -9.023 27.635 1.00 92.75 687 LEU A CA 1
ATOM 5315 C C . LEU A 1 687 ? -17.636 -9.645 26.631 1.00 92.75 687 LEU A C 1
ATOM 5317 O O . LEU A 1 687 ? -18.617 -9.007 26.259 1.00 92.75 687 LEU A O 1
ATOM 5321 N N . GLU A 1 688 ? -17.416 -10.903 26.250 1.00 93.75 688 GLU A N 1
ATOM 5322 C CA . GLU A 1 688 ? -18.329 -11.654 25.384 1.00 93.75 688 GLU A CA 1
ATOM 5323 C C . GLU A 1 688 ? -19.750 -11.699 25.955 1.00 93.75 688 GLU A C 1
ATOM 5325 O O . GLU A 1 688 ? -20.722 -11.459 25.241 1.00 93.75 688 GLU A O 1
ATOM 5330 N N . ARG A 1 689 ? -19.888 -11.972 27.259 1.00 91.12 689 ARG A N 1
ATOM 5331 C CA . ARG A 1 689 ? -21.199 -12.016 27.925 1.00 91.12 689 ARG A CA 1
ATOM 5332 C C . ARG A 1 689 ? -21.900 -10.674 27.901 1.00 91.12 689 ARG A C 1
ATOM 5334 O O . ARG A 1 689 ? -23.075 -10.620 27.557 1.00 91.12 689 ARG A O 1
ATOM 5341 N N . LEU A 1 690 ? -21.161 -9.625 28.248 1.00 89.25 690 LEU A N 1
ATOM 5342 C CA . LEU A 1 690 ? -21.661 -8.257 28.235 1.00 89.25 690 LEU A CA 1
ATOM 5343 C C . LEU A 1 690 ? -22.165 -7.859 26.836 1.00 89.25 690 LEU A C 1
ATOM 5345 O O . LEU A 1 690 ? -23.217 -7.240 26.731 1.00 89.25 690 LEU A O 1
ATOM 5349 N N . GLY A 1 691 ? -21.469 -8.262 25.766 1.00 86.94 691 GLY A N 1
ATOM 5350 C CA . GLY A 1 691 ? -21.881 -7.961 24.391 1.00 86.94 691 GLY A CA 1
ATOM 5351 C C . GLY A 1 691 ? -23.039 -8.810 23.866 1.00 86.94 691 GLY A C 1
ATOM 5352 O O . GLY A 1 691 ? -23.945 -8.288 23.217 1.00 86.94 691 GLY A O 1
ATOM 5353 N N . ALA A 1 692 ? -23.055 -10.112 24.167 1.00 85.00 692 ALA A N 1
ATOM 5354 C CA . ALA A 1 692 ? -24.089 -11.024 23.675 1.00 85.00 692 ALA A CA 1
ATOM 5355 C C . ALA A 1 692 ? -25.494 -10.686 24.202 1.00 85.00 692 ALA A C 1
ATOM 5357 O O . ALA A 1 692 ? -26.487 -10.962 23.526 1.00 85.00 692 ALA A O 1
ATOM 5358 N N . ASP A 1 693 ? -25.590 -10.095 25.396 1.00 73.62 693 ASP A N 1
ATOM 5359 C CA . ASP A 1 693 ? -26.868 -9.650 25.952 1.00 73.62 693 ASP A CA 1
ATOM 5360 C C . ASP A 1 693 ? -27.415 -8.393 25.244 1.00 73.62 693 ASP A C 1
ATOM 5362 O O . ASP A 1 693 ? -28.635 -8.276 25.116 1.00 73.62 693 ASP A O 1
ATOM 5366 N N . SER A 1 694 ? -26.549 -7.527 24.694 1.00 68.75 694 SER A N 1
ATOM 5367 C CA . SER A 1 694 ? -26.950 -6.369 23.870 1.00 68.75 694 SER A CA 1
ATOM 5368 C C . SER A 1 694 ? -27.491 -6.811 22.500 1.00 68.75 694 SER A C 1
ATOM 5370 O O . SER A 1 694 ? -28.595 -6.433 22.104 1.00 68.75 694 SER A O 1
ATOM 5372 N N . LEU A 1 695 ? -26.798 -7.741 21.826 1.00 67.00 695 LEU A N 1
ATOM 5373 C CA . LEU A 1 695 ? -27.184 -8.259 20.500 1.00 67.00 695 LEU A CA 1
ATOM 5374 C C . LEU A 1 695 ? -28.520 -9.020 20.478 1.00 67.00 695 LEU A C 1
ATOM 5376 O O . LEU A 1 695 ? -29.150 -9.146 19.434 1.00 67.00 695 LEU A O 1
ATOM 5380 N N . ARG A 1 696 ? -29.000 -9.520 21.624 1.00 58.78 696 ARG A N 1
ATOM 5381 C CA . ARG A 1 696 ? -30.329 -10.156 21.737 1.00 58.78 696 ARG A CA 1
ATOM 5382 C C . ARG A 1 696 ? -31.492 -9.195 21.499 1.00 58.78 696 ARG A C 1
ATOM 5384 O O . ARG A 1 696 ? -32.611 -9.651 21.258 1.00 58.78 696 ARG A O 1
ATOM 5391 N N . LEU A 1 697 ? -31.252 -7.900 21.667 1.00 52.50 697 LEU A N 1
ATOM 5392 C CA . LEU A 1 697 ? -32.268 -6.852 21.625 1.00 52.50 697 LEU A CA 1
ATOM 5393 C C . LEU A 1 697 ? -32.253 -6.089 20.300 1.00 52.50 697 LEU A C 1
ATOM 5395 O O . LEU A 1 697 ? -33.224 -5.392 20.003 1.00 52.50 697 LEU A O 1
ATOM 5399 N N . ASP A 1 698 ? -31.187 -6.246 19.515 1.00 53.97 698 ASP A N 1
ATOM 5400 C CA . ASP A 1 698 ? -31.016 -5.581 18.235 1.00 53.97 698 ASP A CA 1
ATOM 5401 C C . ASP A 1 698 ? -31.413 -6.505 17.074 1.00 53.97 698 ASP A C 1
ATOM 5403 O O . ASP A 1 698 ? -30.846 -7.578 16.874 1.00 53.97 698 ASP A O 1
ATOM 5407 N N . ALA A 1 699 ? -32.411 -6.090 16.293 1.00 49.78 699 ALA A N 1
ATOM 5408 C CA . ALA A 1 699 ? -32.828 -6.802 15.085 1.00 49.78 699 ALA A CA 1
ATOM 5409 C C . ALA A 1 699 ? -31.881 -6.558 13.890 1.00 49.78 699 ALA A C 1
ATOM 5411 O O . ALA A 1 699 ? -32.115 -7.124 12.824 1.00 49.78 699 ALA A O 1
ATOM 5412 N N . ARG A 1 700 ? -30.852 -5.710 14.061 1.00 51.12 700 ARG A N 1
ATOM 5413 C CA . ARG A 1 700 ? -29.933 -5.220 13.019 1.00 51.12 700 ARG A CA 1
ATOM 5414 C C . ARG A 1 700 ? -28.560 -5.916 13.000 1.00 51.12 700 ARG A C 1
ATOM 5416 O O . ARG A 1 700 ? -27.717 -5.545 12.193 1.00 51.12 700 ARG A O 1
ATOM 5423 N N . GLY A 1 701 ? -28.314 -6.897 13.874 1.00 59.09 701 GLY A N 1
ATOM 5424 C CA . GLY A 1 701 ? -27.034 -7.618 13.921 1.00 59.09 701 GLY A CA 1
ATOM 5425 C C . GLY A 1 701 ? -26.776 -8.474 12.673 1.00 59.09 701 GLY A C 1
ATOM 5426 O O . GLY A 1 701 ? -27.693 -9.089 12.123 1.00 59.09 701 GLY A O 1
ATOM 5427 N N . THR A 1 702 ? -25.517 -8.549 12.242 1.00 74.69 702 THR A N 1
ATOM 5428 C CA . THR A 1 702 ? -25.080 -9.383 11.111 1.00 74.69 702 THR A CA 1
ATOM 5429 C C . THR A 1 702 ? -25.251 -10.880 11.402 1.00 74.69 702 THR A C 1
ATOM 5431 O O . THR A 1 702 ? -25.325 -11.319 12.553 1.00 74.69 702 THR A O 1
ATOM 5434 N N . VAL A 1 703 ? -25.260 -11.712 10.352 1.00 78.69 703 VAL A N 1
ATOM 5435 C CA . VAL A 1 703 ? -25.352 -13.181 10.495 1.00 78.69 703 VAL A CA 1
ATOM 5436 C C . VAL A 1 703 ? -24.189 -13.737 11.336 1.00 78.69 703 VAL A C 1
ATOM 5438 O O . VAL A 1 703 ? -24.381 -14.661 12.129 1.00 78.69 703 VAL A O 1
ATOM 5441 N N . ILE A 1 704 ? -22.996 -13.141 11.220 1.00 82.56 704 ILE A N 1
ATOM 5442 C CA . ILE A 1 704 ? -21.802 -13.521 11.992 1.00 82.56 704 ILE A CA 1
ATOM 5443 C C . ILE A 1 704 ? -21.966 -13.146 13.463 1.00 82.56 704 ILE A C 1
ATOM 5445 O O . ILE A 1 704 ? -21.753 -14.000 14.323 1.00 82.56 704 ILE A O 1
ATOM 5449 N N . GLU A 1 705 ? -22.406 -11.923 13.761 1.00 85.00 705 GLU A N 1
ATOM 5450 C CA . GLU A 1 705 ? -22.656 -11.479 15.138 1.00 85.00 705 GLU A CA 1
ATOM 5451 C C . GLU A 1 705 ? -23.725 -12.336 15.819 1.00 85.00 705 GLU A C 1
ATOM 5453 O O . GLU A 1 705 ? -23.559 -12.734 16.972 1.00 85.00 705 GLU A O 1
ATOM 5458 N N . ALA A 1 706 ? -24.794 -12.691 15.100 1.00 83.94 706 ALA A N 1
ATOM 5459 C CA . ALA A 1 706 ? -25.843 -13.564 15.615 1.00 83.94 706 ALA A CA 1
ATOM 5460 C C . ALA A 1 706 ? -25.322 -14.981 15.921 1.00 83.94 706 ALA A C 1
ATOM 5462 O O . ALA A 1 706 ? -25.628 -15.539 16.981 1.00 83.94 706 ALA A O 1
ATOM 5463 N N . ALA A 1 707 ? -24.512 -15.556 15.025 1.00 86.31 707 ALA A N 1
ATOM 5464 C CA . ALA A 1 707 ? -23.892 -16.865 15.227 1.00 86.31 707 ALA A CA 1
ATOM 5465 C C . ALA A 1 707 ? -22.928 -16.857 16.425 1.00 86.31 707 ALA A C 1
ATOM 5467 O O . ALA A 1 707 ? -22.976 -17.750 17.276 1.00 86.31 707 ALA A O 1
ATOM 5468 N N . TYR A 1 708 ? -22.102 -15.819 16.537 1.00 90.88 708 TYR A N 1
ATOM 5469 C CA . TYR A 1 708 ? -21.155 -15.680 17.634 1.00 90.88 708 TYR A CA 1
ATOM 5470 C C . TYR A 1 708 ? -21.866 -15.451 18.976 1.00 90.88 708 TYR A C 1
ATOM 5472 O O . TYR A 1 708 ? -21.570 -16.125 19.964 1.00 90.88 708 TYR A O 1
ATOM 5480 N N . ALA A 1 709 ? -22.889 -14.592 19.013 1.00 88.56 709 ALA A N 1
ATOM 5481 C CA . ALA A 1 709 ? -23.720 -14.376 20.197 1.00 88.56 709 ALA A CA 1
ATOM 5482 C C . ALA A 1 709 ? -24.435 -15.657 20.659 1.00 88.56 709 ALA A C 1
ATOM 5484 O O . ALA A 1 709 ? -24.558 -15.893 21.865 1.00 88.56 709 ALA A O 1
ATOM 5485 N N . ALA A 1 710 ? -24.882 -16.511 19.732 1.00 87.75 710 ALA A N 1
ATOM 5486 C CA . ALA A 1 710 ? -25.439 -17.821 20.065 1.00 87.75 710 ALA A CA 1
ATOM 5487 C C . ALA A 1 710 ? -24.380 -18.740 20.701 1.00 87.75 710 ALA A C 1
ATOM 5489 O O . ALA A 1 710 ? -24.627 -19.324 21.759 1.00 87.75 710 ALA A O 1
ATOM 5490 N N . ALA A 1 711 ? -23.174 -18.797 20.133 1.00 90.94 711 ALA A N 1
ATOM 5491 C CA . ALA A 1 711 ? -22.072 -19.584 20.685 1.00 90.94 711 ALA A CA 1
ATOM 5492 C C . ALA A 1 711 ? -21.643 -19.117 22.085 1.00 90.94 711 ALA A C 1
ATOM 5494 O O . ALA A 1 711 ? -21.388 -19.940 22.973 1.00 90.94 711 ALA A O 1
ATOM 5495 N N . ILE A 1 712 ? -21.649 -17.803 22.332 1.00 92.31 712 ILE A N 1
ATOM 5496 C CA . ILE A 1 712 ? -21.410 -17.230 23.664 1.00 92.31 712 ILE A CA 1
ATOM 5497 C C . ILE A 1 712 ? -22.411 -17.791 24.678 1.00 92.31 712 ILE A C 1
ATOM 5499 O O . ILE A 1 712 ? -22.034 -18.156 25.793 1.00 92.31 712 ILE A O 1
ATOM 5503 N N . GLN A 1 713 ? -23.684 -17.930 24.309 1.00 86.81 713 GLN A N 1
ATOM 5504 C CA . GLN A 1 713 ? -24.724 -18.439 25.208 1.00 86.81 713 GLN A CA 1
ATOM 5505 C C . GLN A 1 713 ? -24.541 -19.918 25.564 1.00 86.81 713 GLN A C 1
ATOM 5507 O O . GLN A 1 713 ? -24.797 -20.292 26.711 1.00 86.81 713 GLN A O 1
ATOM 5512 N N . GLU A 1 714 ? -24.084 -20.733 24.617 1.00 88.75 714 GLU A N 1
ATOM 5513 C CA . GLU A 1 714 ? -23.883 -22.176 24.797 1.00 88.75 714 GLU A CA 1
ATOM 5514 C C . GLU A 1 714 ? -22.575 -22.519 25.527 1.00 88.75 714 GLU A C 1
ATOM 5516 O O . GLU A 1 714 ? -22.464 -23.566 26.175 1.00 88.75 714 GLU A O 1
ATOM 5521 N N . THR A 1 715 ? -21.597 -21.615 25.478 1.00 90.75 715 THR A N 1
ATOM 5522 C CA . THR A 1 715 ? -20.298 -21.777 26.138 1.00 90.75 715 THR A CA 1
ATOM 5523 C C . THR A 1 715 ? -20.434 -21.635 27.667 1.00 90.75 715 THR A C 1
ATOM 5525 O O . THR A 1 715 ? -21.327 -20.938 28.146 1.00 90.75 715 THR A O 1
ATOM 5528 N N . PRO A 1 716 ? -19.605 -22.289 28.506 1.00 88.88 716 PRO A N 1
ATOM 5529 C CA . PRO A 1 716 ? -19.578 -22.043 29.954 1.00 88.88 716 PRO A CA 1
ATOM 5530 C C . PRO A 1 716 ? -19.173 -20.604 30.333 1.00 88.88 716 PRO A C 1
ATOM 5532 O O . PRO A 1 716 ? -18.425 -19.958 29.616 1.00 88.88 716 PRO A O 1
ATOM 5535 N N . LEU A 1 717 ? -19.608 -20.111 31.502 1.00 82.38 717 LEU A N 1
ATOM 5536 C CA . LEU A 1 717 ? -19.378 -18.718 31.946 1.00 82.38 717 LEU A CA 1
ATOM 5537 C C . LEU A 1 717 ? -17.900 -18.309 32.088 1.00 82.38 717 LEU A C 1
ATOM 5539 O O . LEU A 1 717 ? -17.580 -17.143 31.910 1.00 82.38 717 LEU A O 1
ATOM 5543 N N . ASP A 1 718 ? -17.016 -19.247 32.429 1.00 82.50 718 ASP A N 1
ATOM 5544 C CA . ASP A 1 718 ? -15.588 -18.978 32.664 1.00 82.50 718 ASP A CA 1
ATOM 5545 C C . ASP A 1 718 ? -14.713 -19.275 31.433 1.00 82.50 718 ASP A C 1
ATOM 5547 O O . ASP A 1 718 ? -13.494 -19.396 31.569 1.00 82.50 718 ASP A O 1
ATOM 5551 N N . LYS A 1 719 ? -15.320 -19.487 30.260 1.00 90.38 719 LYS A N 1
ATOM 5552 C CA . LYS A 1 719 ? -14.605 -19.842 29.034 1.00 90.38 719 LYS A CA 1
ATOM 5553 C C . LYS A 1 719 ? -14.954 -18.879 27.901 1.00 90.38 719 LYS A C 1
ATOM 5555 O O . LYS A 1 719 ? -16.146 -18.663 27.689 1.00 90.38 719 LYS A O 1
ATOM 5560 N N . PRO A 1 720 ? -13.950 -18.368 27.174 1.00 93.81 720 PRO A N 1
ATOM 5561 C CA . PRO A 1 720 ? -14.173 -17.638 25.938 1.00 93.81 720 PRO A CA 1
ATOM 5562 C C . PRO A 1 720 ? -14.876 -18.516 24.900 1.00 93.81 720 PRO A C 1
ATOM 5564 O O . PRO A 1 720 ? -14.442 -19.637 24.630 1.00 93.81 720 PRO A O 1
ATOM 5567 N N . ALA A 1 721 ? -15.952 -18.013 24.314 1.00 92.69 721 ALA A N 1
ATOM 5568 C CA . ALA A 1 721 ? -16.626 -18.625 23.182 1.00 92.69 721 ALA A CA 1
ATOM 5569 C C . ALA A 1 721 ? -15.817 -18.463 21.896 1.00 92.69 721 ALA A C 1
ATOM 5571 O O . ALA A 1 721 ? -15.884 -19.336 21.034 1.00 92.69 721 ALA A O 1
ATOM 5572 N N . VAL A 1 722 ? -15.000 -17.410 21.792 1.00 90.88 722 VAL A N 1
ATOM 5573 C CA . VAL A 1 722 ? -14.096 -17.198 20.654 1.00 90.88 722 VAL A CA 1
ATOM 5574 C C . VAL A 1 722 ? -13.114 -18.356 20.447 1.00 90.88 722 VAL A C 1
ATOM 5576 O O . VAL A 1 722 ? -12.721 -18.612 19.319 1.00 90.88 722 VAL A O 1
ATOM 5579 N N . GLU A 1 723 ? -12.754 -19.100 21.503 1.00 90.50 723 GLU A N 1
ATOM 5580 C CA . GLU A 1 723 ? -11.882 -20.289 21.425 1.00 90.50 723 GLU A CA 1
ATOM 5581 C C . GLU A 1 723 ? -12.620 -21.574 21.002 1.00 90.50 723 GLU A C 1
ATOM 5583 O O . GLU A 1 723 ? -12.015 -22.644 20.938 1.00 90.50 723 GLU A O 1
ATOM 5588 N N . THR A 1 724 ? -13.933 -21.512 20.779 1.00 88.81 724 THR A N 1
ATOM 5589 C CA . THR A 1 724 ? -14.724 -22.663 20.324 1.00 88.81 724 THR A CA 1
ATOM 5590 C C . THR A 1 724 ? -14.783 -22.722 18.801 1.00 88.81 724 THR A C 1
ATOM 5592 O O . THR A 1 724 ? -14.582 -21.719 18.124 1.00 88.81 724 THR A O 1
ATOM 5595 N N . ASP A 1 725 ? -15.159 -23.876 18.252 1.00 85.00 725 ASP A N 1
ATOM 5596 C CA . ASP A 1 725 ? -15.338 -24.066 16.805 1.00 85.00 725 ASP A CA 1
ATOM 5597 C C . ASP A 1 725 ? -16.622 -23.397 16.260 1.00 85.00 725 ASP A C 1
ATOM 5599 O O . ASP A 1 725 ? -17.213 -23.879 15.296 1.00 85.00 725 ASP A O 1
ATOM 5603 N N . TRP A 1 726 ? -17.112 -22.321 16.889 1.00 88.00 726 TRP A N 1
ATOM 5604 C CA . TRP A 1 726 ? -18.391 -21.684 16.551 1.00 88.00 726 TRP A CA 1
ATOM 5605 C C . TRP A 1 726 ? -18.449 -21.218 15.098 1.00 88.00 726 TRP A C 1
ATOM 5607 O O . TRP A 1 726 ? -19.471 -21.381 14.434 1.00 88.00 726 TRP A O 1
ATOM 5617 N N . PHE A 1 727 ? -17.341 -20.670 14.607 1.00 85.38 727 PHE A N 1
ATOM 5618 C CA . PHE A 1 727 ? -17.239 -20.131 13.262 1.00 85.38 727 PHE A CA 1
ATOM 5619 C C . PHE A 1 727 ? -17.272 -21.256 12.223 1.00 85.38 727 PHE A C 1
ATOM 5621 O O . PHE A 1 727 ? -18.117 -21.259 11.329 1.00 85.38 727 PHE A O 1
ATOM 5628 N N . SER A 1 728 ? -16.439 -22.281 12.418 1.00 80.19 728 SER A N 1
ATOM 5629 C CA . SER A 1 728 ? -16.428 -23.505 11.613 1.00 80.19 728 SER A CA 1
ATOM 5630 C C . SER A 1 728 ? -17.786 -24.216 11.623 1.00 80.19 728 SER A C 1
ATOM 5632 O O . SER A 1 728 ? -18.248 -24.698 10.592 1.00 80.19 728 SER A O 1
ATOM 5634 N N . ALA A 1 729 ? -18.465 -24.256 12.773 1.00 81.31 729 ALA A N 1
ATOM 5635 C CA . ALA A 1 729 ? -19.786 -24.863 12.911 1.00 81.31 729 ALA A CA 1
ATOM 5636 C C . ALA A 1 729 ? -20.892 -24.070 12.195 1.00 81.31 729 ALA A C 1
ATOM 5638 O O . ALA A 1 729 ? -21.829 -24.679 11.678 1.00 81.31 729 ALA A O 1
ATOM 5639 N N . ALA A 1 730 ? -20.795 -22.738 12.163 1.00 78.88 730 ALA A N 1
ATOM 5640 C CA . ALA A 1 730 ? -21.771 -21.870 11.508 1.00 78.88 730 ALA A CA 1
ATOM 5641 C C . ALA A 1 730 ? -21.585 -21.803 9.982 1.00 78.88 730 ALA A C 1
ATOM 5643 O O . ALA A 1 730 ? -22.578 -21.733 9.260 1.00 78.88 730 ALA A O 1
ATOM 5644 N N . TYR A 1 731 ? -20.339 -21.859 9.497 1.00 76.25 731 TYR A N 1
ATOM 5645 C CA . TYR A 1 731 ? -19.997 -21.576 8.094 1.00 76.25 731 TYR A CA 1
ATOM 5646 C C . TYR A 1 731 ? -19.328 -22.736 7.342 1.00 76.25 731 TYR A C 1
ATOM 5648 O O . TYR A 1 731 ? -19.010 -22.599 6.166 1.00 76.25 731 TYR A O 1
ATOM 5656 N N . GLY A 1 732 ? -19.120 -23.894 7.977 1.00 61.25 732 GLY A N 1
ATOM 5657 C CA . GLY A 1 732 ? -18.579 -25.090 7.317 1.00 61.25 732 GLY A CA 1
ATOM 5658 C C . GLY A 1 732 ? -17.092 -25.013 6.947 1.00 61.25 732 GLY A C 1
ATOM 5659 O O . GLY A 1 732 ? -16.604 -25.879 6.225 1.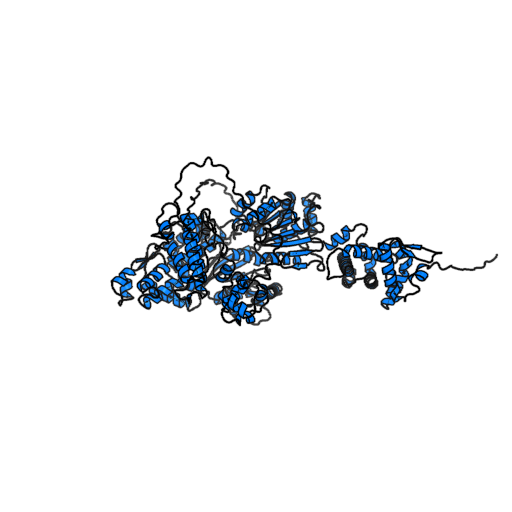00 61.25 732 GLY A O 1
ATOM 5660 N N . VAL A 1 733 ? -16.364 -24.009 7.445 1.00 56.62 733 VAL A N 1
ATOM 5661 C CA . VAL A 1 733 ? -14.923 -23.838 7.211 1.00 56.62 733 VAL A CA 1
ATOM 5662 C C . VAL A 1 733 ? -14.156 -24.798 8.125 1.00 56.62 733 VAL A C 1
ATOM 5664 O O . VAL A 1 733 ? -14.257 -24.713 9.344 1.00 56.62 733 VAL A O 1
ATOM 5667 N N . THR A 1 734 ? -13.415 -25.760 7.578 1.00 43.78 734 THR A N 1
ATOM 5668 C CA . THR A 1 734 ? -12.668 -26.738 8.389 1.00 43.78 734 THR A CA 1
ATOM 5669 C C . THR A 1 734 ? -11.436 -26.119 9.053 1.00 43.78 734 THR A C 1
ATOM 5671 O O . THR A 1 734 ? -10.583 -25.557 8.373 1.00 43.78 734 THR A O 1
ATOM 5674 N N . THR A 1 735 ? -11.297 -26.294 10.369 1.00 38.69 735 THR A N 1
ATOM 5675 C CA . THR A 1 735 ? -10.068 -26.015 11.136 1.00 38.69 735 THR A CA 1
ATOM 5676 C C . THR A 1 735 ? -8.957 -26.996 10.720 1.00 38.69 735 THR A C 1
ATOM 5678 O O . THR A 1 735 ? -9.255 -28.189 10.580 1.00 38.69 735 THR A O 1
ATOM 5681 N N . PRO A 1 736 ? -7.679 -26.588 10.560 1.00 32.41 736 PRO A N 1
ATOM 5682 C CA . PRO A 1 736 ? -6.599 -27.524 10.266 1.00 32.41 736 PRO A CA 1
ATOM 5683 C C . PRO A 1 736 ? -6.302 -28.371 11.510 1.00 32.41 736 PRO A C 1
ATOM 5685 O O . PRO A 1 736 ? -5.508 -28.032 12.381 1.00 32.41 736 PRO A O 1
ATOM 5688 N N . SER A 1 737 ? -6.976 -29.510 11.622 1.00 29.55 737 SER A N 1
ATOM 5689 C CA . SER A 1 737 ? -6.620 -30.586 12.540 1.00 29.55 737 SER A CA 1
ATOM 5690 C C . SER A 1 737 ? -6.509 -31.874 11.737 1.00 29.55 737 SER A C 1
ATOM 5692 O O . SER A 1 737 ? -7.466 -32.307 11.106 1.00 29.55 737 SER A O 1
ATOM 5694 N N . GLN A 1 738 ? -5.298 -32.434 11.744 1.00 35.31 738 GLN A N 1
ATOM 5695 C CA . GLN A 1 738 ? -4.872 -33.679 11.100 1.00 35.31 738 GLN A CA 1
ATOM 5696 C C . GLN A 1 738 ? -5.990 -34.725 10.923 1.00 35.31 738 GLN A C 1
ATOM 5698 O O . GLN A 1 738 ? -6.391 -35.335 11.908 1.00 35.31 738 GLN A O 1
ATOM 5703 N N . GLU A 1 739 ? -6.373 -35.035 9.678 1.00 25.05 739 GLU A N 1
ATOM 5704 C CA . GLU A 1 739 ? -6.566 -36.414 9.198 1.00 25.05 739 GLU A CA 1
ATOM 5705 C C . GLU A 1 739 ? -6.764 -36.496 7.669 1.00 25.05 739 GLU A C 1
ATOM 5707 O O . GLU A 1 739 ? -7.317 -35.616 7.019 1.00 25.05 739 GLU A O 1
ATOM 5712 N N . MET A 1 740 ? -6.239 -37.582 7.100 1.00 26.36 740 MET A N 1
ATOM 5713 C CA . MET A 1 740 ? -6.222 -37.937 5.679 1.00 26.36 740 MET A CA 1
ATOM 5714 C C . MET A 1 740 ? -7.590 -38.407 5.146 1.00 26.36 740 MET A C 1
ATOM 5716 O O . MET A 1 740 ? -8.225 -39.247 5.771 1.00 26.36 740 MET A O 1
ATOM 5720 N N . VAL A 1 741 ? -7.886 -38.025 3.892 1.00 25.25 741 VAL A N 1
ATOM 5721 C CA . VAL A 1 741 ? -8.697 -38.737 2.869 1.00 25.25 741 VAL A CA 1
ATOM 5722 C C . VAL A 1 741 ? -10.178 -39.013 3.197 1.00 25.25 741 VAL A C 1
ATOM 5724 O O . VAL A 1 741 ? -10.490 -39.960 3.909 1.00 25.25 741 VAL A O 1
ATOM 5727 N N . SER A 1 742 ? -11.095 -38.360 2.467 1.00 23.92 742 SER A N 1
ATOM 5728 C CA . SER A 1 742 ? -11.852 -39.012 1.373 1.00 23.92 742 SER A CA 1
ATOM 5729 C C . SER A 1 742 ? -12.770 -38.039 0.626 1.00 23.92 742 SER A C 1
ATOM 5731 O O . SER A 1 742 ? -13.604 -37.375 1.231 1.00 23.92 742 SER A O 1
ATOM 5733 N N . THR A 1 743 ? -12.646 -38.041 -0.698 1.00 32.47 743 THR A N 1
ATOM 5734 C CA . THR A 1 743 ? -13.633 -37.572 -1.679 1.00 32.47 743 THR A CA 1
ATOM 5735 C C . THR A 1 743 ? -14.980 -38.279 -1.507 1.00 32.47 743 THR A C 1
ATOM 5737 O O . THR A 1 743 ? -14.982 -39.507 -1.418 1.00 32.47 743 THR A O 1
ATOM 5740 N N . ASP A 1 744 ? -16.090 -37.537 -1.520 1.00 24.88 744 ASP A N 1
ATOM 5741 C CA . ASP A 1 744 ? -17.257 -37.842 -2.367 1.00 24.88 744 ASP A CA 1
ATOM 5742 C C . ASP A 1 744 ? -18.346 -36.753 -2.276 1.00 24.88 744 ASP A C 1
ATOM 5744 O O . ASP A 1 744 ? -18.770 -36.359 -1.193 1.00 24.88 744 ASP A O 1
ATOM 5748 N N . ASP A 1 745 ? -18.769 -36.316 -3.466 1.00 27.39 745 ASP A N 1
ATOM 5749 C CA . ASP A 1 745 ? -20.082 -35.828 -3.904 1.00 27.39 745 ASP A CA 1
ATOM 5750 C C . ASP A 1 745 ? -21.123 -35.379 -2.859 1.00 27.39 745 ASP A C 1
ATOM 5752 O O . ASP A 1 745 ? -21.699 -36.202 -2.145 1.00 27.39 745 ASP A O 1
ATOM 5756 N N . GLN A 1 746 ? -21.581 -34.124 -2.993 1.00 27.45 746 GLN A N 1
ATOM 5757 C CA . GLN A 1 746 ? -22.992 -33.874 -3.321 1.00 27.45 746 GLN A CA 1
ATOM 5758 C C . GLN A 1 746 ? -23.248 -32.484 -3.924 1.00 27.45 746 GLN A C 1
ATOM 5760 O O . GLN A 1 746 ? -22.935 -31.446 -3.353 1.00 27.45 746 GLN A O 1
ATOM 5765 N N . GLN A 1 747 ? -23.849 -32.525 -5.113 1.00 26.92 747 GLN A N 1
ATOM 5766 C CA . GLN A 1 747 ? -24.510 -31.438 -5.825 1.00 26.92 747 GLN A CA 1
ATOM 5767 C C . GLN A 1 747 ? -25.795 -30.962 -5.118 1.00 26.92 747 GLN A C 1
ATOM 5769 O O . GLN A 1 747 ? -26.503 -31.776 -4.526 1.00 26.92 747 GLN A O 1
ATOM 5774 N N . GLN A 1 748 ? -26.134 -29.701 -5.415 1.00 26.09 748 GLN A N 1
ATOM 5775 C CA . GLN A 1 748 ? -27.459 -29.152 -5.764 1.00 26.09 748 GLN A CA 1
ATOM 5776 C C . GLN A 1 748 ? -28.206 -28.222 -4.787 1.00 26.09 748 GLN A C 1
ATOM 5778 O O . GLN A 1 748 ? -28.588 -28.607 -3.687 1.00 26.09 748 GLN A O 1
ATOM 5783 N N . ASP A 1 749 ? -28.517 -27.065 -5.391 1.00 25.75 749 ASP A N 1
ATOM 5784 C CA . ASP A 1 749 ? -29.678 -26.176 -5.269 1.00 25.75 749 ASP A CA 1
ATOM 5785 C C . ASP A 1 749 ? -29.751 -25.208 -4.078 1.00 25.75 749 ASP A C 1
ATOM 5787 O O . ASP A 1 749 ? -29.944 -25.616 -2.940 1.00 25.75 749 ASP A O 1
ATOM 5791 N N . GLU A 1 750 ? -29.700 -23.902 -4.382 1.00 24.88 750 GLU A N 1
ATOM 5792 C CA . GLU A 1 750 ? -30.863 -23.004 -4.238 1.00 24.88 750 GLU A CA 1
ATOM 5793 C C . GLU A 1 750 ? -30.601 -21.645 -4.932 1.00 24.88 750 GLU A C 1
ATOM 5795 O O . GLU A 1 750 ? -30.010 -20.727 -4.370 1.00 24.88 750 GLU A O 1
ATOM 5800 N N . ASP A 1 751 ? -31.061 -21.549 -6.186 1.00 24.38 751 ASP A N 1
ATOM 5801 C CA . ASP A 1 751 ? -31.524 -20.301 -6.807 1.00 24.38 751 ASP A CA 1
ATOM 5802 C C . ASP A 1 751 ? -32.896 -19.944 -6.205 1.00 24.38 751 ASP A C 1
ATOM 5804 O O . ASP A 1 751 ? -33.744 -20.827 -6.058 1.00 24.38 751 ASP A O 1
ATOM 5808 N N . ASP A 1 752 ? -33.087 -18.657 -5.896 1.00 28.25 752 ASP A N 1
ATOM 5809 C CA . ASP A 1 752 ? -34.334 -17.867 -5.944 1.00 28.25 752 ASP A CA 1
ATOM 5810 C C . ASP A 1 752 ? -34.473 -16.936 -4.729 1.00 28.25 752 ASP A C 1
ATOM 5812 O O . ASP A 1 752 ? -34.986 -17.332 -3.676 1.00 28.25 752 ASP A O 1
ATOM 5816 N N . ARG A 1 753 ? -34.098 -15.658 -4.922 1.00 26.59 753 ARG A N 1
ATOM 5817 C CA . ARG A 1 753 ? -34.761 -14.459 -4.360 1.00 26.59 753 ARG A CA 1
ATOM 5818 C C . ARG A 1 753 ? -34.176 -13.170 -4.962 1.00 26.59 753 ARG A C 1
ATOM 5820 O O . ARG A 1 753 ? -33.518 -12.389 -4.286 1.00 26.59 753 ARG A O 1
ATOM 5827 N N . GLU A 1 754 ? -34.477 -12.913 -6.233 1.00 28.55 754 GLU A N 1
ATOM 5828 C CA . GLU A 1 754 ? -34.581 -11.532 -6.717 1.00 28.55 754 GLU A CA 1
ATOM 5829 C C . GLU A 1 754 ? -35.846 -10.919 -6.102 1.00 28.55 754 GLU A C 1
ATOM 5831 O O . GLU A 1 754 ? -36.953 -11.415 -6.323 1.00 28.55 754 GLU A O 1
ATOM 5836 N N . ASN A 1 755 ? -35.698 -9.852 -5.319 1.00 28.69 755 ASN A N 1
ATOM 5837 C CA . ASN A 1 755 ? -36.803 -8.945 -5.042 1.00 28.69 755 ASN A CA 1
ATOM 5838 C C . ASN A 1 755 ? -36.279 -7.507 -5.047 1.00 28.69 755 ASN A C 1
ATOM 5840 O O . ASN A 1 755 ? -35.503 -7.098 -4.189 1.00 28.69 755 ASN A O 1
ATOM 5844 N N . ASP A 1 756 ? -36.731 -6.786 -6.063 1.00 36.91 756 ASP A N 1
ATOM 5845 C CA . ASP A 1 756 ? -36.544 -5.370 -6.338 1.00 36.91 756 ASP A CA 1
ATOM 5846 C C . ASP A 1 756 ? -37.211 -4.539 -5.223 1.00 36.91 756 ASP A C 1
ATOM 5848 O O . ASP A 1 756 ? -38.438 -4.463 -5.145 1.00 36.91 756 ASP A O 1
ATOM 5852 N N . ASN A 1 757 ? -36.417 -3.977 -4.310 1.00 39.25 757 ASN A N 1
ATOM 5853 C CA . ASN A 1 757 ? -36.878 -3.060 -3.265 1.00 39.25 757 ASN A CA 1
ATOM 5854 C C . ASN A 1 757 ? -35.963 -1.823 -3.284 1.00 39.25 757 ASN A C 1
ATOM 5856 O O . ASN A 1 757 ? -34.985 -1.747 -2.547 1.00 39.25 757 ASN A O 1
ATOM 5860 N N . GLN A 1 758 ? -36.251 -0.861 -4.164 1.00 53.97 758 GLN A N 1
ATOM 5861 C CA . GLN A 1 758 ? -35.616 0.459 -4.114 1.00 53.97 758 GLN A CA 1
ATOM 5862 C C . GLN A 1 758 ? -36.188 1.255 -2.930 1.00 53.97 758 GLN A C 1
ATOM 5864 O O . GLN A 1 758 ? -37.400 1.484 -2.864 1.00 53.97 758 GLN A O 1
ATOM 5869 N N . THR A 1 759 ? -35.331 1.687 -2.004 1.00 62.09 759 THR A N 1
ATOM 5870 C CA . THR A 1 759 ? -35.700 2.638 -0.943 1.00 62.09 759 THR A CA 1
ATOM 5871 C C . THR A 1 759 ? -36.014 4.000 -1.583 1.00 62.09 759 THR A C 1
ATOM 5873 O O . THR A 1 759 ? -35.228 4.472 -2.398 1.00 62.09 759 THR A O 1
ATOM 5876 N N . PRO A 1 760 ? -37.149 4.656 -1.282 1.00 71.06 760 PRO A N 1
ATOM 5877 C CA . PRO A 1 760 ? -37.508 5.920 -1.927 1.00 71.06 760 PRO A CA 1
ATOM 5878 C C . PRO A 1 760 ? -36.631 7.097 -1.472 1.00 71.06 760 PRO A C 1
ATOM 5880 O O . PRO A 1 760 ? -36.320 7.215 -0.288 1.00 71.06 760 PRO A O 1
ATOM 5883 N N . LEU A 1 761 ? -36.307 8.004 -2.407 1.00 79.38 761 LEU A N 1
ATOM 5884 C CA . LEU A 1 761 ? -35.521 9.222 -2.162 1.00 79.38 761 LEU A CA 1
ATOM 5885 C C . LEU A 1 761 ? -36.129 10.100 -1.058 1.00 79.38 761 LEU A C 1
ATOM 5887 O O . LEU A 1 761 ? -37.323 10.414 -1.075 1.00 79.38 761 LEU A O 1
ATOM 5891 N N . SER A 1 762 ? -35.287 10.559 -0.131 1.00 82.31 762 SER A N 1
ATOM 5892 C CA . SER A 1 762 ? -35.695 11.346 1.033 1.00 82.31 762 SER A CA 1
ATOM 5893 C C . SER A 1 762 ? -34.889 12.641 1.131 1.00 82.31 762 SER A C 1
ATOM 5895 O O . SER A 1 762 ? -33.786 12.652 1.687 1.00 82.31 762 SER A O 1
ATOM 5897 N N . PRO A 1 763 ? -35.464 13.778 0.684 1.00 82.69 763 PRO A N 1
ATOM 5898 C CA . PRO A 1 763 ? -34.830 15.080 0.846 1.00 82.69 763 PRO A CA 1
ATOM 5899 C C . PRO A 1 763 ? -34.463 15.390 2.293 1.00 82.69 763 PRO A C 1
ATOM 5901 O O . PRO A 1 763 ? -33.430 15.995 2.560 1.00 82.69 763 PRO A O 1
ATOM 5904 N N . LEU A 1 764 ? -35.286 14.960 3.248 1.00 83.06 764 LEU A N 1
ATOM 5905 C CA . LEU A 1 764 ? -35.046 15.206 4.664 1.00 83.06 764 LEU A CA 1
ATOM 5906 C C . LEU A 1 764 ? -33.846 14.409 5.208 1.00 83.06 764 LEU A C 1
ATOM 5908 O O . LEU A 1 764 ? -33.073 14.959 5.994 1.00 83.06 764 LEU A O 1
ATOM 5912 N N . ALA A 1 765 ? -33.667 13.156 4.770 1.00 82.50 765 ALA A N 1
ATOM 5913 C CA . ALA A 1 765 ? -32.524 12.318 5.140 1.00 82.50 765 ALA A CA 1
ATOM 5914 C C . ALA A 1 765 ? -31.203 12.918 4.638 1.00 82.50 765 ALA A C 1
ATOM 5916 O O . ALA A 1 765 ? -30.247 13.065 5.403 1.00 82.50 765 ALA A O 1
ATOM 5917 N N . GLU A 1 766 ? -31.185 13.355 3.379 1.00 88.06 766 GLU A N 1
ATOM 5918 C CA . GLU A 1 766 ? -30.024 13.986 2.751 1.00 88.06 766 GLU A CA 1
ATOM 5919 C C . GLU A 1 766 ? -29.678 15.347 3.368 1.00 88.06 766 GLU A C 1
ATOM 5921 O O . GLU A 1 766 ? -28.515 15.607 3.683 1.00 88.06 766 GLU A O 1
ATOM 5926 N N . HIS A 1 767 ? -30.672 16.206 3.634 1.00 84.62 767 HIS A N 1
ATOM 5927 C CA . HIS A 1 767 ? -30.431 17.473 4.336 1.00 84.62 767 HIS A CA 1
ATOM 5928 C C . HIS A 1 767 ? -29.857 17.219 5.736 1.00 84.62 767 HIS A C 1
ATOM 5930 O O . HIS A 1 767 ? -28.899 17.877 6.147 1.00 84.62 767 HIS A O 1
ATOM 5936 N N . TYR A 1 768 ? -30.404 16.252 6.475 1.00 85.44 768 TYR A N 1
ATOM 5937 C CA . TYR A 1 768 ? -29.898 15.906 7.798 1.00 85.44 768 TYR A CA 1
ATOM 5938 C C . TYR A 1 768 ? -28.435 15.441 7.753 1.00 85.44 768 TYR A C 1
ATOM 5940 O O . TYR A 1 768 ? -27.611 15.952 8.520 1.00 85.44 768 TYR A O 1
ATOM 5948 N N . ASP A 1 769 ? -28.084 14.523 6.850 1.00 84.12 769 ASP A N 1
ATOM 5949 C CA . ASP A 1 769 ? -26.731 13.965 6.804 1.00 84.12 769 ASP A CA 1
ATOM 5950 C C . ASP A 1 769 ? -25.692 14.968 6.262 1.00 84.12 769 ASP A C 1
ATOM 5952 O O . ASP A 1 769 ? -24.586 15.054 6.803 1.00 84.12 769 ASP A O 1
ATOM 5956 N N . ALA A 1 770 ? -26.066 15.839 5.314 1.00 86.69 770 ALA A N 1
ATOM 5957 C CA . ALA A 1 770 ? -25.202 16.920 4.827 1.00 86.69 770 ALA A CA 1
ATOM 5958 C C . ALA A 1 770 ? -24.856 17.936 5.934 1.00 86.69 770 ALA A C 1
ATOM 5960 O O . ALA A 1 770 ? -23.688 18.286 6.141 1.00 86.69 770 ALA A O 1
ATOM 5961 N N . PHE A 1 771 ? -25.849 18.383 6.713 1.00 87.50 771 PHE A N 1
ATOM 5962 C CA . PHE A 1 771 ? -25.602 19.280 7.849 1.00 87.50 771 PHE A CA 1
ATOM 5963 C C . PHE A 1 771 ? -24.864 18.573 8.995 1.00 87.50 771 PHE A C 1
ATOM 5965 O O . PHE A 1 771 ? -24.058 19.205 9.687 1.00 87.50 771 PHE A O 1
ATOM 5972 N N . ARG A 1 772 ? -25.080 17.263 9.183 1.00 84.56 772 ARG A N 1
ATOM 5973 C CA . ARG A 1 772 ? -24.348 16.441 10.159 1.00 84.56 772 ARG A CA 1
ATOM 5974 C C . ARG A 1 772 ? -22.870 16.361 9.788 1.00 84.56 772 ARG A C 1
ATOM 5976 O O . ARG A 1 772 ? -22.027 16.543 10.668 1.00 84.56 772 ARG A O 1
ATOM 5983 N N . SER A 1 773 ? -22.561 16.179 8.506 1.00 84.12 773 SER A N 1
ATOM 5984 C CA . SER A 1 773 ? -21.197 16.190 7.969 1.00 84.12 773 SER A CA 1
ATOM 5985 C C . SER A 1 773 ? -20.482 17.513 8.287 1.00 84.12 773 SER A C 1
ATOM 5987 O O . SER A 1 773 ? -19.438 17.509 8.947 1.00 84.12 773 SER A O 1
ATOM 5989 N N . LEU A 1 774 ? -21.116 18.656 7.989 1.00 85.69 774 LEU A N 1
ATOM 5990 C CA . LEU A 1 774 ? -20.610 19.990 8.350 1.00 85.69 774 LEU A CA 1
ATOM 5991 C C . LEU A 1 774 ? -20.424 20.169 9.870 1.00 85.69 774 LEU A C 1
ATOM 5993 O O . LEU A 1 774 ? -19.414 20.707 10.330 1.00 85.69 774 LEU A O 1
ATOM 5997 N N . GLY A 1 775 ? -21.373 19.689 10.675 1.00 80.50 775 GLY A N 1
ATOM 5998 C CA . GLY A 1 775 ? -21.302 19.753 12.136 1.00 80.50 775 GLY A CA 1
ATOM 5999 C C . GLY A 1 775 ? -20.126 18.969 12.726 1.00 80.50 775 GLY A C 1
ATOM 6000 O O . GLY A 1 775 ? -19.516 19.406 13.709 1.00 80.50 775 GLY A O 1
ATOM 6001 N N . ILE A 1 776 ? -19.776 17.831 12.128 1.00 76.75 776 ILE A N 1
ATOM 6002 C CA . ILE A 1 776 ? -18.635 17.029 12.566 1.00 76.75 776 ILE A CA 1
ATOM 6003 C C . ILE A 1 776 ? -17.308 17.670 12.109 1.00 76.75 776 ILE A C 1
ATOM 6005 O O . ILE A 1 776 ? -16.364 17.696 12.900 1.00 76.75 776 ILE A O 1
ATOM 6009 N N . ILE A 1 777 ? -17.246 18.286 10.920 1.00 78.06 777 ILE A N 1
ATOM 6010 C CA . ILE A 1 777 ? -16.071 19.068 10.476 1.00 78.06 777 ILE A CA 1
ATOM 6011 C C . ILE A 1 777 ? -15.785 20.216 11.452 1.00 78.06 777 ILE A C 1
ATOM 6013 O O . ILE A 1 777 ? -14.656 20.375 11.920 1.00 78.06 777 ILE A O 1
ATOM 6017 N N . HIS A 1 778 ? -16.817 20.969 11.844 1.00 81.69 778 HIS A N 1
ATOM 6018 C CA . HIS A 1 778 ? -16.685 22.023 12.851 1.00 81.69 778 HIS A CA 1
ATOM 6019 C C . HIS A 1 778 ? -16.156 21.498 14.191 1.00 81.69 778 HIS A C 1
ATOM 6021 O O . HIS A 1 778 ? -15.334 22.155 14.826 1.00 81.69 778 HIS A O 1
ATOM 6027 N N . ARG A 1 779 ? -16.582 20.303 14.621 1.00 72.88 779 ARG A N 1
ATOM 6028 C CA . ARG A 1 779 ? -16.066 19.663 15.841 1.00 72.88 779 ARG A CA 1
ATOM 6029 C C . ARG A 1 779 ? -14.585 19.295 15.705 1.00 72.88 779 ARG A C 1
ATOM 6031 O O . ARG A 1 779 ? -13.824 19.508 16.644 1.00 72.88 779 ARG A O 1
ATOM 6038 N N . GLY A 1 780 ? -14.176 18.790 14.541 1.00 67.50 780 GLY A N 1
ATOM 6039 C CA . GLY A 1 780 ? -12.770 18.547 14.212 1.00 67.50 780 GLY A CA 1
ATOM 6040 C C . GLY A 1 780 ? -11.924 19.811 14.360 1.00 67.50 780 GLY A C 1
ATOM 6041 O O . GLY A 1 780 ? -10.912 19.794 15.054 1.00 67.50 780 GLY A O 1
ATOM 6042 N N . LEU A 1 781 ? -12.403 20.925 13.802 1.00 69.19 781 LEU A N 1
ATOM 6043 C CA . LEU A 1 781 ? -11.747 22.232 13.880 1.00 69.19 781 LEU A CA 1
ATOM 6044 C C . LEU A 1 781 ? -11.698 22.801 15.309 1.00 69.19 781 LEU A C 1
ATOM 6046 O O . LEU A 1 781 ? -10.655 23.293 15.740 1.00 69.19 781 LEU A O 1
ATOM 6050 N N . GLN A 1 782 ? -12.782 22.684 16.086 1.00 66.56 782 GLN A N 1
ATOM 6051 C CA . GLN A 1 782 ? -12.815 23.102 17.497 1.00 66.56 782 GLN A CA 1
ATOM 6052 C C . GLN A 1 782 ? -11.749 22.381 18.345 1.00 66.56 782 GLN A C 1
ATOM 6054 O O . GLN A 1 782 ? -11.126 23.001 19.205 1.00 66.56 782 GLN A O 1
ATOM 6059 N N . ASN A 1 783 ? -11.466 21.111 18.045 1.00 61.97 783 ASN A N 1
ATOM 6060 C CA . ASN A 1 783 ? -10.522 20.265 18.784 1.00 61.97 783 ASN A CA 1
ATOM 6061 C C . ASN A 1 783 ? -9.032 20.476 18.429 1.00 61.97 783 ASN A C 1
ATOM 6063 O O . ASN A 1 783 ? -8.172 19.809 19.014 1.00 61.97 783 ASN A O 1
ATOM 6067 N N . ILE A 1 784 ? -8.713 21.359 17.472 1.00 58.78 784 ILE A N 1
ATOM 6068 C CA . ILE A 1 784 ? -7.336 21.691 17.038 1.00 58.78 784 ILE A CA 1
ATOM 6069 C C . ILE A 1 784 ? -6.814 22.974 17.731 1.00 58.78 784 ILE A C 1
ATOM 6071 O O . ILE A 1 784 ? -5.703 23.427 17.478 1.00 58.78 784 ILE A O 1
ATOM 6075 N N . GLY A 1 785 ? -7.578 23.535 18.676 1.00 50.56 785 GLY A N 1
ATOM 6076 C CA . GLY A 1 785 ? -7.191 24.726 19.448 1.00 50.56 785 GLY A CA 1
ATOM 6077 C C . GLY A 1 785 ? -8.078 25.950 19.211 1.00 50.56 785 GLY A C 1
ATOM 6078 O O . GLY A 1 785 ? -7.807 27.012 19.757 1.00 50.56 785 GLY A O 1
ATOM 6079 N N . LEU A 1 786 ? -9.176 25.812 18.458 1.00 50.53 786 LEU A N 1
ATOM 6080 C CA . LEU A 1 786 ? -10.221 26.844 18.348 1.00 50.53 786 LEU A CA 1
ATOM 6081 C C . LEU A 1 786 ? -11.216 26.810 19.535 1.00 50.53 786 LEU A C 1
ATOM 6083 O O . LEU A 1 786 ? -12.210 27.537 19.546 1.00 50.53 786 LEU A O 1
ATOM 6087 N N . SER A 1 787 ? -10.971 25.957 20.534 1.00 44.81 787 SER A N 1
ATOM 6088 C CA . SER A 1 787 ? -11.768 25.816 21.759 1.00 44.81 787 SER A CA 1
ATOM 6089 C C . SER A 1 787 ? -11.500 26.895 22.817 1.00 44.81 787 SER A C 1
ATOM 6091 O O . SER A 1 787 ? -12.295 27.023 23.739 1.00 44.81 787 SER A O 1
ATOM 6093 N N . GLU A 1 788 ? -10.418 27.676 22.699 1.00 44.47 788 GLU A N 1
ATOM 6094 C CA . GLU A 1 788 ? -10.090 28.794 23.613 1.00 44.47 788 GLU A CA 1
ATOM 6095 C C . GLU A 1 788 ? -10.676 30.147 23.156 1.00 44.47 788 GLU A C 1
ATOM 6097 O O . GLU A 1 788 ? -10.349 31.204 23.694 1.00 44.47 788 GLU A O 1
ATOM 6102 N N . ILE A 1 789 ? -11.534 30.122 22.136 1.00 54.75 789 ILE A N 1
ATOM 6103 C CA . ILE A 1 789 ? -12.106 31.309 21.505 1.00 54.75 789 ILE A CA 1
ATOM 6104 C C . ILE A 1 789 ? -13.370 31.757 22.257 1.00 54.75 789 ILE A C 1
ATOM 6106 O O . ILE A 1 789 ? -14.215 30.934 22.607 1.00 54.75 789 ILE A O 1
ATOM 6110 N N . ASP A 1 790 ? -13.503 33.071 22.472 1.00 56.91 790 ASP A N 1
ATOM 6111 C CA . ASP A 1 790 ? -14.653 33.716 23.125 1.00 56.91 790 ASP A CA 1
ATOM 6112 C C . ASP A 1 790 ? -15.997 33.253 22.518 1.00 56.91 790 ASP A C 1
ATOM 6114 O O . ASP A 1 790 ? -16.132 33.091 21.305 1.00 56.91 790 ASP A O 1
ATOM 6118 N N . HIS A 1 791 ? -17.030 33.068 23.344 1.00 59.81 791 HIS A N 1
ATOM 6119 C CA . HIS A 1 791 ? -18.372 32.679 22.895 1.00 59.81 791 HIS A CA 1
ATOM 6120 C C . HIS A 1 791 ? -19.008 33.704 21.943 1.00 59.81 791 HIS A C 1
ATOM 6122 O O . HIS A 1 791 ? -19.893 33.344 21.157 1.00 59.81 791 HIS A O 1
ATOM 6128 N N . GLU A 1 792 ? -18.571 34.963 22.010 1.00 62.28 792 GLU A N 1
ATOM 6129 C CA . GLU A 1 792 ? -18.970 36.032 21.089 1.00 62.28 792 GLU A CA 1
ATOM 6130 C C . GLU A 1 792 ? -18.250 35.971 19.733 1.00 62.28 792 GLU A C 1
ATOM 6132 O O . GLU A 1 792 ? -18.577 36.743 18.830 1.00 62.28 792 GLU A O 1
ATOM 6137 N N . ASP A 1 793 ? -17.319 35.040 19.536 1.00 78.06 793 ASP A N 1
ATOM 6138 C CA . ASP A 1 793 ? -16.611 34.902 18.272 1.00 78.06 793 ASP A CA 1
ATOM 6139 C C . ASP A 1 793 ? -17.539 34.463 17.120 1.00 78.06 793 ASP A C 1
ATOM 6141 O O . ASP A 1 793 ? -18.393 33.578 17.293 1.00 78.06 793 ASP A O 1
ATOM 6145 N N . PRO A 1 794 ? -17.389 35.064 15.925 1.00 74.81 794 PRO A N 1
ATOM 6146 C CA . PRO A 1 794 ? -18.193 34.736 14.755 1.00 74.81 794 PRO A CA 1
ATOM 6147 C C . PRO A 1 794 ? -18.216 33.246 14.388 1.00 74.81 794 PRO A C 1
ATOM 6149 O O . PRO A 1 794 ? -19.270 32.749 13.982 1.00 74.81 794 PRO A O 1
ATOM 6152 N N . PHE A 1 795 ? -17.114 32.514 14.574 1.00 79.50 795 PHE A N 1
ATOM 6153 C CA . PHE A 1 795 ? -17.047 31.080 14.306 1.00 79.50 795 PHE A CA 1
ATOM 6154 C C . PHE A 1 795 ? -17.856 30.286 15.333 1.00 79.50 795 PHE A C 1
ATOM 6156 O O . PHE A 1 795 ? -18.665 29.437 14.964 1.00 79.50 795 PHE A O 1
ATOM 6163 N N . GLN A 1 796 ? -17.730 30.604 16.624 1.00 77.06 796 GLN A N 1
ATOM 6164 C CA . GLN A 1 796 ? -18.509 29.945 17.682 1.00 77.06 796 GLN A CA 1
ATOM 6165 C C . GLN A 1 796 ? -20.014 30.219 17.543 1.00 77.06 796 GLN A C 1
ATOM 6167 O O . GLN A 1 796 ? -20.849 29.344 17.798 1.00 77.06 796 GLN A O 1
ATOM 6172 N N . GLN A 1 797 ? -20.393 31.417 17.091 1.00 81.12 797 GLN A N 1
ATOM 6173 C CA . GLN A 1 797 ? -21.779 31.731 16.733 1.00 81.12 797 GLN A CA 1
ATOM 6174 C C . GLN A 1 797 ? -22.260 30.925 15.519 1.00 81.12 797 GLN A C 1
ATOM 6176 O O . GLN A 1 797 ? -23.395 30.445 15.519 1.00 81.12 797 GLN A O 1
ATOM 6181 N N . TRP A 1 798 ? -21.411 30.745 14.507 1.00 87.75 798 TRP A N 1
ATOM 6182 C CA . TRP A 1 798 ? -21.724 29.946 13.325 1.00 87.75 798 TRP A CA 1
ATOM 6183 C C . TRP A 1 798 ? -21.920 28.461 13.651 1.00 87.75 798 TRP A C 1
ATOM 6185 O O . TRP A 1 798 ? -22.952 27.884 13.308 1.00 87.75 798 TRP A O 1
ATOM 6195 N N . VAL A 1 799 ? -20.997 27.859 14.406 1.00 83.44 799 VAL A N 1
ATOM 6196 C CA . VAL A 1 799 ? -21.097 26.455 14.833 1.00 83.44 799 VAL A CA 1
ATOM 6197 C C . VAL A 1 799 ? -22.375 26.209 15.638 1.00 83.44 799 VAL A C 1
ATOM 6199 O O . VAL A 1 799 ? -23.032 25.183 15.452 1.00 83.44 799 VAL A O 1
ATOM 6202 N N . ARG A 1 800 ? -22.772 27.152 16.504 1.00 82.00 800 ARG A N 1
ATOM 6203 C CA . ARG A 1 800 ? -24.043 27.067 17.240 1.00 82.00 800 ARG A CA 1
ATOM 6204 C C . ARG A 1 800 ? -25.253 27.057 16.308 1.00 82.00 800 ARG A C 1
ATOM 6206 O O . ARG A 1 800 ? -26.159 26.264 16.531 1.00 82.00 800 ARG A O 1
ATOM 6213 N N . LEU A 1 801 ? -25.272 27.883 15.262 1.00 83.56 801 LEU A N 1
ATOM 6214 C CA . LEU A 1 801 ? -26.382 27.913 14.300 1.00 83.56 801 LEU A CA 1
ATOM 6215 C C . LEU A 1 801 ? -26.519 26.591 13.541 1.00 83.56 801 LEU A C 1
ATOM 6217 O O . LEU A 1 801 ? -27.623 26.066 13.442 1.00 83.56 801 LEU A O 1
ATOM 6221 N N . VAL A 1 802 ? -25.403 26.013 13.092 1.00 84.94 802 VAL A N 1
ATOM 6222 C CA . VAL A 1 802 ? -25.402 24.705 12.418 1.00 84.94 802 VAL A CA 1
ATOM 6223 C C . VAL A 1 802 ? -25.846 23.584 13.366 1.00 84.94 802 VAL A C 1
ATOM 6225 O O . VAL A 1 802 ? -26.629 22.723 12.977 1.00 84.94 802 VAL A O 1
ATOM 6228 N N . LYS A 1 803 ? -25.434 23.613 14.643 1.00 81.62 803 LYS A N 1
ATOM 6229 C CA . LYS A 1 803 ? -25.908 22.645 15.652 1.00 81.62 803 LYS A CA 1
ATOM 6230 C C . LYS A 1 803 ? -27.415 22.749 15.912 1.00 81.62 803 LYS A C 1
ATOM 6232 O O . LYS A 1 803 ? -28.061 21.723 16.094 1.00 81.62 803 LYS A O 1
ATOM 6237 N N . ARG A 1 804 ? -27.989 23.957 15.899 1.00 80.38 804 ARG A N 1
ATOM 6238 C CA . ARG A 1 804 ? -29.440 24.162 16.084 1.00 80.38 804 ARG A CA 1
ATOM 6239 C C . ARG A 1 804 ? -30.276 23.558 14.954 1.00 80.38 804 ARG A C 1
ATOM 6241 O O . ARG A 1 804 ? -31.378 23.099 15.220 1.00 80.38 804 ARG A O 1
ATOM 6248 N N . ILE A 1 805 ? -29.735 23.484 13.736 1.00 79.50 805 ILE A N 1
ATOM 6249 C CA . ILE A 1 805 ? -30.383 22.813 12.595 1.00 79.50 805 ILE A CA 1
ATOM 6250 C C . ILE A 1 805 ? -30.454 21.296 12.789 1.00 79.50 805 ILE A C 1
ATOM 6252 O O . ILE A 1 805 ? -31.413 20.666 12.353 1.00 79.50 805 ILE A O 1
ATOM 6256 N N . LEU A 1 806 ? -29.460 20.707 13.452 1.00 74.38 806 LEU A N 1
ATOM 6257 C CA . LEU A 1 806 ? -29.414 19.267 13.716 1.00 74.38 806 LEU A CA 1
ATOM 6258 C C . LEU A 1 806 ? -30.247 18.848 14.935 1.00 74.38 806 LEU A C 1
ATOM 6260 O O . LEU A 1 806 ? -30.652 17.691 15.013 1.00 74.38 806 LEU A O 1
ATOM 6264 N N . ASN A 1 807 ? -30.516 19.783 15.852 1.00 70.06 807 ASN A N 1
ATOM 6265 C CA . ASN A 1 807 ? -31.166 19.546 17.144 1.00 70.06 807 ASN A CA 1
ATOM 6266 C C . ASN A 1 807 ? -32.602 20.128 17.200 1.00 70.06 807 ASN A C 1
ATOM 6268 O O . ASN A 1 807 ? -33.123 20.656 16.221 1.00 70.06 807 ASN A O 1
ATOM 6272 N N . GLU A 1 808 ? -33.247 20.069 18.370 1.00 57.12 808 GLU A N 1
ATOM 6273 C CA . GLU A 1 808 ? -34.667 20.415 18.584 1.00 57.12 808 GLU A CA 1
ATOM 6274 C C . GLU A 1 808 ? -35.034 21.901 18.379 1.00 57.12 808 GLU A C 1
ATOM 6276 O O . GLU A 1 808 ? -36.211 22.244 18.393 1.00 57.12 808 GLU A O 1
ATOM 6281 N N . GLU A 1 809 ? -34.066 22.800 18.171 1.00 57.62 809 GLU A N 1
ATOM 6282 C CA . GLU A 1 809 ? -34.295 24.256 18.194 1.00 57.62 809 GLU A CA 1
ATOM 6283 C C . GLU A 1 809 ? -34.543 24.915 16.825 1.00 57.62 809 GLU A C 1
ATOM 6285 O O . GLU A 1 809 ? -34.971 26.073 16.791 1.00 57.62 809 GLU A O 1
ATOM 6290 N N . GLY A 1 810 ? -34.259 24.223 15.714 1.00 62.09 810 GLY A N 1
ATOM 6291 C CA . GLY A 1 810 ? -34.475 24.718 14.348 1.00 62.09 810 GLY A CA 1
ATOM 6292 C C . GLY A 1 810 ? -33.731 26.017 13.978 1.00 62.09 810 GLY A C 1
ATOM 6293 O O . GLY A 1 810 ? -32.931 26.577 14.735 1.00 62.09 810 GLY A O 1
ATOM 6294 N N . PHE A 1 811 ? -33.995 26.510 12.769 1.00 67.88 811 PHE A N 1
ATOM 6295 C CA . PHE A 1 811 ? -33.451 27.734 12.183 1.00 67.88 811 PHE A CA 1
ATOM 6296 C C . PHE A 1 811 ? -34.528 28.546 11.427 1.00 67.88 811 PHE A C 1
ATOM 6298 O O . PHE A 1 811 ? -35.461 27.997 10.846 1.00 67.88 811 PHE A O 1
ATOM 6305 N N . GLY A 1 812 ? -34.407 29.880 11.421 1.00 61.38 812 GLY A N 1
ATOM 6306 C CA . GLY A 1 812 ? -35.354 30.767 10.733 1.00 61.38 812 GLY A CA 1
ATOM 6307 C C . GLY A 1 812 ? -36.765 30.707 11.334 1.00 61.38 812 GLY A C 1
ATOM 6308 O O . GLY A 1 812 ? -36.946 30.983 12.519 1.00 61.38 812 GLY A O 1
ATOM 6309 N N . GLU A 1 813 ? -37.763 30.358 10.517 1.00 52.97 813 GLU A N 1
ATOM 6310 C CA . GLU A 1 813 ? -39.158 30.147 10.949 1.00 52.97 813 GLU A CA 1
ATOM 6311 C C . GLU A 1 813 ? -39.431 28.722 11.489 1.00 52.97 813 GLU A C 1
ATOM 6313 O O . GLU A 1 813 ? -40.562 28.425 11.877 1.00 52.97 813 GLU A O 1
ATOM 6318 N N . GLN A 1 814 ? -38.428 27.830 11.527 1.00 58.72 814 GLN A N 1
ATOM 6319 C CA . GLN A 1 814 ? -38.573 26.470 12.067 1.00 58.72 814 GLN A CA 1
ATOM 6320 C C . GLN A 1 814 ? -38.774 26.479 13.590 1.00 58.72 814 GLN A C 1
ATOM 6322 O O . GLN A 1 814 ? -38.066 27.175 14.315 1.00 58.72 814 GLN A O 1
ATOM 6327 N N . SER A 1 815 ? -39.678 25.629 14.089 1.00 55.09 815 SER A N 1
ATOM 6328 C CA . SER A 1 815 ? -39.798 25.327 15.524 1.00 55.09 815 SER A CA 1
ATOM 6329 C C . SER A 1 815 ? -38.991 24.100 15.972 1.00 55.09 815 SER A C 1
ATOM 6331 O O . SER A 1 815 ? -38.861 23.907 17.173 1.00 55.09 815 SER A O 1
ATOM 6333 N N . VAL A 1 816 ? -38.506 23.273 15.029 1.00 67.31 816 VAL A N 1
ATOM 6334 C CA . VAL A 1 816 ? -37.714 22.042 15.245 1.00 67.31 816 VAL A CA 1
ATOM 6335 C C . VAL A 1 816 ? -36.738 21.813 14.077 1.00 67.31 816 VAL A C 1
ATOM 6337 O O . VAL A 1 816 ? -37.096 22.093 12.930 1.00 67.31 816 VAL A O 1
ATOM 6340 N N . GLY A 1 817 ? -35.519 21.328 14.342 1.00 76.50 817 GLY A N 1
ATOM 6341 C CA . GLY A 1 817 ? -34.489 21.067 13.319 1.00 76.50 817 GLY A CA 1
ATOM 6342 C C . GLY A 1 817 ? -34.681 19.754 12.547 1.00 76.50 817 GLY A C 1
ATOM 6343 O O . GLY A 1 817 ? -35.553 18.950 12.878 1.00 76.50 817 GLY A O 1
ATOM 6344 N N . TYR A 1 818 ? -33.861 19.515 11.518 1.00 78.88 818 TYR A N 1
ATOM 6345 C CA . TYR A 1 818 ? -34.014 18.373 10.601 1.00 78.88 818 TYR A CA 1
ATOM 6346 C C . TYR A 1 818 ? -33.890 17.014 11.292 1.00 78.88 818 TYR A C 1
ATOM 6348 O O . TYR A 1 818 ? -34.595 16.087 10.912 1.00 78.88 818 TYR A O 1
ATOM 6356 N N . GLY A 1 819 ? -33.069 16.895 12.341 1.00 74.19 819 GLY A N 1
ATOM 6357 C CA . GLY A 1 819 ? -32.967 15.649 13.109 1.00 74.19 819 GLY A CA 1
ATOM 6358 C C . GLY A 1 819 ? -34.279 15.275 13.801 1.00 74.19 819 GLY A C 1
ATOM 6359 O O . GLY A 1 819 ? -34.711 14.128 13.742 1.00 74.19 819 GLY A O 1
ATOM 6360 N N . SER A 1 820 ? -34.962 16.258 14.393 1.00 73.94 820 SER A N 1
ATOM 6361 C CA . SER A 1 820 ? -36.268 16.058 15.032 1.00 73.94 820 SER A CA 1
ATOM 6362 C C . SER A 1 820 ? -37.393 15.841 14.017 1.00 73.94 820 SER A C 1
ATOM 6364 O O . 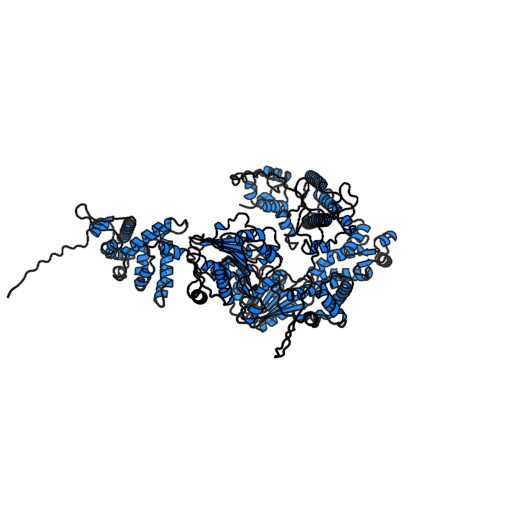SER A 1 820 ? -38.335 15.112 14.307 1.00 73.94 820 SER A O 1
ATOM 6366 N N . GLN A 1 821 ? -37.303 16.457 12.833 1.00 73.94 821 GLN A N 1
ATOM 6367 C CA . GLN A 1 821 ? -38.246 16.220 11.735 1.00 73.94 821 GLN A CA 1
ATOM 6368 C C . GLN A 1 821 ? -38.104 14.793 11.185 1.00 73.94 821 GLN A C 1
ATOM 6370 O O . GLN A 1 821 ? -39.110 14.120 10.982 1.00 73.94 821 GLN A O 1
ATOM 6375 N N . LEU A 1 822 ? -36.868 14.315 11.002 1.00 74.38 822 LEU A N 1
ATOM 6376 C CA . LEU A 1 822 ? -36.576 12.972 10.502 1.00 74.38 822 LEU A CA 1
ATOM 6377 C C . LEU A 1 822 ? -37.012 11.896 11.501 1.00 74.38 822 LEU A C 1
ATOM 6379 O O . LEU A 1 822 ? -37.684 10.950 11.117 1.00 74.38 822 LEU A O 1
ATOM 6383 N N . ALA A 1 823 ? -36.734 12.093 12.793 1.00 68.62 823 ALA A N 1
ATOM 6384 C CA . ALA A 1 823 ? -37.181 11.186 13.852 1.00 68.62 823 ALA A CA 1
ATOM 6385 C C . ALA A 1 823 ? -38.715 11.107 13.999 1.00 68.62 823 ALA A C 1
ATOM 6387 O O . ALA A 1 823 ? -39.227 10.155 14.585 1.00 68.62 823 ALA A O 1
ATOM 6388 N N . ALA A 1 824 ? -39.449 12.111 13.507 1.00 65.50 824 ALA A N 1
ATOM 6389 C CA . ALA A 1 824 ? -40.910 12.140 13.512 1.00 65.50 824 ALA A CA 1
ATOM 6390 C C . ALA A 1 824 ? -41.543 11.614 12.208 1.00 65.50 824 ALA A C 1
ATOM 6392 O O . ALA A 1 824 ? -42.765 11.455 12.166 1.00 65.50 824 ALA A O 1
ATOM 6393 N N . SER A 1 825 ? -40.751 11.366 11.158 1.00 66.75 825 SER A N 1
ATOM 6394 C CA . SER A 1 825 ? -41.232 10.829 9.882 1.00 66.75 825 SER A CA 1
ATOM 6395 C C . SER A 1 825 ? -41.218 9.297 9.912 1.00 66.75 825 SER A C 1
ATOM 6397 O O . SER A 1 825 ? -40.206 8.688 10.237 1.00 66.75 825 SER A O 1
ATOM 6399 N N . GLU A 1 826 ? -42.338 8.659 9.558 1.00 55.66 826 GLU A N 1
ATOM 6400 C CA . GLU A 1 826 ? -42.438 7.192 9.411 1.00 55.66 826 GLU A CA 1
ATOM 6401 C C . GLU A 1 826 ? -42.057 6.716 7.991 1.00 55.66 826 GLU A C 1
ATOM 6403 O O . GLU A 1 826 ? -42.193 5.535 7.681 1.00 55.66 826 GLU A O 1
ATOM 6408 N N . ALA A 1 827 ? -41.645 7.627 7.099 1.00 56.44 827 ALA A N 1
ATOM 6409 C CA . ALA A 1 827 ? -41.544 7.350 5.665 1.00 56.44 827 ALA A CA 1
ATOM 6410 C C . ALA A 1 827 ? -40.244 6.644 5.237 1.00 56.44 827 ALA A C 1
ATOM 6412 O O . ALA A 1 827 ? -40.287 5.856 4.295 1.00 56.44 827 ALA A O 1
ATOM 6413 N N . VAL A 1 828 ? -39.108 6.934 5.887 1.00 66.06 828 VAL A N 1
ATOM 6414 C CA . VAL A 1 828 ? -37.773 6.417 5.528 1.00 66.06 828 VAL A CA 1
ATOM 6415 C C . VAL A 1 828 ? -36.900 6.341 6.784 1.00 66.06 828 VAL A C 1
ATOM 6417 O O . VAL A 1 828 ? -36.710 7.358 7.454 1.00 66.06 828 VAL A O 1
ATOM 6420 N N . ASP A 1 829 ? -36.357 5.160 7.094 1.00 75.56 829 ASP A N 1
ATOM 6421 C CA . ASP A 1 829 ? -35.340 4.997 8.140 1.00 75.56 829 ASP A CA 1
ATOM 6422 C C . ASP A 1 829 ? -33.981 5.495 7.616 1.00 75.56 829 ASP A C 1
ATOM 6424 O O . ASP A 1 829 ? -33.581 5.200 6.490 1.00 75.56 829 ASP A O 1
ATOM 6428 N N . ILE A 1 830 ? -33.289 6.321 8.406 1.00 74.81 830 ILE A N 1
ATOM 6429 C CA . ILE A 1 830 ? -32.031 6.954 7.986 1.00 74.81 830 ILE A CA 1
ATOM 6430 C C . ILE A 1 830 ? -30.885 5.953 7.852 1.00 74.81 830 ILE A C 1
ATOM 6432 O O . ILE A 1 830 ? -29.959 6.211 7.088 1.00 74.81 830 ILE A O 1
ATOM 6436 N N . ASP A 1 831 ? -30.922 4.845 8.588 1.00 75.31 831 ASP A N 1
ATOM 6437 C CA . ASP A 1 831 ? -29.894 3.816 8.511 1.00 75.31 831 ASP A CA 1
ATOM 6438 C C . ASP A 1 831 ? -30.126 2.963 7.255 1.00 75.31 831 ASP A C 1
ATOM 6440 O O . ASP A 1 831 ? -29.191 2.812 6.474 1.00 75.31 831 ASP A O 1
ATOM 6444 N N . ASP A 1 832 ? -31.378 2.589 6.954 1.00 76.00 832 ASP A N 1
ATOM 6445 C CA . ASP A 1 832 ? -31.746 1.943 5.679 1.00 76.00 832 ASP A CA 1
ATOM 6446 C C . ASP A 1 832 ? -31.405 2.843 4.470 1.00 76.00 832 ASP A C 1
ATOM 6448 O O . ASP A 1 832 ? -30.942 2.382 3.426 1.00 76.00 832 ASP A O 1
ATOM 6452 N N . TYR A 1 833 ? -31.600 4.163 4.603 1.00 78.12 833 TYR A N 1
ATOM 6453 C CA . TYR A 1 833 ? -31.239 5.123 3.556 1.00 78.12 833 TYR A CA 1
ATOM 6454 C C . TYR A 1 833 ? -29.722 5.262 3.386 1.00 78.12 833 TYR A C 1
ATOM 6456 O O . TYR A 1 833 ? -29.251 5.430 2.266 1.00 78.12 833 TYR A O 1
ATOM 6464 N N . ARG A 1 834 ? -28.939 5.190 4.471 1.00 81.94 834 ARG A N 1
ATOM 6465 C CA . ARG A 1 834 ? -27.465 5.200 4.420 1.00 81.94 834 ARG A CA 1
ATOM 6466 C C . ARG A 1 834 ? -26.883 3.881 3.937 1.00 81.94 834 ARG A C 1
ATOM 6468 O O . ARG A 1 834 ? -25.777 3.890 3.422 1.00 81.94 834 ARG A O 1
ATOM 6475 N N . GLU A 1 835 ? -27.570 2.768 4.139 1.00 76.69 835 GLU A N 1
ATOM 6476 C CA . GLU A 1 835 ? -27.174 1.478 3.576 1.00 76.69 835 GLU A CA 1
ATOM 6477 C C . GLU A 1 835 ? -27.396 1.464 2.059 1.00 76.69 835 GLU A C 1
ATOM 6479 O O . GLU A 1 835 ? -26.577 0.927 1.320 1.00 76.69 835 GLU A O 1
ATOM 6484 N N . PHE A 1 836 ? -28.462 2.118 1.585 1.00 78.88 836 PHE A N 1
ATOM 6485 C CA . PHE A 1 836 ? -28.800 2.156 0.163 1.00 78.88 836 PHE A CA 1
ATOM 6486 C C . PHE A 1 836 ? -28.086 3.268 -0.631 1.00 78.88 836 PHE A C 1
ATOM 6488 O O . PHE A 1 836 ? -27.638 3.022 -1.744 1.00 78.88 836 PHE A O 1
ATOM 6495 N N . TYR A 1 837 ? -27.975 4.483 -0.079 1.00 76.19 837 TYR A N 1
ATOM 6496 C CA . TYR A 1 837 ? -27.389 5.673 -0.731 1.00 76.19 837 TYR A CA 1
ATOM 6497 C C . TYR A 1 837 ? -26.050 6.105 -0.096 1.00 76.19 837 TYR A C 1
ATOM 6499 O O . TYR A 1 837 ? -25.636 7.270 -0.160 1.00 76.19 837 TYR A O 1
ATOM 6507 N N . GLY A 1 838 ? -25.382 5.191 0.606 1.00 79.62 838 GLY A N 1
ATOM 6508 C CA . GLY A 1 838 ? -24.262 5.517 1.478 1.00 79.62 838 GLY A CA 1
ATOM 6509 C C . GLY A 1 838 ? -23.360 4.339 1.837 1.00 79.62 838 GLY A C 1
ATOM 6510 O O . GLY A 1 838 ? -23.408 3.280 1.224 1.00 79.62 838 GLY A O 1
ATOM 6511 N N . ASP A 1 839 ? -22.526 4.527 2.861 1.00 69.88 839 ASP A N 1
ATOM 6512 C CA . ASP A 1 839 ? -21.589 3.518 3.381 1.00 69.88 839 ASP A CA 1
ATOM 6513 C C . ASP A 1 839 ? -22.105 2.818 4.658 1.00 69.88 839 ASP A C 1
ATOM 6515 O O . ASP A 1 839 ? -21.326 2.320 5.477 1.00 69.88 839 ASP A O 1
ATOM 6519 N N . GLY A 1 840 ? -23.420 2.873 4.898 1.00 67.50 840 GLY A N 1
ATOM 6520 C CA . GLY A 1 840 ? -24.068 2.417 6.133 1.00 67.50 840 GLY A CA 1
ATOM 6521 C C . GLY A 1 840 ? -23.858 3.339 7.345 1.00 67.50 840 GLY A C 1
ATOM 6522 O O . GLY A 1 840 ? -24.567 3.227 8.342 1.00 67.50 840 GLY A O 1
ATOM 6523 N N . LYS A 1 841 ? -22.929 4.307 7.291 1.00 69.12 841 LYS A N 1
ATOM 6524 C CA . LYS A 1 841 ? -22.685 5.295 8.366 1.00 69.12 841 LYS A CA 1
ATOM 6525 C C . LYS A 1 841 ? -23.073 6.716 7.960 1.00 69.12 841 LYS A C 1
ATOM 6527 O O . LYS A 1 841 ? -23.351 7.559 8.836 1.00 69.12 841 LYS A O 1
ATOM 6532 N N . ARG A 1 842 ? -23.043 7.005 6.661 1.00 76.94 842 ARG A N 1
ATOM 6533 C CA . ARG A 1 842 ? -23.264 8.311 6.032 1.00 76.94 842 ARG A CA 1
ATOM 6534 C C . ARG A 1 842 ? -23.827 8.133 4.637 1.00 76.94 842 ARG A C 1
ATOM 6536 O O . ARG A 1 842 ? -23.605 7.107 4.013 1.00 76.94 842 ARG A O 1
ATOM 6543 N N . ILE A 1 843 ? -24.502 9.163 4.155 1.00 83.06 843 ILE A N 1
ATOM 6544 C CA . ILE A 1 843 ? -24.923 9.265 2.762 1.00 83.06 843 ILE A CA 1
ATOM 6545 C C . ILE A 1 843 ? -23.707 9.722 1.949 1.00 83.06 843 ILE A C 1
ATOM 6547 O O . ILE A 1 843 ? -23.066 10.721 2.293 1.00 83.06 843 ILE A O 1
ATOM 6551 N N . THR A 1 844 ? -23.370 8.977 0.900 1.00 80.69 844 THR A N 1
ATOM 6552 C CA . THR A 1 844 ? -22.300 9.318 -0.055 1.00 80.69 844 THR A CA 1
ATOM 6553 C C . THR A 1 844 ? -22.865 9.748 -1.404 1.00 80.69 844 THR A C 1
ATOM 6555 O O . THR A 1 844 ? -22.191 10.457 -2.149 1.00 80.69 844 THR A O 1
ATOM 6558 N N . GLU A 1 845 ? -24.118 9.387 -1.687 1.00 84.12 845 GLU A N 1
ATOM 6559 C CA . GLU A 1 845 ? -24.847 9.739 -2.902 1.00 84.12 845 GLU A CA 1
ATOM 6560 C C . GLU A 1 845 ? -26.022 10.664 -2.543 1.00 84.12 845 GLU A C 1
ATOM 6562 O O . GLU A 1 845 ? -27.004 10.242 -1.936 1.00 84.12 845 GLU A O 1
ATOM 6567 N N . PHE A 1 846 ? -25.899 11.956 -2.868 1.00 85.62 846 PHE A N 1
ATOM 6568 C CA . PHE A 1 846 ? -26.941 12.959 -2.622 1.00 85.62 846 PHE A CA 1
ATOM 6569 C C . PHE A 1 846 ? -27.666 13.290 -3.932 1.00 85.62 846 PHE A C 1
ATOM 6571 O O . PHE A 1 846 ? -27.088 13.924 -4.815 1.00 85.62 846 PHE A O 1
ATOM 6578 N N . GLU A 1 847 ? -28.934 12.903 -4.050 1.00 82.00 847 GLU A N 1
ATOM 6579 C CA . GLU A 1 847 ? -29.756 13.116 -5.254 1.00 82.00 847 GLU A CA 1
ATOM 6580 C C . GLU A 1 847 ? -30.645 14.368 -5.156 1.00 82.00 847 GLU A C 1
ATOM 6582 O O . GLU A 1 847 ? -31.120 14.918 -6.151 1.00 82.00 847 GLU A O 1
ATOM 6587 N N . THR A 1 848 ? -30.891 14.845 -3.937 1.00 80.88 848 THR A N 1
ATOM 6588 C CA . THR A 1 848 ? -31.834 15.929 -3.627 1.00 80.88 848 THR A CA 1
ATOM 6589 C C . THR A 1 848 ? -31.162 17.161 -3.021 1.00 80.88 848 THR A C 1
ATOM 6591 O O . THR A 1 848 ? -31.718 18.259 -3.108 1.00 80.88 848 THR A O 1
ATOM 6594 N N . VAL A 1 849 ? -29.974 17.003 -2.426 1.00 83.62 849 VAL A N 1
ATOM 6595 C CA . VAL A 1 849 ? -29.169 18.093 -1.855 1.00 83.62 849 VAL A CA 1
ATOM 6596 C C . VAL A 1 849 ? -27.861 18.233 -2.609 1.00 83.62 849 VAL A C 1
ATOM 6598 O O . VAL A 1 849 ? -27.043 17.322 -2.637 1.00 83.62 849 VAL A O 1
ATOM 6601 N N . THR A 1 850 ? -27.595 19.420 -3.142 1.00 87.12 850 THR A N 1
ATOM 6602 C CA . THR A 1 850 ? -26.291 19.695 -3.741 1.00 87.12 850 THR A CA 1
ATOM 6603 C C . THR A 1 850 ? -25.237 19.856 -2.649 1.00 87.12 850 THR A C 1
ATOM 6605 O O . THR A 1 850 ? -25.366 20.694 -1.750 1.00 87.12 850 THR A O 1
ATOM 6608 N N . VAL A 1 851 ? -24.159 19.085 -2.746 1.00 89.50 851 VAL A N 1
ATOM 6609 C CA . VAL A 1 851 ? -23.034 19.116 -1.808 1.00 89.50 851 VAL A CA 1
ATOM 6610 C C . VAL A 1 851 ? -21.701 19.281 -2.538 1.00 89.50 851 VAL A C 1
ATOM 6612 O O . VAL A 1 851 ? -21.588 19.035 -3.735 1.00 89.50 851 VAL A O 1
ATOM 6615 N N . THR A 1 852 ? -20.669 19.712 -1.817 1.00 85.94 852 THR A N 1
ATOM 6616 C CA . THR A 1 852 ? -19.282 19.737 -2.299 1.00 85.94 852 THR A CA 1
ATOM 6617 C C . THR A 1 852 ? -18.329 19.263 -1.212 1.00 85.94 852 THR A C 1
ATOM 6619 O O . THR A 1 852 ? -18.682 19.265 -0.032 1.00 85.94 852 THR A O 1
ATOM 6622 N N . GLN A 1 853 ? -17.114 18.868 -1.582 1.00 80.81 853 GLN A N 1
ATOM 6623 C CA . GLN A 1 853 ? -16.108 18.494 -0.595 1.00 80.81 853 GLN A CA 1
ATOM 6624 C C . GLN A 1 853 ? -15.598 19.724 0.176 1.00 80.81 853 GLN A C 1
ATOM 6626 O O . GLN A 1 853 ? -15.517 20.829 -0.376 1.00 80.81 853 GLN A O 1
ATOM 6631 N N . PRO A 1 854 ? -15.227 19.568 1.460 1.00 77.12 854 PRO A N 1
ATOM 6632 C CA . PRO A 1 854 ? -14.569 20.625 2.209 1.00 77.12 854 PRO A CA 1
ATOM 6633 C C . PRO A 1 854 ? -13.268 21.051 1.513 1.00 77.12 854 PRO A C 1
ATOM 6635 O O . PRO A 1 854 ? -12.608 20.223 0.884 1.00 77.12 854 PRO A O 1
ATOM 6638 N N . PRO A 1 855 ? -12.835 22.315 1.661 1.00 74.50 855 PRO A N 1
ATOM 6639 C CA . PRO A 1 855 ? -11.562 22.759 1.101 1.00 74.50 855 PRO A CA 1
ATOM 6640 C C . PRO A 1 855 ? -10.403 21.854 1.549 1.00 74.50 855 PRO A C 1
ATOM 6642 O O . PRO A 1 855 ? -10.303 21.539 2.736 1.00 74.50 855 PRO A O 1
ATOM 6645 N N . SER A 1 856 ? -9.484 21.498 0.643 1.00 59.59 856 SER A N 1
ATOM 6646 C CA . SER A 1 856 ? -8.367 20.576 0.926 1.00 59.59 856 SER A CA 1
ATOM 6647 C C . SER A 1 856 ? -7.507 21.014 2.119 1.00 59.59 856 SER A C 1
ATOM 6649 O O . SER A 1 856 ? -7.014 20.179 2.868 1.00 59.59 856 SER A O 1
ATOM 6651 N N . ALA A 1 857 ? -7.395 22.326 2.361 1.00 57.00 857 ALA A N 1
ATOM 6652 C CA . ALA A 1 857 ? -6.725 22.883 3.537 1.00 57.00 857 ALA A CA 1
ATOM 6653 C C . ALA A 1 857 ? -7.439 22.539 4.861 1.00 57.00 857 ALA A C 1
ATOM 6655 O O . ALA A 1 857 ? -6.781 22.299 5.868 1.00 57.00 857 ALA A O 1
ATOM 6656 N N . VAL A 1 858 ? -8.775 22.479 4.870 1.00 64.19 858 VAL A N 1
ATOM 6657 C CA . VAL A 1 858 ? -9.555 22.030 6.033 1.00 64.19 858 VAL A CA 1
ATOM 6658 C C . VAL A 1 858 ? -9.386 20.527 6.233 1.00 64.19 858 VAL A C 1
ATOM 6660 O O . VAL A 1 858 ? -9.160 20.097 7.362 1.00 64.19 858 VAL A O 1
ATOM 6663 N N . LEU A 1 859 ? -9.440 19.745 5.148 1.00 63.81 859 LEU A N 1
ATOM 6664 C CA . LEU A 1 859 ? -9.225 18.296 5.189 1.00 63.81 859 LEU A CA 1
ATOM 6665 C C . LEU A 1 859 ? -7.822 17.942 5.695 1.00 63.81 859 LEU A C 1
ATOM 6667 O O . LEU A 1 859 ? -7.696 17.044 6.515 1.00 63.81 859 LEU A O 1
ATOM 6671 N N . ALA A 1 860 ? -6.787 18.689 5.304 1.00 59.03 860 ALA A N 1
ATOM 6672 C CA . ALA A 1 860 ? -5.421 18.498 5.794 1.00 59.03 860 ALA A CA 1
ATOM 6673 C C . ALA A 1 860 ? -5.276 18.771 7.304 1.00 59.03 860 ALA A C 1
ATOM 6675 O O . ALA A 1 860 ? -4.490 18.112 7.976 1.00 59.03 860 ALA A O 1
ATOM 6676 N N . LEU A 1 861 ? -6.051 19.709 7.863 1.00 56.19 861 LEU A N 1
ATOM 6677 C CA . LEU A 1 861 ? -6.016 20.026 9.298 1.00 56.19 861 LEU A CA 1
ATOM 6678 C C . LEU A 1 861 ? -6.700 18.963 10.157 1.00 56.19 861 LEU A C 1
ATOM 6680 O O . LEU A 1 861 ? -6.254 18.682 11.267 1.00 56.19 861 LEU A O 1
ATOM 6684 N N . ILE A 1 862 ? -7.803 18.398 9.664 1.00 60.44 862 ILE A N 1
ATOM 6685 C CA . ILE A 1 862 ? -8.567 17.363 10.375 1.00 60.44 862 ILE A CA 1
ATOM 6686 C C . ILE A 1 862 ? -8.112 15.938 10.005 1.00 60.44 862 ILE A C 1
ATOM 6688 O O . ILE A 1 862 ? -8.480 14.985 10.692 1.00 60.44 862 ILE A O 1
ATOM 6692 N N . GLY A 1 863 ? -7.308 15.802 8.946 1.00 48.56 863 GLY A N 1
ATOM 6693 C CA . GLY A 1 863 ? -6.979 14.552 8.259 1.00 48.56 863 GLY A CA 1
ATOM 6694 C C . GLY A 1 863 ? -6.228 13.528 9.095 1.00 48.56 863 GLY A C 1
ATOM 6695 O O . GLY A 1 863 ? -6.487 12.336 8.982 1.00 48.56 863 GLY A O 1
ATOM 6696 N N . ASP A 1 864 ? -5.405 13.984 10.038 1.00 47.53 864 ASP A N 1
ATOM 6697 C CA . ASP A 1 864 ? -4.704 13.096 10.972 1.00 47.53 864 ASP A CA 1
ATOM 6698 C C . ASP A 1 864 ? -5.647 12.415 11.987 1.00 47.53 864 ASP A C 1
ATOM 6700 O O . ASP 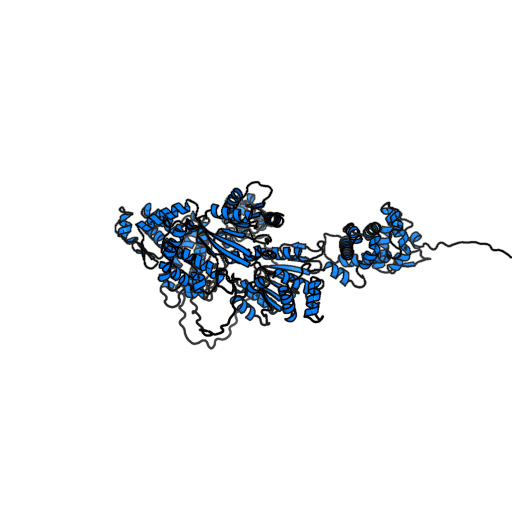A 1 864 ? -5.221 11.541 12.746 1.00 47.53 864 ASP A O 1
ATOM 6704 N N . ARG A 1 865 ? -6.925 12.827 12.056 1.00 45.28 865 ARG A N 1
ATOM 6705 C CA . ARG A 1 865 ? -7.877 12.398 13.097 1.00 45.28 865 ARG A CA 1
ATOM 6706 C C . ARG A 1 865 ? -9.134 11.695 12.592 1.00 45.28 865 ARG A C 1
ATOM 6708 O O . ARG A 1 865 ? -9.818 11.083 13.410 1.00 45.28 865 ARG A O 1
ATOM 6715 N N . PHE A 1 866 ? -9.451 11.763 11.301 1.00 50.69 866 PHE A N 1
ATOM 6716 C CA . PHE A 1 866 ? -10.634 11.112 10.733 1.00 50.69 866 PHE A CA 1
ATOM 6717 C C . PHE A 1 866 ? -10.232 10.179 9.587 1.00 50.69 866 PHE A C 1
ATOM 6719 O O . PHE A 1 866 ? -9.514 10.586 8.681 1.00 50.69 866 PHE A O 1
ATOM 6726 N N . ALA A 1 867 ? -10.706 8.930 9.627 1.00 43.59 867 ALA A N 1
ATOM 6727 C CA . ALA A 1 867 ? -10.633 8.023 8.482 1.00 43.59 867 ALA A CA 1
ATOM 6728 C C . ALA A 1 867 ? -11.642 8.454 7.397 1.00 43.59 867 ALA A C 1
ATOM 6730 O O . ALA A 1 867 ? -12.679 9.033 7.733 1.00 43.59 867 ALA A O 1
ATOM 6731 N N . ASN A 1 868 ? -11.335 8.147 6.131 1.00 55.19 868 ASN A N 1
ATOM 6732 C CA . ASN A 1 868 ? -12.180 8.371 4.946 1.00 55.19 868 ASN A CA 1
ATOM 6733 C C . ASN A 1 868 ? -12.552 9.850 4.736 1.00 55.19 868 ASN A C 1
ATOM 6735 O O . ASN A 1 868 ? -13.680 10.269 4.973 1.00 55.19 868 ASN A O 1
ATOM 6739 N N . LEU A 1 869 ? -11.574 10.682 4.355 1.00 54.19 869 LEU A N 1
ATOM 6740 C CA . LEU A 1 869 ? -11.763 12.129 4.134 1.00 54.19 869 LEU A CA 1
ATOM 6741 C C . LEU A 1 869 ? -12.588 12.459 2.877 1.00 54.19 869 LEU A C 1
ATOM 6743 O O . LEU A 1 869 ? -13.083 13.576 2.747 1.00 54.19 869 LEU A O 1
ATOM 6747 N N . ASP A 1 870 ? -12.755 11.485 1.991 1.00 57.00 870 ASP A N 1
ATOM 6748 C CA . ASP A 1 870 ? -13.520 11.526 0.746 1.00 57.00 870 ASP A CA 1
ATOM 6749 C C . ASP A 1 870 ? -15.043 11.455 0.948 1.00 57.00 870 ASP A C 1
ATOM 6751 O O . ASP A 1 870 ? -15.783 11.922 0.086 1.00 57.00 870 ASP A O 1
ATOM 6755 N N . THR A 1 871 ? -15.515 10.981 2.106 1.00 63.97 871 THR A N 1
ATOM 6756 C CA . THR A 1 871 ? -16.949 10.858 2.442 1.00 63.97 871 THR A CA 1
ATOM 6757 C C . THR A 1 871 ? -17.505 12.074 3.205 1.00 63.97 871 THR A C 1
ATOM 6759 O O . THR A 1 871 ? -18.482 11.968 3.956 1.00 63.97 871 THR A O 1
ATOM 6762 N N . TRP A 1 872 ? -16.833 13.227 3.131 1.00 75.69 872 TRP A N 1
ATOM 6763 C CA . TRP A 1 872 ? -17.212 14.443 3.857 1.00 75.69 872 TRP A CA 1
ATOM 6764 C C . TRP A 1 872 ? -17.702 15.509 2.901 1.00 75.69 872 TRP A C 1
ATOM 6766 O O . TRP A 1 872 ? -17.100 15.759 1.861 1.00 75.69 872 TRP A O 1
ATOM 6776 N N . TYR A 1 873 ? -18.777 16.177 3.301 1.00 84.75 873 TYR A N 1
ATOM 6777 C CA . TYR A 1 873 ? -19.546 17.030 2.417 1.00 84.75 873 TYR A CA 1
ATOM 6778 C C . TYR A 1 873 ? -19.979 18.302 3.136 1.00 84.75 873 TYR A C 1
ATOM 6780 O O . TYR A 1 873 ? -20.249 18.318 4.340 1.00 84.75 873 TYR A O 1
ATOM 6788 N N . VAL A 1 874 ? -20.037 19.382 2.371 1.00 87.31 874 VAL A N 1
ATOM 6789 C CA . VAL A 1 874 ? -20.528 20.694 2.768 1.00 87.31 874 VAL A CA 1
ATOM 6790 C C . VAL A 1 874 ? -21.704 21.028 1.854 1.00 87.31 874 VAL A C 1
ATOM 6792 O O . VAL A 1 874 ? -21.544 20.982 0.633 1.00 87.31 874 VAL A O 1
ATOM 6795 N N . PRO A 1 875 ? -22.882 21.360 2.402 1.00 89.06 875 PRO A N 1
ATOM 6796 C CA . PRO A 1 875 ? -24.047 21.666 1.584 1.00 89.06 875 PRO A CA 1
ATOM 6797 C C . PRO A 1 875 ? -23.876 22.995 0.834 1.00 89.06 875 PRO A C 1
ATOM 6799 O O . PRO A 1 875 ? -23.317 23.962 1.368 1.00 89.06 875 PRO A O 1
ATOM 6802 N N . LEU A 1 876 ? -24.377 23.043 -0.402 1.00 88.44 876 LEU A N 1
ATOM 6803 C CA . LEU A 1 876 ? -24.499 24.262 -1.200 1.00 88.44 876 LEU A CA 1
ATOM 6804 C C . LEU A 1 876 ? -25.854 24.905 -0.941 1.00 88.44 876 LEU A C 1
ATOM 6806 O O . LEU A 1 876 ? -26.881 24.230 -0.917 1.00 88.44 876 LEU A O 1
ATOM 6810 N N . ALA A 1 877 ? -25.848 26.221 -0.764 1.00 87.00 877 ALA A N 1
ATOM 6811 C CA . ALA A 1 877 ? -27.072 26.985 -0.626 1.00 87.00 877 ALA A CA 1
ATOM 6812 C C . ALA A 1 877 ? -27.889 26.904 -1.940 1.00 87.00 877 ALA A C 1
ATOM 6814 O O . ALA A 1 877 ? -27.318 27.157 -3.007 1.00 87.00 877 ALA A O 1
ATOM 6815 N N . PRO A 1 878 ? -29.178 26.503 -1.899 1.00 81.44 878 PRO A N 1
ATOM 6816 C CA . PRO A 1 878 ? -29.923 26.110 -3.100 1.00 81.44 878 PRO A CA 1
ATOM 6817 C C . PRO A 1 878 ? -30.097 27.205 -4.158 1.00 81.44 878 PRO A C 1
ATOM 6819 O O . PRO A 1 878 ? -30.135 26.893 -5.346 1.00 81.44 878 PRO A O 1
ATOM 6822 N N . ASP A 1 879 ? -30.206 28.473 -3.750 1.00 82.12 879 ASP A N 1
ATOM 6823 C CA . ASP A 1 879 ? -30.468 29.582 -4.675 1.00 82.12 879 ASP A CA 1
ATOM 6824 C C . ASP A 1 879 ? -29.172 30.172 -5.249 1.00 82.12 879 ASP A C 1
ATOM 6826 O O . ASP A 1 879 ? -29.130 30.617 -6.399 1.00 82.12 879 ASP A O 1
ATOM 6830 N N . SER A 1 880 ? -28.112 30.210 -4.442 1.00 80.25 880 SER A N 1
ATOM 6831 C CA . SER A 1 880 ? -26.831 30.829 -4.793 1.00 80.25 880 SER A CA 1
ATOM 6832 C C . SER A 1 880 ? -25.762 29.845 -5.268 1.00 80.25 880 SER A C 1
ATOM 6834 O O . SER A 1 880 ? -24.685 30.294 -5.670 1.00 80.25 880 SER A O 1
ATOM 6836 N N . GLU A 1 881 ? -26.015 28.533 -5.181 1.00 82.44 881 GLU A N 1
ATOM 6837 C CA . GLU A 1 881 ? -25.052 27.446 -5.440 1.00 82.44 881 GLU A CA 1
ATOM 6838 C C . GLU A 1 881 ? -23.713 27.649 -4.696 1.00 82.44 881 GLU A C 1
ATOM 6840 O O . GLU A 1 881 ? -22.654 27.175 -5.107 1.00 82.44 881 GLU A O 1
ATOM 6845 N N . THR A 1 882 ? -23.738 28.400 -3.592 1.00 81.75 882 THR A N 1
ATOM 6846 C CA . THR A 1 882 ? -22.539 28.768 -2.839 1.00 81.75 882 THR A CA 1
ATOM 6847 C C . THR A 1 882 ? -22.387 27.822 -1.648 1.00 81.75 882 THR A C 1
ATOM 6849 O O . THR A 1 882 ? -23.339 27.667 -0.879 1.00 81.75 882 THR A O 1
ATOM 6852 N N . PRO A 1 883 ? -21.218 27.183 -1.449 1.00 86.12 883 PRO A N 1
ATOM 6853 C CA . PRO A 1 883 ? -21.018 26.274 -0.327 1.00 86.12 883 PRO A CA 1
ATOM 6854 C C . PRO A 1 883 ? -21.116 27.016 1.004 1.00 86.12 883 PRO A C 1
ATOM 6856 O O . PRO A 1 883 ? -20.601 28.131 1.150 1.00 86.12 883 PRO A O 1
ATOM 6859 N N . LEU A 1 884 ? -21.747 26.383 1.996 1.00 86.56 884 LEU A N 1
ATOM 6860 C CA . LEU A 1 884 ? -21.758 26.929 3.346 1.00 86.56 884 LEU A CA 1
ATOM 6861 C C . LEU A 1 884 ? -20.322 27.071 3.879 1.00 86.56 884 LEU A C 1
ATOM 6863 O O . LEU A 1 884 ? -19.498 26.170 3.709 1.00 86.56 884 LEU A O 1
ATOM 6867 N N . PRO A 1 885 ? -19.985 28.192 4.537 1.00 84.31 885 PRO A N 1
ATOM 6868 C CA . PRO A 1 885 ? -18.630 28.401 5.013 1.00 84.31 885 PRO A CA 1
ATOM 6869 C C . PRO A 1 885 ? -18.302 27.411 6.130 1.00 84.31 885 PRO A C 1
ATOM 6871 O O . PRO A 1 885 ? -19.025 27.300 7.118 1.00 84.31 885 PRO A O 1
ATOM 6874 N N . VAL A 1 886 ? -17.177 26.717 5.986 1.00 83.19 886 VAL A N 1
ATOM 6875 C CA . VAL A 1 886 ? -16.656 25.797 7.008 1.00 83.19 886 VAL A CA 1
ATOM 6876 C C . VAL A 1 886 ? -15.943 26.551 8.140 1.00 83.19 886 VAL A C 1
ATOM 6878 O O . VAL A 1 886 ? -15.844 26.061 9.260 1.00 83.19 886 VAL A O 1
ATOM 6881 N N . LEU A 1 887 ? -15.465 27.768 7.865 1.00 76.31 887 LEU A N 1
ATOM 6882 C CA . LEU A 1 887 ? -14.843 28.673 8.830 1.00 76.31 887 LEU A CA 1
ATOM 6883 C C . LEU A 1 887 ? -15.424 30.080 8.642 1.00 76.31 887 LEU A C 1
ATOM 6885 O O . LEU A 1 887 ? -15.641 30.518 7.513 1.00 76.31 887 LEU A O 1
ATOM 6889 N N . VAL A 1 888 ? -15.696 30.775 9.747 1.00 76.69 888 VAL A N 1
ATOM 6890 C CA . VAL A 1 888 ? -16.271 32.127 9.758 1.00 76.69 888 VAL A CA 1
ATOM 6891 C C . VAL A 1 888 ? -15.413 32.999 10.667 1.00 76.69 888 VAL A C 1
ATOM 6893 O O . VAL A 1 888 ? -15.480 32.868 11.881 1.00 76.69 888 VAL A O 1
ATOM 6896 N N . GLU A 1 889 ? -14.611 33.891 10.092 1.00 62.66 889 GLU A N 1
ATOM 6897 C CA . GLU A 1 889 ? -13.573 34.651 10.804 1.00 62.66 889 GLU A CA 1
ATOM 6898 C C . GLU A 1 889 ? -14.011 36.082 11.164 1.00 62.66 889 GLU A C 1
ATOM 6900 O O . GLU A 1 889 ? -13.305 36.805 11.867 1.00 62.66 889 GLU A O 1
ATOM 6905 N N . SER A 1 890 ? -15.174 36.538 10.679 1.00 68.88 890 SER A N 1
ATOM 6906 C CA . SER A 1 890 ? -15.665 37.898 10.936 1.00 68.88 890 SER A CA 1
ATOM 6907 C C . SER A 1 890 ? -17.183 38.002 11.065 1.00 68.88 890 SER A C 1
ATOM 6909 O O . SER A 1 890 ? -17.948 37.214 10.512 1.00 68.88 890 SER A O 1
ATOM 6911 N N . GLN A 1 891 ? -17.661 39.073 11.708 1.00 75.81 891 GLN A N 1
ATOM 6912 C CA . GLN A 1 891 ? -19.100 39.362 11.797 1.00 75.81 891 GLN A CA 1
ATOM 6913 C C . GLN A 1 891 ? -19.738 39.678 10.430 1.00 75.81 891 GLN A C 1
ATOM 6915 O O . GLN A 1 891 ? -20.961 39.642 10.273 1.00 75.81 891 GLN A O 1
ATOM 6920 N N . ALA A 1 892 ? -18.935 40.040 9.424 1.00 63.47 892 ALA A N 1
ATOM 6921 C CA . ALA A 1 892 ? -19.400 40.186 8.047 1.00 63.47 892 ALA A CA 1
ATOM 6922 C C . ALA A 1 892 ? -19.603 38.816 7.384 1.00 63.47 892 ALA A C 1
ATOM 6924 O O . ALA A 1 892 ? -20.618 38.606 6.724 1.00 63.47 892 ALA A O 1
ATOM 6925 N N . GLU A 1 893 ? -18.693 37.872 7.612 1.00 69.19 893 GLU A N 1
ATOM 6926 C CA . GLU A 1 893 ? -18.836 36.485 7.165 1.00 69.19 893 GLU A CA 1
ATOM 6927 C C . GLU A 1 893 ? -19.967 35.768 7.876 1.00 69.19 893 GLU A C 1
ATOM 6929 O O . GLU A 1 893 ? -20.760 35.133 7.200 1.00 69.19 893 GLU A O 1
ATOM 6934 N N . LEU A 1 894 ? -20.148 35.965 9.183 1.00 78.44 894 LEU A N 1
ATOM 6935 C CA . LEU A 1 894 ? -21.282 35.387 9.902 1.00 78.44 894 LEU A CA 1
ATOM 6936 C C . LEU A 1 894 ? -22.621 35.876 9.339 1.00 78.44 894 LEU A C 1
ATOM 6938 O O . LEU A 1 894 ? -23.580 35.114 9.261 1.00 78.44 894 LEU A O 1
ATOM 6942 N N . ARG A 1 895 ? -22.705 37.147 8.925 1.00 79.56 895 ARG A N 1
ATOM 6943 C CA . ARG A 1 895 ? -23.902 37.679 8.254 1.00 79.56 895 ARG A CA 1
ATOM 6944 C C . ARG A 1 895 ? -24.119 37.053 6.877 1.00 79.56 895 ARG A C 1
ATOM 6946 O O . ARG A 1 895 ? -25.261 36.772 6.540 1.00 79.56 895 ARG A O 1
ATOM 6953 N N . ARG A 1 896 ? -23.049 36.816 6.110 1.00 77.31 896 ARG A N 1
ATOM 6954 C CA . ARG A 1 896 ? -23.120 36.110 4.819 1.00 77.31 896 ARG A CA 1
ATOM 6955 C C . ARG A 1 896 ? -23.521 34.644 5.003 1.00 77.31 896 ARG A C 1
ATOM 6957 O O . ARG A 1 896 ? -24.436 34.194 4.335 1.00 77.31 896 ARG A O 1
ATOM 6964 N N . ALA A 1 897 ? -22.917 33.950 5.963 1.00 85.00 897 ALA A N 1
ATOM 6965 C CA . ALA A 1 897 ? -23.227 32.569 6.319 1.00 85.00 897 ALA A CA 1
ATOM 6966 C C . ALA A 1 897 ? -24.698 32.403 6.726 1.00 85.00 897 ALA A C 1
ATOM 6968 O O . ALA A 1 897 ? -25.364 31.483 6.272 1.00 85.00 897 ALA A O 1
ATOM 6969 N N . LYS A 1 898 ? -25.231 33.338 7.528 1.00 85.81 898 LYS A N 1
ATOM 6970 C CA . LYS A 1 898 ? -26.658 33.382 7.882 1.00 85.81 898 LYS A CA 1
ATOM 6971 C C . LYS A 1 898 ? -27.557 33.570 6.661 1.00 85.81 898 LYS A C 1
ATOM 6973 O O . LYS A 1 898 ? -28.550 32.870 6.567 1.00 85.81 898 LYS A O 1
ATOM 6978 N N . ALA A 1 899 ? -27.202 34.467 5.741 1.00 84.19 899 ALA A N 1
ATOM 6979 C CA . ALA A 1 899 ? -27.983 34.685 4.523 1.00 84.19 899 ALA A CA 1
ATOM 6980 C C . ALA A 1 899 ? -28.016 33.435 3.626 1.00 84.19 899 ALA A C 1
ATOM 6982 O O . ALA A 1 899 ? -29.083 33.073 3.154 1.00 84.19 899 ALA A O 1
ATOM 6983 N N . LEU A 1 900 ? -26.883 32.736 3.471 1.00 86.44 900 LEU A N 1
ATOM 6984 C CA . LEU A 1 900 ? -26.823 31.460 2.743 1.00 86.44 900 LEU A CA 1
ATOM 6985 C C . LEU A 1 900 ? -27.665 30.369 3.420 1.00 86.44 900 LEU A C 1
ATOM 6987 O O . LEU A 1 900 ? -28.262 29.529 2.760 1.00 86.44 900 LEU A O 1
ATOM 6991 N N . LEU A 1 901 ? -27.727 30.383 4.752 1.00 85.25 901 LEU A N 1
ATOM 6992 C CA . LEU A 1 901 ? -28.531 29.438 5.520 1.00 85.25 901 LEU A CA 1
ATOM 6993 C C . LEU A 1 901 ? -30.040 29.661 5.322 1.00 85.25 901 LEU A C 1
ATOM 6995 O O . LEU A 1 901 ? -30.795 28.695 5.329 1.00 85.25 901 LEU A O 1
ATOM 6999 N N . GLU A 1 902 ? -30.473 30.913 5.117 1.00 83.75 902 GLU A N 1
ATOM 7000 C CA . GLU A 1 902 ? -31.875 31.288 4.847 1.00 83.75 902 GLU A CA 1
ATOM 7001 C C . GLU A 1 902 ? -32.395 30.763 3.494 1.00 83.75 902 GLU A C 1
ATOM 7003 O O . GLU A 1 902 ? -33.607 30.727 3.300 1.00 83.75 902 GLU A O 1
ATOM 7008 N N . GLU A 1 903 ? -31.512 30.316 2.593 1.00 84.38 903 GLU A N 1
ATOM 7009 C CA . GLU A 1 903 ? -31.879 29.708 1.301 1.00 84.38 903 GLU A CA 1
ATOM 7010 C C . GLU A 1 903 ? -32.362 28.250 1.444 1.00 84.38 903 GLU A C 1
ATOM 7012 O O . GLU A 1 903 ? -33.026 27.724 0.552 1.00 84.38 903 GLU A O 1
ATOM 7017 N N . PHE A 1 904 ? -32.062 27.573 2.560 1.00 84.19 904 PHE A N 1
ATOM 7018 C CA . PHE A 1 904 ? -32.516 26.199 2.794 1.00 84.19 904 PHE A CA 1
ATOM 7019 C C . PHE A 1 904 ? -33.971 26.159 3.279 1.00 84.19 904 PHE A C 1
ATOM 7021 O O . PHE A 1 904 ? -34.386 26.925 4.153 1.00 84.19 904 PHE A O 1
ATOM 7028 N N . ALA A 1 905 ? -34.757 25.224 2.738 1.00 74.88 905 ALA A N 1
ATOM 7029 C CA . ALA A 1 905 ? -36.176 25.099 3.057 1.00 74.88 905 ALA A CA 1
ATOM 7030 C C . ALA A 1 905 ? -36.409 24.655 4.509 1.00 74.88 905 ALA A C 1
ATOM 7032 O O . ALA A 1 905 ? -35.925 23.617 4.944 1.00 74.88 905 ALA A O 1
ATOM 7033 N N . SER A 1 906 ? -37.247 25.388 5.245 1.00 67.12 906 SER A N 1
ATOM 7034 C CA . SER A 1 906 ? -37.534 25.103 6.656 1.00 67.12 906 SER A CA 1
ATOM 7035 C C . SER A 1 906 ? -38.196 23.733 6.906 1.00 67.12 906 SER A C 1
ATOM 7037 O O . SER A 1 906 ? -38.013 23.146 7.972 1.00 67.12 906 SER A O 1
ATOM 7039 N N . MET A 1 907 ? -38.926 23.205 5.926 1.00 68.31 907 MET A N 1
ATOM 7040 C CA . MET A 1 907 ? -39.403 21.822 5.868 1.00 68.31 907 MET A CA 1
ATOM 7041 C C . MET A 1 907 ? -39.183 21.317 4.437 1.00 68.31 907 MET A C 1
ATOM 7043 O O . MET A 1 907 ? -39.875 21.793 3.530 1.00 68.31 907 MET A O 1
ATOM 7047 N N . PRO A 1 908 ? -38.224 20.402 4.203 1.00 65.69 908 PRO A N 1
ATOM 7048 C CA . PRO A 1 908 ? -38.058 19.756 2.909 1.00 65.69 908 PRO A CA 1
ATOM 7049 C C . PRO A 1 908 ? -39.359 19.028 2.532 1.00 65.69 908 PRO A C 1
ATOM 7051 O O . PRO A 1 908 ? -39.991 18.431 3.405 1.00 65.69 908 PRO A O 1
ATOM 7054 N N . PRO A 1 909 ? -39.812 19.088 1.271 1.00 57.28 909 PRO A N 1
ATOM 7055 C CA . PRO A 1 909 ? -41.056 18.441 0.872 1.00 57.28 909 PRO A CA 1
ATOM 7056 C C . PRO A 1 909 ? -40.950 16.913 1.005 1.00 57.28 909 PRO A C 1
ATOM 7058 O O . PRO A 1 909 ? -40.049 16.307 0.430 1.00 57.28 909 PRO A O 1
ATOM 7061 N N . GLU A 1 910 ? -41.901 16.280 1.703 1.00 54.66 910 GLU A N 1
ATOM 7062 C CA . GLU A 1 910 ? -42.131 14.834 1.583 1.00 54.66 910 GLU A CA 1
ATOM 7063 C C . GLU A 1 910 ? -42.638 14.560 0.160 1.00 54.66 910 GLU A C 1
ATOM 7065 O O . GLU A 1 910 ? -43.687 15.075 -0.242 1.00 54.66 910 GLU A O 1
ATOM 7070 N N . GLN A 1 911 ? -41.897 13.794 -0.644 1.00 48.31 911 GLN A N 1
ATOM 7071 C CA . GLN A 1 911 ? -42.390 13.410 -1.964 1.00 48.31 911 GLN A CA 1
ATOM 7072 C C . GLN A 1 911 ? -43.566 12.437 -1.797 1.00 48.31 911 GLN A C 1
ATOM 7074 O O . GLN A 1 911 ? -43.402 11.270 -1.455 1.00 48.31 911 GLN A O 1
ATOM 7079 N N . SER A 1 912 ? -44.785 12.920 -2.044 1.00 33.34 912 SER A N 1
ATOM 7080 C CA . SER A 1 912 ? -45.964 12.068 -2.167 1.00 33.34 912 SER A CA 1
ATOM 7081 C C . SER A 1 912 ? -45.909 11.310 -3.493 1.00 33.34 912 SER A C 1
ATOM 7083 O O . SER A 1 912 ? -45.923 11.943 -4.554 1.00 33.34 912 SER A O 1
ATOM 7085 N N . PHE A 1 913 ? -45.914 9.976 -3.436 1.00 37.09 913 PHE A N 1
ATOM 7086 C CA . PHE A 1 913 ? -46.085 9.114 -4.604 1.00 37.09 913 PHE A CA 1
ATOM 7087 C C . PHE A 1 913 ? -47.338 9.526 -5.384 1.00 37.09 913 PHE A C 1
ATOM 7089 O O . PHE A 1 913 ? -48.469 9.359 -4.925 1.00 37.09 913 PHE A O 1
ATOM 7096 N N . THR A 1 914 ? -47.131 10.060 -6.582 1.00 28.19 914 THR A N 1
ATOM 7097 C CA . THR A 1 914 ? -48.167 10.101 -7.609 1.00 28.19 914 THR A CA 1
ATOM 7098 C C . THR A 1 914 ? -47.624 9.368 -8.823 1.00 28.19 914 THR A C 1
ATOM 7100 O O . THR A 1 914 ? -46.634 9.779 -9.421 1.00 28.19 914 THR A O 1
ATOM 7103 N N . GLU A 1 915 ? -48.261 8.236 -9.128 1.00 34.19 915 GLU A N 1
ATOM 7104 C CA . GLU A 1 915 ? -48.186 7.553 -10.416 1.00 34.19 915 GLU A CA 1
ATOM 7105 C C . GLU A 1 915 ? -48.566 8.565 -11.505 1.00 34.19 915 GLU A C 1
ATOM 7107 O O . GLU A 1 915 ? -49.748 8.813 -11.700 1.00 34.19 915 GLU A O 1
ATOM 7112 N N . ASP A 1 916 ? -47.587 9.225 -12.124 1.00 32.31 916 ASP A N 1
ATOM 7113 C CA . ASP A 1 916 ? -47.697 9.867 -13.441 1.00 32.31 916 ASP A CA 1
ATOM 7114 C C . ASP A 1 916 ? -46.348 10.516 -13.811 1.00 32.31 916 ASP A C 1
ATOM 7116 O O . ASP A 1 916 ? -46.115 11.703 -13.577 1.00 32.31 916 ASP A O 1
ATOM 7120 N N . GLN A 1 917 ? -45.454 9.751 -14.445 1.00 31.77 917 GLN A N 1
ATOM 7121 C CA . GLN A 1 917 ? -44.411 10.315 -15.313 1.00 31.77 917 GLN A CA 1
ATOM 7122 C C . GLN A 1 917 ? -44.304 9.527 -16.625 1.00 31.77 917 GLN A C 1
ATOM 7124 O O . GLN A 1 917 ? -43.269 8.977 -16.984 1.00 31.77 917 GLN A O 1
ATOM 7129 N N . GLU A 1 918 ? -45.391 9.539 -17.398 1.00 30.20 918 GLU A N 1
ATOM 7130 C CA . GLU A 1 918 ? -45.264 9.684 -18.848 1.00 30.20 918 GLU A CA 1
ATOM 7131 C C . GLU A 1 918 ? -45.331 11.184 -19.186 1.00 30.20 918 GLU A C 1
ATOM 7133 O O . GLU A 1 918 ? -46.267 11.880 -18.798 1.00 30.20 918 GLU A O 1
ATOM 7138 N N . ASN A 1 919 ? -44.356 11.653 -19.969 1.00 28.70 919 ASN A N 1
ATOM 7139 C CA . ASN A 1 919 ? -44.189 13.006 -20.518 1.00 28.70 919 ASN A CA 1
ATOM 7140 C C . ASN A 1 919 ? -43.785 14.128 -19.546 1.00 28.70 919 ASN A C 1
ATOM 7142 O O . ASN A 1 919 ? -44.634 14.735 -18.892 1.00 28.70 919 ASN A O 1
ATOM 7146 N N . ARG A 1 920 ? -42.548 14.622 -19.715 1.00 27.39 920 ARG A N 1
ATOM 7147 C CA . ARG A 1 920 ? -42.365 16.028 -20.113 1.00 27.39 920 ARG A CA 1
ATOM 7148 C C . ARG A 1 920 ? -41.054 16.307 -20.847 1.00 27.39 920 ARG A C 1
ATOM 7150 O O . ARG A 1 920 ? -39.961 16.015 -20.386 1.00 27.39 920 ARG A O 1
ATOM 7157 N N . ASP A 1 921 ? -41.279 16.915 -22.004 1.00 25.27 921 ASP A N 1
ATOM 7158 C CA . ASP A 1 921 ? -40.383 17.480 -22.998 1.00 25.27 921 ASP A CA 1
ATOM 7159 C C . ASP A 1 921 ? -39.267 18.398 -22.481 1.00 25.27 921 ASP A C 1
ATOM 7161 O O . ASP A 1 921 ? -39.453 19.237 -21.600 1.00 25.27 921 ASP A O 1
ATOM 7165 N N . THR A 1 922 ? -38.161 18.309 -23.224 1.00 34.34 922 THR A N 1
ATOM 7166 C CA . THR A 1 922 ? -37.258 19.377 -23.677 1.00 34.34 922 THR A CA 1
ATOM 7167 C C . THR A 1 922 ? -37.541 20.799 -23.185 1.00 34.34 922 THR A C 1
ATOM 7169 O O . THR A 1 922 ? -38.530 21.425 -23.572 1.00 34.34 922 THR A O 1
ATOM 7172 N N . SER A 1 923 ? -36.561 21.396 -22.503 1.00 26.88 923 SER A N 1
ATOM 7173 C CA . SER A 1 923 ? -36.286 22.834 -22.588 1.00 26.88 923 SER A CA 1
ATOM 7174 C C . SER A 1 923 ? -34.805 23.124 -22.350 1.00 26.88 923 SER A C 1
ATOM 7176 O O . SER A 1 923 ? -34.182 22.632 -21.418 1.00 26.88 923 SER A O 1
ATOM 7178 N N . GLN A 1 924 ? -34.260 23.910 -23.272 1.00 30.23 924 GLN A N 1
ATOM 7179 C CA . GLN A 1 924 ? -32.876 24.346 -23.380 1.00 30.23 924 GLN A CA 1
ATOM 7180 C C . GLN A 1 924 ? -32.490 25.290 -22.231 1.00 30.23 924 GLN A C 1
ATOM 7182 O O . GLN A 1 924 ? -33.179 26.285 -22.015 1.00 30.23 924 GLN A O 1
ATOM 7187 N N . SER A 1 925 ? -31.329 25.061 -21.613 1.00 24.28 925 SER A N 1
ATOM 7188 C CA . SER A 1 925 ? -30.592 26.084 -20.863 1.00 24.28 925 SER A CA 1
ATOM 7189 C C . SER A 1 925 ? -29.176 26.194 -21.419 1.00 24.28 925 SER A C 1
ATOM 7191 O O . SER A 1 925 ? -28.357 25.287 -21.325 1.00 24.28 925 SER A O 1
ATOM 7193 N N . VAL A 1 926 ? -28.927 27.330 -22.061 1.00 26.94 926 VAL A N 1
ATOM 7194 C CA . VAL A 1 926 ? -27.651 27.754 -22.636 1.00 26.94 926 VAL A CA 1
ATOM 7195 C C . VAL A 1 926 ? -26.682 28.090 -21.495 1.00 26.94 926 VAL A C 1
ATOM 7197 O O . VAL A 1 926 ? -26.874 29.106 -20.829 1.00 26.94 926 VAL A O 1
ATOM 7200 N N . LYS A 1 927 ? -25.621 27.296 -21.291 1.00 24.66 927 LYS A N 1
ATOM 7201 C CA . LYS A 1 927 ? -24.435 27.718 -20.522 1.00 24.66 927 LYS A CA 1
ATOM 7202 C C . LYS A 1 927 ? -23.351 28.183 -21.499 1.00 24.66 927 LYS A C 1
ATOM 7204 O O . LYS A 1 927 ? -22.918 27.445 -22.378 1.00 24.66 927 LYS A O 1
ATOM 7209 N N . LYS A 1 928 ? -22.974 29.457 -21.373 1.00 22.77 928 LYS A N 1
ATOM 7210 C CA . LYS A 1 928 ? -21.820 30.069 -22.041 1.00 22.77 928 LYS A CA 1
ATOM 7211 C C . LYS A 1 928 ? -20.533 29.500 -21.440 1.00 22.77 928 LYS A C 1
ATOM 7213 O O . LYS A 1 928 ? -20.380 29.540 -20.224 1.00 22.77 928 LYS A O 1
ATOM 7218 N N . GLN A 1 929 ? -19.616 29.059 -22.296 1.00 23.09 929 GLN A N 1
ATOM 7219 C CA . GLN A 1 929 ? -18.198 28.888 -21.972 1.00 23.09 929 GLN A CA 1
ATOM 7220 C C . GLN A 1 929 ? -17.558 30.247 -21.629 1.00 23.09 929 GLN A C 1
ATOM 7222 O O . GLN A 1 929 ? -17.887 31.243 -22.285 1.00 23.09 929 GLN A O 1
ATOM 7227 N N . PRO A 1 930 ? -16.600 30.309 -20.693 1.00 25.62 930 PRO A N 1
ATOM 7228 C CA . PRO A 1 930 ? -15.474 31.217 -20.796 1.00 25.62 930 PRO A CA 1
ATOM 7229 C C . PRO A 1 930 ? -14.316 30.502 -21.509 1.00 25.62 930 PRO A C 1
ATOM 7231 O O . PRO A 1 930 ? -13.847 29.456 -21.070 1.00 25.62 930 PRO A O 1
ATOM 7234 N N . GLU A 1 931 ? -13.871 31.071 -22.626 1.00 25.58 931 GLU A N 1
ATOM 7235 C CA . GLU A 1 931 ? -12.565 30.775 -23.220 1.00 25.58 931 GLU A CA 1
ATOM 7236 C C . GLU A 1 931 ? -11.471 31.198 -22.229 1.00 25.58 931 GLU A C 1
ATOM 7238 O O . GLU A 1 931 ? -11.518 32.321 -21.724 1.00 25.58 931 GLU A O 1
ATOM 7243 N N . ASN A 1 932 ? -10.480 30.340 -21.965 1.00 26.80 932 ASN A N 1
ATOM 7244 C CA . ASN A 1 932 ? -9.286 30.744 -21.228 1.00 26.80 932 ASN A CA 1
ATOM 7245 C C . ASN A 1 932 ? -8.027 30.219 -21.924 1.00 26.80 932 ASN A C 1
ATOM 7247 O O . ASN A 1 932 ? -7.722 29.031 -21.914 1.00 26.80 932 ASN A O 1
ATOM 7251 N N . THR A 1 933 ? -7.296 31.133 -22.554 1.00 31.98 933 THR A N 1
ATOM 7252 C CA . THR A 1 933 ? -5.954 30.900 -23.096 1.00 31.98 933 THR A CA 1
ATOM 7253 C C . THR A 1 933 ? -5.133 32.156 -22.812 1.00 31.98 933 THR A C 1
ATOM 7255 O O . THR A 1 933 ? -4.878 32.924 -23.734 1.00 31.98 933 THR A O 1
ATOM 7258 N N . GLN A 1 934 ? -4.820 32.433 -21.532 1.00 32.78 934 GLN A N 1
ATOM 7259 C CA . GLN A 1 934 ? -3.857 33.481 -21.115 1.00 32.78 934 GLN A CA 1
ATOM 7260 C C . GLN A 1 934 ? -3.525 33.556 -19.595 1.00 32.78 934 GLN A C 1
ATOM 7262 O O . GLN A 1 934 ? -3.078 34.599 -19.134 1.00 32.78 934 GLN A O 1
ATOM 7267 N N . ALA A 1 935 ? -3.705 32.499 -18.789 1.00 32.50 935 ALA A N 1
ATOM 7268 C CA . ALA A 1 935 ? -3.791 32.651 -17.323 1.00 32.50 935 ALA A CA 1
ATOM 7269 C C . ALA A 1 935 ? -2.497 32.482 -16.485 1.00 32.50 935 ALA A C 1
ATOM 7271 O O . ALA A 1 935 ? -2.533 32.768 -15.292 1.00 32.50 935 ALA A O 1
ATOM 7272 N N . GLU A 1 936 ? -1.352 32.062 -17.033 1.00 33.28 936 GLU A N 1
ATOM 7273 C CA . GLU A 1 936 ? -0.192 31.723 -16.175 1.00 33.28 936 GLU A CA 1
ATOM 7274 C C . GLU A 1 936 ? 0.709 32.908 -15.779 1.00 33.28 936 GLU A C 1
ATOM 7276 O O . GLU A 1 936 ? 1.444 32.808 -14.803 1.00 33.28 936 GLU A O 1
ATOM 7281 N N . ASN A 1 937 ? 0.614 34.065 -16.447 1.00 34.91 937 ASN A N 1
ATOM 7282 C CA . ASN A 1 937 ? 1.405 35.256 -16.087 1.00 34.91 937 ASN A CA 1
ATOM 7283 C C . ASN A 1 937 ? 0.639 36.307 -15.259 1.00 34.91 937 ASN A C 1
ATOM 7285 O O . ASN A 1 937 ? 1.260 37.252 -14.784 1.00 34.91 937 ASN A O 1
ATOM 7289 N N . GLU A 1 938 ? -0.680 36.170 -15.065 1.00 42.00 938 GLU A N 1
ATOM 7290 C CA . GLU A 1 938 ? -1.484 37.153 -14.307 1.00 42.00 938 GLU A CA 1
ATOM 7291 C C . GLU A 1 938 ? -1.628 36.819 -12.808 1.00 42.00 938 GLU A C 1
ATOM 7293 O O . GLU A 1 938 ? -1.982 37.692 -12.021 1.00 42.00 938 GLU A O 1
ATOM 7298 N N . LEU A 1 939 ? -1.310 35.590 -12.377 1.00 51.28 939 LEU A N 1
ATOM 7299 C CA . LEU A 1 939 ? -1.463 35.164 -10.975 1.00 51.28 939 LEU A CA 1
ATOM 7300 C C . LEU A 1 939 ? -0.331 35.651 -10.049 1.00 51.28 939 LEU A C 1
ATOM 7302 O O . LEU A 1 939 ? -0.576 35.856 -8.860 1.00 51.28 939 LEU A O 1
ATOM 7306 N N . ALA A 1 940 ? 0.879 35.886 -10.569 1.00 49.62 940 ALA A N 1
ATOM 7307 C CA . ALA A 1 940 ? 2.045 36.282 -9.766 1.00 49.62 940 ALA A CA 1
ATOM 7308 C C . ALA A 1 940 ? 1.924 37.698 -9.159 1.00 49.62 940 ALA A C 1
ATOM 7310 O O . ALA A 1 940 ? 2.392 37.926 -8.044 1.00 49.62 940 ALA A O 1
ATOM 7311 N N . ASP A 1 941 ? 1.224 38.605 -9.850 1.00 56.59 941 ASP A N 1
ATOM 7312 C CA . ASP A 1 941 ? 0.988 39.998 -9.433 1.00 56.59 941 ASP A CA 1
ATOM 7313 C C . ASP A 1 941 ? -0.300 40.171 -8.598 1.00 56.59 941 ASP A C 1
ATOM 7315 O O . ASP A 1 941 ? -0.742 41.295 -8.347 1.00 56.59 941 ASP A O 1
ATOM 7319 N N . THR A 1 942 ? -0.924 39.073 -8.153 1.00 70.81 942 THR A N 1
ATOM 7320 C CA . THR A 1 942 ? -2.137 39.135 -7.322 1.00 70.81 942 THR A CA 1
ATOM 7321 C C . THR A 1 942 ? -1.826 39.865 -6.008 1.00 70.81 942 THR A C 1
ATOM 7323 O O . THR A 1 942 ? -0.957 39.396 -5.266 1.00 70.81 942 THR A O 1
ATOM 7326 N N . PRO A 1 943 ? -2.511 40.979 -5.676 1.00 73.06 943 PRO A N 1
ATOM 7327 C CA . PRO A 1 943 ? -2.297 41.686 -4.416 1.00 73.06 943 PRO A CA 1
ATOM 7328 C C . PRO A 1 943 ? -2.536 40.768 -3.217 1.00 73.06 943 PRO A C 1
ATOM 7330 O O . PRO A 1 943 ? -3.484 39.985 -3.224 1.00 73.06 943 PRO A O 1
ATOM 7333 N N . VAL A 1 944 ? -1.748 40.901 -2.146 1.00 69.62 944 VAL A N 1
ATOM 7334 C CA . VAL A 1 944 ? -1.871 40.039 -0.949 1.00 69.62 944 VAL A CA 1
ATOM 7335 C C . VAL A 1 944 ? -3.283 40.037 -0.342 1.00 69.62 944 VAL A C 1
ATOM 7337 O O . VAL A 1 944 ? -3.711 39.035 0.225 1.00 69.62 944 VAL A O 1
ATOM 7340 N N . ALA A 1 945 ? -4.040 41.126 -0.493 1.00 68.38 945 ALA A N 1
ATOM 7341 C CA . ALA A 1 945 ? -5.432 41.214 -0.040 1.00 68.38 945 ALA A CA 1
ATOM 7342 C C . ALA A 1 945 ? -6.405 40.298 -0.804 1.00 68.38 945 ALA A C 1
ATOM 7344 O O . ALA A 1 945 ? -7.456 39.954 -0.266 1.00 68.38 945 ALA A O 1
ATOM 7345 N N . ASP A 1 946 ? -6.042 39.904 -2.023 1.00 57.34 946 ASP A N 1
ATOM 7346 C CA . ASP A 1 946 ? -6.833 39.051 -2.909 1.00 57.34 946 ASP A CA 1
ATOM 7347 C C . ASP A 1 946 ? -6.313 37.599 -2.920 1.00 57.34 946 ASP A C 1
ATOM 7349 O O . ASP A 1 946 ? -6.867 36.730 -3.597 1.00 57.34 946 ASP A O 1
ATOM 7353 N N . VAL A 1 947 ? -5.270 37.307 -2.131 1.00 60.31 947 VAL A N 1
ATOM 7354 C CA . VAL A 1 947 ? -4.731 35.956 -1.957 1.00 60.31 947 VAL A CA 1
ATOM 7355 C C . VAL A 1 947 ? -5.694 35.114 -1.123 1.00 60.31 947 VAL A C 1
ATOM 7357 O O . VAL A 1 947 ? -6.037 35.430 0.020 1.00 60.31 947 VAL A O 1
ATOM 7360 N N . ARG A 1 948 ? -6.131 33.997 -1.707 1.00 45.72 948 ARG A N 1
ATOM 7361 C CA . ARG A 1 948 ? -7.115 33.084 -1.121 1.00 45.72 948 ARG A CA 1
ATOM 7362 C C . ARG A 1 948 ? -6.604 32.542 0.223 1.00 45.72 948 ARG A C 1
ATOM 7364 O O . ARG A 1 948 ? -5.595 31.855 0.262 1.00 45.72 948 ARG A O 1
ATOM 7371 N N . GLY A 1 949 ? -7.309 32.847 1.316 1.00 50.56 949 GLY A N 1
ATOM 7372 C CA . GLY A 1 949 ? -6.927 32.440 2.680 1.00 50.56 949 GLY A CA 1
ATOM 7373 C C . GLY A 1 949 ? -6.196 33.512 3.504 1.00 50.56 949 GLY A C 1
ATOM 7374 O O . GLY A 1 949 ? -5.927 33.289 4.684 1.00 50.56 949 GLY A O 1
ATOM 7375 N N . VAL A 1 950 ? -5.921 34.694 2.937 1.00 53.62 950 VAL A N 1
ATOM 7376 C CA . VAL A 1 950 ? -5.337 35.834 3.662 1.00 53.62 950 VAL A CA 1
ATOM 7377 C C . VAL A 1 950 ? -6.442 36.816 4.071 1.00 53.62 950 VAL A C 1
ATOM 7379 O O . VAL A 1 950 ? -7.096 37.434 3.239 1.00 53.62 950 VAL A O 1
ATOM 7382 N N . SER A 1 951 ? -6.668 36.980 5.379 1.00 57.25 951 SER A N 1
ATOM 7383 C CA . SER A 1 951 ? -7.638 37.970 5.886 1.00 57.25 951 SER A CA 1
ATOM 7384 C C . SER A 1 951 ? -7.186 39.409 5.611 1.00 57.25 951 SER A C 1
ATOM 7386 O O . SER A 1 951 ? -5.989 39.681 5.597 1.00 57.25 951 SER A O 1
ATOM 7388 N N . SER A 1 952 ? -8.116 40.365 5.523 1.00 60.03 952 SER A N 1
ATOM 7389 C CA . SER A 1 952 ? -7.792 41.784 5.283 1.00 60.03 952 SER A CA 1
ATOM 7390 C C . SER A 1 952 ? -6.819 42.371 6.318 1.00 60.03 952 SER A C 1
ATOM 7392 O O . SER A 1 952 ? -5.943 43.150 5.966 1.00 60.03 952 SER A O 1
ATOM 7394 N N . ALA A 1 953 ? -6.914 41.946 7.584 1.00 57.34 953 ALA A N 1
ATOM 7395 C CA . ALA A 1 953 ? -5.997 42.375 8.644 1.00 57.34 953 ALA A CA 1
ATOM 7396 C C . ALA A 1 953 ? -4.588 41.772 8.489 1.00 57.34 953 ALA A C 1
ATOM 7398 O O . ALA A 1 953 ? -3.592 42.445 8.741 1.00 57.34 953 ALA A O 1
ATOM 7399 N N . ALA A 1 954 ? -4.497 40.512 8.050 1.00 61.03 954 ALA A N 1
ATOM 7400 C CA . ALA A 1 954 ? -3.217 39.884 7.728 1.00 61.03 954 ALA A CA 1
ATOM 7401 C C . ALA A 1 954 ? -2.607 40.500 6.461 1.00 61.03 954 ALA A C 1
ATOM 7403 O O . ALA A 1 954 ? -1.410 40.745 6.428 1.00 61.03 954 ALA A O 1
ATOM 7404 N N . ALA A 1 955 ? -3.427 40.829 5.462 1.00 69.25 955 ALA A N 1
ATOM 7405 C CA . ALA A 1 955 ? -2.984 41.492 4.244 1.00 69.25 955 ALA A CA 1
ATOM 7406 C C . ALA A 1 955 ? -2.448 42.904 4.500 1.00 69.25 955 ALA A C 1
ATOM 7408 O O . ALA A 1 955 ? -1.424 43.276 3.931 1.00 69.25 955 ALA A O 1
ATOM 7409 N N . GLU A 1 956 ? -3.082 43.670 5.392 1.00 69.38 956 GLU A N 1
ATOM 7410 C CA . GLU A 1 956 ? -2.564 44.965 5.848 1.00 69.38 956 GLU A CA 1
ATOM 7411 C C . GLU A 1 956 ? -1.227 44.813 6.593 1.00 69.38 956 GLU A C 1
ATOM 7413 O O . GLU A 1 956 ? -0.311 45.600 6.359 1.00 69.38 956 GLU A O 1
ATOM 7418 N N . ALA A 1 957 ? -1.082 43.783 7.436 1.00 73.56 957 ALA A N 1
ATOM 7419 C CA . ALA A 1 957 ? 0.161 43.497 8.155 1.00 73.56 957 ALA A CA 1
ATOM 7420 C C . ALA A 1 957 ? 1.300 43.050 7.216 1.00 73.56 957 ALA A C 1
ATOM 7422 O O . ALA A 1 957 ? 2.420 43.546 7.331 1.00 73.56 957 ALA A O 1
ATOM 7423 N N . PHE A 1 958 ? 1.014 42.177 6.245 1.00 80.31 958 PHE A N 1
ATOM 7424 C CA . PHE A 1 958 ? 1.974 41.738 5.227 1.00 80.31 958 PHE A CA 1
ATOM 7425 C C . PHE A 1 958 ? 2.376 42.878 4.287 1.00 80.31 958 PHE A C 1
ATOM 7427 O O . PHE A 1 958 ? 3.568 43.080 4.062 1.00 80.31 958 PHE A O 1
ATOM 7434 N N . SER A 1 959 ? 1.418 43.702 3.852 1.00 80.81 959 SER A N 1
ATOM 7435 C CA . SER A 1 959 ? 1.701 44.894 3.041 1.00 80.81 959 SER A CA 1
ATOM 7436 C C . SER A 1 959 ? 2.549 45.910 3.814 1.00 80.81 959 SER A C 1
ATOM 7438 O O . SER A 1 959 ? 3.485 46.488 3.269 1.00 80.81 959 SER A O 1
ATOM 7440 N N . ALA A 1 960 ? 2.286 46.103 5.114 1.00 78.12 960 ALA A N 1
ATOM 7441 C CA . ALA A 1 960 ? 3.099 46.968 5.973 1.00 78.12 960 ALA A CA 1
ATOM 7442 C C . ALA A 1 960 ? 4.523 46.427 6.207 1.00 78.12 960 ALA A C 1
ATOM 7444 O O . ALA A 1 960 ? 5.440 47.215 6.454 1.00 78.12 960 ALA A O 1
ATOM 7445 N N . ALA A 1 961 ? 4.709 45.108 6.111 1.00 81.62 961 ALA A N 1
ATOM 7446 C CA . ALA A 1 961 ? 6.002 44.430 6.187 1.00 81.62 961 ALA A CA 1
ATOM 7447 C C . ALA A 1 961 ? 6.731 44.325 4.831 1.00 81.62 961 ALA A C 1
ATOM 7449 O O . ALA A 1 961 ? 7.872 43.870 4.798 1.00 81.62 961 ALA A O 1
ATOM 7450 N N . GLY A 1 962 ? 6.119 44.797 3.738 1.00 82.88 962 GLY A N 1
ATOM 7451 C CA . GLY A 1 962 ? 6.722 44.847 2.403 1.00 82.88 962 GLY A CA 1
ATOM 7452 C C . GLY A 1 962 ? 6.401 43.662 1.487 1.00 82.88 962 GLY A C 1
ATOM 7453 O O . GLY A 1 962 ? 7.026 43.555 0.438 1.00 82.88 962 GLY A O 1
ATOM 7454 N N . PHE A 1 963 ? 5.449 42.800 1.856 1.00 87.44 963 PHE A N 1
ATOM 7455 C CA . PHE A 1 963 ? 4.922 41.739 0.992 1.00 87.44 963 PHE A CA 1
ATOM 7456 C C . PHE A 1 963 ? 3.625 42.242 0.344 1.00 87.44 963 PHE A C 1
ATOM 7458 O O . PHE A 1 963 ? 2.585 42.299 1.004 1.00 87.44 963 PHE A O 1
ATOM 7465 N N . GLU A 1 964 ? 3.691 42.665 -0.920 1.00 80.44 964 GLU A N 1
ATOM 7466 C CA . GLU A 1 964 ? 2.561 43.305 -1.614 1.00 80.44 964 GLU A CA 1
ATOM 7467 C C . GLU A 1 964 ? 1.820 42.336 -2.547 1.00 80.44 964 GLU A C 1
ATOM 7469 O O . GLU A 1 964 ? 0.625 42.524 -2.798 1.00 80.44 964 GLU A O 1
ATOM 7474 N N . THR A 1 965 ? 2.481 41.262 -2.995 1.00 83.69 965 THR A N 1
ATOM 7475 C CA . THR A 1 965 ? 1.953 40.296 -3.974 1.00 83.69 965 THR A CA 1
ATOM 7476 C C . THR A 1 965 ? 1.988 38.833 -3.504 1.00 83.69 965 THR A C 1
ATOM 7478 O O . THR A 1 965 ? 2.686 38.470 -2.554 1.00 83.69 965 THR A O 1
ATOM 7481 N N . LEU A 1 966 ? 1.241 37.960 -4.192 1.00 74.44 966 LEU A N 1
ATOM 7482 C CA . LEU A 1 966 ? 1.264 36.504 -3.998 1.00 74.44 966 LEU A CA 1
ATOM 7483 C C . LEU A 1 966 ? 2.686 35.937 -4.124 1.00 74.44 966 LEU A C 1
ATOM 7485 O O . LEU A 1 966 ? 3.095 35.128 -3.289 1.00 74.44 966 LEU A O 1
ATOM 7489 N N . SER A 1 967 ? 3.450 36.401 -5.116 1.00 74.31 967 SER A N 1
ATOM 7490 C CA . SER A 1 967 ? 4.840 35.985 -5.325 1.00 74.31 967 SER A CA 1
ATOM 7491 C C . SER A 1 967 ? 5.737 36.337 -4.131 1.00 74.31 967 SER A C 1
ATOM 7493 O O . SER A 1 967 ? 6.618 35.553 -3.765 1.00 74.31 967 SER A O 1
ATOM 7495 N N . ASP A 1 968 ? 5.503 37.481 -3.478 1.00 78.94 968 ASP A N 1
ATOM 7496 C CA . ASP A 1 968 ? 6.268 37.890 -2.292 1.00 78.94 968 ASP A CA 1
ATOM 7497 C C . ASP A 1 968 ? 6.029 36.928 -1.119 1.00 78.94 968 ASP A C 1
ATOM 7499 O O . ASP A 1 968 ? 6.962 36.546 -0.413 1.00 78.94 968 ASP A O 1
ATOM 7503 N N . LEU A 1 969 ? 4.786 36.469 -0.935 1.00 75.81 969 LEU A N 1
ATOM 7504 C CA . LEU A 1 969 ? 4.455 35.483 0.096 1.00 75.81 969 LEU A CA 1
ATOM 7505 C C . LEU A 1 969 ? 4.992 34.084 -0.234 1.00 75.81 969 LEU A C 1
ATOM 7507 O O . LEU A 1 969 ? 5.445 33.383 0.671 1.00 75.81 969 LEU A O 1
ATOM 7511 N N . GLN A 1 970 ? 4.973 33.674 -1.505 1.00 75.31 970 GLN A N 1
ATOM 7512 C CA . GLN A 1 970 ? 5.481 32.367 -1.943 1.00 75.31 970 GLN A CA 1
ATOM 7513 C C . GLN A 1 970 ? 7.003 32.246 -1.768 1.00 75.31 970 GLN A C 1
ATOM 7515 O O . GLN A 1 970 ? 7.484 31.186 -1.365 1.00 75.31 970 GLN A O 1
ATOM 7520 N N . THR A 1 971 ? 7.743 33.337 -1.988 1.00 76.62 971 THR A N 1
ATOM 7521 C CA . THR A 1 971 ? 9.217 33.374 -1.917 1.00 76.62 971 THR A CA 1
ATOM 7522 C C . THR A 1 971 ? 9.782 33.694 -0.533 1.00 76.62 971 THR A C 1
ATOM 7524 O O . THR A 1 971 ? 10.921 33.321 -0.250 1.00 76.62 971 THR A O 1
ATOM 7527 N N . ALA A 1 972 ? 9.008 34.331 0.353 1.00 78.81 972 ALA A N 1
ATOM 7528 C CA . ALA A 1 972 ? 9.426 34.592 1.731 1.00 78.81 972 ALA A CA 1
ATOM 7529 C C . ALA A 1 972 ? 9.816 33.296 2.468 1.00 78.81 972 ALA A C 1
ATOM 7531 O O . ALA A 1 972 ? 9.358 32.201 2.128 1.00 78.81 972 ALA A O 1
ATOM 7532 N N . THR A 1 973 ? 10.586 33.391 3.546 1.00 78.94 973 THR A N 1
ATOM 7533 C CA . THR A 1 973 ? 10.808 32.281 4.489 1.00 78.94 973 THR A CA 1
ATOM 7534 C C . THR A 1 973 ? 9.744 32.260 5.591 1.00 78.94 973 THR A C 1
ATOM 7536 O O . THR A 1 973 ? 9.014 33.229 5.802 1.00 78.94 973 THR A O 1
ATOM 7539 N N . ASP A 1 974 ? 9.600 31.136 6.297 1.00 71.00 974 ASP A N 1
ATOM 7540 C CA . ASP A 1 974 ? 8.620 31.040 7.392 1.00 71.00 974 ASP A CA 1
ATOM 7541 C C . ASP A 1 974 ? 9.014 31.932 8.571 1.00 71.00 974 ASP A C 1
ATOM 7543 O O . ASP A 1 974 ? 8.152 32.536 9.198 1.00 71.00 974 ASP A O 1
ATOM 7547 N N . GLU A 1 975 ? 10.314 32.101 8.815 1.00 74.25 975 GLU A N 1
ATOM 7548 C CA . GLU A 1 975 ? 10.837 33.010 9.838 1.00 74.25 975 GLU A CA 1
ATOM 7549 C C . GLU A 1 975 ? 10.520 34.482 9.519 1.00 74.25 975 GLU A C 1
ATOM 7551 O O . GLU A 1 975 ? 10.151 35.240 10.417 1.00 74.25 975 GLU A O 1
ATOM 7556 N N . GLU A 1 976 ? 10.584 34.880 8.244 1.00 77.81 976 GLU A N 1
ATOM 7557 C CA . GLU A 1 976 ? 10.232 36.235 7.800 1.00 77.81 976 GLU A CA 1
ATOM 7558 C C . GLU A 1 976 ? 8.736 36.516 7.955 1.00 77.81 976 GLU A C 1
ATOM 7560 O O . GLU A 1 976 ? 8.369 37.561 8.493 1.00 77.81 976 GLU A O 1
ATOM 7565 N N . LEU A 1 977 ? 7.865 35.575 7.577 1.00 77.50 977 LEU A N 1
ATOM 7566 C CA . LEU A 1 977 ? 6.418 35.745 7.741 1.00 77.50 977 LEU A CA 1
ATOM 7567 C C . LEU A 1 977 ? 5.994 35.713 9.217 1.00 77.50 977 LEU A C 1
ATOM 7569 O O . LEU A 1 977 ? 5.113 36.475 9.606 1.00 77.50 977 LEU A O 1
ATOM 7573 N N . VAL A 1 978 ? 6.635 34.882 10.053 1.00 77.00 978 VAL A N 1
ATOM 7574 C CA . VAL A 1 978 ? 6.365 34.790 11.509 1.00 77.00 978 VAL A CA 1
ATOM 7575 C C . VAL A 1 978 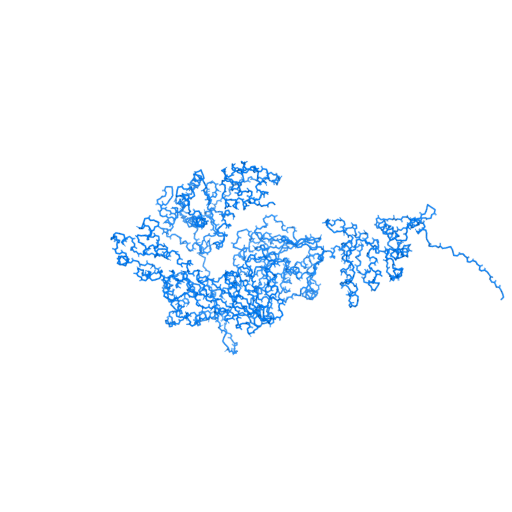? 6.818 36.038 12.255 1.00 77.00 978 VAL A C 1
ATOM 7577 O O . VAL A 1 978 ? 6.269 36.366 13.305 1.00 77.00 978 VAL A O 1
ATOM 7580 N N . SER A 1 979 ? 7.773 36.779 11.696 1.00 75.38 979 SER A N 1
ATOM 7581 C CA . SER A 1 979 ? 8.218 38.053 12.256 1.00 75.38 979 SER A CA 1
ATOM 7582 C C . SER A 1 979 ? 7.249 39.223 12.016 1.00 75.38 979 SER A C 1
ATOM 7584 O O . SER A 1 979 ? 7.419 40.280 12.628 1.00 75.38 979 SER A O 1
ATOM 7586 N N . VAL A 1 980 ? 6.222 39.047 11.170 1.00 80.94 980 VAL A N 1
ATOM 7587 C CA . VAL A 1 980 ? 5.195 40.065 10.903 1.00 80.94 980 VAL A CA 1
ATOM 7588 C C . VAL A 1 980 ? 4.227 40.149 12.085 1.00 80.94 980 VAL A C 1
ATOM 7590 O O . VAL A 1 980 ? 3.590 39.171 12.468 1.00 80.94 980 VAL A O 1
ATOM 7593 N N . GLU A 1 981 ? 4.098 41.338 12.676 1.00 62.34 981 GLU A N 1
ATOM 7594 C CA . GLU A 1 981 ? 3.230 41.571 13.833 1.00 62.34 981 GLU A CA 1
ATOM 7595 C C . GLU A 1 981 ? 1.746 41.470 13.425 1.00 62.34 981 GLU A C 1
ATOM 7597 O O . GLU A 1 981 ? 1.232 42.322 12.702 1.00 62.34 981 GLU A O 1
ATOM 7602 N N . GLY A 1 982 ? 1.047 40.419 13.874 1.00 63.50 982 GLY A N 1
ATOM 7603 C CA . GLY A 1 982 ? -0.389 40.229 13.617 1.00 63.50 982 GLY A CA 1
ATOM 7604 C C . GLY A 1 982 ? -0.818 38.772 13.384 1.00 63.50 982 GLY A C 1
ATOM 7605 O O . GLY A 1 982 ? -1.642 38.261 14.146 1.00 63.50 982 GLY A O 1
ATOM 7606 N N . PRO A 1 983 ? -0.323 38.083 12.342 1.00 63.94 983 PRO A N 1
ATOM 7607 C CA . PRO A 1 983 ? -0.629 36.671 12.101 1.00 63.94 983 PRO A CA 1
ATOM 7608 C C . PRO A 1 983 ? 0.102 35.734 13.085 1.00 63.94 983 PRO A C 1
ATOM 7610 O O . PRO A 1 983 ? 1.283 35.905 13.361 1.00 63.94 983 PRO A O 1
ATOM 7613 N N . SER A 1 984 ? -0.593 34.719 13.617 1.00 59.12 984 SER A N 1
ATOM 7614 C CA . SER A 1 984 ? 0.032 33.683 14.458 1.00 59.12 984 SER A CA 1
ATOM 7615 C C . SER A 1 984 ? 0.851 32.693 13.619 1.00 59.12 984 SER A C 1
ATOM 7617 O O . SER A 1 984 ? 0.589 32.504 12.432 1.00 59.12 984 SER A O 1
ATOM 7619 N N . GLU A 1 985 ? 1.806 31.994 14.238 1.00 56.31 985 GLU A N 1
ATOM 7620 C CA . GLU A 1 985 ? 2.641 30.984 13.561 1.00 56.31 985 GLU A CA 1
ATOM 7621 C C . GLU A 1 985 ? 1.798 29.888 12.877 1.00 56.31 985 GLU A C 1
ATOM 7623 O O . GLU A 1 985 ? 2.086 29.452 11.765 1.00 56.31 985 GLU A O 1
ATOM 7628 N N . GLN A 1 986 ? 0.693 29.491 13.510 1.00 50.88 986 GLN A N 1
ATOM 7629 C CA . GLN A 1 986 ? -0.276 28.544 12.953 1.00 50.88 986 GLN A CA 1
ATOM 7630 C C . GLN A 1 986 ? -1.008 29.127 11.731 1.00 50.88 986 GLN A C 1
ATOM 7632 O O . GLN A 1 986 ? -1.249 28.416 10.759 1.00 50.88 986 GLN A O 1
ATOM 7637 N N . ARG A 1 987 ? -1.300 30.435 11.736 1.00 56.25 987 ARG A N 1
ATOM 7638 C CA . ARG A 1 987 ? -1.931 31.149 10.614 1.00 56.25 987 ARG A CA 1
ATOM 7639 C C . ARG A 1 987 ? -1.001 31.271 9.409 1.00 56.25 987 ARG A C 1
ATOM 7641 O O . ARG A 1 987 ? -1.461 31.205 8.277 1.00 56.25 987 ARG A O 1
ATOM 7648 N N . ILE A 1 988 ? 0.303 31.385 9.637 1.00 64.75 988 ILE A N 1
ATOM 7649 C CA . ILE A 1 988 ? 1.305 31.415 8.563 1.00 64.75 988 ILE A CA 1
ATOM 7650 C C . ILE A 1 988 ? 1.465 30.037 7.931 1.00 64.75 988 ILE A C 1
ATOM 7652 O O . ILE A 1 988 ? 1.528 29.943 6.709 1.00 64.75 988 ILE A O 1
ATOM 7656 N N . LYS A 1 989 ? 1.415 28.963 8.729 1.00 56.84 989 LYS A N 1
ATOM 7657 C CA . LYS A 1 989 ? 1.374 27.584 8.211 1.00 56.84 989 LYS A CA 1
ATOM 7658 C C . LYS A 1 989 ? 0.135 27.335 7.336 1.00 56.84 989 LYS A C 1
ATOM 7660 O O . LYS A 1 989 ? 0.252 26.684 6.303 1.00 56.84 989 LYS A O 1
ATOM 7665 N N . LEU A 1 990 ? -1.018 27.912 7.690 1.00 51.47 990 LEU A N 1
ATOM 7666 C CA . LEU A 1 990 ? -2.242 27.862 6.874 1.00 51.47 990 LEU A CA 1
ATOM 7667 C C . LEU A 1 990 ? -2.115 28.637 5.558 1.00 51.47 990 LEU A C 1
ATOM 7669 O O . LEU A 1 990 ? -2.444 28.107 4.499 1.00 51.47 990 LEU A O 1
ATOM 7673 N N . ILE A 1 991 ? -1.599 29.869 5.612 1.00 58.75 991 ILE A N 1
ATOM 7674 C CA . ILE A 1 991 ? -1.380 30.693 4.415 1.00 58.75 991 ILE A CA 1
ATOM 7675 C C . ILE A 1 991 ? -0.391 29.991 3.477 1.00 58.75 991 ILE A C 1
ATOM 7677 O O . ILE A 1 991 ? -0.662 29.879 2.285 1.00 58.75 991 ILE A O 1
ATOM 7681 N N . ARG A 1 992 ? 0.685 29.404 4.013 1.00 64.94 992 ARG A N 1
ATOM 7682 C CA . ARG A 1 992 ? 1.661 28.602 3.259 1.00 64.94 992 ARG A CA 1
ATOM 7683 C C . ARG A 1 992 ? 1.052 27.419 2.533 1.00 64.94 992 ARG A C 1
ATOM 7685 O O . ARG A 1 992 ? 1.315 27.235 1.348 1.00 64.94 992 ARG A O 1
ATOM 7692 N N . ALA A 1 993 ? 0.232 26.647 3.235 1.00 52.25 993 ALA A N 1
ATOM 7693 C CA . ALA A 1 993 ? -0.446 25.502 2.648 1.00 52.25 993 ALA A CA 1
ATOM 7694 C C . ALA A 1 993 ? -1.399 25.917 1.511 1.00 52.25 993 ALA A C 1
ATOM 7696 O O . ALA A 1 993 ? -1.595 25.149 0.577 1.00 52.25 993 ALA A O 1
ATOM 7697 N N . SER A 1 994 ? -1.961 27.133 1.566 1.00 46.56 994 SER A N 1
ATOM 7698 C CA . SER A 1 994 ? -2.880 27.646 0.541 1.00 46.56 994 SER A CA 1
ATOM 7699 C C . SER A 1 994 ? -2.204 28.228 -0.706 1.00 46.56 994 SER A C 1
ATOM 7701 O O . SER A 1 994 ? -2.798 28.179 -1.779 1.00 46.56 994 SER A O 1
ATOM 7703 N N . ILE A 1 995 ? -0.985 28.768 -0.582 1.00 55.03 995 ILE A N 1
ATOM 7704 C CA . ILE A 1 995 ? -0.298 29.466 -1.685 1.00 55.03 995 ILE A CA 1
ATOM 7705 C C . ILE A 1 995 ? 0.796 28.635 -2.367 1.00 55.03 995 ILE A C 1
ATOM 7707 O O . ILE A 1 995 ? 1.202 28.985 -3.471 1.00 55.03 995 ILE A O 1
ATOM 7711 N N . GLY A 1 996 ? 1.272 27.548 -1.747 1.00 45.81 996 GLY A N 1
ATOM 7712 C CA . GLY A 1 996 ? 2.407 26.764 -2.250 1.00 45.81 996 GLY A CA 1
ATOM 7713 C C . GLY A 1 996 ? 3.750 27.503 -2.131 1.00 45.81 996 GLY A C 1
ATOM 7714 O O . GLY A 1 996 ? 3.796 28.716 -1.931 1.00 45.81 996 GLY A O 1
ATOM 7715 N N . ARG A 1 997 ? 4.871 26.777 -2.201 1.00 47.69 997 ARG A N 1
ATOM 7716 C CA . ARG A 1 997 ? 6.223 27.367 -2.228 1.00 47.69 997 ARG A CA 1
ATOM 7717 C C . ARG A 1 997 ? 6.783 27.235 -3.642 1.00 47.69 997 ARG A C 1
ATOM 7719 O O . ARG A 1 997 ? 6.582 26.189 -4.255 1.00 47.69 997 ARG A O 1
ATOM 7726 N N . ILE A 1 998 ? 7.448 28.282 -4.126 1.00 42.28 998 ILE A N 1
ATOM 7727 C CA . ILE A 1 998 ? 8.225 28.247 -5.375 1.00 42.28 998 ILE A CA 1
ATOM 7728 C C . ILE A 1 998 ? 9.645 27.792 -5.060 1.00 42.28 998 ILE A C 1
ATOM 7730 O O . ILE A 1 998 ? 10.193 28.276 -4.040 1.00 42.28 998 ILE A O 1
#

Mean predicted aligned error: 21.13 Å

Organism: NCBI:txid1679096

Nearest PDB structures (foldseek):
  1z3i-assembly1_X  TM=5.001E-01  e=4.824E-09  Danio rerio
  7vdt-assembly1_A  TM=4.637E-01  e=4.990E-08  Homo sapiens
  6ne3-assembly1_W  TM=4.721E-01  e=1.331E-07  Homo sapiens
  6ryu-assembly1_V  TM=4.770E-01  e=9.930E-07  Homo sapiens
  5jxt-assembly1_K  TM=5.072E-01  e=2.321E-03  Thermothelomyces thermophilus ATCC 42464

Radius of gyration: 37.86 Å; Cα contacts (8 Å, |Δi|>4): 1584; chains: 1; bounding box: 121×86×122 Å

Solvent-accessible surface area (backbone atoms only — not comparable to full-atom values): 55561 Å² total; per-residue (Å²): 140,81,85,90,81,90,79,90,76,83,78,78,86,79,46,60,54,49,69,61,75,39,68,93,50,58,57,52,47,35,33,64,56,48,53,52,48,27,42,43,25,60,77,38,78,36,81,41,45,52,99,92,56,69,44,80,30,65,52,24,64,51,40,28,82,70,38,44,70,55,34,27,46,5,47,12,54,59,72,71,39,70,69,35,52,69,37,59,59,94,86,56,64,58,20,40,53,44,18,47,52,39,48,55,35,59,65,39,69,75,57,93,51,97,86,59,60,45,35,25,56,52,32,38,51,39,44,50,44,31,35,72,74,35,63,70,81,48,28,66,53,40,71,68,55,74,41,82,28,59,45,68,67,51,47,52,53,52,44,40,76,47,40,91,44,49,70,52,46,67,75,36,57,64,58,74,95,42,71,62,47,58,53,35,66,62,43,29,32,32,31,70,53,78,70,54,72,70,44,47,50,41,52,52,41,32,52,73,58,70,35,40,29,29,38,38,38,23,71,49,74,47,68,68,57,43,51,51,48,52,49,16,59,55,31,99,34,32,31,56,20,74,70,50,47,52,52,44,27,62,75,40,77,70,59,59,84,74,56,68,87,87,50,40,57,23,32,39,38,34,24,86,40,69,57,58,43,54,33,53,58,49,52,42,65,72,36,38,54,54,57,69,94,53,49,46,80,52,99,56,28,38,38,43,81,72,32,41,40,39,39,42,34,49,92,73,53,94,86,67,62,49,81,64,26,44,33,37,36,36,43,58,44,47,59,30,44,80,42,90,66,33,31,57,53,51,30,54,36,59,56,42,93,25,31,30,46,34,35,19,49,34,80,41,68,52,28,55,55,39,53,67,69,29,88,44,86,63,49,80,60,36,79,44,47,61,69,54,33,44,75,73,50,63,38,46,44,77,47,47,29,45,30,41,37,47,49,53,93,43,74,40,51,54,47,41,32,56,30,31,54,51,37,70,65,38,47,46,80,54,95,77,22,46,32,29,48,42,71,32,45,45,66,80,42,69,88,58,53,72,70,59,29,52,74,64,32,48,76,27,84,42,50,50,56,46,21,50,51,42,12,50,78,33,73,58,85,41,24,79,40,74,69,52,30,54,42,25,49,31,41,57,42,41,69,57,33,45,47,64,45,43,50,44,57,66,62,55,50,53,51,50,53,48,3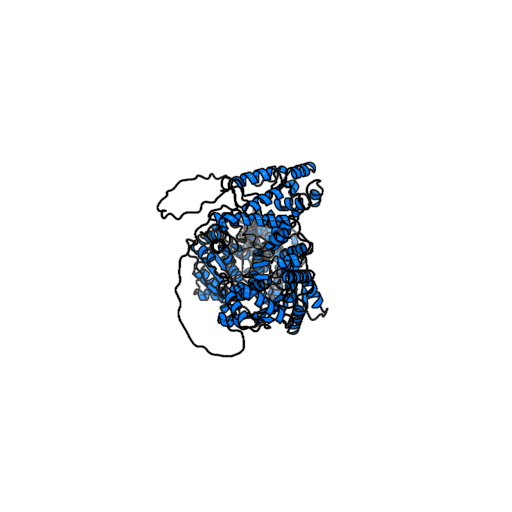1,33,77,70,47,32,20,31,36,39,28,25,82,37,58,68,55,26,51,53,52,47,62,70,69,52,80,86,57,92,78,50,48,75,47,69,59,64,86,89,57,50,77,66,55,48,48,49,55,51,47,54,61,54,70,43,93,52,46,30,26,36,44,28,26,31,53,90,60,58,61,67,65,51,76,41,46,62,45,35,33,40,38,38,50,47,46,23,79,55,56,73,57,71,71,53,56,59,37,49,40,40,36,36,53,51,29,72,89,42,80,62,31,43,34,37,45,35,32,26,47,70,58,51,81,38,59,51,50,73,57,4,36,48,44,44,49,29,53,33,50,50,58,45,55,35,67,41,91,58,68,70,33,54,86,55,60,64,44,64,44,68,38,83,87,39,31,54,23,52,15,45,32,44,53,36,10,35,63,44,56,75,75,47,95,81,66,49,74,58,45,52,52,50,36,51,38,45,70,76,37,59,81,75,40,45,38,78,73,45,68,49,64,34,71,74,67,70,39,71,68,98,66,95,79,84,87,81,93,78,90,83,87,86,85,84,90,88,81,91,75,96,75,82,80,78,90,49,49,52,57,44,50,36,48,32,52,48,37,41,50,50,52,45,49,47,51,35,74,75,67,58,66,82,57,59,78,86,35,34,38,54,48,47,54,52,54,54,48,25,34,53,32,68,59,17,54,90,93,29,78,44,6,44,43,51,52,47,76,70,46,91,84,64,58,65,57,64,46,10,52,73,35,32,78,54,83,43,61,73,59,65,91,75,46,60,64,42,66,64,59,66,72,58,47,63,73,39,45,91,78,47,85,70,76,85,72,41,37,27,42,33,21,72,82,75,71,44,64,58,70,86,73,34,93,34,73,67,45,37,53,50,47,51,56,44,55,69,52,52,68,74,70,61,72,80,82,75,92,67,98,76,84,81,86,83,80,91,79,90,80,90,78,81,81,81,90,84,91,78,71,83,76,62,59,50,71,34,43,30,62,74,37,76,81,42,49,67,71,47,22,51,36,37,41,73,72,69,33,55,25,41,48,46,62,30,66,50,54,71,69,62,60,52,68,38,79,81,56,51,67,72,53,52,53,51,41,44,73,62,68,47,76,118

Sequence (998 aa):
MTGGSNWDDFVDNSPIFKSSELSDYDKAEWPRKIDYIAKRVSEGEYVVGNIDNQQLLSDGWDVEDKARDYYLEGIAALTGDRTRETALPDTFDIGALLVEFQELRGGLADVNRDEIPAGEILSRLLTRTIQRQSSGSRADLASQLRPDTETPRELVAELTSAPELADVVSDAVPDTDNPSTLAKELASLDLSTELWDHQLESLALWLHHGSNGYVDMATATGKTVLGLAAVAHTVDSGSLHPADQHRLEDIFDGAVPEPDSQRPNNVLIVTTDDLLGIQWSRLFQEHCHTPEEFTRVTNRGIQLPRMEIEIRSAGSLDDLDPADYGLAIFDEVHNYGSKSGWGDNLVSFVDSVCPVLALTGSVTEPFKLTVRRANKNFPVLYRYTHELALADGVIPDFEWTLWFTDVIESDALDRLRTTSDRIQEMITYEEGKLHVERSAVASVAPELEEETCEAIAGKYTSGTALANQLREVGGGETAPTEWLESLAKGLSDRTLDRLNLSADLDAIVTEAERSLAEKRPTLVLTRTYGETKALWQQLYDGSDDRVVERLEAGGSAEEHASTIREFDEAETEEKVLIGPGNRIGQGNDIHSVEVGINIAKPGSGVNATLVQRLGRLLRDAGSKDTVDFYHVMGVQPRDTAVEPDGESFVQTVSEFFGQVIEPDTDGILKSPTVRVNNTVSKDVAALERLGADSLRLDARGTVIEAAYAAAIQETPLDKPAVETDWFSAAYGVTTPSQEMVSTDDQQQDEDDRENDNQTPLSPLAEHYDAFRSLGIIHRGLQNIGLSEIDHEDPFQQWVRLVKRILNEEGFGEQSVGYGSQLAASEAVDIDDYREFYGDGKRITEFETVTVTQPPSAVLALIGDRFANLDTWYVPLAPDSETPLPVLVESQAELRRAKALLEEFASMPPEQSFTEDQENRDTSQSVKKQPENTQAENELADTPVADVRGVSSAAAEAFSAAGFETLSDLQTATDEELVSVEGPSEQRIKLIRASIGRI

Foldseek 3Di:
DDDDDDDDDDPDPQDLQCVFQPVVDDLLCLLVSLLVVLLVLLVAWDWGHDPVDIDIDNALVSSQVRCVLSNQSNLCVNVVHPLSSCLADNPQRLSRLSNLLSLQLVVCVPLPDPPARSQLVLLLQLLVQLCVPDDDPSNVLSVVQDSRDRHSSNNSSSCSVPNVSSVVSVVSRDDSVDSVRSVLSQQAKEFQDDDDPQLLLLLLLCQVVVQFAEAAAAFLLCLLSSVSVVLQQQAPNHYYHPVSVVVSCVVVVNCRDHHDPVAANEEEEEDQDLLVVLLSLVVSVVGIDHSPVQWDQDSQFIGTSRYTYGYYYLVPQPPDDLRNHQAYEYEALVCQLPFPPSLVSVLNNSQDPHRYYYYHNFDDPSSVVSQVVHPDDHYHSYHHAPVNCPVVLQFAAEAFEEEEFAWDDDPLLVLLLLLLVLCVQAWDDDLQWTFGDLVSCCVQCVVDDSVLSVQLGDTHNFLQRSLQSQCVSCPRPAGVDPSSRSNSVSRVCVVVSQLPIFGDCVVVLVVLVVCLVVLFEEEEADADVVVLVVSLVSNDPPDPQAEEFEDDDPDDLVRVQVRLVCQQPDPGSSYYYGYHLVNQQRNDARARGQEYEYTHRALDADDLVSVSSVSRNRSHCSVPNYGYYYYYHHFRALSSDALVSLQSLLVRLLRNQVQQVDPGSSHNVAGHAYHYDPVCQQRLLSSPVSNLVNVVSDPPDDPSSPLLSVLSVVDDSSGHSSNDCSSCVSPVHDHPDDDDDDDDDDDDDDDDDDDDDDQDDDLLLLVLQQLVLLLVLLVLVCVLPVVVDDCPFLQVVLSVQSVQQNAQPADDPARGHSVVVQVPDPRGDSQNVCVNQHDSVGHQHDPNWDWDQDDVLSCVSSVVPDPPSSSGIFTQQVPPSHTQDSGQGDPVSSVVNSVSVVSDDRDDDDDDDDPDPDDDDDDDDDDDDDDDDDPPPPQFAAFQCRQPLQDPQLSVQCVVLPQGTLNSLQADDLVSSCPGPDAHSVSSVSSCVRSDHD

Secondary structure (DSSP, 8-state):
---------------HHIIIIITTS-GGGHHHHHHHHHHHHHTS-EEEEETTEEEEE-SHHHHHHHHHHHHHHHHHHHHT-GGGGG-S-TTS-HHHHHHHHHHHHHHHTTS--TTS-HHHHHHHHHHHHHHHH--GGGHHHHTTS-S---SHHHHHHHHTT-GGGHHHHHHHS--TT-THHHHHHHT-EEE-SPPPHHHHHHHHHHHHTTSEEEEEE-TTS-HHHHHHHHHHHHSTTEE--HHHHHHHHHHTTT------TTS-S-EEEEESSHHHHHHHHHHHHHHEE--TTT-EEETTEEEETTEEEEEEEGGG-TT--GGG-SEEEE--GGGGGTSTTHHHHHHHHHHSSS-EEEEES---HHHHHHHHTSSS---EEEEE-HHHHHHTTSS-EEEEEEEEE-B---HHHHHHHHHHHHHHHHEEEETTEEEE-HHHHHHH-TTS-HHHHHHH-EEESSHHHHHHHHHHHTTSSS-SSHHHHHHHHHHHHHHHHHHT--B-HHHHHHHHHHHHHTT--EEEEESSHHHHHHHHHHH----TT-EEEEPPTT--HHHHHHHHHHHHH-S-S-EEEEEETTTTTSS----S-SEEEEEPPTTPPPPHHHHHHHHHTTTT-TT-SEEEEEEEEE---GGG--HHHHHHHHHHHHHHHHTTT-TTTT--SSPPEEEE-TTTHHHHHHHHHHHHHHHTT-TT--HHHHHHHHHHHHS-TTS-STTSTHHHHHH-PPP----------------------PPPP-HHHHHHHHHHHHHHHHHHHHTTTGGGS-TTSHHHHHHHHHHHHHSTT-STT-SS-HHHHHHT-SS--HHHHHHHSBSSSSB---SSS-EEPPPHHHHHHHTTT-S-GGG--EEBPTTT-PBPPS---SHHHHHHHHHHHTTS-SSPPP-------S--------PPPPP----TTTSTT-BGGGSTT--HHHHHHHHHTT--BHHHHHHS-HHHHHTSSSS-HHHHHHHHHHH---

pLDDT: mean 75.41, std 17.2, range [22.77, 97.75]

InterPro domains:
  IPR010995 DNA repair Rad51/transcription factor NusA, alpha-helical [SSF47794] (941-995)
  IPR014001 Helicase superfamily 1/2, ATP-binding domain [PS51192] (204-381)
  IPR014001 Helicase superfamily 1/2, ATP-binding domain [SM00487] (191-387)
  IPR027417 P-loop containing nucleoside triphosphate hydrolase [G3DSA:3.40.50.300] (184-377)
  IPR027417 P-loop containing nucleoside triphosphate hydrolase [G3DSA:3.40.50.300] (498-643)
  IPR027417 P-loop containing nucleoside triphosphate hydrolase [SSF52540] (179-362)
  IPR027417 P-loop containing nucleoside triphosphate hydrolase [SSF52540] (324-631)